Protein AF-A0A178IJ55-F1 (afdb_monomer)

Sequence (1190 aa):
MKKLRLLTLVLLPLFAIHASPLRGEAAPVTLAEDAETYTLGNGIVTARVAKASGDLVSLRYNNLEMLATFLTPGGEPDLQRDPPGANPNGLNPRMTDHQYAFWSHDAMGPRGTAPAIARVTIDPRANGGERAEVSIKGVADGRKMGTGPGASPDGQFAADVEIRYTLGRGEPGVYTYSIFEHRPEQPQSAIGEARFCAKLAAFFDWMSVDAKRDLHYPKELRVGDKYIYTALQSANPAFGWSSTEKKVGLFFINPSMEYMSGGPTKVEFLGHRDTNAVAAPCVLNYWRSSHYGGARVEVDAGERWQKVVGPFLIYVNSGASPKAIYDDAKARAVGEAGKWPYAWVRGVDYPSAAERSTVQGRLVLRDDPGAAPSQRSAGMADCRPSASKPARDIADKNVRAPESGTSLQPMTGAAAAPFTRLTIGLTAPDTEWQRDAKHYQFWATGTPDGSFAIPNVRPGRYTLRAFADGVLGEFVQTGVTVEPGKPLDLGALTWTPVRRGRQLWDIGIPNRNASEFFMADKHDDPEISLRYAALFPNDIRYTIGQSDFSRDWFFQHVPHNEDPAAKSSPFRGATAPGRATPYAIAFDLPAAPKGRATLRLAICGTGAKTIEVAVNGRPAGKIDGLAGDGTITRHGTQGIWYERELAFDAALMRAGENTLVLTVPAGPVNNGVMYDYLRLELDESATRTLFIAGDSTAANGNINAIGWGKIAGEYFDPAKIEVVNLARGGRSSRTFITEGHWDRLLEAVKPGDVVLIQFGHNDGSPVNDGSRARGSLPGLGEETQEIDNKMTKKHEVVHTFGWYLRKMVADARAKGAWPALLTLTVRNYWKDGRVERGSGRYDEWIRQVAESEKVPLVDHTRLIADRYEQLGHAEVNAFFPRDHVHTSADGARLNAFLAVSGLKGLREQWLVVALSHAGRQVPVAEPSAVFVPPQPPPPGVDRDEREVFGKWLNLPAPADPALPTIWLIGDSTVRNGRGTGYNKEFGWGDPFAAYFYTAKVNVVNRAVGGTGARTFRAQWERILPQVKPGDVVIMQFGHNDNGARGALRGTGGETEERENAATKQPETVHTFGWYLRQYIAEARARDARFVVCSLVPRNRWSDGKVGRAGDSHGGWARAIAAETGTPFVDLNTLIADYYDSIGEEQTAALFADKTTHTNWAGAVINAKIAAGALHALPDNPVADFMRPGM

Mean predicted aligned error: 18.08 Å

Radius of gyration: 39.27 Å; Cα contacts (8 Å, |Δi|>4): 2857; chains: 1; bounding box: 82×86×119 Å

Structure (mmCIF, N/CA/C/O backbone):
data_AF-A0A178IJ55-F1
#
_entry.id   AF-A0A178IJ55-F1
#
loop_
_atom_site.group_PDB
_atom_site.id
_atom_site.type_symbol
_atom_site.label_atom_id
_atom_site.label_alt_id
_atom_site.label_comp_id
_atom_site.label_asym_id
_atom_site.label_entity_id
_atom_site.label_seq_id
_atom_site.pdbx_PDB_ins_code
_atom_site.Cartn_x
_atom_site.Cartn_y
_atom_site.Cartn_z
_atom_site.occupancy
_atom_site.B_iso_or_equiv
_atom_site.auth_seq_id
_atom_site.auth_comp_id
_atom_site.auth_asym_id
_atom_site.auth_atom_id
_atom_site.pdbx_PDB_model_num
ATOM 1 N N . MET A 1 1 ? -30.137 -25.007 -47.573 1.00 30.94 1 MET A N 1
ATOM 2 C CA . MET A 1 1 ? -29.296 -24.973 -48.793 1.00 30.94 1 MET A CA 1
ATOM 3 C C . MET A 1 1 ? -28.761 -23.557 -49.001 1.00 30.94 1 MET A C 1
ATOM 5 O O . MET A 1 1 ? -29.539 -22.629 -48.904 1.00 30.94 1 MET A O 1
ATOM 9 N N . LYS A 1 2 ? -27.446 -23.441 -49.249 1.00 31.81 2 LYS A N 1
ATOM 10 C CA . LYS A 1 2 ? -26.689 -22.407 -50.001 1.00 31.81 2 LYS A CA 1
ATOM 11 C C . LYS A 1 2 ? -27.025 -20.896 -49.866 1.00 31.81 2 LYS A C 1
ATOM 13 O O . LYS A 1 2 ? -27.999 -20.417 -50.418 1.00 31.81 2 LYS A O 1
ATOM 18 N N . LYS A 1 3 ? -26.045 -20.180 -49.282 1.00 33.75 3 LYS A N 1
ATOM 19 C CA . LYS A 1 3 ? -25.339 -18.952 -49.739 1.00 33.75 3 LYS A CA 1
ATOM 20 C C . LYS A 1 3 ? -26.118 -17.874 -50.521 1.00 33.75 3 LYS A C 1
ATOM 22 O O . LYS A 1 3 ? -26.432 -18.084 -51.685 1.00 33.75 3 LYS A O 1
ATOM 27 N N . LEU A 1 4 ? -26.088 -16.642 -49.998 1.00 28.36 4 LEU A N 1
ATOM 28 C CA . LEU A 1 4 ? -25.791 -15.448 -50.800 1.00 28.36 4 LEU A CA 1
ATOM 29 C C . LEU A 1 4 ? -25.026 -14.418 -49.947 1.00 28.36 4 LEU A C 1
ATOM 31 O O . LEU A 1 4 ? -25.475 -14.033 -48.872 1.00 28.36 4 LEU A O 1
ATOM 35 N N . ARG A 1 5 ? -23.822 -14.048 -50.403 1.00 34.00 5 ARG A N 1
ATOM 36 C CA . ARG A 1 5 ? -22.969 -12.992 -49.835 1.00 34.00 5 ARG A CA 1
ATOM 37 C C . ARG A 1 5 ? -23.439 -11.649 -50.395 1.00 34.00 5 ARG A C 1
ATOM 39 O O . ARG A 1 5 ? -23.536 -11.534 -51.614 1.00 34.00 5 ARG A O 1
ATOM 46 N N . LEU A 1 6 ? -23.656 -10.652 -49.539 1.00 31.05 6 LEU A N 1
ATOM 47 C CA . LEU A 1 6 ? -23.797 -9.255 -49.948 1.00 31.05 6 LEU A CA 1
ATOM 48 C C . LEU A 1 6 ? -22.498 -8.515 -49.600 1.00 31.05 6 LEU A C 1
ATOM 50 O O . LEU A 1 6 ? -22.029 -8.562 -48.465 1.00 31.05 6 LEU A O 1
ATOM 54 N N . LEU A 1 7 ? -21.897 -7.921 -50.626 1.00 29.72 7 LEU A N 1
ATOM 55 C CA . LEU A 1 7 ? -20.691 -7.102 -50.594 1.00 29.72 7 LEU A CA 1
ATOM 56 C C . LEU A 1 7 ? -21.091 -5.681 -50.158 1.00 29.72 7 LEU A C 1
ATOM 58 O O . LEU A 1 7 ? -21.948 -5.086 -50.808 1.00 29.72 7 LEU A O 1
ATOM 62 N N . THR A 1 8 ? -20.457 -5.119 -49.128 1.00 30.39 8 THR A N 1
ATOM 63 C CA . THR A 1 8 ? -20.565 -3.683 -48.819 1.00 30.39 8 THR A CA 1
ATOM 64 C C . THR A 1 8 ? -19.254 -3.006 -49.204 1.00 30.39 8 THR A C 1
ATOM 66 O O . THR A 1 8 ? -18.197 -3.326 -48.663 1.00 30.39 8 THR A O 1
ATOM 69 N N . LEU A 1 9 ? -19.340 -2.108 -50.189 1.00 28.28 9 LEU A N 1
ATOM 70 C CA . LEU A 1 9 ? -18.276 -1.219 -50.654 1.00 28.28 9 LEU A CA 1
ATOM 71 C C . LEU A 1 9 ? -17.773 -0.332 -49.502 1.00 28.28 9 LEU A C 1
ATOM 73 O O . LEU A 1 9 ? -18.565 0.368 -48.875 1.00 28.28 9 LEU A O 1
ATOM 77 N N . VAL A 1 10 ? -16.457 -0.297 -49.289 1.00 30.80 10 VAL A N 1
ATOM 78 C CA . VAL A 1 10 ? -15.774 0.744 -48.509 1.00 30.80 10 VAL A CA 1
ATOM 79 C C . VAL A 1 10 ? -14.993 1.613 -49.492 1.00 30.80 10 VAL A C 1
ATOM 81 O O . VAL A 1 10 ? -14.120 1.120 -50.205 1.00 30.80 10 VAL A O 1
ATOM 84 N N . LEU A 1 11 ? -15.334 2.902 -49.546 1.00 30.47 11 LEU A N 1
ATOM 85 C CA . LEU A 1 11 ? -14.545 3.939 -50.209 1.00 30.47 11 LEU A CA 1
ATOM 86 C C . LEU A 1 11 ? -13.218 4.125 -49.453 1.00 30.47 11 LEU A C 1
ATOM 88 O O . LEU A 1 11 ? -13.213 4.540 -48.296 1.00 30.47 11 LEU A O 1
ATOM 92 N N . LEU A 1 12 ? -12.101 3.829 -50.117 1.00 27.97 12 LEU A N 1
ATOM 93 C CA . LEU A 1 12 ? -10.744 4.177 -49.686 1.00 27.97 12 LEU A CA 1
ATOM 94 C C . LEU A 1 12 ? -10.385 5.578 -50.211 1.00 27.97 12 LEU A C 1
ATOM 96 O O . LEU A 1 12 ? -10.550 5.816 -51.410 1.00 27.97 12 LEU A O 1
ATOM 100 N N . PRO A 1 13 ? -9.842 6.496 -49.391 1.00 35.47 13 PRO A N 1
ATOM 101 C CA . PRO A 1 13 ? -9.159 7.667 -49.917 1.00 35.47 13 PRO A CA 1
ATOM 102 C C . PRO A 1 13 ? -7.775 7.246 -50.437 1.00 35.47 13 PRO A C 1
ATOM 104 O O . PRO A 1 13 ? -6.993 6.623 -49.716 1.00 35.47 13 PRO A O 1
ATOM 107 N N . LEU A 1 14 ? -7.477 7.577 -51.698 1.00 32.41 14 LEU A N 1
ATOM 108 C CA . LEU A 1 14 ? -6.137 7.458 -52.277 1.00 32.41 14 LEU A CA 1
ATOM 109 C C . LEU A 1 14 ? -5.162 8.344 -51.484 1.00 32.41 14 LEU A C 1
ATOM 111 O O . LEU A 1 14 ? -5.154 9.562 -51.646 1.00 32.41 14 LEU A O 1
ATOM 115 N N . PHE A 1 15 ? -4.306 7.730 -50.671 1.00 32.28 15 PHE A N 1
ATOM 116 C CA . PHE A 1 15 ? -3.032 8.327 -50.284 1.00 32.28 15 PHE A CA 1
ATOM 117 C C . PHE A 1 15 ? -1.981 7.919 -51.317 1.00 32.28 15 PHE A C 1
ATOM 119 O O . PHE A 1 15 ? -1.898 6.753 -51.701 1.00 32.28 15 PHE A O 1
ATOM 126 N N . ALA A 1 16 ? -1.200 8.890 -51.788 1.00 32.22 16 ALA A N 1
ATOM 127 C CA . ALA A 1 16 ? -0.091 8.669 -52.704 1.00 32.22 16 ALA A CA 1
ATOM 128 C C . ALA A 1 16 ? 0.946 7.738 -52.054 1.00 32.22 16 ALA A C 1
ATOM 130 O O . ALA A 1 16 ? 1.747 8.155 -51.219 1.00 32.22 16 ALA A O 1
ATOM 131 N N . ILE A 1 17 ? 0.908 6.464 -52.439 1.00 33.31 17 ILE A N 1
ATOM 132 C CA . ILE A 1 17 ? 1.935 5.478 -52.122 1.00 33.31 17 ILE A CA 1
ATOM 133 C C . ILE A 1 17 ? 3.183 5.896 -52.904 1.00 33.31 17 ILE A C 1
ATOM 135 O O . ILE A 1 17 ? 3.223 5.760 -54.126 1.00 33.31 17 ILE A O 1
ATOM 139 N N . HIS A 1 18 ? 4.208 6.404 -52.217 1.00 34.28 18 HIS A N 1
ATOM 140 C CA . HIS A 1 18 ? 5.563 6.289 -52.751 1.00 34.28 18 HIS A CA 1
ATOM 141 C C . HIS A 1 18 ? 5.868 4.793 -52.789 1.00 34.28 18 HIS A C 1
ATOM 143 O O . HIS A 1 18 ? 5.986 4.151 -51.745 1.00 34.28 18 HIS A O 1
ATOM 149 N N . ALA A 1 19 ? 5.880 4.227 -53.995 1.00 32.84 19 ALA A N 1
ATOM 150 C CA . ALA A 1 19 ? 6.193 2.828 -54.218 1.00 32.84 19 ALA A CA 1
ATOM 151 C C . ALA A 1 19 ? 7.538 2.510 -53.553 1.00 32.84 19 ALA A C 1
ATOM 153 O O . ALA A 1 19 ? 8.570 3.064 -53.928 1.00 32.84 19 ALA A O 1
ATOM 154 N N . SER A 1 20 ? 7.526 1.633 -52.546 1.00 37.69 20 SER A N 1
ATOM 155 C CA . SER A 1 20 ? 8.754 0.982 -52.104 1.00 37.69 20 SER A CA 1
ATOM 156 C C . SER A 1 20 ? 9.328 0.214 -53.299 1.00 37.69 20 SER A C 1
ATOM 158 O O . SER A 1 20 ? 8.555 -0.467 -53.984 1.00 37.69 20 SER A O 1
ATOM 160 N N . PRO A 1 21 ? 10.639 0.306 -53.575 1.00 34.59 21 PRO A N 1
ATOM 161 C CA . PRO A 1 21 ? 11.229 -0.449 -54.664 1.00 34.59 21 PRO A CA 1
ATOM 162 C C . PRO A 1 21 ? 10.989 -1.945 -54.434 1.00 34.59 21 PRO A C 1
ATOM 164 O O . PRO A 1 21 ? 10.969 -2.431 -53.297 1.00 34.59 21 PRO A O 1
ATOM 167 N N . LEU A 1 22 ? 10.766 -2.676 -55.527 1.00 38.78 22 LEU A N 1
ATOM 168 C CA . LEU A 1 22 ? 10.704 -4.135 -55.527 1.00 38.78 22 LEU A CA 1
ATOM 169 C C . LEU A 1 22 ? 11.943 -4.682 -54.791 1.00 38.78 22 LEU A C 1
ATOM 171 O O . LEU A 1 22 ? 13.037 -4.142 -54.942 1.00 38.78 22 LEU A O 1
ATOM 175 N N . ARG A 1 23 ? 11.793 -5.772 -54.020 1.00 44.75 23 ARG A N 1
ATOM 176 C CA . ARG A 1 23 ? 12.850 -6.404 -53.187 1.00 44.75 23 ARG A CA 1
ATOM 177 C C . ARG A 1 23 ? 14.197 -6.678 -53.899 1.00 44.75 23 ARG A C 1
ATOM 179 O O . ARG A 1 23 ? 15.152 -7.032 -53.220 1.00 44.75 23 ARG A O 1
ATOM 186 N N . GLY A 1 24 ? 14.284 -6.527 -55.223 1.00 45.66 24 GLY A N 1
ATOM 187 C CA . GLY A 1 24 ? 15.496 -6.699 -56.029 1.00 45.66 24 GLY A CA 1
ATOM 188 C C . GLY A 1 24 ? 16.355 -5.446 -56.283 1.00 45.66 24 GLY A C 1
ATOM 189 O O . GLY A 1 24 ? 17.411 -5.605 -56.880 1.00 45.66 24 GLY A O 1
ATOM 190 N N . GLU A 1 25 ? 15.958 -4.236 -55.860 1.00 62.47 25 GLU A N 1
ATOM 191 C CA . GLU A 1 25 ? 16.727 -2.992 -56.131 1.00 62.47 25 GLU A CA 1
ATOM 192 C C . GLU A 1 25 ? 17.479 -2.402 -54.919 1.00 62.47 25 GLU A C 1
ATOM 194 O O . GLU A 1 25 ? 18.297 -1.497 -55.081 1.00 62.47 25 GLU A O 1
ATOM 199 N N . ALA A 1 26 ? 17.245 -2.890 -53.697 1.00 81.06 26 ALA A N 1
ATOM 200 C CA . ALA A 1 26 ? 17.910 -2.360 -52.503 1.00 81.06 26 ALA A CA 1
ATOM 201 C C . ALA A 1 26 ? 19.359 -2.867 -52.378 1.00 81.06 26 ALA A C 1
ATOM 203 O O . ALA A 1 26 ? 19.624 -4.060 -52.542 1.00 81.06 26 ALA A O 1
ATOM 204 N N . ALA A 1 27 ? 20.291 -1.971 -52.035 1.00 89.44 27 ALA A N 1
ATOM 205 C CA . ALA A 1 27 ? 21.703 -2.313 -51.896 1.00 89.44 27 ALA A CA 1
ATOM 206 C C . ALA A 1 27 ? 21.929 -3.428 -50.846 1.00 89.44 27 ALA A C 1
ATOM 208 O O . ALA A 1 27 ? 21.245 -3.464 -49.816 1.00 89.44 27 ALA A O 1
ATOM 209 N N . PRO A 1 28 ? 22.885 -4.350 -51.082 1.00 94.81 28 PRO A N 1
ATOM 210 C CA . PRO A 1 28 ? 23.245 -5.369 -50.105 1.00 94.81 28 PRO A CA 1
ATOM 211 C C . PRO A 1 28 ? 23.711 -4.745 -48.792 1.00 94.81 28 PRO A C 1
ATOM 213 O O . PRO A 1 28 ? 24.393 -3.721 -48.789 1.00 94.81 28 PRO A O 1
ATOM 216 N N . VAL A 1 29 ? 23.391 -5.407 -47.680 1.00 97.56 29 VAL A N 1
ATOM 217 C CA . VAL A 1 29 ? 23.995 -5.079 -46.392 1.00 97.56 29 VAL A CA 1
ATOM 218 C C . VAL A 1 29 ? 25.488 -5.390 -46.457 1.00 97.56 29 VAL A C 1
ATOM 220 O O . VAL A 1 29 ? 25.890 -6.481 -46.863 1.00 97.56 29 VAL A O 1
ATOM 223 N N . THR A 1 30 ? 26.309 -4.435 -46.046 1.00 97.69 30 THR A N 1
ATOM 224 C CA . THR A 1 30 ? 27.753 -4.554 -45.905 1.00 97.69 30 THR A CA 1
ATOM 225 C C . THR A 1 30 ? 28.134 -4.540 -44.430 1.00 97.69 30 THR A C 1
ATOM 227 O O . THR A 1 30 ? 27.454 -3.949 -43.589 1.00 97.69 30 THR A O 1
ATOM 230 N N . LEU A 1 31 ? 29.236 -5.218 -44.123 1.00 98.00 31 LEU A N 1
ATOM 231 C CA . LEU A 1 31 ? 29.862 -5.213 -42.811 1.00 98.00 31 LEU A CA 1
ATOM 232 C C . LEU A 1 31 ? 31.366 -5.017 -42.999 1.00 98.00 31 LEU A C 1
ATOM 234 O O . LEU A 1 31 ? 32.019 -5.810 -43.686 1.00 98.00 31 LEU A O 1
ATOM 238 N N . ALA A 1 32 ? 31.888 -3.957 -42.396 1.00 96.88 32 ALA A N 1
ATOM 239 C CA . ALA A 1 32 ? 33.312 -3.684 -42.276 1.00 96.88 32 ALA A CA 1
ATOM 240 C C . ALA A 1 32 ? 33.709 -3.691 -40.797 1.00 96.88 32 ALA A C 1
ATOM 242 O O . ALA A 1 32 ? 32.893 -3.395 -39.924 1.00 96.88 32 ALA A O 1
ATOM 243 N N . GLU A 1 33 ? 34.962 -4.024 -40.511 1.00 95.81 33 GLU A N 1
ATOM 244 C CA . GLU A 1 33 ? 35.504 -3.963 -39.160 1.00 95.81 33 GLU A CA 1
ATOM 245 C C . GLU A 1 33 ? 36.906 -3.363 -39.166 1.00 95.81 33 GLU A C 1
ATOM 247 O O . GLU A 1 33 ? 37.688 -3.600 -40.087 1.00 95.81 33 GLU A O 1
ATOM 252 N N . ASP A 1 34 ? 37.210 -2.602 -38.122 1.00 94.25 34 ASP A N 1
ATOM 253 C CA . ASP A 1 34 ? 38.561 -2.166 -37.783 1.00 94.25 34 ASP A CA 1
ATOM 254 C C . ASP A 1 34 ? 38.899 -2.618 -36.349 1.00 94.25 34 ASP A C 1
ATOM 256 O O . ASP A 1 34 ? 38.205 -3.465 -35.770 1.00 94.25 34 ASP A O 1
ATOM 260 N N . ALA A 1 35 ? 39.998 -2.116 -35.783 1.00 92.38 35 ALA A N 1
ATOM 261 C CA . ALA A 1 35 ? 40.425 -2.491 -34.436 1.00 92.38 35 ALA A CA 1
ATOM 262 C C . ALA A 1 35 ? 39.425 -2.058 -33.346 1.00 92.38 35 ALA A C 1
ATOM 264 O O . ALA A 1 35 ? 39.308 -2.735 -32.326 1.00 92.38 35 ALA A O 1
ATOM 265 N N . GLU A 1 36 ? 38.688 -0.968 -33.562 1.00 93.75 36 GLU A N 1
ATOM 266 C CA . GLU A 1 36 ? 37.868 -0.315 -32.538 1.00 93.75 36 GLU A CA 1
ATOM 267 C C . GLU A 1 36 ? 36.366 -0.527 -32.757 1.00 93.75 36 GLU A C 1
ATOM 269 O O . GLU A 1 36 ? 35.592 -0.452 -31.803 1.00 93.75 36 GLU A O 1
ATOM 274 N N . THR A 1 37 ? 35.926 -0.804 -33.988 1.00 97.06 37 THR A N 1
ATOM 275 C CA . THR A 1 37 ? 34.512 -0.746 -34.371 1.00 97.06 37 THR A CA 1
ATOM 276 C C . THR A 1 37 ? 34.086 -1.794 -35.402 1.00 97.06 37 THR A C 1
ATOM 278 O O . THR A 1 37 ? 34.882 -2.325 -36.181 1.00 97.06 37 THR A O 1
ATOM 281 N N . TYR A 1 38 ? 32.780 -2.057 -35.425 1.00 98.56 38 TYR A N 1
ATOM 282 C CA . TYR A 1 38 ? 32.062 -2.628 -36.563 1.00 98.56 38 TYR A CA 1
ATOM 283 C C . TYR A 1 38 ? 31.266 -1.537 -37.279 1.00 98.56 38 TYR A C 1
ATOM 285 O O . TYR A 1 38 ? 30.638 -0.713 -36.622 1.00 98.56 38 TYR A O 1
ATOM 293 N N . THR A 1 39 ? 31.233 -1.562 -38.610 1.00 98.31 39 THR A N 1
ATOM 294 C CA . THR A 1 39 ? 30.414 -0.665 -39.437 1.00 98.31 39 THR A CA 1
ATOM 295 C C . THR A 1 39 ? 29.458 -1.480 -40.302 1.00 98.31 39 THR A C 1
ATOM 297 O O . THR A 1 39 ? 29.897 -2.224 -41.179 1.00 98.31 39 THR A O 1
ATOM 300 N N . LEU A 1 40 ? 28.155 -1.338 -40.057 1.00 98.62 40 LEU A N 1
ATOM 301 C CA . LEU A 1 40 ? 27.078 -1.954 -40.832 1.00 98.62 40 LEU A CA 1
ATOM 302 C C . LEU A 1 40 ? 26.506 -0.909 -41.793 1.00 98.62 40 LEU A C 1
ATOM 304 O O . LEU A 1 40 ? 26.212 0.204 -41.362 1.00 98.62 40 LEU A O 1
ATOM 308 N N . GLY A 1 41 ? 26.305 -1.251 -43.064 1.00 98.00 41 GLY A N 1
ATOM 309 C CA . GLY A 1 41 ? 25.723 -0.337 -44.053 1.00 98.00 41 GLY A CA 1
ATOM 310 C C . GLY A 1 41 ? 24.735 -1.030 -44.982 1.00 98.00 41 GLY A C 1
ATOM 311 O O . GLY A 1 41 ? 24.898 -2.205 -45.269 1.00 98.00 41 GLY A O 1
ATOM 312 N N . ASN A 1 42 ? 23.709 -0.334 -45.473 1.00 97.25 42 ASN A N 1
ATOM 313 C CA . ASN A 1 42 ? 22.788 -0.878 -46.491 1.00 97.25 42 ASN A CA 1
ATOM 314 C C . ASN A 1 42 ? 22.451 0.120 -47.616 1.00 97.25 42 ASN A C 1
ATOM 316 O O . ASN A 1 42 ? 21.443 -0.031 -48.303 1.00 97.25 42 ASN A O 1
ATOM 320 N N . GLY A 1 43 ? 23.259 1.175 -47.764 1.00 94.81 43 GLY A N 1
ATOM 321 C CA . GLY A 1 43 ? 23.040 2.269 -48.719 1.00 94.81 43 GLY A CA 1
ATOM 322 C C . GLY A 1 43 ? 22.028 3.330 -48.267 1.00 94.81 43 GLY A C 1
ATOM 323 O O . GLY A 1 43 ? 21.989 4.401 -48.860 1.00 94.81 43 GLY A O 1
ATOM 324 N N . ILE A 1 44 ? 21.256 3.066 -47.209 1.00 96.44 44 ILE A N 1
ATOM 325 C CA . ILE A 1 44 ? 20.303 4.010 -46.602 1.00 96.44 44 ILE A CA 1
ATOM 326 C C . ILE A 1 44 ? 20.816 4.448 -45.229 1.00 96.44 44 ILE A C 1
ATOM 328 O O . ILE A 1 44 ? 20.851 5.637 -44.907 1.00 96.44 44 ILE A O 1
ATOM 332 N N . VAL A 1 45 ? 21.229 3.470 -44.424 1.00 98.00 45 VAL A N 1
ATOM 333 C CA . VAL A 1 45 ? 21.759 3.647 -43.076 1.00 98.00 45 VAL A CA 1
ATOM 334 C C . VAL A 1 45 ? 23.181 3.110 -43.006 1.00 98.00 45 VAL A C 1
ATOM 336 O O . VAL A 1 45 ? 23.465 2.041 -43.552 1.00 98.00 45 VAL A O 1
ATOM 339 N N . THR A 1 46 ? 24.040 3.834 -42.290 1.00 98.12 46 THR A N 1
ATOM 340 C CA . THR A 1 46 ? 25.359 3.367 -41.848 1.00 98.12 46 THR A CA 1
ATOM 341 C C . THR A 1 46 ? 25.443 3.492 -40.332 1.00 98.12 46 THR A C 1
ATOM 343 O O . THR A 1 46 ? 25.244 4.578 -39.792 1.00 98.12 46 THR A O 1
ATOM 346 N N . ALA A 1 47 ? 25.732 2.392 -39.644 1.00 98.38 47 ALA A N 1
ATOM 347 C CA . ALA A 1 47 ? 25.783 2.305 -38.190 1.00 98.38 47 ALA A CA 1
ATOM 348 C C . ALA A 1 47 ? 27.154 1.807 -37.737 1.00 98.38 47 ALA A C 1
ATOM 350 O O . ALA A 1 47 ? 27.599 0.746 -38.182 1.00 98.38 47 ALA A O 1
ATOM 351 N N . ARG A 1 48 ? 27.814 2.558 -36.851 1.00 98.12 48 ARG A N 1
ATOM 352 C CA . ARG A 1 48 ? 29.146 2.224 -36.333 1.00 98.12 48 ARG A CA 1
ATOM 353 C C . ARG A 1 48 ? 29.067 1.897 -34.845 1.00 98.12 48 ARG A C 1
ATOM 355 O O . ARG A 1 48 ? 28.631 2.728 -34.053 1.00 98.12 48 ARG A O 1
ATOM 362 N N . VAL A 1 49 ? 29.475 0.685 -34.480 1.00 98.25 49 VAL A N 1
ATOM 363 C CA . VAL A 1 49 ? 29.366 0.115 -33.129 1.00 98.25 49 VAL A CA 1
ATOM 364 C C . VAL A 1 49 ? 30.758 -0.083 -32.544 1.00 98.25 49 VAL A C 1
ATOM 366 O O . VAL A 1 49 ? 31.593 -0.741 -33.165 1.00 98.25 49 VAL A O 1
ATOM 369 N N . ALA A 1 50 ? 31.008 0.450 -31.351 1.00 95.94 50 ALA A N 1
ATOM 370 C CA . ALA A 1 50 ? 32.274 0.288 -30.647 1.00 95.94 50 ALA A CA 1
ATOM 371 C C . ALA A 1 50 ? 32.436 -1.137 -30.099 1.00 95.94 50 ALA A C 1
ATOM 373 O O . ALA A 1 50 ? 31.563 -1.652 -29.400 1.00 95.94 50 ALA A O 1
ATOM 374 N N . LYS A 1 51 ? 33.584 -1.766 -30.371 1.00 94.81 51 LYS A N 1
ATOM 375 C CA . LYS A 1 51 ? 33.912 -3.124 -29.909 1.00 94.81 51 LYS A CA 1
ATOM 376 C C . LYS A 1 51 ? 34.195 -3.199 -28.409 1.00 94.81 51 LYS A C 1
ATOM 378 O O . LYS A 1 51 ? 34.032 -4.266 -27.831 1.00 94.81 51 LYS A O 1
ATOM 383 N N . ALA A 1 52 ? 34.610 -2.089 -27.795 1.00 89.44 52 ALA A N 1
ATOM 384 C CA . ALA A 1 52 ? 34.917 -2.032 -26.368 1.00 89.44 52 ALA A CA 1
ATOM 385 C C . ALA A 1 52 ? 33.649 -2.076 -25.497 1.00 89.44 52 ALA A C 1
ATOM 387 O O . ALA A 1 52 ? 33.569 -2.888 -24.584 1.00 89.44 52 ALA A O 1
ATOM 388 N N . SER A 1 53 ? 32.647 -1.246 -25.801 1.00 90.50 53 SER A N 1
ATOM 389 C CA . SER A 1 53 ? 31.458 -1.059 -24.954 1.00 90.50 53 SER A CA 1
ATOM 390 C C . SER A 1 53 ? 30.147 -1.545 -25.562 1.00 90.50 53 SER A C 1
ATOM 392 O O . SER A 1 53 ? 29.197 -1.807 -24.829 1.00 90.50 53 SER A O 1
ATOM 394 N N . GLY A 1 54 ? 30.070 -1.696 -26.886 1.00 94.38 54 GLY A N 1
ATOM 395 C CA . GLY A 1 54 ? 28.795 -1.894 -27.574 1.00 94.38 54 GLY A CA 1
ATOM 396 C C . GLY A 1 54 ? 28.002 -0.600 -27.776 1.00 94.38 54 GLY A C 1
ATOM 397 O O . GLY A 1 54 ? 26.819 -0.663 -28.113 1.00 94.38 54 GLY A O 1
ATOM 398 N N . ASP A 1 55 ? 28.621 0.569 -27.608 1.00 94.12 55 ASP A N 1
ATOM 399 C CA . ASP A 1 55 ? 27.979 1.845 -27.930 1.00 94.12 55 ASP A CA 1
ATOM 400 C C . ASP A 1 55 ? 27.816 2.028 -29.441 1.00 94.12 55 ASP A C 1
ATOM 402 O O . ASP A 1 55 ? 28.695 1.680 -30.235 1.00 94.12 55 ASP A O 1
ATOM 406 N N . LEU A 1 56 ? 26.692 2.619 -29.842 1.00 97.12 56 LEU A N 1
ATOM 407 C CA . LEU A 1 56 ? 26.436 3.053 -31.209 1.00 97.12 56 LEU A CA 1
ATOM 408 C C . LEU A 1 56 ? 26.974 4.480 -31.363 1.00 97.12 56 LEU A C 1
ATOM 410 O O . LEU A 1 56 ? 26.278 5.463 -31.108 1.00 97.12 56 LEU A O 1
ATOM 414 N N . VAL A 1 57 ? 28.241 4.573 -31.763 1.00 96.19 57 VAL A N 1
ATOM 415 C CA . VAL A 1 57 ? 29.008 5.828 -31.813 1.00 96.19 57 VAL A CA 1
ATOM 416 C C . VAL A 1 57 ? 28.679 6.694 -33.029 1.00 96.19 57 VAL A C 1
ATOM 418 O O . VAL A 1 57 ? 28.994 7.878 -33.034 1.00 96.19 57 VAL A O 1
ATOM 421 N N . SER A 1 58 ? 28.044 6.137 -34.062 1.00 97.69 58 SER A N 1
ATOM 422 C CA . SER A 1 58 ? 27.542 6.888 -35.221 1.00 97.69 58 SER A CA 1
ATOM 423 C C . SER A 1 58 ? 26.346 6.182 -35.848 1.00 97.69 58 SER A C 1
ATOM 425 O O . SER A 1 58 ? 26.336 4.951 -35.977 1.00 97.69 58 SER A O 1
ATOM 427 N N . LEU A 1 59 ? 25.353 6.972 -36.259 1.00 98.44 59 LEU A N 1
ATOM 428 C CA . LEU A 1 59 ? 24.218 6.513 -37.046 1.00 98.44 59 LEU A CA 1
ATOM 429 C C . LEU A 1 59 ? 23.929 7.543 -38.135 1.00 98.44 59 LEU A C 1
ATOM 431 O O . LEU A 1 59 ? 23.338 8.592 -37.882 1.00 98.44 59 LEU A O 1
ATOM 435 N N . ARG A 1 60 ? 24.309 7.220 -39.370 1.00 98.25 60 ARG A N 1
ATOM 436 C CA . ARG A 1 60 ? 24.070 8.081 -40.528 1.00 98.25 60 ARG A CA 1
ATOM 437 C C . ARG A 1 60 ? 22.862 7.608 -41.323 1.00 98.25 60 ARG A C 1
ATOM 439 O O . ARG A 1 60 ? 22.777 6.429 -41.659 1.00 98.25 60 ARG A O 1
ATOM 446 N N . TYR A 1 61 ? 21.976 8.534 -41.680 1.00 98.00 61 TYR A N 1
ATOM 447 C CA . TYR A 1 61 ? 20.863 8.321 -42.610 1.00 98.00 61 TYR A CA 1
ATOM 448 C C . TYR A 1 61 ? 21.105 9.154 -43.869 1.00 98.00 61 TYR A C 1
ATOM 450 O O . TYR A 1 61 ? 21.212 10.375 -43.782 1.00 98.00 61 TYR A O 1
ATOM 458 N N . ASN A 1 62 ? 21.249 8.514 -45.033 1.00 94.62 62 ASN A N 1
ATOM 459 C CA . ASN A 1 62 ? 21.653 9.182 -46.280 1.00 94.62 62 ASN A CA 1
ATOM 460 C C . ASN A 1 62 ? 22.896 10.083 -46.093 1.00 94.62 62 ASN A C 1
ATOM 462 O O . ASN A 1 62 ? 22.925 11.231 -46.532 1.00 94.62 62 ASN A O 1
ATOM 466 N N . ASN A 1 63 ? 23.913 9.557 -45.398 1.00 92.69 63 ASN A N 1
ATOM 467 C CA . ASN A 1 63 ? 25.158 10.238 -45.003 1.00 92.69 63 ASN A CA 1
ATOM 468 C C . ASN A 1 63 ? 25.022 11.413 -44.015 1.00 92.69 63 ASN A C 1
ATOM 470 O O . ASN A 1 63 ? 26.040 11.986 -43.632 1.00 92.69 63 ASN A O 1
ATOM 474 N N . LEU A 1 64 ? 23.817 11.748 -43.549 1.00 96.50 64 LEU A N 1
ATOM 475 C CA . LEU A 1 64 ? 23.612 12.727 -42.484 1.00 96.50 64 LEU A CA 1
ATOM 476 C C . LEU A 1 64 ? 23.781 12.053 -41.118 1.00 96.50 64 LEU A C 1
ATOM 478 O O . LEU A 1 64 ? 23.062 11.102 -40.824 1.00 96.50 64 LEU A O 1
ATOM 482 N N . GLU A 1 65 ? 24.709 12.538 -40.289 1.00 97.50 65 GLU A N 1
ATOM 483 C CA . GLU A 1 65 ? 24.860 12.072 -38.903 1.00 97.50 65 GLU A CA 1
ATOM 484 C C . GLU A 1 65 ? 23.641 12.478 -38.069 1.00 97.50 65 GLU A C 1
ATOM 486 O O . GLU A 1 65 ? 23.278 13.655 -38.008 1.00 97.50 65 GLU A O 1
ATOM 491 N N . MET A 1 66 ? 23.004 11.485 -37.450 1.00 98.12 66 MET A N 1
ATOM 492 C CA . MET A 1 66 ? 21.758 11.654 -36.704 1.00 98.12 66 MET A CA 1
ATOM 493 C C . MET A 1 66 ? 22.008 11.803 -35.200 1.00 98.12 66 MET A C 1
ATOM 495 O O . MET A 1 66 ? 21.148 12.317 -34.481 1.00 98.12 66 MET A O 1
ATOM 499 N N . LEU A 1 67 ? 23.169 11.367 -34.710 1.00 97.31 67 LEU A N 1
ATOM 500 C CA . LEU A 1 67 ? 23.545 11.447 -33.302 1.00 97.31 67 LEU A CA 1
ATOM 501 C C . LEU A 1 67 ? 24.309 12.741 -32.993 1.00 97.31 67 LEU A C 1
ATOM 503 O O . LEU A 1 67 ? 24.810 13.426 -33.881 1.00 97.31 67 LEU A O 1
ATOM 507 N N . ALA A 1 68 ? 24.423 13.079 -31.711 1.00 93.69 68 ALA A N 1
ATOM 508 C CA . ALA A 1 68 ? 25.213 14.219 -31.236 1.00 93.69 68 ALA A CA 1
ATOM 509 C C . ALA A 1 68 ? 26.739 13.981 -31.304 1.00 93.69 68 ALA A C 1
ATOM 511 O O . ALA A 1 68 ? 27.498 14.688 -30.639 1.00 93.69 68 ALA A O 1
ATOM 512 N N . THR A 1 69 ? 27.185 12.982 -32.074 1.00 92.56 69 THR A N 1
ATOM 513 C CA . THR A 1 69 ? 28.549 12.455 -32.063 1.00 92.56 69 THR A CA 1
ATOM 514 C C . THR A 1 69 ? 29.561 13.559 -32.338 1.00 92.56 69 THR A C 1
ATOM 516 O O . THR A 1 69 ? 29.439 14.309 -33.309 1.00 92.56 69 THR A O 1
ATOM 519 N N . PHE A 1 70 ? 30.608 13.643 -31.516 1.00 90.50 70 PHE A N 1
ATOM 520 C CA . PHE A 1 70 ? 31.750 14.485 -31.852 1.00 90.50 70 PHE A CA 1
ATOM 521 C C . PHE A 1 70 ? 32.479 13.897 -33.055 1.00 90.50 70 PHE A C 1
ATOM 523 O O . PHE A 1 70 ? 32.925 12.756 -33.011 1.00 90.50 70 PHE A O 1
ATOM 530 N N . LEU A 1 71 ? 32.596 14.679 -34.124 1.00 92.25 71 LEU A N 1
ATOM 531 C CA . LEU A 1 71 ? 33.271 14.263 -35.346 1.00 92.25 71 LEU A CA 1
ATOM 532 C C . LEU A 1 71 ? 34.645 14.927 -35.448 1.00 92.25 71 LEU A C 1
ATOM 534 O O . LEU A 1 71 ? 34.811 16.110 -35.144 1.00 92.25 71 LEU A O 1
ATOM 538 N N . THR A 1 72 ? 35.618 14.162 -35.925 1.00 93.75 72 THR A N 1
ATOM 539 C CA . THR A 1 72 ? 36.907 14.663 -36.408 1.00 93.75 72 THR A CA 1
ATOM 540 C C . THR A 1 72 ? 36.708 15.544 -37.654 1.00 93.75 72 THR A C 1
ATOM 542 O O . THR A 1 72 ? 35.658 15.471 -38.299 1.00 93.75 72 THR A O 1
ATOM 545 N N . PRO A 1 73 ? 37.712 16.335 -38.083 1.00 90.50 73 PRO A N 1
ATOM 546 C CA . PRO A 1 73 ? 37.628 17.092 -39.338 1.00 90.50 73 PRO A CA 1
ATOM 547 C C . PRO A 1 73 ? 37.332 16.232 -40.580 1.00 90.50 73 PRO A C 1
ATOM 549 O O . PRO A 1 73 ? 36.781 16.736 -41.552 1.00 90.50 73 PRO A O 1
ATOM 552 N N . GLY A 1 74 ? 37.672 14.936 -40.545 1.00 86.69 74 GLY A N 1
ATOM 553 C CA . GLY A 1 74 ? 37.360 13.967 -41.601 1.00 86.69 74 GLY A CA 1
ATOM 554 C C . GLY A 1 74 ? 35.931 13.414 -41.558 1.00 86.69 74 GLY A C 1
ATOM 555 O O . GLY A 1 74 ? 35.592 12.561 -42.371 1.00 86.69 74 GLY A O 1
ATOM 556 N N . GLY A 1 75 ? 35.099 13.867 -40.617 1.00 88.62 75 GLY A N 1
ATOM 557 C CA . GLY A 1 75 ? 33.715 13.427 -40.453 1.00 88.62 75 GLY A CA 1
ATOM 558 C C . GLY A 1 75 ? 33.547 12.125 -39.668 1.00 88.62 75 GLY A C 1
ATOM 559 O O . GLY A 1 75 ? 32.415 11.713 -39.441 1.00 88.62 75 GLY A O 1
ATOM 560 N N . GLU A 1 76 ? 34.630 11.485 -39.224 1.00 91.19 76 GLU A N 1
ATOM 561 C CA . GLU A 1 76 ? 34.582 10.241 -38.445 1.00 91.19 76 GLU A CA 1
ATOM 562 C C . GLU A 1 76 ? 34.406 10.500 -36.941 1.00 91.19 76 GLU A C 1
ATOM 564 O O . GLU A 1 76 ? 34.896 11.529 -36.471 1.00 91.19 76 GLU A O 1
ATOM 569 N N . PRO A 1 77 ? 33.763 9.593 -36.175 1.00 92.94 77 PRO A N 1
ATOM 570 C CA . PRO A 1 77 ? 33.620 9.725 -34.723 1.00 92.94 77 PRO A CA 1
ATOM 571 C C . PRO A 1 77 ? 34.961 9.924 -34.007 1.00 92.94 77 PRO A C 1
ATOM 573 O O . PRO A 1 77 ? 35.904 9.158 -34.201 1.00 92.94 77 PRO A O 1
ATOM 576 N N . ASP A 1 78 ? 35.036 10.943 -33.156 1.00 92.12 78 ASP A N 1
ATOM 577 C CA . ASP A 1 78 ? 36.197 11.268 -32.330 1.00 92.12 78 ASP A CA 1
ATOM 578 C C . ASP A 1 78 ? 36.155 10.469 -31.018 1.00 92.12 78 ASP A C 1
ATOM 580 O O . ASP A 1 78 ? 35.757 10.961 -29.957 1.00 92.12 78 ASP A O 1
ATOM 584 N N . LEU A 1 79 ? 36.554 9.198 -31.113 1.00 89.44 79 LEU A N 1
ATOM 585 C CA . LEU A 1 79 ? 36.576 8.260 -29.984 1.00 89.44 79 LEU A CA 1
ATOM 586 C C . LEU A 1 79 ? 37.644 8.606 -28.935 1.00 89.44 79 LEU A C 1
ATOM 588 O O . LEU A 1 79 ? 37.613 8.070 -27.833 1.00 89.44 79 LEU A O 1
ATOM 592 N N . GLN A 1 80 ? 38.582 9.505 -29.243 1.00 87.75 80 GLN A N 1
ATOM 593 C CA . GLN A 1 80 ? 39.536 10.004 -28.251 1.00 87.75 80 GLN A CA 1
ATOM 594 C C . GLN A 1 80 ? 38.897 11.079 -27.370 1.00 87.75 80 GLN A C 1
ATOM 596 O O . GLN A 1 80 ? 39.143 11.119 -26.163 1.00 87.75 80 GLN A O 1
ATOM 601 N N . ARG A 1 81 ? 38.059 11.940 -27.962 1.00 85.56 81 ARG A N 1
ATOM 602 C CA . ARG A 1 81 ? 37.328 12.983 -27.238 1.00 85.56 81 ARG A CA 1
ATOM 603 C C . ARG A 1 81 ? 36.193 12.435 -26.374 1.00 85.56 81 ARG A C 1
ATOM 605 O O . ARG A 1 81 ? 35.975 12.972 -25.290 1.00 85.56 81 ARG A O 1
ATOM 612 N N . ASP A 1 82 ? 35.468 11.418 -26.840 1.00 84.00 82 ASP A N 1
ATOM 613 C CA . ASP A 1 82 ? 34.380 10.768 -26.086 1.00 84.00 82 ASP A CA 1
ATOM 614 C C . ASP A 1 82 ? 34.505 9.233 -26.148 1.00 84.00 82 ASP A C 1
ATOM 616 O O . ASP A 1 82 ? 33.831 8.585 -26.959 1.00 84.00 82 ASP A O 1
ATOM 620 N N . PRO A 1 83 ? 35.395 8.643 -25.322 1.00 86.38 83 PRO A N 1
ATOM 621 C CA . PRO A 1 83 ? 35.732 7.227 -25.400 1.00 86.38 83 PRO A CA 1
ATOM 622 C C . PRO A 1 83 ? 34.538 6.323 -25.046 1.00 86.38 83 PRO A C 1
ATOM 624 O O . PRO A 1 83 ? 33.920 6.513 -23.993 1.00 86.38 83 PRO A O 1
ATOM 627 N N . PRO A 1 84 ? 34.223 5.308 -25.873 1.00 86.12 84 PRO A N 1
ATOM 628 C CA . PRO A 1 84 ? 33.141 4.360 -25.597 1.00 86.12 84 PRO A CA 1
ATOM 629 C C . PRO A 1 84 ? 33.323 3.622 -24.266 1.00 86.12 84 PRO A C 1
ATOM 631 O O . PRO A 1 84 ? 34.394 3.077 -23.991 1.00 86.12 84 PRO A O 1
ATOM 634 N N . GLY A 1 85 ? 32.281 3.622 -23.430 1.00 74.38 85 GLY A N 1
ATOM 635 C CA . GLY A 1 85 ? 32.273 3.022 -22.088 1.00 74.38 85 GLY A CA 1
ATOM 636 C C . GLY A 1 85 ? 33.193 3.670 -21.041 1.00 74.38 85 GLY A C 1
ATOM 637 O O . GLY A 1 85 ? 33.327 3.152 -19.933 1.00 74.38 85 GLY A O 1
ATOM 638 N N . ALA A 1 86 ? 33.855 4.793 -21.347 1.00 73.50 86 ALA A N 1
ATOM 639 C CA . ALA A 1 86 ? 34.664 5.531 -20.379 1.00 73.50 86 ALA A CA 1
ATOM 640 C C . ALA A 1 86 ? 34.736 7.023 -20.729 1.00 73.50 86 ALA A C 1
ATOM 642 O O . ALA A 1 86 ? 35.452 7.412 -21.641 1.00 73.50 86 ALA A O 1
ATOM 643 N N . ASN A 1 87 ? 34.080 7.889 -19.948 1.00 65.06 87 ASN A N 1
ATOM 644 C CA . ASN A 1 87 ? 34.142 9.341 -20.161 1.00 65.06 87 ASN A CA 1
ATOM 645 C C . ASN A 1 87 ? 34.809 10.084 -18.982 1.00 65.06 87 ASN A C 1
ATOM 647 O O . ASN A 1 87 ? 34.122 10.736 -18.190 1.00 65.06 87 ASN A O 1
ATOM 651 N N . PRO A 1 88 ? 36.147 9.993 -18.827 1.00 58.47 88 PRO A N 1
ATOM 652 C CA . PRO A 1 88 ? 36.863 10.568 -17.683 1.00 58.47 88 PRO A CA 1
ATOM 653 C C . PRO A 1 88 ? 36.805 12.103 -17.628 1.00 58.47 88 PRO A C 1
ATOM 655 O O . PRO A 1 88 ? 36.973 12.677 -16.556 1.00 58.47 88 PRO A O 1
ATOM 658 N N . ASN A 1 89 ? 36.535 12.757 -18.764 1.00 55.44 89 ASN A N 1
ATOM 659 C CA . ASN A 1 89 ? 36.443 14.214 -18.909 1.00 55.44 89 ASN A CA 1
ATOM 660 C C . ASN A 1 89 ? 35.005 14.680 -19.229 1.00 55.44 89 ASN A C 1
ATOM 662 O O . ASN A 1 89 ? 34.809 15.770 -19.767 1.00 55.44 89 ASN A O 1
ATOM 666 N N . GLY A 1 90 ? 34.006 13.832 -18.959 1.00 59.19 90 GLY A N 1
ATOM 667 C CA . GLY A 1 90 ? 32.629 14.008 -19.416 1.00 59.19 90 GLY A CA 1
ATOM 668 C C . GLY A 1 90 ? 31.887 15.189 -18.797 1.00 59.19 90 GLY A C 1
ATOM 669 O O . GLY A 1 90 ? 32.258 15.725 -17.756 1.00 59.19 90 GLY A O 1
ATOM 670 N N . LEU A 1 91 ? 30.772 15.566 -19.429 1.00 63.03 91 LEU A N 1
ATOM 671 C CA . LEU A 1 91 ? 29.929 16.707 -19.037 1.00 63.03 91 LEU A CA 1
ATOM 672 C C . LEU A 1 91 ? 29.271 16.546 -17.653 1.00 63.03 91 LEU A C 1
ATOM 674 O O . LEU A 1 91 ? 28.806 17.531 -17.078 1.00 63.03 91 LEU A O 1
ATOM 678 N N . ASN A 1 92 ? 29.244 15.325 -17.112 1.00 61.31 92 ASN A N 1
ATOM 679 C CA . ASN A 1 92 ? 28.823 15.026 -15.748 1.00 61.31 92 ASN A CA 1
ATOM 680 C C . ASN A 1 92 ? 29.708 13.906 -15.150 1.00 61.31 92 ASN A C 1
ATOM 682 O O . ASN A 1 92 ? 29.511 12.744 -15.510 1.00 61.31 92 ASN A O 1
ATOM 686 N N . PRO A 1 93 ? 30.644 14.207 -14.222 1.00 49.62 93 PRO A N 1
ATOM 687 C CA . PRO A 1 93 ? 31.668 13.268 -13.722 1.00 49.62 93 PRO A CA 1
ATOM 688 C C . PRO A 1 93 ? 31.188 12.015 -12.953 1.00 49.62 93 PRO A C 1
ATOM 690 O O . PRO A 1 93 ? 31.978 11.396 -12.245 1.00 49.62 93 PRO A O 1
ATOM 693 N N . ARG A 1 94 ? 29.904 11.639 -13.017 1.00 50.00 94 ARG A N 1
ATOM 694 C CA . ARG A 1 94 ? 29.314 10.465 -12.334 1.00 50.00 94 ARG A CA 1
ATOM 695 C C . ARG A 1 94 ? 28.253 9.733 -13.174 1.00 50.00 94 ARG A C 1
ATOM 697 O O . ARG A 1 94 ? 27.439 8.995 -12.626 1.00 50.00 94 ARG A O 1
ATOM 704 N N . MET A 1 95 ? 28.207 9.985 -14.482 1.00 56.78 95 MET A N 1
ATOM 705 C CA . MET A 1 95 ? 27.273 9.367 -15.429 1.00 56.78 95 MET A CA 1
ATOM 706 C C . MET A 1 95 ? 28.001 9.077 -16.748 1.00 56.78 95 MET A C 1
ATOM 708 O O . MET A 1 95 ? 28.856 9.867 -17.145 1.00 56.78 95 MET A O 1
ATOM 712 N N . THR A 1 96 ? 27.630 8.014 -17.472 1.00 56.06 96 THR A N 1
ATOM 713 C CA . THR A 1 96 ? 27.986 7.883 -18.899 1.00 56.06 96 THR A CA 1
ATOM 714 C C . THR A 1 96 ? 27.199 8.913 -19.696 1.00 56.06 96 THR A C 1
ATOM 716 O O . THR A 1 96 ? 26.101 8.657 -20.192 1.00 56.06 96 THR A O 1
ATOM 719 N N . ASP A 1 97 ? 27.715 10.132 -19.749 1.00 68.69 97 ASP A N 1
ATOM 720 C CA . ASP A 1 97 ? 27.061 11.250 -20.421 1.00 68.69 97 ASP A CA 1
ATOM 721 C C . ASP A 1 97 ? 27.550 11.409 -21.871 1.00 68.69 97 ASP A C 1
ATOM 723 O O . ASP A 1 97 ? 27.847 12.518 -22.321 1.00 68.69 97 ASP A O 1
ATOM 727 N N . HIS A 1 98 ? 27.653 10.289 -22.596 1.00 78.31 98 HIS A N 1
ATOM 728 C CA . HIS A 1 98 ? 28.162 10.227 -23.970 1.00 78.31 98 HIS A CA 1
ATOM 729 C C . HIS A 1 98 ? 27.317 11.045 -24.943 1.00 78.31 98 HIS A C 1
ATOM 731 O O . HIS A 1 98 ? 26.100 11.149 -24.791 1.00 78.31 98 HIS A O 1
ATOM 737 N N . GLN A 1 99 ? 27.949 11.594 -25.975 1.00 83.44 99 GLN A N 1
ATOM 738 C CA . GLN A 1 99 ? 27.305 12.370 -27.034 1.00 83.44 99 GLN A CA 1
ATOM 739 C C . GLN A 1 99 ? 26.857 11.502 -28.222 1.00 83.44 99 GLN A C 1
ATOM 741 O O . GLN A 1 99 ? 26.860 11.948 -29.356 1.00 83.44 99 GLN A O 1
ATOM 746 N N . TYR A 1 100 ? 26.422 10.266 -27.978 1.00 91.94 100 TYR A N 1
ATOM 747 C CA . TYR A 1 100 ? 25.907 9.344 -29.002 1.00 91.94 100 TYR A CA 1
ATOM 748 C C . TYR A 1 100 ? 24.825 8.422 -28.416 1.00 91.94 100 TYR A C 1
ATOM 750 O O . TYR A 1 100 ? 24.100 8.833 -27.504 1.00 91.94 100 TYR A O 1
ATOM 758 N N . ALA A 1 101 ? 24.653 7.210 -28.954 1.00 94.62 101 ALA A N 1
ATOM 759 C CA . ALA A 1 101 ? 23.663 6.250 -28.489 1.00 94.62 101 ALA A CA 1
ATOM 760 C C . ALA A 1 101 ? 24.306 5.069 -27.748 1.00 94.62 101 ALA A C 1
ATOM 762 O O . ALA A 1 101 ? 25.290 4.497 -28.209 1.00 94.62 101 ALA A O 1
ATOM 763 N N . PHE A 1 102 ? 23.754 4.713 -26.590 1.00 91.75 102 PHE A N 1
ATOM 764 C CA . PHE A 1 102 ? 24.353 3.742 -25.678 1.00 91.75 102 PHE A CA 1
ATOM 765 C C . PHE A 1 102 ? 23.311 3.020 -24.819 1.00 91.75 102 PHE A C 1
ATOM 767 O O . PHE A 1 102 ? 22.238 3.547 -24.497 1.00 91.75 102 PHE A O 1
ATOM 774 N N . TRP A 1 103 ? 23.661 1.807 -24.400 1.00 92.19 103 TRP A N 1
ATOM 775 C CA . TRP A 1 103 ? 22.975 1.099 -23.323 1.00 92.19 103 TRP A CA 1
ATOM 776 C C . TRP A 1 103 ? 23.553 1.553 -21.983 1.00 92.19 103 TRP A C 1
ATOM 778 O O . TRP A 1 103 ? 24.764 1.634 -21.828 1.00 92.19 103 TRP A O 1
ATOM 788 N N . SER A 1 104 ? 22.710 1.835 -20.984 1.00 85.94 104 SER A N 1
ATOM 789 C CA . SER A 1 104 ? 23.210 2.262 -19.666 1.00 85.94 104 SER A CA 1
ATOM 790 C C . SER A 1 104 ? 23.969 1.161 -18.918 1.00 85.94 104 SER A C 1
ATOM 792 O O . SER A 1 104 ? 24.715 1.453 -17.991 1.00 85.94 104 SER A O 1
ATOM 794 N N . HIS A 1 105 ? 23.753 -0.096 -19.304 1.00 88.62 105 HIS A N 1
ATOM 795 C CA . HIS A 1 105 ? 24.602 -1.221 -18.934 1.00 88.62 105 HIS A CA 1
ATOM 796 C C . HIS A 1 105 ? 25.312 -1.646 -20.213 1.00 88.62 105 HIS A C 1
ATOM 798 O O . HIS A 1 105 ? 24.755 -2.395 -21.014 1.00 88.62 105 HIS A O 1
ATOM 804 N N . ASP A 1 106 ? 26.479 -1.064 -20.439 1.00 88.06 106 ASP A N 1
ATOM 805 C CA . ASP A 1 106 ? 27.356 -1.385 -21.553 1.00 88.06 106 ASP A CA 1
ATOM 806 C C . ASP A 1 106 ? 28.100 -2.710 -21.306 1.00 88.06 106 ASP A C 1
ATOM 808 O O . ASP A 1 106 ? 28.037 -3.313 -20.232 1.00 88.06 106 ASP A O 1
ATOM 812 N N . ALA A 1 107 ? 28.810 -3.187 -22.327 1.00 90.69 107 ALA A N 1
ATOM 813 C CA . ALA A 1 107 ? 29.632 -4.393 -22.240 1.00 90.69 107 ALA A CA 1
ATOM 814 C C . ALA A 1 107 ? 30.959 -4.172 -21.481 1.00 90.69 107 ALA A C 1
ATOM 816 O O . ALA A 1 107 ? 31.779 -5.089 -21.404 1.00 90.69 107 ALA A O 1
ATOM 817 N N . MET A 1 108 ? 31.177 -2.977 -20.918 1.00 84.12 108 MET A N 1
ATOM 818 C CA . MET A 1 108 ? 32.358 -2.639 -20.126 1.00 84.12 108 MET A CA 1
ATOM 819 C C . MET A 1 108 ? 32.106 -2.863 -18.632 1.00 84.12 108 MET A C 1
ATOM 821 O O . MET A 1 108 ? 31.020 -2.632 -18.102 1.00 84.12 108 MET A O 1
ATOM 825 N N . GLY A 1 109 ? 33.146 -3.320 -17.939 1.00 72.06 109 GLY A N 1
ATOM 826 C CA . GLY A 1 109 ? 33.200 -3.371 -16.480 1.00 72.06 109 GLY A CA 1
ATOM 827 C C . GLY A 1 109 ? 34.300 -2.453 -15.936 1.00 72.06 109 GLY A C 1
ATOM 828 O O . GLY A 1 109 ? 35.049 -1.852 -16.714 1.00 72.06 109 GLY A O 1
ATOM 829 N N . PRO A 1 110 ? 34.449 -2.348 -14.603 1.00 70.94 110 PRO A N 1
ATOM 830 C CA . PRO A 1 110 ? 35.520 -1.576 -13.982 1.00 70.94 110 PRO A CA 1
ATOM 831 C C . PRO A 1 110 ? 36.908 -2.088 -14.396 1.00 70.94 110 PRO A C 1
ATOM 833 O O . PRO A 1 110 ? 37.072 -3.182 -14.952 1.00 70.94 110 PRO A O 1
ATOM 836 N N . ARG A 1 111 ? 37.944 -1.299 -14.085 1.00 67.81 111 ARG A N 1
ATOM 837 C CA . ARG A 1 111 ? 39.346 -1.636 -14.377 1.00 67.81 111 ARG A CA 1
ATOM 838 C C . ARG A 1 111 ? 39.681 -3.046 -13.851 1.00 67.81 111 ARG A C 1
ATOM 840 O O . ARG A 1 111 ? 39.524 -3.316 -12.666 1.00 67.81 111 ARG A O 1
ATOM 847 N N . GLY A 1 112 ? 40.163 -3.926 -14.734 1.00 65.12 112 GLY A N 1
ATOM 848 C CA . GLY A 1 112 ? 40.461 -5.334 -14.423 1.00 65.12 112 GLY A CA 1
ATOM 849 C C . GLY A 1 112 ? 39.423 -6.344 -14.928 1.00 65.12 112 GLY A C 1
ATOM 850 O O . GLY A 1 112 ? 39.634 -7.545 -14.777 1.00 65.12 112 GLY A O 1
ATOM 851 N N . THR A 1 113 ? 38.335 -5.881 -15.547 1.00 76.94 113 THR A N 1
ATOM 852 C CA . THR A 1 113 ? 37.422 -6.730 -16.330 1.00 76.94 113 THR A CA 1
ATOM 853 C C . THR A 1 113 ? 38.094 -7.150 -17.640 1.00 76.94 113 THR A C 1
ATOM 855 O O . THR A 1 113 ? 38.867 -6.379 -18.216 1.00 76.94 113 THR A O 1
ATOM 858 N N . ALA A 1 114 ? 37.831 -8.374 -18.108 1.00 80.75 114 ALA A N 1
ATOM 859 C CA . ALA A 1 114 ? 38.340 -8.837 -19.397 1.00 80.75 114 ALA A CA 1
ATOM 860 C C . ALA A 1 114 ? 37.806 -7.957 -20.548 1.00 80.75 114 ALA A C 1
ATOM 862 O O . ALA A 1 114 ? 36.681 -7.458 -20.449 1.00 80.75 114 ALA A O 1
ATOM 863 N N . PRO A 1 115 ? 38.569 -7.776 -21.644 1.00 83.50 115 PRO A N 1
ATOM 864 C CA . PRO A 1 115 ? 38.072 -7.076 -22.824 1.00 83.50 115 PRO A CA 1
ATOM 865 C C . PRO A 1 115 ? 36.770 -7.696 -23.339 1.00 83.50 115 PRO A C 1
ATOM 867 O O . PRO A 1 115 ? 36.613 -8.921 -23.324 1.00 83.50 115 PRO A O 1
ATOM 870 N N . ALA A 1 116 ? 35.860 -6.853 -23.828 1.00 90.94 116 ALA A N 1
ATOM 871 C CA . ALA A 1 116 ? 34.625 -7.325 -24.431 1.00 90.94 116 ALA A CA 1
ATOM 872 C C . ALA A 1 116 ? 34.908 -8.218 -25.649 1.00 90.94 116 ALA A C 1
ATOM 874 O O . ALA A 1 116 ? 35.825 -7.995 -26.443 1.00 90.94 116 ALA A O 1
ATOM 875 N N . ILE A 1 117 ? 34.089 -9.252 -25.798 1.00 95.56 117 ILE A N 1
ATOM 876 C CA . ILE A 1 117 ? 34.171 -10.213 -26.887 1.00 95.56 117 ILE A CA 1
ATOM 877 C C . ILE A 1 117 ? 33.291 -9.709 -28.030 1.00 95.56 117 ILE A C 1
ATOM 879 O O . ILE A 1 117 ? 32.065 -9.816 -27.982 1.00 95.56 117 ILE A O 1
ATOM 883 N N . ALA A 1 118 ? 33.934 -9.174 -29.064 1.00 96.69 118 ALA A N 1
ATOM 884 C CA . ALA A 1 118 ? 33.299 -8.680 -30.280 1.00 96.69 118 ALA A CA 1
ATOM 885 C C . ALA A 1 118 ? 33.185 -9.797 -31.335 1.00 96.69 118 ALA A C 1
ATOM 887 O O . ALA A 1 118 ? 34.165 -10.490 -31.616 1.00 96.69 118 ALA A O 1
ATOM 888 N N . ARG A 1 119 ? 31.990 -10.008 -31.900 1.00 97.25 119 ARG A N 1
ATOM 889 C CA . ARG A 1 119 ? 31.720 -11.055 -32.900 1.00 97.25 119 ARG A CA 1
ATOM 890 C C . ARG A 1 119 ? 30.732 -10.596 -33.962 1.00 97.25 119 ARG A C 1
ATOM 892 O O . ARG A 1 119 ? 29.834 -9.804 -33.691 1.00 97.25 119 ARG A O 1
ATOM 899 N N . VAL A 1 120 ? 30.836 -11.205 -35.137 1.00 98.00 120 VAL A N 1
ATOM 900 C CA . VAL A 1 120 ? 29.787 -11.195 -36.162 1.00 98.00 120 VAL A CA 1
ATOM 901 C C . VAL A 1 120 ? 28.886 -12.406 -35.927 1.00 98.00 120 VAL A C 1
ATOM 903 O O . VAL A 1 120 ? 29.355 -13.541 -35.990 1.00 98.00 120 VAL A O 1
ATOM 906 N N . THR A 1 121 ? 27.609 -12.182 -35.618 1.00 97.12 121 THR A N 1
ATOM 907 C CA . THR A 1 121 ? 26.626 -13.256 -35.363 1.00 97.12 121 THR A CA 1
ATOM 908 C C . THR A 1 121 ? 25.768 -13.565 -36.585 1.00 97.12 121 THR A C 1
ATOM 910 O O . THR A 1 121 ? 25.282 -14.688 -36.720 1.00 97.12 121 THR A O 1
ATOM 913 N N . ILE A 1 122 ? 25.629 -12.613 -37.510 1.00 98.00 122 ILE A N 1
ATOM 914 C CA . ILE A 1 122 ? 25.080 -12.839 -38.849 1.00 98.00 122 ILE A CA 1
ATOM 915 C C . ILE A 1 122 ? 26.020 -12.169 -39.852 1.00 98.00 122 ILE A C 1
ATOM 917 O O . ILE A 1 122 ? 26.088 -10.942 -39.916 1.00 98.00 122 ILE A O 1
ATOM 921 N N . ASP A 1 123 ? 26.734 -12.973 -40.641 1.00 97.12 123 ASP A N 1
ATOM 922 C CA . ASP A 1 123 ? 27.606 -12.473 -41.706 1.00 97.12 123 ASP A CA 1
ATOM 923 C C . ASP A 1 123 ? 26.782 -12.196 -42.979 1.00 97.12 123 ASP A C 1
ATOM 925 O O . ASP A 1 123 ? 26.215 -13.139 -43.551 1.00 97.12 123 ASP A O 1
ATOM 929 N N . PRO A 1 124 ? 26.716 -10.941 -43.470 1.00 97.19 124 PRO A N 1
ATOM 930 C CA . PRO A 1 124 ? 25.992 -10.627 -44.698 1.00 97.19 124 PRO A CA 1
ATOM 931 C C . PRO A 1 124 ? 26.556 -11.352 -45.926 1.00 97.19 124 PRO A C 1
ATOM 933 O O . PRO A 1 124 ? 25.813 -11.623 -46.869 1.00 97.19 124 PRO A O 1
ATOM 936 N N . ARG A 1 125 ? 27.838 -11.738 -45.932 1.00 95.19 125 ARG A N 1
ATOM 937 C CA . ARG A 1 125 ? 28.445 -12.490 -47.045 1.00 95.19 125 ARG A CA 1
ATOM 938 C C . ARG A 1 125 ? 27.844 -13.889 -47.179 1.00 95.19 125 ARG A C 1
ATOM 940 O O . ARG A 1 125 ? 27.745 -14.403 -48.289 1.00 95.19 125 ARG A O 1
ATOM 947 N N . ALA A 1 126 ? 27.393 -14.475 -46.070 1.00 95.69 126 ALA A N 1
ATOM 948 C CA . ALA A 1 126 ? 26.816 -15.817 -46.029 1.00 95.69 126 ALA A CA 1
ATOM 949 C C . ALA A 1 126 ? 25.317 -15.860 -46.385 1.00 95.69 126 ALA A C 1
ATOM 951 O O . ALA A 1 126 ? 24.783 -16.936 -46.640 1.00 95.69 126 ALA A O 1
ATOM 952 N N . ASN A 1 127 ? 24.630 -14.712 -46.411 1.00 95.19 127 ASN A N 1
ATOM 953 C CA . ASN A 1 127 ? 23.196 -14.621 -46.721 1.00 95.19 127 ASN A CA 1
ATOM 954 C C . ASN A 1 127 ? 22.889 -13.726 -47.932 1.00 95.19 127 ASN A C 1
ATOM 956 O O . ASN A 1 127 ? 21.765 -13.259 -48.092 1.00 95.19 127 ASN A O 1
ATOM 960 N N . GLY A 1 128 ? 23.888 -13.484 -48.786 1.00 94.38 128 GLY A N 1
ATOM 961 C CA . GLY A 1 128 ? 23.725 -12.696 -50.006 1.00 94.38 128 GLY A CA 1
ATOM 962 C C . GLY A 1 128 ? 23.479 -11.209 -49.760 1.00 94.38 128 GLY A C 1
ATOM 963 O O . GLY A 1 128 ? 22.956 -10.546 -50.649 1.00 94.38 128 GLY A O 1
ATOM 964 N N . GLY A 1 129 ? 23.843 -10.679 -48.588 1.00 95.50 129 GLY A N 1
ATOM 965 C CA . GLY A 1 129 ? 23.674 -9.279 -48.199 1.00 95.50 129 GLY A CA 1
ATOM 966 C C . GLY A 1 129 ? 22.255 -8.926 -47.757 1.00 95.50 129 GLY A C 1
ATOM 967 O O . GLY A 1 129 ? 21.854 -7.774 -47.905 1.00 95.50 129 GLY A O 1
ATOM 968 N N . GLU A 1 130 ? 21.482 -9.894 -47.270 1.00 96.88 130 GLU A N 1
ATOM 969 C CA . GLU A 1 130 ? 20.126 -9.685 -46.751 1.00 96.88 130 GLU A CA 1
ATOM 970 C C . GLU A 1 130 ? 20.129 -9.091 -45.336 1.00 96.88 130 GLU A C 1
ATOM 972 O O . GLU A 1 130 ? 19.269 -8.270 -45.004 1.00 96.88 130 GLU A O 1
ATOM 977 N N . ARG A 1 131 ? 21.084 -9.492 -44.484 1.00 97.69 131 ARG A N 1
ATOM 978 C CA . ARG A 1 131 ? 21.172 -9.033 -43.088 1.00 97.69 131 ARG A CA 1
ATOM 979 C C . ARG A 1 131 ? 22.589 -9.147 -42.535 1.00 97.69 131 ARG A C 1
ATOM 981 O O . ARG A 1 131 ? 23.296 -10.097 -42.852 1.00 97.69 131 ARG A O 1
ATOM 988 N N . ALA A 1 132 ? 22.967 -8.228 -41.656 1.00 98.50 132 ALA A N 1
ATOM 989 C CA . ALA A 1 132 ? 24.162 -8.332 -40.823 1.00 98.50 132 ALA A CA 1
ATOM 990 C C . ALA A 1 132 ? 23.793 -8.157 -39.347 1.00 98.50 132 ALA A C 1
ATOM 992 O O . ALA A 1 132 ? 22.887 -7.384 -39.033 1.00 98.50 132 ALA A O 1
ATOM 993 N N . GLU A 1 133 ? 24.501 -8.851 -38.459 1.00 98.62 133 GLU A N 1
ATOM 994 C CA . GLU A 1 133 ? 24.403 -8.678 -37.008 1.00 98.62 133 GLU A CA 1
ATOM 995 C C . GLU A 1 133 ? 25.785 -8.769 -36.372 1.00 98.62 133 GLU A C 1
ATOM 997 O O . GLU A 1 133 ? 26.576 -9.663 -36.695 1.00 98.62 133 GLU A O 1
ATOM 1002 N N . VAL A 1 134 ? 26.042 -7.857 -35.441 1.00 98.69 134 VAL A N 1
ATOM 1003 C CA . VAL A 1 134 ? 27.235 -7.863 -34.596 1.00 98.69 134 VAL A CA 1
ATOM 1004 C C . VAL A 1 134 ? 26.841 -7.930 -33.130 1.00 98.69 134 VAL A C 1
ATOM 1006 O O . VAL A 1 134 ? 25.786 -7.435 -32.733 1.00 98.69 134 VAL A O 1
ATOM 1009 N N . SER A 1 135 ? 27.713 -8.535 -32.331 1.00 98.19 135 SER A N 1
ATOM 1010 C CA . SER A 1 135 ? 27.524 -8.784 -30.909 1.00 98.19 135 SER A CA 1
ATOM 1011 C C . SER A 1 135 ? 28.760 -8.377 -30.125 1.00 98.19 135 SER A C 1
ATOM 1013 O O . SER A 1 135 ? 29.862 -8.818 -30.450 1.00 98.19 135 SER A O 1
ATOM 1015 N N . ILE A 1 136 ? 28.567 -7.609 -29.057 1.00 98.06 136 ILE A N 1
ATOM 1016 C CA . ILE A 1 136 ? 29.612 -7.220 -28.108 1.00 98.06 136 ILE A CA 1
ATOM 1017 C C . ILE A 1 136 ? 29.237 -7.779 -26.733 1.00 98.06 136 ILE A C 1
ATOM 1019 O O . ILE A 1 136 ? 28.238 -7.353 -26.156 1.00 98.06 136 ILE A O 1
ATOM 1023 N N . LYS A 1 137 ? 29.998 -8.760 -26.224 1.00 96.44 137 LYS A N 1
ATOM 1024 C CA . LYS A 1 137 ? 29.738 -9.419 -24.930 1.00 96.44 137 LYS A CA 1
ATOM 1025 C C . LYS A 1 137 ? 30.795 -9.066 -23.890 1.00 96.44 137 LYS A C 1
ATOM 1027 O O . LYS A 1 137 ? 31.950 -9.460 -24.023 1.00 96.44 137 LYS A O 1
ATOM 1032 N N . GLY A 1 138 ? 30.374 -8.400 -22.826 1.00 94.12 138 GLY A N 1
ATOM 1033 C CA . GLY A 1 138 ? 31.137 -8.230 -21.600 1.00 94.12 138 GLY A CA 1
ATOM 1034 C C . GLY A 1 138 ? 30.951 -9.427 -20.668 1.00 94.12 138 GLY A C 1
ATOM 1035 O O . GLY A 1 138 ? 29.830 -9.900 -20.470 1.00 94.12 138 GLY A O 1
ATOM 1036 N N . VAL A 1 139 ? 32.049 -9.922 -20.096 1.00 92.69 139 VAL A N 1
ATOM 1037 C CA . VAL A 1 139 ? 32.042 -11.044 -19.146 1.00 92.69 139 VAL A CA 1
ATOM 1038 C C . VAL A 1 139 ? 32.277 -10.496 -17.745 1.00 92.69 139 VAL A C 1
ATOM 1040 O O . VAL A 1 139 ? 33.337 -9.939 -17.471 1.00 92.69 139 VAL A O 1
ATOM 1043 N N . ALA A 1 140 ? 31.296 -10.676 -16.862 1.00 90.19 140 ALA A N 1
ATOM 1044 C CA . ALA A 1 140 ? 31.328 -10.127 -15.510 1.00 90.19 140 ALA A CA 1
ATOM 1045 C C . ALA A 1 140 ? 32.386 -10.800 -14.628 1.00 90.19 140 ALA A C 1
ATOM 1047 O O . ALA A 1 140 ? 33.110 -10.119 -13.907 1.00 90.19 140 ALA A O 1
ATOM 1048 N N . ASP A 1 141 ? 32.472 -12.136 -14.673 1.00 86.56 141 ASP A N 1
ATOM 1049 C CA . ASP A 1 141 ? 33.420 -12.930 -13.868 1.00 86.56 141 ASP A CA 1
ATOM 1050 C C . ASP A 1 141 ? 33.439 -12.507 -12.378 1.00 86.56 141 ASP A C 1
ATOM 1052 O O . ASP A 1 141 ? 34.463 -12.123 -11.814 1.00 86.56 141 ASP A O 1
ATOM 1056 N N . GLY A 1 142 ? 32.249 -12.456 -11.766 1.00 84.06 142 GLY A N 1
ATOM 1057 C CA . GLY A 1 142 ? 32.047 -12.030 -10.374 1.00 84.06 142 GLY A CA 1
ATOM 1058 C C . GLY A 1 142 ? 32.084 -10.513 -10.130 1.00 84.06 142 GLY A C 1
ATOM 1059 O O . GLY A 1 142 ? 31.824 -10.076 -9.010 1.00 84.06 142 GLY A O 1
ATOM 1060 N N . ARG A 1 143 ? 32.369 -9.696 -11.151 1.00 88.62 143 ARG A N 1
ATOM 1061 C CA . ARG A 1 143 ? 32.354 -8.224 -11.082 1.00 88.62 143 ARG A CA 1
ATOM 1062 C C . ARG A 1 143 ? 31.039 -7.656 -11.606 1.00 88.62 143 ARG A C 1
ATOM 1064 O O . ARG A 1 143 ? 30.296 -8.323 -12.321 1.00 88.62 143 ARG A O 1
ATOM 1071 N N . LYS A 1 144 ? 30.753 -6.402 -11.257 1.00 89.31 144 LYS A N 1
ATOM 1072 C CA . LYS A 1 144 ? 29.601 -5.678 -11.797 1.00 89.31 144 LYS A CA 1
ATOM 1073 C C . LYS A 1 144 ? 29.965 -5.044 -13.137 1.00 89.31 144 LYS A C 1
ATOM 1075 O O . LYS A 1 144 ? 31.005 -4.409 -13.263 1.00 89.31 144 LYS A O 1
ATOM 1080 N N . MET A 1 145 ? 29.087 -5.204 -14.113 1.00 88.69 145 MET A N 1
ATOM 1081 C CA . MET A 1 145 ? 29.165 -4.588 -15.434 1.00 88.69 145 MET A CA 1
ATOM 1082 C C . MET A 1 145 ? 28.313 -3.320 -15.479 1.00 88.69 145 MET A C 1
ATOM 1084 O O . MET A 1 145 ? 27.478 -3.083 -14.593 1.00 88.69 145 MET A O 1
ATOM 1088 N N . GLY A 1 146 ? 28.502 -2.533 -16.534 1.00 85.06 146 GLY A N 1
ATOM 1089 C CA . GLY A 1 146 ? 27.747 -1.318 -16.781 1.00 85.06 146 GLY A CA 1
ATOM 1090 C C . GLY A 1 146 ? 28.398 -0.101 -16.139 1.00 85.06 146 GLY A C 1
ATOM 1091 O O . GLY A 1 146 ? 28.591 -0.057 -14.923 1.00 85.06 146 GLY A O 1
ATOM 1092 N N . THR A 1 147 ? 28.684 0.908 -16.955 1.00 77.31 147 THR A N 1
ATOM 1093 C CA . THR A 1 147 ? 29.265 2.183 -16.509 1.00 77.31 147 THR A CA 1
ATOM 1094 C C . THR A 1 147 ? 28.238 3.318 -16.403 1.00 77.31 147 THR A C 1
ATOM 1096 O O . THR A 1 147 ? 28.567 4.417 -15.951 1.00 77.31 147 THR A O 1
ATOM 1099 N N . GLY A 1 148 ? 26.978 3.070 -16.783 1.00 68.62 148 GLY A N 1
ATOM 1100 C CA . GLY A 1 148 ? 25.978 4.116 -16.951 1.00 68.62 148 GLY A CA 1
ATOM 1101 C C . GLY A 1 148 ? 25.278 4.624 -15.693 1.00 68.62 148 GLY A C 1
ATOM 1102 O O . GLY A 1 148 ? 25.717 4.393 -14.569 1.00 68.62 148 GLY A O 1
ATOM 1103 N N . PRO A 1 149 ? 24.212 5.429 -15.845 1.00 62.34 149 PRO A N 1
ATOM 1104 C CA . PRO A 1 149 ? 23.685 6.206 -14.728 1.00 62.34 149 PRO A CA 1
ATOM 1105 C C . PRO A 1 149 ? 23.158 5.321 -13.595 1.00 62.34 149 PRO A C 1
ATOM 1107 O O . PRO A 1 149 ? 22.311 4.454 -13.801 1.00 62.34 149 PRO A O 1
ATOM 1110 N N . GLY A 1 150 ? 23.685 5.559 -12.391 1.00 64.19 150 GLY A N 1
ATOM 1111 C CA . GLY A 1 150 ? 23.443 4.726 -11.212 1.00 64.19 150 GLY A CA 1
ATOM 1112 C C . GLY A 1 150 ? 24.508 3.650 -10.958 1.00 64.19 150 GLY A C 1
ATOM 1113 O O . GLY A 1 150 ? 24.430 2.991 -9.921 1.00 64.19 150 GLY A O 1
ATOM 1114 N N . ALA A 1 151 ? 25.499 3.485 -11.841 1.00 73.06 151 ALA A N 1
ATOM 1115 C CA . ALA A 1 151 ? 26.684 2.666 -11.595 1.00 73.06 151 ALA A CA 1
ATOM 1116 C C . ALA A 1 151 ? 27.635 3.347 -10.596 1.00 73.06 151 ALA A C 1
ATOM 1118 O O . ALA A 1 151 ? 27.828 4.566 -10.626 1.00 73.06 151 ALA A O 1
ATOM 1119 N N . SER A 1 152 ? 28.245 2.561 -9.705 1.00 75.44 152 SER A N 1
ATOM 1120 C CA . SER A 1 152 ? 29.400 3.021 -8.927 1.00 75.44 152 SER A CA 1
ATOM 1121 C C . SER A 1 152 ? 30.677 2.885 -9.773 1.00 75.44 152 SER A C 1
ATOM 1123 O O . SER A 1 152 ? 30.635 2.281 -10.848 1.00 75.44 152 SER A O 1
ATOM 1125 N N . PRO A 1 153 ? 31.839 3.381 -9.305 1.00 76.06 153 PRO A N 1
ATOM 1126 C CA . PRO A 1 153 ? 33.121 3.105 -9.961 1.00 76.06 153 PRO A CA 1
ATOM 1127 C C . PRO A 1 153 ? 33.427 1.609 -10.164 1.00 76.06 153 PRO A C 1
ATOM 1129 O O . PRO A 1 153 ? 34.245 1.276 -11.015 1.00 76.06 153 PRO A O 1
ATOM 1132 N N . ASP A 1 154 ? 32.760 0.724 -9.414 1.00 79.06 154 ASP A N 1
ATOM 1133 C CA . ASP A 1 154 ? 32.913 -0.733 -9.484 1.00 79.06 154 ASP A CA 1
ATOM 1134 C C . ASP A 1 154 ? 31.899 -1.408 -10.427 1.00 79.06 154 ASP A C 1
ATOM 1136 O O . ASP A 1 154 ? 31.851 -2.634 -10.480 1.00 79.06 154 ASP A O 1
ATOM 1140 N N . GLY A 1 155 ? 31.075 -0.633 -11.141 1.00 80.75 155 GLY A N 1
ATOM 1141 C CA . GLY A 1 155 ? 29.982 -1.114 -11.991 1.00 80.75 155 GLY A CA 1
ATOM 1142 C C . GLY A 1 155 ? 28.624 -1.176 -11.278 1.00 80.75 155 GLY A C 1
ATOM 1143 O O . GLY A 1 155 ? 28.502 -0.878 -10.085 1.00 80.75 155 GLY A O 1
ATOM 1144 N N . GLN A 1 156 ? 27.568 -1.556 -12.006 1.00 83.50 156 GLN A N 1
ATOM 1145 C CA . GLN A 1 156 ? 26.194 -1.554 -11.484 1.00 83.50 156 GLN A CA 1
ATOM 1146 C C . GLN A 1 156 ? 25.654 -2.950 -11.157 1.00 83.50 156 GLN A C 1
ATOM 1148 O O . GLN A 1 156 ? 25.149 -3.162 -10.053 1.00 83.50 156 GLN A O 1
ATOM 1153 N N . PHE A 1 157 ? 25.779 -3.904 -12.085 1.00 91.00 157 PHE A N 1
ATOM 1154 C CA . PHE A 1 157 ? 25.088 -5.192 -12.000 1.00 91.00 157 PHE A CA 1
ATOM 1155 C C . PHE A 1 157 ? 25.994 -6.374 -12.348 1.00 91.00 157 PHE A C 1
ATOM 1157 O O . PHE A 1 157 ? 26.666 -6.365 -13.374 1.00 91.00 157 PHE A O 1
ATOM 1164 N N . ALA A 1 158 ? 26.027 -7.396 -11.494 1.00 92.25 158 ALA A N 1
ATOM 1165 C CA . ALA A 1 158 ? 26.901 -8.558 -11.649 1.00 92.25 158 ALA A CA 1
ATOM 1166 C C . ALA A 1 158 ? 26.287 -9.603 -12.588 1.00 92.25 158 ALA A C 1
ATOM 1168 O O . ALA A 1 158 ? 25.831 -10.647 -12.149 1.00 92.25 158 ALA A O 1
ATOM 1169 N N . ALA A 1 159 ? 26.259 -9.305 -13.883 1.00 93.75 159 ALA A N 1
ATOM 1170 C CA . ALA A 1 159 ? 25.840 -10.234 -14.925 1.00 93.75 159 ALA A CA 1
ATOM 1171 C C . ALA A 1 159 ? 26.683 -10.015 -16.178 1.00 93.75 159 ALA A C 1
ATOM 1173 O O . ALA A 1 159 ? 27.139 -8.899 -16.430 1.00 93.75 159 ALA A O 1
ATOM 1174 N N . ASP A 1 160 ? 26.868 -11.062 -16.979 1.00 94.69 160 ASP A N 1
ATOM 1175 C CA . ASP A 1 160 ? 27.397 -10.878 -18.327 1.00 94.69 160 ASP A CA 1
ATOM 1176 C C . ASP A 1 160 ? 26.392 -10.029 -19.124 1.00 94.69 160 ASP A C 1
ATOM 1178 O O . ASP A 1 160 ? 25.177 -10.236 -19.023 1.00 94.69 160 ASP A O 1
ATOM 1182 N N . VAL A 1 161 ? 26.899 -9.079 -19.909 1.00 95.38 161 VAL A N 1
ATOM 1183 C CA . VAL A 1 161 ? 26.083 -8.167 -20.721 1.00 95.38 161 VAL A CA 1
ATOM 1184 C C . VAL A 1 161 ? 26.481 -8.329 -22.176 1.00 95.38 161 VAL A C 1
ATOM 1186 O O . VAL A 1 161 ? 27.630 -8.098 -22.543 1.00 95.38 161 VAL A O 1
ATOM 1189 N N . GLU A 1 162 ? 25.535 -8.719 -23.019 1.00 97.44 162 GLU A N 1
ATOM 1190 C CA . GLU A 1 162 ? 25.735 -8.852 -24.458 1.00 97.44 162 GLU A CA 1
ATOM 1191 C C . GLU A 1 162 ? 24.814 -7.891 -25.202 1.00 97.44 162 GLU A C 1
ATOM 1193 O O . GLU A 1 162 ? 23.601 -7.917 -25.018 1.00 97.44 162 GLU A O 1
ATOM 1198 N N . ILE A 1 163 ? 25.386 -7.030 -26.039 1.00 98.25 163 ILE A N 1
ATOM 1199 C CA . ILE A 1 163 ? 24.651 -6.044 -26.833 1.00 98.25 163 ILE A CA 1
ATOM 1200 C C . ILE A 1 163 ? 24.758 -6.428 -28.299 1.00 98.25 163 ILE A C 1
ATOM 1202 O O . ILE A 1 163 ? 25.852 -6.704 -28.798 1.00 98.25 163 ILE A O 1
ATOM 1206 N N . ARG A 1 164 ? 23.623 -6.412 -28.998 1.00 98.56 164 ARG A N 1
ATOM 1207 C CA . ARG A 1 164 ? 23.556 -6.751 -30.418 1.00 98.56 164 ARG A CA 1
ATOM 1208 C C . ARG A 1 164 ? 22.951 -5.630 -31.247 1.00 98.56 164 ARG A C 1
ATOM 1210 O O . ARG A 1 164 ? 22.041 -4.932 -30.793 1.00 98.56 164 ARG A O 1
ATOM 1217 N N . TYR A 1 165 ? 23.460 -5.489 -32.469 1.00 98.81 165 TYR A N 1
ATOM 1218 C CA . TYR A 1 165 ? 22.937 -4.579 -33.485 1.00 98.81 165 TYR A CA 1
ATOM 1219 C C . TYR A 1 165 ? 22.768 -5.307 -34.807 1.00 98.81 165 TYR A C 1
ATOM 1221 O O . TYR A 1 165 ? 23.695 -5.975 -35.270 1.00 98.81 165 TYR A O 1
ATOM 1229 N N . THR A 1 166 ? 21.612 -5.114 -35.434 1.00 98.56 166 THR A N 1
ATOM 1230 C CA . THR A 1 166 ? 21.219 -5.834 -36.644 1.00 98.56 166 THR A CA 1
ATOM 1231 C C . THR A 1 166 ? 20.706 -4.858 -37.698 1.00 98.56 166 THR A C 1
ATOM 1233 O O . THR A 1 166 ? 19.852 -4.020 -37.407 1.00 98.56 166 THR A O 1
ATOM 1236 N N . LEU A 1 167 ? 21.175 -4.996 -38.940 1.00 98.56 167 LEU A N 1
ATOM 1237 C CA . LEU A 1 167 ? 20.735 -4.200 -40.090 1.00 98.56 167 LEU A CA 1
ATOM 1238 C C . LEU A 1 167 ? 20.271 -5.125 -41.218 1.00 98.56 167 LEU A C 1
ATOM 1240 O O . LEU A 1 167 ? 20.991 -6.052 -41.592 1.00 98.56 167 LEU A O 1
ATOM 1244 N N . GLY A 1 168 ? 19.075 -4.883 -41.756 1.00 97.31 168 GLY A N 1
ATOM 1245 C CA . GLY A 1 168 ? 18.547 -5.602 -42.915 1.00 97.31 168 GLY A CA 1
ATOM 1246 C C . GLY A 1 168 ? 18.611 -4.793 -44.208 1.00 97.31 168 GLY A C 1
ATOM 1247 O O . GLY A 1 168 ? 18.673 -3.559 -44.207 1.00 97.31 168 GLY A O 1
ATOM 1248 N N . ARG A 1 169 ? 18.579 -5.502 -45.336 1.00 96.19 169 ARG A N 1
ATOM 1249 C CA . ARG A 1 169 ? 18.553 -4.920 -46.682 1.00 96.19 169 ARG A CA 1
ATOM 1250 C C . ARG A 1 169 ? 17.325 -4.028 -46.865 1.00 96.19 169 ARG A C 1
ATOM 1252 O O . ARG A 1 169 ? 16.201 -4.449 -46.604 1.00 96.19 169 ARG A O 1
ATOM 1259 N N . GLY A 1 170 ? 17.550 -2.798 -47.328 1.00 94.62 170 GLY A N 1
ATOM 1260 C CA . GLY A 1 170 ? 16.487 -1.821 -47.587 1.00 94.62 170 GLY A CA 1
ATOM 1261 C C . GLY A 1 170 ? 15.738 -1.326 -46.343 1.00 94.62 170 GLY A C 1
ATOM 1262 O O . GLY A 1 170 ? 14.737 -0.627 -46.481 1.00 94.62 170 GLY A O 1
ATOM 1263 N N . GLU A 1 171 ? 16.178 -1.680 -45.131 1.00 95.31 171 GLU A N 1
ATOM 1264 C CA . GLU A 1 171 ? 15.537 -1.227 -43.897 1.00 95.31 171 GLU A CA 1
ATOM 1265 C C . GLU A 1 171 ? 16.115 0.128 -43.454 1.00 95.31 171 GLU A C 1
ATOM 1267 O O . GLU A 1 171 ? 17.327 0.239 -43.257 1.00 95.31 171 GLU A O 1
ATOM 1272 N N . PRO A 1 172 ? 15.286 1.169 -43.264 1.00 95.38 172 PRO A N 1
ATOM 1273 C CA . PRO A 1 172 ? 15.754 2.484 -42.834 1.00 95.38 172 PRO A CA 1
ATOM 1274 C C . PRO A 1 172 ? 15.837 2.542 -41.297 1.00 95.38 172 PRO A C 1
ATOM 1276 O O . PRO A 1 172 ? 15.126 3.286 -40.625 1.00 95.38 172 PRO A O 1
ATOM 1279 N N . GLY A 1 173 ? 16.668 1.680 -40.714 1.00 96.62 173 GLY A N 1
ATOM 1280 C CA . GLY A 1 173 ? 16.873 1.630 -39.270 1.00 96.62 173 GLY A CA 1
ATOM 1281 C C . GLY A 1 173 ? 17.679 0.422 -38.810 1.00 96.62 173 GLY A C 1
ATOM 1282 O O . GLY A 1 173 ? 17.886 -0.529 -39.563 1.00 96.62 173 GLY A O 1
ATOM 1283 N N . VAL A 1 174 ? 18.122 0.468 -37.556 1.00 98.44 174 VAL A N 1
ATOM 1284 C CA . VAL A 1 174 ? 18.945 -0.569 -36.916 1.00 98.44 174 VAL A CA 1
ATOM 1285 C C . VAL A 1 174 ? 18.180 -1.154 -35.739 1.00 98.44 174 VAL A C 1
ATOM 1287 O O . VAL A 1 174 ? 17.651 -0.413 -34.912 1.00 98.44 174 VAL A O 1
ATOM 1290 N N . TYR A 1 175 ? 18.131 -2.478 -35.637 1.00 98.69 175 TYR A N 1
ATOM 1291 C CA . TYR A 1 175 ? 17.566 -3.152 -34.469 1.00 98.69 175 TYR A CA 1
ATOM 1292 C C . TYR A 1 175 ? 18.644 -3.296 -33.402 1.00 98.69 175 TYR A C 1
ATOM 1294 O O . TYR A 1 175 ? 19.789 -3.605 -33.731 1.00 98.69 175 TYR A O 1
ATOM 1302 N N . THR A 1 176 ? 18.283 -3.120 -32.133 1.00 98.69 176 THR A N 1
ATOM 1303 C CA . THR A 1 176 ? 19.190 -3.385 -31.012 1.00 98.69 176 THR A CA 1
ATOM 1304 C C . THR A 1 176 ? 18.481 -4.059 -29.846 1.00 98.69 176 THR A C 1
ATOM 1306 O O . THR A 1 176 ? 17.274 -3.895 -29.644 1.00 98.69 176 THR A O 1
ATOM 1309 N N . TYR A 1 177 ? 19.238 -4.860 -29.104 1.00 98.31 177 TYR A N 1
ATOM 1310 C CA . TYR A 1 177 ? 18.812 -5.533 -27.885 1.00 98.31 177 TYR A CA 1
ATOM 1311 C C . TYR A 1 177 ? 20.004 -5.839 -26.990 1.00 98.31 177 TYR A C 1
ATOM 1313 O O . TYR A 1 177 ? 21.143 -5.935 -27.454 1.00 98.31 177 TYR A O 1
ATOM 1321 N N . SER A 1 178 ? 19.706 -6.020 -25.708 1.00 97.31 178 SER A N 1
ATOM 1322 C CA . SER A 1 178 ? 20.672 -6.399 -24.686 1.00 97.31 178 SER A CA 1
ATOM 1323 C C . SER A 1 178 ? 20.257 -7.713 -24.030 1.00 97.31 178 SER A C 1
ATOM 1325 O O . SER A 1 178 ? 19.069 -7.963 -23.811 1.00 97.31 178 SER A O 1
ATOM 1327 N N . ILE A 1 179 ? 21.232 -8.565 -23.739 1.00 97.62 179 ILE A N 1
ATOM 1328 C CA . ILE A 1 179 ? 21.063 -9.827 -23.035 1.00 97.62 179 ILE A CA 1
ATOM 1329 C C . ILE A 1 179 ? 21.855 -9.746 -21.739 1.00 97.62 179 ILE A C 1
ATOM 1331 O O . ILE A 1 179 ? 23.063 -9.521 -21.757 1.00 97.62 179 ILE A O 1
ATOM 1335 N N . PHE A 1 180 ? 21.163 -9.971 -20.631 1.00 96.44 180 PHE A N 1
ATOM 1336 C CA . PHE A 1 180 ? 21.763 -10.111 -19.313 1.00 96.44 180 PHE A CA 1
ATOM 1337 C C . PHE A 1 180 ? 21.806 -11.587 -18.947 1.00 96.44 180 PHE A C 1
ATOM 1339 O O . PHE A 1 180 ? 20.787 -12.268 -19.069 1.00 96.44 180 PHE A O 1
ATOM 1346 N N . GLU A 1 181 ? 22.954 -12.072 -18.485 1.00 96.25 181 GLU A N 1
ATOM 1347 C CA . GLU A 1 181 ? 23.135 -13.443 -18.006 1.00 96.25 181 GLU A CA 1
ATOM 1348 C C . GLU A 1 181 ? 23.819 -13.427 -16.633 1.00 96.25 181 GLU A C 1
ATOM 1350 O O . GLU A 1 181 ? 25.026 -13.208 -16.522 1.00 96.25 181 GLU A O 1
ATOM 1355 N N . HIS A 1 182 ? 23.020 -13.653 -15.588 1.00 96.06 182 HIS A N 1
ATOM 1356 C CA . HIS A 1 182 ? 23.488 -13.899 -14.232 1.00 96.06 182 HIS A CA 1
ATOM 1357 C C . HIS A 1 182 ? 23.701 -15.402 -14.024 1.00 96.06 182 HIS A C 1
ATOM 1359 O O . HIS A 1 182 ? 22.759 -16.200 -14.111 1.00 96.06 182 HIS A O 1
ATOM 1365 N N . ARG A 1 183 ? 24.941 -15.803 -13.762 1.00 93.81 183 ARG A N 1
ATOM 1366 C CA . ARG A 1 183 ? 25.318 -17.199 -13.507 1.00 93.81 183 ARG A CA 1
ATOM 1367 C C . ARG A 1 183 ? 25.308 -17.490 -12.000 1.00 93.81 183 ARG A C 1
ATOM 1369 O O . ARG A 1 183 ? 25.595 -16.578 -11.231 1.00 93.81 183 ARG A O 1
ATOM 1376 N N . PRO A 1 184 ? 25.031 -18.730 -11.553 1.00 94.06 184 PRO A N 1
ATOM 1377 C CA . PRO A 1 184 ? 24.963 -19.063 -10.125 1.00 94.06 184 PRO A CA 1
ATOM 1378 C C . PRO A 1 184 ? 26.196 -18.670 -9.303 1.00 94.06 184 PRO A C 1
ATOM 1380 O O . PRO A 1 184 ? 26.081 -18.405 -8.110 1.00 94.06 184 PRO A O 1
ATOM 1383 N N . GLU A 1 185 ? 27.376 -18.633 -9.923 1.00 92.56 185 GLU A N 1
ATOM 1384 C CA . GLU A 1 185 ? 28.641 -18.303 -9.262 1.00 92.56 185 GLU A CA 1
ATOM 1385 C C . GLU A 1 185 ? 28.812 -16.795 -9.014 1.00 92.56 185 GLU A C 1
ATOM 1387 O O . GLU A 1 185 ? 29.734 -16.382 -8.308 1.00 92.56 185 GLU A O 1
ATOM 1392 N N . GLN A 1 186 ? 27.959 -15.960 -9.613 1.00 91.81 186 GLN A N 1
ATOM 1393 C CA . GLN A 1 186 ? 28.007 -14.511 -9.461 1.00 91.81 186 GLN A CA 1
ATOM 1394 C C . GLN A 1 186 ? 27.358 -14.069 -8.139 1.00 91.81 186 GLN A C 1
ATOM 1396 O O . GLN A 1 186 ? 26.446 -14.727 -7.628 1.00 91.81 186 GLN A O 1
ATOM 1401 N N . PRO A 1 187 ? 27.850 -12.968 -7.540 1.00 93.12 187 PRO A N 1
ATOM 1402 C CA . PRO A 1 187 ? 27.300 -12.459 -6.293 1.00 93.12 187 PRO A CA 1
ATOM 1403 C C . PRO A 1 187 ? 25.903 -11.880 -6.512 1.00 93.12 187 PRO A C 1
ATOM 1405 O O . PRO A 1 187 ? 25.611 -11.344 -7.578 1.00 93.12 187 PRO A O 1
ATOM 1408 N N . GLN A 1 188 ? 25.094 -11.882 -5.448 1.00 93.75 188 GLN A N 1
ATOM 1409 C CA . GLN A 1 188 ? 23.800 -11.200 -5.436 1.00 93.75 188 GLN A CA 1
ATOM 1410 C C . GLN A 1 188 ? 23.925 -9.778 -5.995 1.00 93.75 188 GLN A C 1
ATOM 1412 O O . GLN A 1 188 ? 24.834 -9.014 -5.640 1.00 93.75 188 GLN A O 1
ATOM 1417 N N . SER A 1 189 ? 22.987 -9.404 -6.860 1.00 92.00 189 SER A N 1
ATOM 1418 C CA . SER A 1 189 ? 23.024 -8.115 -7.533 1.00 92.00 189 SER A CA 1
ATOM 1419 C C . SER A 1 189 ? 21.636 -7.563 -7.810 1.00 92.00 189 SER A C 1
ATOM 1421 O O . SER A 1 189 ? 20.651 -8.295 -7.898 1.00 92.00 189 SER A O 1
ATOM 1423 N N . ALA A 1 190 ? 21.561 -6.243 -7.967 1.00 90.81 190 ALA A N 1
ATOM 1424 C CA . ALA A 1 190 ? 20.316 -5.568 -8.279 1.00 90.81 190 ALA A CA 1
ATOM 1425 C C . ALA A 1 190 ? 20.521 -4.433 -9.277 1.00 90.81 190 ALA A C 1
ATOM 1427 O O . ALA A 1 190 ? 21.492 -3.681 -9.199 1.00 90.81 190 ALA A O 1
ATOM 1428 N N . ILE A 1 191 ? 19.559 -4.272 -10.181 1.00 87.31 191 ILE A N 1
ATOM 1429 C CA . ILE A 1 191 ? 19.481 -3.112 -11.069 1.00 87.31 191 ILE A CA 1
ATOM 1430 C C . ILE A 1 191 ? 18.492 -2.136 -10.440 1.00 87.31 191 ILE A C 1
ATOM 1432 O O . ILE A 1 191 ? 17.412 -2.548 -10.005 1.00 87.31 191 ILE A O 1
ATOM 1436 N N . GLY A 1 192 ? 18.839 -0.840 -10.417 1.00 83.62 192 GLY A N 1
ATOM 1437 C CA . GLY A 1 192 ? 18.023 0.290 -9.923 1.00 83.62 192 GLY A CA 1
ATOM 1438 C C . GLY A 1 192 ? 17.366 1.143 -11.028 1.00 83.62 192 GLY A C 1
ATOM 1439 O O . GLY A 1 192 ? 16.259 1.653 -10.835 1.00 83.62 192 GLY A O 1
ATOM 1440 N N . GLU A 1 193 ? 17.965 1.155 -12.219 1.00 85.94 193 GLU A N 1
ATOM 1441 C CA . GLU A 1 193 ? 17.502 1.869 -13.411 1.00 85.94 193 GLU A CA 1
ATOM 1442 C C . GLU A 1 193 ? 18.234 1.320 -14.642 1.00 85.94 193 GLU A C 1
ATOM 1444 O O . GLU A 1 193 ? 19.426 1.059 -14.540 1.00 85.94 193 GLU A O 1
ATOM 1449 N N . ALA A 1 194 ? 17.565 1.115 -15.782 1.00 89.56 194 ALA A N 1
ATOM 1450 C CA . ALA A 1 194 ? 18.232 0.672 -17.005 1.00 89.56 194 ALA A CA 1
ATOM 1451 C C . ALA A 1 194 ? 17.470 1.061 -18.280 1.00 89.56 194 ALA A C 1
ATOM 1453 O O . ALA A 1 194 ? 16.241 0.956 -18.360 1.00 89.56 194 ALA A O 1
ATOM 1454 N N . ARG A 1 195 ? 18.223 1.515 -19.287 1.00 91.56 195 ARG A N 1
ATOM 1455 C CA . ARG A 1 195 ? 17.681 2.082 -20.528 1.00 91.56 195 ARG A CA 1
ATOM 1456 C C . ARG A 1 195 ? 18.664 1.996 -21.688 1.00 91.56 195 ARG A C 1
ATOM 1458 O O . ARG A 1 195 ? 19.871 1.910 -21.471 1.00 91.56 195 ARG A O 1
ATOM 1465 N N . PHE A 1 196 ? 18.139 2.135 -22.897 1.00 94.31 196 PHE A N 1
ATOM 1466 C CA . PHE A 1 196 ? 18.904 2.629 -24.038 1.00 94.31 196 PHE A CA 1
ATOM 1467 C C . PHE A 1 196 ? 18.641 4.128 -24.209 1.00 94.31 196 PHE A C 1
ATOM 1469 O O . PHE A 1 196 ? 17.495 4.568 -24.101 1.00 94.31 196 PHE A O 1
ATOM 1476 N N . CYS A 1 197 ? 19.683 4.915 -24.451 1.00 93.00 197 CYS A N 1
ATOM 1477 C CA . CYS A 1 197 ? 19.600 6.359 -24.655 1.00 93.00 197 CYS A CA 1
ATOM 1478 C C . CYS A 1 197 ? 20.259 6.712 -25.986 1.00 93.00 197 CYS A C 1
ATOM 1480 O O . CYS A 1 197 ? 21.356 6.234 -26.250 1.00 93.00 197 CYS A O 1
ATOM 1482 N N . ALA A 1 198 ? 19.630 7.565 -26.794 1.00 95.12 198 ALA A N 1
ATOM 1483 C CA . ALA A 1 198 ? 20.283 8.189 -27.940 1.00 95.12 198 ALA A CA 1
ATOM 1484 C C . ALA A 1 198 ? 20.240 9.709 -27.810 1.00 95.12 198 ALA A C 1
ATOM 1486 O O . ALA A 1 198 ? 19.157 10.299 -27.732 1.00 95.12 198 ALA A O 1
ATOM 1487 N N . LYS A 1 199 ? 21.424 10.330 -27.808 1.00 93.38 199 LYS A N 1
ATOM 1488 C CA . LYS A 1 199 ? 21.574 11.781 -27.933 1.00 93.38 199 LYS A CA 1
ATOM 1489 C C . LYS A 1 199 ? 21.680 12.157 -29.397 1.00 93.38 199 LYS A C 1
ATOM 1491 O O . LYS A 1 199 ? 22.510 11.614 -30.125 1.00 93.38 199 LYS A O 1
ATOM 1496 N N . LEU A 1 200 ? 20.822 13.069 -29.823 1.00 96.50 200 LEU A N 1
ATOM 1497 C CA . LEU A 1 200 ? 20.594 13.370 -31.227 1.00 96.50 200 LEU A CA 1
ATOM 1498 C C . LEU A 1 200 ? 21.295 14.656 -31.649 1.00 96.50 200 LEU A C 1
ATOM 1500 O O . LEU A 1 200 ? 21.557 15.545 -30.836 1.00 96.50 200 LEU A O 1
ATOM 1504 N N . ALA A 1 201 ? 21.574 14.763 -32.944 1.00 95.50 201 ALA A N 1
ATOM 1505 C CA . ALA A 1 201 ? 22.169 15.952 -33.530 1.00 95.50 201 ALA A CA 1
ATOM 1506 C C . ALA A 1 201 ? 21.340 17.216 -33.221 1.00 95.50 201 ALA A C 1
ATOM 1508 O O . ALA A 1 201 ? 20.113 17.187 -33.107 1.00 95.50 201 ALA A O 1
ATOM 1509 N N . ALA A 1 202 ? 22.010 18.366 -33.117 1.00 93.00 202 ALA A N 1
ATOM 1510 C CA . ALA A 1 202 ? 21.383 19.608 -32.656 1.00 93.00 202 ALA A CA 1
ATOM 1511 C C . ALA A 1 202 ? 20.235 20.122 -33.553 1.00 93.00 202 ALA A C 1
ATOM 1513 O O . ALA A 1 202 ? 19.424 20.915 -33.082 1.00 93.00 202 ALA A O 1
ATOM 1514 N N . PHE A 1 203 ? 20.154 19.669 -34.811 1.00 95.19 203 PHE A N 1
ATOM 1515 C CA . PHE A 1 203 ? 19.109 20.062 -35.764 1.00 95.19 203 PHE A CA 1
ATOM 1516 C C . PHE A 1 203 ? 17.740 19.410 -35.501 1.00 95.19 203 PHE A C 1
ATOM 1518 O O . PHE A 1 203 ? 16.763 19.759 -36.165 1.00 95.19 203 PHE A O 1
ATOM 1525 N N . PHE A 1 204 ? 17.649 18.437 -34.590 1.00 97.38 204 PHE A N 1
ATOM 1526 C CA . PHE A 1 204 ? 16.364 17.912 -34.136 1.00 97.38 204 PHE A CA 1
ATOM 1527 C C . PHE A 1 204 ? 15.716 18.909 -33.176 1.00 97.38 204 PHE A C 1
ATOM 1529 O O . PHE A 1 204 ? 16.275 19.253 -32.130 1.00 97.38 204 PHE A O 1
ATOM 1536 N N . ASP A 1 205 ? 14.532 19.378 -33.543 1.00 95.50 205 ASP A N 1
ATOM 1537 C CA . ASP A 1 205 ? 13.852 20.502 -32.905 1.00 95.50 205 ASP A CA 1
ATOM 1538 C C . ASP A 1 205 ? 12.353 20.260 -32.709 1.00 95.50 205 ASP A C 1
ATOM 1540 O O . ASP A 1 205 ? 11.647 21.165 -32.285 1.00 95.50 205 ASP A O 1
ATOM 1544 N N . TRP A 1 206 ? 11.850 19.056 -32.980 1.00 96.19 206 TRP A N 1
ATOM 1545 C CA . TRP A 1 206 ? 10.455 18.688 -32.754 1.00 96.19 206 TRP A CA 1
ATOM 1546 C C . TRP A 1 206 ? 10.369 17.355 -32.017 1.00 96.19 206 TRP A C 1
ATOM 1548 O O . TRP A 1 206 ? 10.882 16.352 -32.509 1.00 96.19 206 TRP A O 1
ATOM 1558 N N . MET A 1 207 ? 9.722 17.332 -30.853 1.00 95.00 207 MET A N 1
ATOM 1559 C CA . MET A 1 207 ? 9.537 16.122 -30.049 1.00 95.00 207 MET A CA 1
ATOM 1560 C C . MET A 1 207 ? 8.172 15.508 -30.348 1.00 95.00 207 MET A C 1
ATOM 1562 O O . MET A 1 207 ? 7.183 16.236 -30.362 1.00 95.00 207 MET A O 1
ATOM 1566 N N . SER A 1 208 ? 8.119 14.188 -30.536 1.00 95.94 208 SER A N 1
ATOM 1567 C CA . SER A 1 208 ? 6.885 13.443 -30.804 1.00 95.94 208 SER A CA 1
ATOM 1568 C C . SER A 1 208 ? 6.820 12.187 -29.932 1.00 95.94 208 SER A C 1
ATOM 1570 O O . SER A 1 208 ? 7.452 11.168 -30.223 1.00 95.94 208 SER A O 1
ATOM 1572 N N . VAL A 1 209 ? 6.060 12.277 -28.841 1.00 93.38 209 VAL A N 1
ATOM 1573 C CA . VAL A 1 209 ? 5.844 11.191 -27.870 1.00 93.38 209 VAL A CA 1
ATOM 1574 C C . VAL A 1 209 ? 4.382 10.760 -27.846 1.00 93.38 209 VAL A C 1
ATOM 1576 O O . VAL A 1 209 ? 4.096 9.584 -28.031 1.00 93.38 209 VAL A O 1
ATOM 1579 N N . ASP A 1 210 ? 3.471 11.709 -27.628 1.00 91.25 210 ASP A N 1
ATOM 1580 C CA . ASP A 1 210 ? 2.022 11.506 -27.635 1.00 91.25 210 ASP A CA 1
ATOM 1581 C C . ASP A 1 210 ? 1.296 12.805 -28.022 1.00 91.25 210 ASP A C 1
ATOM 1583 O O . ASP A 1 210 ? 1.929 13.811 -28.332 1.00 91.25 210 ASP A O 1
ATOM 1587 N N . ALA A 1 211 ? -0.040 12.818 -27.979 1.00 87.31 211 ALA A N 1
ATOM 1588 C CA . ALA A 1 211 ? -0.833 13.988 -28.365 1.00 87.31 211 ALA A CA 1
ATOM 1589 C C . ALA A 1 211 ? -0.581 15.250 -27.511 1.00 87.31 211 ALA A C 1
ATOM 1591 O O . ALA A 1 211 ? -0.856 16.352 -27.979 1.00 87.31 211 ALA A O 1
ATOM 1592 N N . LYS A 1 212 ? -0.086 15.113 -26.271 1.00 83.94 212 LYS A N 1
ATOM 1593 C CA . LYS A 1 212 ? 0.284 16.254 -25.413 1.00 83.94 212 LYS A CA 1
ATOM 1594 C C . LYS A 1 212 ? 1.723 16.715 -25.666 1.00 83.94 212 LYS A C 1
ATOM 1596 O O . LYS A 1 212 ? 2.068 17.846 -25.344 1.00 83.94 212 LYS A O 1
ATOM 1601 N N . ARG A 1 213 ? 2.556 15.838 -26.227 1.00 87.94 213 ARG A N 1
ATOM 1602 C CA . ARG A 1 213 ? 4.003 15.996 -26.424 1.00 87.94 213 ARG A CA 1
ATOM 1603 C C . ARG A 1 213 ? 4.388 15.744 -27.882 1.00 87.94 213 ARG A C 1
ATOM 1605 O O . ARG A 1 213 ? 5.311 14.982 -28.163 1.00 87.94 213 ARG A O 1
ATOM 1612 N N . ASP A 1 214 ? 3.653 16.382 -28.787 1.00 92.44 214 ASP A N 1
ATOM 1613 C CA . ASP A 1 214 ? 3.948 16.471 -30.219 1.00 92.44 214 ASP A CA 1
ATOM 1614 C C . ASP A 1 214 ? 4.099 17.949 -30.598 1.00 92.44 214 ASP A C 1
ATOM 1616 O O . ASP A 1 214 ? 3.137 18.611 -30.992 1.00 92.44 214 ASP A O 1
ATOM 1620 N N . LEU A 1 215 ? 5.284 18.510 -30.346 1.00 91.56 215 LEU A N 1
ATOM 1621 C CA . LEU A 1 215 ? 5.490 19.959 -30.339 1.00 91.56 215 LEU A CA 1
ATOM 1622 C C . LEU A 1 215 ? 6.909 20.384 -30.727 1.00 91.56 215 LEU A C 1
ATOM 1624 O O . LEU A 1 215 ? 7.886 19.652 -30.551 1.00 91.56 215 LEU A O 1
ATOM 1628 N N . HIS A 1 216 ? 7.008 21.621 -31.224 1.00 92.75 216 HIS A N 1
ATOM 1629 C CA . HIS A 1 216 ? 8.277 22.285 -31.519 1.00 92.75 216 HIS A CA 1
ATOM 1630 C C . HIS A 1 216 ? 9.044 22.573 -30.225 1.00 92.75 216 HIS A C 1
ATOM 1632 O O . HIS A 1 216 ? 8.542 23.251 -29.331 1.00 92.75 216 HIS A O 1
ATOM 1638 N N . TYR A 1 217 ? 10.258 22.043 -30.130 1.00 87.94 217 TYR A N 1
ATOM 1639 C CA . TYR A 1 217 ? 11.115 22.088 -28.953 1.00 87.94 217 TYR A CA 1
ATOM 1640 C C . TYR A 1 217 ? 12.578 22.395 -29.342 1.00 87.94 217 TYR A C 1
ATOM 1642 O O . TYR A 1 217 ? 13.452 21.514 -29.294 1.00 87.94 217 TYR A O 1
ATOM 1650 N N . PRO A 1 218 ? 12.877 23.637 -29.766 1.00 86.38 218 PRO A N 1
ATOM 1651 C CA . PRO A 1 218 ? 14.219 24.040 -30.184 1.00 86.38 218 PRO A CA 1
ATOM 1652 C C . PRO A 1 218 ? 15.191 24.095 -28.992 1.00 86.38 218 PRO A C 1
ATOM 1654 O O . PRO A 1 218 ? 14.782 24.030 -27.831 1.00 86.38 218 PRO A O 1
ATOM 1657 N N . LYS A 1 219 ? 16.501 24.175 -29.257 1.00 82.81 219 LYS A N 1
ATOM 1658 C CA . LYS A 1 219 ? 17.556 24.111 -28.223 1.00 82.81 219 LYS A CA 1
ATOM 1659 C C . LYS A 1 219 ? 17.449 25.242 -27.194 1.00 82.81 219 LYS A C 1
ATOM 1661 O O . LYS A 1 219 ? 17.821 25.072 -26.033 1.00 82.81 219 LYS A O 1
ATOM 1666 N N . GLU A 1 220 ? 16.950 26.390 -27.625 1.00 80.19 220 GLU A N 1
ATOM 1667 C CA . GLU A 1 220 ? 16.811 27.611 -26.839 1.00 80.19 220 GLU A CA 1
ATOM 1668 C C . GLU A 1 220 ? 15.640 27.526 -25.850 1.00 80.19 220 GLU A C 1
ATOM 1670 O O . GLU A 1 220 ? 15.616 28.259 -24.858 1.00 80.19 220 GLU A O 1
ATOM 1675 N N . LEU A 1 221 ? 14.684 26.618 -26.084 1.00 72.19 221 LEU A N 1
ATOM 1676 C CA . LEU A 1 221 ? 13.512 26.448 -25.236 1.00 72.19 221 LEU A CA 1
ATOM 1677 C C . LEU A 1 221 ? 13.893 25.703 -23.947 1.00 72.19 221 LEU A C 1
ATOM 1679 O O . LEU A 1 221 ? 13.965 24.476 -23.897 1.00 72.19 221 LEU A O 1
ATOM 1683 N N . ARG A 1 222 ? 14.147 26.472 -22.884 1.00 65.56 222 ARG A N 1
ATOM 1684 C CA . ARG A 1 222 ? 14.385 25.971 -21.522 1.00 65.56 222 ARG A CA 1
ATOM 1685 C C . ARG A 1 222 ? 13.143 26.195 -20.664 1.00 65.56 222 ARG A C 1
ATOM 1687 O O . ARG A 1 222 ? 13.054 27.202 -19.967 1.00 65.56 222 ARG A O 1
ATOM 1694 N N . VAL A 1 223 ? 12.176 25.282 -20.740 1.00 62.06 223 VAL A N 1
ATOM 1695 C CA . VAL A 1 223 ? 10.911 25.390 -19.995 1.00 62.06 223 VAL A CA 1
ATOM 1696 C C . VAL A 1 223 ? 10.703 24.154 -19.119 1.00 62.06 223 VAL A C 1
ATOM 1698 O O . VAL A 1 223 ? 10.797 23.027 -19.601 1.00 62.06 223 VAL A O 1
ATOM 1701 N N . GLY A 1 224 ? 10.401 24.389 -17.839 1.00 63.47 224 GLY A N 1
ATOM 1702 C CA . GLY A 1 224 ? 9.919 23.379 -16.890 1.00 63.47 224 GLY A CA 1
ATOM 1703 C C . GLY A 1 224 ? 10.947 22.354 -16.388 1.00 63.47 224 GLY A C 1
ATOM 1704 O O . GLY A 1 224 ? 12.146 22.445 -16.649 1.00 63.47 224 GLY A O 1
ATOM 1705 N N . ASP A 1 225 ? 10.452 21.385 -15.614 1.00 72.88 225 ASP A N 1
ATOM 1706 C CA . ASP A 1 225 ? 11.202 20.216 -15.136 1.00 72.88 225 ASP A CA 1
ATOM 1707 C C . ASP A 1 225 ? 11.226 19.121 -16.221 1.00 72.88 225 ASP A C 1
ATOM 1709 O O . ASP A 1 225 ? 10.267 18.969 -16.972 1.00 72.88 225 ASP A O 1
ATOM 1713 N N . LYS A 1 226 ? 12.283 18.300 -16.299 1.00 75.44 226 LYS A N 1
ATOM 1714 C CA . LYS A 1 226 ? 12.352 17.185 -17.259 1.00 75.44 226 LYS A CA 1
ATOM 1715 C C . LYS A 1 226 ? 11.196 16.181 -17.118 1.00 75.44 226 LYS A C 1
ATOM 1717 O O . LYS A 1 226 ? 10.853 15.530 -18.101 1.00 75.44 226 LYS A O 1
ATOM 1722 N N . TYR A 1 227 ? 10.604 16.017 -15.930 1.00 81.12 227 TYR A N 1
ATOM 1723 C CA . TYR A 1 227 ? 9.564 15.002 -15.701 1.00 81.12 227 TYR A CA 1
ATOM 1724 C C . TYR A 1 227 ? 8.211 15.317 -16.362 1.00 81.12 227 TYR A C 1
ATOM 1726 O O . TYR A 1 227 ? 7.408 14.403 -16.566 1.00 81.12 227 TYR A O 1
ATOM 1734 N N . ILE A 1 228 ? 7.988 16.557 -16.808 1.00 79.62 228 ILE A N 1
ATOM 1735 C CA . ILE A 1 228 ? 6.758 16.944 -17.528 1.00 79.62 228 ILE A CA 1
ATOM 1736 C C . ILE A 1 228 ? 6.632 16.244 -18.899 1.00 79.62 228 ILE A C 1
ATOM 1738 O O . ILE A 1 228 ? 5.559 16.178 -19.501 1.00 79.62 228 ILE A O 1
ATOM 1742 N N . TYR A 1 229 ? 7.728 15.647 -19.379 1.00 81.44 229 TYR A N 1
ATOM 1743 C CA . TYR A 1 229 ? 7.807 14.926 -20.651 1.00 81.44 229 TYR A CA 1
ATOM 1744 C C . TYR A 1 229 ? 7.573 13.412 -20.529 1.00 81.44 229 TYR A C 1
ATOM 1746 O O . TYR A 1 229 ? 7.742 12.676 -21.501 1.00 81.44 229 TYR A O 1
ATOM 1754 N N . THR A 1 230 ? 7.190 12.922 -19.349 1.00 88.06 230 THR A N 1
ATOM 1755 C CA . THR A 1 230 ? 6.954 11.488 -19.133 1.00 88.06 230 THR A CA 1
ATOM 1756 C C . THR A 1 230 ? 5.583 11.039 -19.634 1.00 88.06 230 THR A C 1
ATOM 1758 O O . THR A 1 230 ? 4.585 11.737 -19.473 1.00 88.06 230 THR A O 1
ATOM 1761 N N . ALA A 1 231 ? 5.510 9.860 -20.242 1.00 90.81 231 ALA A N 1
ATOM 1762 C CA . ALA A 1 231 ? 4.282 9.322 -20.817 1.00 90.81 231 ALA A CA 1
ATOM 1763 C C . ALA A 1 231 ? 4.132 7.829 -20.510 1.00 90.81 231 ALA A C 1
ATOM 1765 O O . ALA A 1 231 ? 5.078 7.157 -20.099 1.00 90.81 231 ALA A O 1
ATOM 1766 N N . LEU A 1 232 ? 2.921 7.305 -20.702 1.00 90.56 232 LEU A N 1
ATOM 1767 C CA . LEU A 1 232 ? 2.635 5.888 -20.514 1.00 90.56 232 LEU A CA 1
ATOM 1768 C C . LEU A 1 232 ? 3.354 5.062 -21.592 1.00 90.56 232 LEU A C 1
ATOM 1770 O O . LEU A 1 232 ? 3.083 5.242 -22.778 1.00 90.56 232 LEU A O 1
ATOM 1774 N N . GLN A 1 233 ? 4.246 4.151 -21.200 1.00 89.69 233 GLN A N 1
ATOM 1775 C CA . GLN A 1 233 ? 5.066 3.406 -22.166 1.00 89.69 233 GLN A CA 1
ATOM 1776 C C . GLN A 1 233 ? 4.216 2.490 -23.050 1.00 89.69 233 GLN A C 1
ATOM 1778 O O . GLN A 1 233 ? 4.367 2.476 -24.269 1.00 89.69 233 GLN A O 1
ATOM 1783 N N . SER A 1 234 ? 3.272 1.769 -22.440 1.00 88.50 234 SER A N 1
ATOM 1784 C CA . SER A 1 234 ? 2.412 0.787 -23.113 1.00 88.50 234 SER A CA 1
ATOM 1785 C C . SER A 1 234 ? 1.544 1.388 -24.226 1.00 88.50 234 SER A C 1
ATOM 1787 O O . SER A 1 234 ? 1.232 0.693 -25.190 1.00 88.50 234 SER A O 1
ATOM 1789 N N . ALA A 1 235 ? 1.183 2.671 -24.122 1.00 90.50 235 ALA A N 1
ATOM 1790 C CA . ALA A 1 235 ? 0.375 3.378 -25.115 1.00 90.50 235 ALA A CA 1
ATOM 1791 C C . ALA A 1 235 ? 1.197 4.010 -26.249 1.00 90.50 235 ALA A C 1
ATOM 1793 O O . ALA A 1 235 ? 0.620 4.431 -27.249 1.00 90.50 235 ALA A O 1
ATOM 1794 N N . ASN A 1 236 ? 2.524 4.076 -26.112 1.00 93.75 236 ASN A N 1
ATOM 1795 C CA . ASN A 1 236 ? 3.401 4.794 -27.035 1.00 93.75 236 ASN A CA 1
ATOM 1796 C C . ASN A 1 236 ? 4.512 3.866 -27.556 1.00 93.75 236 ASN A C 1
ATOM 1798 O O . ASN A 1 236 ? 5.668 3.991 -27.155 1.00 93.75 236 ASN A O 1
ATOM 1802 N N . PRO A 1 237 ? 4.192 2.918 -28.460 1.00 93.44 237 PRO A N 1
ATOM 1803 C CA . PRO A 1 237 ? 5.183 2.009 -29.033 1.00 93.44 237 PRO A CA 1
ATOM 1804 C C . PRO A 1 237 ? 6.152 2.696 -30.005 1.00 93.44 237 PRO A C 1
ATOM 1806 O O . PRO A 1 237 ? 7.193 2.115 -30.290 1.00 93.44 237 PRO A O 1
ATOM 1809 N N . ALA A 1 238 ? 5.835 3.902 -30.497 1.00 96.81 238 ALA A N 1
ATOM 1810 C CA . ALA A 1 238 ? 6.701 4.732 -31.336 1.00 96.81 238 ALA A CA 1
ATOM 1811 C C . ALA A 1 238 ? 6.833 6.144 -30.757 1.00 96.81 238 ALA A C 1
ATOM 1813 O O . ALA A 1 238 ? 5.823 6.823 -30.561 1.00 96.81 238 ALA A O 1
ATOM 1814 N N . PHE A 1 239 ? 8.064 6.592 -30.523 1.00 97.81 239 PHE A N 1
ATOM 1815 C CA . PHE A 1 239 ? 8.361 7.911 -29.959 1.00 97.81 239 PHE A CA 1
ATOM 1816 C C . PHE A 1 239 ? 9.763 8.376 -30.369 1.00 97.81 239 PHE A C 1
ATOM 1818 O O . PHE A 1 239 ? 10.652 7.554 -30.598 1.00 97.81 239 PHE A O 1
ATOM 1825 N N . GLY A 1 240 ? 9.971 9.686 -30.503 1.00 97.50 240 GLY A N 1
ATOM 1826 C CA . GLY A 1 240 ? 11.234 10.213 -31.014 1.00 97.50 240 GLY A CA 1
ATOM 1827 C C . GLY A 1 240 ? 11.215 11.696 -31.349 1.00 97.50 240 GLY A C 1
ATOM 1828 O O . GLY A 1 240 ? 10.444 12.469 -30.779 1.00 97.50 240 GLY A O 1
ATOM 1829 N N . TRP A 1 241 ? 12.095 12.080 -32.273 1.00 98.12 241 TRP A N 1
ATOM 1830 C CA . TRP A 1 241 ? 12.307 13.465 -32.676 1.00 98.12 241 TRP A CA 1
ATOM 1831 C C . TRP A 1 241 ? 12.312 13.628 -34.192 1.00 98.12 241 TRP A C 1
ATOM 1833 O O . TRP A 1 241 ? 12.766 12.755 -34.930 1.00 98.12 241 TRP A O 1
ATOM 1843 N N . SER A 1 242 ? 11.858 14.792 -34.645 1.00 98.44 242 SER A N 1
ATOM 1844 C CA . SER A 1 242 ? 11.927 15.238 -36.037 1.00 98.44 242 SER A CA 1
ATOM 1845 C C . SER A 1 242 ? 12.718 16.540 -36.156 1.00 98.44 242 SER A C 1
ATOM 1847 O O . SER A 1 242 ? 12.844 17.302 -35.197 1.00 98.44 242 SER A O 1
ATOM 1849 N N . SER A 1 243 ? 13.247 16.792 -37.350 1.00 97.69 243 SER A N 1
ATOM 1850 C CA . SER A 1 243 ? 13.874 18.057 -37.724 1.00 97.69 243 SER A CA 1
ATOM 1851 C C . SER A 1 243 ? 12.992 18.822 -38.699 1.00 97.69 243 SER A C 1
ATOM 1853 O O . SER A 1 243 ? 12.659 18.324 -39.781 1.00 97.69 243 SER A O 1
ATOM 1855 N N . THR A 1 244 ? 12.645 20.057 -38.352 1.00 96.31 244 THR A N 1
ATOM 1856 C CA . THR A 1 244 ? 11.929 20.955 -39.260 1.00 96.31 244 THR A CA 1
ATOM 1857 C C . THR A 1 244 ? 12.815 21.433 -40.412 1.00 96.31 244 THR A C 1
ATOM 1859 O O . THR A 1 244 ? 12.296 21.623 -41.516 1.00 96.31 244 THR A O 1
ATOM 1862 N N . GLU A 1 245 ? 14.127 21.568 -40.183 1.00 96.06 245 GLU A N 1
ATOM 1863 C CA . GLU A 1 245 ? 15.122 22.016 -41.164 1.00 96.06 245 GLU A CA 1
ATOM 1864 C C . GLU A 1 245 ? 15.528 20.882 -42.110 1.00 96.06 245 GLU A C 1
ATOM 1866 O O . GLU A 1 245 ? 15.396 21.003 -43.327 1.00 96.06 245 GLU A O 1
ATOM 1871 N N . LYS A 1 246 ? 16.003 19.760 -41.557 1.00 97.69 246 LYS A N 1
ATOM 1872 C CA . LYS A 1 246 ? 16.539 18.642 -42.346 1.00 97.69 246 LYS A CA 1
ATOM 1873 C C . LYS A 1 246 ? 15.459 17.712 -42.890 1.00 97.69 246 LYS A C 1
ATOM 1875 O O . LYS A 1 246 ? 15.764 16.891 -43.747 1.00 97.69 246 LYS A O 1
ATOM 1880 N N . LYS A 1 247 ? 14.210 17.838 -42.418 1.00 97.88 247 LYS A N 1
ATOM 1881 C CA . LYS A 1 247 ? 13.064 17.005 -42.835 1.00 97.88 247 LYS A CA 1
ATOM 1882 C C . LYS A 1 247 ? 13.280 15.505 -42.601 1.00 97.88 247 LYS A C 1
ATOM 1884 O O . LYS A 1 247 ? 12.755 14.675 -43.341 1.00 97.88 247 LYS A O 1
ATOM 1889 N N . VAL A 1 248 ? 14.034 15.171 -41.555 1.00 98.62 248 VAL A N 1
ATOM 1890 C CA . VAL A 1 248 ? 14.334 13.797 -41.124 1.00 98.62 248 VAL A CA 1
ATOM 1891 C C . VAL A 1 248 ? 13.838 13.542 -39.705 1.00 98.62 248 VAL A C 1
ATOM 1893 O O . VAL A 1 248 ? 13.657 14.484 -38.929 1.00 98.62 248 VAL A O 1
ATOM 1896 N N . GLY A 1 249 ? 13.638 12.273 -39.369 1.00 98.50 249 GLY A N 1
ATOM 1897 C CA . GLY A 1 249 ? 13.213 11.805 -38.056 1.00 98.50 249 GLY A CA 1
ATOM 1898 C C . GLY A 1 249 ? 14.080 10.666 -37.522 1.00 98.50 249 GLY A C 1
ATOM 1899 O O . GLY A 1 249 ? 14.698 9.937 -38.300 1.00 98.50 249 GLY A O 1
ATOM 1900 N N . LEU A 1 250 ? 14.117 10.522 -36.196 1.00 98.75 250 LEU A N 1
ATOM 1901 C CA . LEU A 1 250 ? 14.670 9.362 -35.499 1.00 98.75 250 LEU A CA 1
ATOM 1902 C C . LEU A 1 250 ? 13.733 8.957 -34.355 1.00 98.75 250 LEU A C 1
ATOM 1904 O O . LEU A 1 250 ? 13.444 9.759 -33.465 1.00 98.75 250 LEU A O 1
ATOM 1908 N N . PHE A 1 251 ? 13.279 7.704 -34.378 1.00 98.69 251 PHE A N 1
ATOM 1909 C CA . PHE A 1 251 ? 12.289 7.155 -33.452 1.00 98.69 251 PHE A CA 1
ATOM 1910 C C . PHE A 1 251 ? 12.728 5.808 -32.897 1.00 98.69 251 PHE A C 1
ATOM 1912 O O . PHE A 1 251 ? 13.337 5.000 -33.594 1.00 98.69 251 PHE A O 1
ATOM 1919 N N . PHE A 1 252 ? 12.353 5.531 -31.655 1.00 98.56 252 PHE A N 1
ATOM 1920 C CA . PHE A 1 252 ? 12.375 4.179 -31.118 1.00 98.56 252 PHE A CA 1
ATOM 1921 C C . PHE A 1 252 ? 11.019 3.525 -31.331 1.00 98.56 252 PHE A C 1
ATOM 1923 O O . PHE A 1 252 ? 9.982 4.131 -31.064 1.00 98.56 252 PHE A O 1
ATOM 1930 N N . ILE A 1 253 ? 11.046 2.287 -31.821 1.00 98.38 253 ILE A N 1
ATOM 1931 C CA . ILE A 1 253 ? 9.864 1.467 -32.065 1.00 98.38 253 ILE A CA 1
ATOM 1932 C C . ILE A 1 253 ? 9.990 0.171 -31.267 1.00 98.38 253 ILE A C 1
ATOM 1934 O O . ILE A 1 253 ? 10.806 -0.692 -31.598 1.00 98.38 253 ILE A O 1
ATOM 1938 N N . ASN A 1 254 ? 9.163 0.033 -30.230 1.00 97.19 254 ASN A N 1
ATOM 1939 C CA . ASN A 1 254 ? 9.016 -1.195 -29.454 1.00 97.19 254 ASN A CA 1
ATOM 1940 C C . ASN A 1 254 ? 7.906 -2.060 -30.082 1.00 97.19 254 ASN A C 1
ATOM 1942 O O . ASN A 1 254 ? 6.731 -1.704 -29.971 1.00 97.19 254 ASN A O 1
ATOM 1946 N N . PRO A 1 255 ? 8.239 -3.190 -30.735 1.00 95.38 255 PRO A N 1
ATOM 1947 C CA . PRO A 1 255 ? 7.241 -4.069 -31.358 1.00 95.38 255 PRO A CA 1
ATOM 1948 C C . PRO A 1 255 ? 6.430 -4.878 -30.333 1.00 95.38 255 PRO A C 1
ATOM 1950 O O . PRO A 1 255 ? 5.343 -5.364 -30.631 1.00 95.38 255 PRO A O 1
ATOM 1953 N N . SER A 1 256 ? 6.977 -5.035 -29.128 1.00 93.56 256 SER A N 1
ATOM 1954 C CA . SER A 1 256 ? 6.369 -5.683 -27.974 1.00 93.56 256 SER A CA 1
ATOM 1955 C C . SER A 1 256 ? 6.849 -4.975 -26.714 1.00 93.56 256 SER A C 1
ATOM 1957 O O . SER A 1 256 ? 7.941 -4.408 -26.689 1.00 93.56 256 SER A O 1
ATOM 1959 N N . MET A 1 257 ? 6.040 -5.034 -25.662 1.00 91.25 257 MET A N 1
ATOM 1960 C CA . MET A 1 257 ? 6.381 -4.497 -24.346 1.00 91.25 257 MET A CA 1
ATOM 1961 C C . MET A 1 257 ? 6.742 -5.601 -23.343 1.00 91.25 257 MET A C 1
ATOM 1963 O O . MET A 1 257 ? 6.881 -5.321 -22.158 1.00 91.25 257 MET A O 1
ATOM 1967 N N . GLU A 1 258 ? 6.919 -6.851 -23.795 1.00 93.31 258 GLU A N 1
ATOM 1968 C CA . GLU A 1 258 ? 7.034 -8.009 -22.893 1.00 93.31 258 GLU A CA 1
ATOM 1969 C C . GLU A 1 258 ? 8.224 -7.964 -21.925 1.00 93.31 258 GLU A C 1
ATOM 1971 O O . GLU A 1 258 ? 8.209 -8.595 -20.869 1.00 93.31 258 GLU A O 1
ATOM 1976 N N . TYR A 1 259 ? 9.273 -7.232 -22.299 1.00 93.00 259 TYR A N 1
ATOM 1977 C CA . TYR A 1 259 ? 10.499 -7.071 -21.522 1.00 93.00 259 TYR A CA 1
ATOM 1978 C C . TYR A 1 259 ? 10.491 -5.826 -20.623 1.00 93.00 259 TYR A C 1
ATOM 1980 O O . TYR A 1 259 ? 11.425 -5.656 -19.833 1.00 93.00 259 TYR A O 1
ATOM 1988 N N . MET A 1 260 ? 9.461 -4.978 -20.724 1.00 90.06 260 MET A N 1
ATOM 1989 C CA . MET A 1 260 ? 9.313 -3.772 -19.910 1.00 90.06 260 MET A CA 1
ATOM 1990 C C . MET A 1 260 ? 8.830 -4.118 -18.497 1.00 90.06 260 MET A C 1
ATOM 1992 O O . MET A 1 260 ? 8.071 -5.063 -18.292 1.00 90.06 260 MET A O 1
ATOM 1996 N N . SER A 1 261 ? 9.259 -3.335 -17.510 1.00 88.50 261 SER A N 1
ATOM 1997 C CA . SER A 1 261 ? 8.814 -3.464 -16.117 1.00 88.50 261 SER A CA 1
ATOM 1998 C C . SER A 1 261 ? 7.631 -2.556 -15.786 1.00 88.50 261 SER A C 1
ATOM 2000 O O . SER A 1 261 ? 7.517 -1.470 -16.351 1.00 88.50 261 SER A O 1
ATOM 2002 N N . GLY A 1 262 ? 6.864 -2.906 -14.753 1.00 84.44 262 GLY A N 1
ATOM 2003 C CA . GLY A 1 262 ? 5.840 -2.023 -14.181 1.00 84.44 262 GLY A CA 1
ATOM 2004 C C . GLY A 1 262 ? 4.455 -2.145 -14.820 1.00 84.44 262 GLY A C 1
ATOM 2005 O O . GLY A 1 262 ? 3.550 -1.396 -14.450 1.00 84.44 262 GLY A O 1
ATOM 2006 N N . GLY A 1 263 ? 4.278 -3.091 -15.743 1.00 88.69 263 GLY A N 1
ATOM 2007 C CA . GLY A 1 263 ? 2.988 -3.418 -16.328 1.00 88.69 263 GLY A CA 1
ATOM 2008 C C . GLY A 1 263 ? 2.392 -2.332 -17.231 1.00 88.69 263 GLY A C 1
ATOM 2009 O O . GLY A 1 263 ? 3.062 -1.374 -17.628 1.00 88.69 263 GLY A O 1
ATOM 2010 N N . PRO A 1 264 ? 1.094 -2.455 -17.560 1.00 89.19 264 PRO A N 1
ATOM 2011 C CA . PRO A 1 264 ? 0.431 -1.606 -18.548 1.00 89.19 264 PRO A CA 1
ATOM 2012 C C . PRO A 1 264 ? 0.217 -0.155 -18.095 1.00 89.19 264 PRO A C 1
ATOM 2014 O O . PRO A 1 264 ? -0.186 0.657 -18.923 1.00 89.19 264 PRO A O 1
ATOM 2017 N N . THR A 1 265 ? 0.476 0.182 -16.825 1.00 89.31 265 THR A N 1
ATOM 2018 C CA . THR A 1 265 ? 0.284 1.524 -16.240 1.00 89.31 265 THR A CA 1
ATOM 2019 C C . THR A 1 265 ? 1.589 2.305 -16.051 1.00 89.31 265 THR A C 1
ATOM 2021 O O . THR A 1 265 ? 1.559 3.453 -15.596 1.00 89.31 265 THR A O 1
ATOM 2024 N N . LYS A 1 266 ? 2.740 1.726 -16.425 1.00 90.31 266 LYS A N 1
ATOM 2025 C CA . LYS A 1 266 ? 4.057 2.335 -16.221 1.00 90.31 266 LYS A CA 1
ATOM 2026 C C . LYS A 1 266 ? 4.241 3.625 -17.029 1.00 90.31 266 LYS A C 1
ATOM 2028 O O . LYS A 1 266 ? 4.263 3.619 -18.262 1.00 90.31 266 LYS A O 1
ATOM 2033 N N . VAL A 1 267 ? 4.447 4.724 -16.307 1.00 90.38 267 VAL A N 1
ATOM 2034 C CA . VAL A 1 267 ? 4.857 6.025 -16.853 1.00 90.38 267 VAL A CA 1
ATOM 2035 C C . VAL A 1 267 ? 6.380 6.118 -16.870 1.00 90.38 267 VAL A C 1
ATOM 2037 O O . VAL A 1 267 ? 7.028 5.730 -15.894 1.00 90.38 267 VAL A O 1
ATOM 2040 N N . GLU A 1 268 ? 6.950 6.636 -17.962 1.00 90.25 268 GLU A N 1
ATOM 2041 C CA . GLU A 1 268 ? 8.382 6.919 -18.034 1.00 90.25 268 GLU A CA 1
ATOM 2042 C C . GLU A 1 268 ? 8.804 8.018 -19.018 1.00 90.25 268 GLU A C 1
ATOM 2044 O O . GLU A 1 268 ? 8.018 8.494 -19.837 1.00 90.25 268 GLU A O 1
ATOM 2049 N N . PHE A 1 269 ? 10.084 8.398 -18.954 1.00 87.75 269 PHE A N 1
ATOM 2050 C CA . PHE A 1 269 ? 10.763 9.170 -19.994 1.00 87.75 269 PHE A CA 1
ATOM 2051 C C . PHE A 1 269 ? 10.798 8.415 -21.322 1.00 87.75 269 PHE A C 1
ATOM 2053 O O . PHE A 1 269 ? 11.419 7.357 -21.423 1.00 87.75 269 PHE A O 1
ATOM 2060 N N . LEU A 1 270 ? 10.202 9.018 -22.347 1.00 91.75 270 LEU A N 1
ATOM 2061 C CA . LEU A 1 270 ? 10.312 8.564 -23.735 1.00 91.75 270 LEU A CA 1
ATOM 2062 C C . LEU A 1 270 ? 11.178 9.526 -24.569 1.00 91.75 270 LEU A C 1
ATOM 2064 O O . LEU A 1 270 ? 11.962 9.095 -25.413 1.00 91.75 270 LEU A O 1
ATOM 2068 N N . GLY A 1 271 ? 11.134 10.825 -24.264 1.00 89.81 271 GLY A N 1
ATOM 2069 C CA . GLY A 1 271 ? 12.030 11.836 -24.825 1.00 89.81 271 GLY A CA 1
ATOM 2070 C C . GLY A 1 271 ? 12.149 13.064 -23.921 1.00 89.81 271 GLY A C 1
ATOM 2071 O O . GLY A 1 271 ? 11.256 13.331 -23.121 1.00 89.81 271 GLY A O 1
ATOM 2072 N N . HIS A 1 272 ? 13.273 13.779 -24.010 1.00 87.94 272 HIS A N 1
ATOM 2073 C CA . HIS A 1 272 ? 13.501 15.089 -23.376 1.00 87.94 272 HIS A CA 1
ATOM 2074 C C . HIS A 1 272 ? 14.713 15.787 -24.023 1.00 87.94 272 HIS A C 1
ATOM 2076 O O . HIS A 1 272 ? 15.390 15.185 -24.849 1.00 87.94 272 HIS A O 1
ATOM 2082 N N . ARG A 1 273 ? 15.040 17.031 -23.644 1.00 86.06 273 ARG A N 1
ATOM 2083 C CA . ARG A 1 273 ? 16.387 17.593 -23.879 1.00 86.06 273 ARG A CA 1
ATOM 2084 C C . ARG A 1 273 ? 17.269 17.401 -22.660 1.00 86.06 273 ARG A C 1
ATOM 2086 O O . ARG A 1 273 ? 16.793 17.505 -21.529 1.00 86.06 273 ARG A O 1
ATOM 2093 N N . ASP A 1 274 ? 18.538 17.102 -22.889 1.00 80.06 274 ASP A N 1
ATOM 2094 C CA . ASP A 1 274 ? 19.534 16.956 -21.838 1.00 80.06 274 ASP A CA 1
ATOM 2095 C C . ASP A 1 274 ? 19.632 18.227 -20.979 1.00 80.06 274 ASP A C 1
ATOM 2097 O O . ASP A 1 274 ? 19.397 19.339 -21.455 1.00 80.06 274 ASP A O 1
ATOM 2101 N N . THR A 1 275 ? 19.975 18.069 -19.705 1.00 73.19 275 THR A N 1
ATOM 2102 C CA . THR A 1 275 ? 20.021 19.190 -18.752 1.00 73.19 275 THR A CA 1
ATOM 2103 C C . THR A 1 275 ? 21.419 19.780 -18.575 1.00 73.19 275 THR A C 1
ATOM 2105 O O . THR A 1 275 ? 21.592 20.736 -17.821 1.00 73.19 275 THR A O 1
ATOM 2108 N N . ASN A 1 276 ? 22.425 19.217 -19.252 1.00 74.31 276 ASN A N 1
ATOM 2109 C CA . ASN A 1 276 ? 23.771 19.786 -19.331 1.00 74.31 276 ASN A CA 1
ATOM 2110 C C . ASN A 1 276 ? 23.834 20.970 -20.323 1.00 74.31 276 ASN A C 1
ATOM 2112 O O . ASN A 1 276 ? 22.864 21.311 -21.002 1.00 74.31 276 ASN A O 1
ATOM 2116 N N . ALA A 1 277 ? 25.006 21.602 -20.431 1.00 74.06 277 ALA A N 1
ATOM 2117 C CA . ALA A 1 277 ? 25.212 22.758 -21.307 1.00 74.06 277 ALA A CA 1
ATOM 2118 C C . ALA A 1 277 ? 25.025 22.455 -22.808 1.00 74.06 277 ALA A C 1
ATOM 2120 O O . ALA A 1 277 ? 24.769 23.377 -23.586 1.00 74.06 277 ALA A O 1
ATOM 2121 N N . VAL A 1 278 ? 25.140 21.188 -23.224 1.00 79.44 278 VAL A N 1
ATOM 2122 C CA . VAL A 1 278 ? 24.951 20.786 -24.624 1.00 79.44 278 VAL A CA 1
ATOM 2123 C C . VAL A 1 278 ? 23.469 20.788 -24.996 1.00 79.44 278 VAL A C 1
ATOM 2125 O O . VAL A 1 278 ? 23.134 21.206 -26.107 1.00 79.44 278 VAL A O 1
ATOM 2128 N N . ALA A 1 279 ? 22.594 20.400 -24.058 1.00 83.88 279 ALA A N 1
ATOM 2129 C CA . ALA A 1 279 ? 21.140 20.355 -24.229 1.00 83.88 279 ALA A CA 1
ATOM 2130 C C . ALA A 1 279 ? 20.696 19.564 -25.477 1.00 83.88 279 ALA A C 1
ATOM 2132 O O . ALA A 1 279 ? 19.787 19.970 -26.217 1.00 83.88 279 ALA A O 1
ATOM 2133 N N . ALA A 1 280 ? 21.376 18.440 -25.732 1.00 89.38 280 ALA A N 1
ATOM 2134 C CA . ALA A 1 280 ? 21.064 17.551 -26.844 1.00 89.38 280 ALA A CA 1
ATOM 2135 C C . ALA A 1 280 ? 19.625 17.011 -26.713 1.00 89.38 280 ALA A C 1
ATOM 2137 O O . ALA A 1 280 ? 19.196 16.700 -25.600 1.00 89.38 280 ALA A O 1
ATOM 2138 N N . PRO A 1 281 ? 18.858 16.892 -27.808 1.00 92.88 281 PRO A N 1
ATOM 2139 C CA . PRO A 1 281 ? 17.635 16.099 -27.811 1.00 92.88 281 PRO A CA 1
ATOM 2140 C C . PRO A 1 281 ? 17.963 14.644 -27.475 1.00 92.88 281 PRO A C 1
ATOM 2142 O O . PRO A 1 281 ? 18.894 14.067 -28.033 1.00 92.88 281 PRO A O 1
ATOM 2145 N N . CYS A 1 282 ? 17.192 14.055 -26.573 1.00 91.69 282 CYS A N 1
ATOM 2146 C CA . CYS A 1 282 ? 17.355 12.693 -26.098 1.00 91.69 282 CYS A CA 1
ATOM 2147 C C . CYS A 1 282 ? 16.070 11.907 -26.349 1.00 91.69 282 CYS A C 1
ATOM 2149 O O . CYS A 1 282 ? 14.961 12.376 -26.068 1.00 91.69 282 CYS A O 1
ATOM 2151 N N . VAL A 1 283 ? 16.227 10.679 -26.827 1.00 94.94 283 VAL A N 1
ATOM 2152 C CA . VAL A 1 283 ? 15.170 9.666 -26.871 1.00 94.94 283 VAL A CA 1
ATOM 2153 C C . VAL A 1 283 ? 15.620 8.477 -26.023 1.00 94.94 283 VAL A C 1
ATOM 2155 O O . VAL A 1 283 ? 16.784 8.071 -26.084 1.00 94.94 283 VAL A O 1
ATOM 2158 N N . LEU A 1 284 ? 14.736 7.971 -25.157 1.00 92.94 284 LEU A N 1
ATOM 2159 C CA . LEU A 1 284 ? 15.100 6.994 -24.128 1.00 92.94 284 LEU A CA 1
ATOM 2160 C C . LEU A 1 284 ? 14.117 5.833 -24.112 1.00 92.94 284 LEU A C 1
ATOM 2162 O O . LEU A 1 284 ? 12.913 6.023 -23.984 1.00 92.94 284 LEU A O 1
ATOM 2166 N N . ASN A 1 285 ? 14.649 4.618 -24.187 1.00 94.12 285 ASN A N 1
ATOM 2167 C CA . ASN A 1 285 ? 13.879 3.396 -24.038 1.00 94.12 285 ASN A CA 1
ATOM 2168 C C . ASN A 1 285 ? 14.195 2.770 -22.680 1.00 94.12 285 ASN A C 1
ATOM 2170 O O . ASN A 1 285 ? 15.156 2.008 -22.541 1.00 94.12 285 ASN A O 1
ATOM 2174 N N . TYR A 1 286 ? 13.425 3.138 -21.658 1.00 92.44 286 TYR A N 1
ATOM 2175 C CA . TYR A 1 286 ? 13.538 2.514 -20.344 1.00 92.44 286 TYR A CA 1
ATOM 2176 C C . TYR A 1 286 ? 12.844 1.173 -20.354 1.00 92.44 286 TYR A C 1
ATOM 2178 O O . TYR A 1 286 ? 11.619 1.111 -20.398 1.00 92.44 286 TYR A O 1
ATOM 2186 N N . TRP A 1 287 ? 13.622 0.107 -20.223 1.00 91.19 287 TRP A N 1
ATOM 2187 C CA . TRP A 1 287 ? 13.030 -1.195 -19.969 1.00 91.19 287 TRP A CA 1
ATOM 2188 C C . TRP A 1 287 ? 12.729 -1.395 -18.493 1.00 91.19 287 TRP A C 1
ATOM 2190 O O . TRP A 1 287 ? 11.807 -2.142 -18.166 1.00 91.19 287 TRP A O 1
ATOM 2200 N N . ARG A 1 288 ? 13.436 -0.681 -17.599 1.00 89.69 288 ARG A N 1
ATOM 2201 C CA . ARG A 1 288 ? 13.057 -0.620 -16.188 1.00 89.69 288 ARG A CA 1
ATOM 2202 C C . ARG A 1 288 ? 13.575 0.625 -15.444 1.00 89.69 288 ARG A C 1
ATOM 2204 O O . ARG A 1 288 ? 14.679 1.100 -15.695 1.00 89.69 288 ARG A O 1
ATOM 2211 N N . SER A 1 289 ? 12.816 1.112 -14.453 1.00 87.19 289 SER A N 1
ATOM 2212 C CA . SER A 1 289 ? 13.244 2.176 -13.514 1.00 87.19 289 SER A CA 1
ATOM 2213 C C . SER A 1 289 ? 12.429 2.202 -12.219 1.00 87.19 289 SER A C 1
ATOM 2215 O O . SER A 1 289 ? 11.328 1.650 -12.168 1.00 87.19 289 SER A O 1
ATOM 2217 N N . SER A 1 290 ? 12.937 2.878 -11.183 1.00 83.31 290 SER A N 1
ATOM 2218 C CA . SER A 1 290 ? 12.196 3.149 -9.941 1.00 83.31 290 SER A CA 1
ATOM 2219 C C . SER A 1 290 ? 11.330 4.417 -9.994 1.00 83.31 290 SER A C 1
ATOM 2221 O O . SER A 1 290 ? 10.765 4.810 -8.975 1.00 83.31 290 SER A O 1
ATOM 2223 N N . HIS A 1 291 ? 11.229 5.098 -11.143 1.00 88.00 291 HIS A N 1
ATOM 2224 C CA . HIS A 1 291 ? 10.344 6.260 -11.286 1.00 88.00 291 HIS A CA 1
ATOM 2225 C C . HIS A 1 291 ? 8.885 5.855 -11.063 1.00 88.00 291 HIS A C 1
ATOM 2227 O O . HIS A 1 291 ? 8.489 4.760 -11.473 1.00 88.00 291 HIS A O 1
ATOM 2233 N N . TYR A 1 292 ? 8.108 6.714 -10.398 1.00 89.94 292 TYR A N 1
ATOM 2234 C CA . TYR A 1 292 ? 6.697 6.453 -10.078 1.00 89.94 292 TYR A CA 1
ATOM 2235 C C . TYR A 1 292 ? 6.504 5.131 -9.306 1.00 89.94 292 TYR A C 1
ATOM 2237 O O . TYR A 1 292 ? 5.558 4.385 -9.533 1.00 89.94 292 TYR A O 1
ATOM 2245 N N . GLY A 1 293 ? 7.474 4.810 -8.436 1.00 80.88 293 GLY A N 1
ATOM 2246 C CA . GLY A 1 293 ? 7.500 3.619 -7.583 1.00 80.88 293 GLY A CA 1
ATOM 2247 C C . GLY A 1 293 ? 7.799 2.288 -8.286 1.00 80.88 293 GLY A C 1
ATOM 2248 O O . GLY A 1 293 ? 7.504 1.220 -7.757 1.00 80.88 293 GLY A O 1
ATOM 2249 N N . GLY A 1 294 ? 8.414 2.337 -9.468 1.00 73.19 294 GLY A N 1
ATOM 2250 C CA . GLY A 1 294 ? 8.674 1.147 -10.275 1.00 73.19 294 GLY A CA 1
ATOM 2251 C C . GLY A 1 294 ? 9.559 0.054 -9.649 1.00 73.19 294 GLY A C 1
ATOM 2252 O O . GLY A 1 294 ? 10.319 0.259 -8.703 1.00 73.19 294 GLY A O 1
ATOM 2253 N N . ALA A 1 295 ? 9.456 -1.121 -10.263 1.00 76.56 295 ALA A N 1
ATOM 2254 C CA . ALA A 1 295 ? 10.087 -2.397 -9.935 1.00 76.56 295 ALA A CA 1
ATOM 2255 C C . ALA A 1 295 ? 11.621 -2.427 -10.026 1.00 76.56 295 ALA A C 1
ATOM 2257 O O . ALA A 1 295 ? 12.163 -1.855 -10.968 1.00 76.56 295 ALA A O 1
ATOM 2258 N N . ARG A 1 296 ? 12.318 -3.158 -9.139 1.00 85.12 296 ARG A N 1
ATOM 2259 C CA . ARG A 1 296 ? 13.766 -3.460 -9.229 1.00 85.12 296 ARG A CA 1
ATOM 2260 C C . ARG A 1 296 ? 13.999 -4.864 -9.790 1.00 85.12 296 ARG A C 1
ATOM 2262 O O . ARG A 1 296 ? 13.154 -5.739 -9.632 1.00 85.12 296 ARG A O 1
ATOM 2269 N N . VAL A 1 297 ? 15.136 -5.068 -10.456 1.00 90.69 297 VAL A N 1
ATOM 2270 C CA . VAL A 1 297 ? 15.612 -6.426 -10.765 1.00 90.69 297 VAL A CA 1
ATOM 2271 C C . VAL A 1 297 ? 16.494 -6.836 -9.604 1.00 90.69 297 VAL A C 1
ATOM 2273 O O . VAL A 1 297 ? 17.467 -6.137 -9.340 1.00 90.69 297 VAL A O 1
ATOM 2276 N N . GLU A 1 298 ? 16.149 -7.927 -8.934 1.00 91.56 298 GLU A N 1
ATOM 2277 C CA . GLU A 1 298 ? 16.917 -8.502 -7.830 1.00 91.56 298 GLU A CA 1
ATOM 2278 C C . GLU A 1 298 ? 17.191 -9.971 -8.164 1.00 91.56 298 GLU A C 1
ATOM 2280 O O . GLU A 1 298 ? 16.268 -10.737 -8.470 1.00 91.56 298 GLU A O 1
ATOM 2285 N N . VAL A 1 299 ? 18.473 -10.331 -8.194 1.00 94.56 299 VAL A N 1
ATOM 2286 C CA . VAL A 1 299 ? 18.945 -11.684 -8.497 1.00 94.56 299 VAL A CA 1
ATOM 2287 C C . VAL A 1 299 ? 19.819 -12.144 -7.343 1.00 94.56 299 VAL A C 1
ATOM 2289 O O . VAL A 1 299 ? 20.775 -11.452 -6.978 1.00 94.56 299 VAL A O 1
ATOM 2292 N N . ASP A 1 300 ? 19.456 -13.278 -6.750 1.00 94.00 300 ASP A N 1
ATOM 2293 C CA . ASP A 1 300 ? 20.104 -13.794 -5.548 1.00 94.00 300 ASP A CA 1
ATOM 2294 C C . ASP A 1 300 ? 21.413 -14.526 -5.869 1.00 94.00 300 ASP A C 1
ATOM 2296 O O . ASP A 1 300 ? 21.627 -15.037 -6.972 1.00 94.00 300 ASP A O 1
ATOM 2300 N N . ALA A 1 301 ? 22.306 -14.612 -4.880 1.00 92.44 301 ALA A N 1
ATOM 2301 C CA . ALA A 1 301 ? 23.497 -15.448 -4.999 1.00 92.44 301 ALA A CA 1
ATOM 2302 C C . ALA A 1 301 ? 23.087 -16.920 -5.198 1.00 92.44 301 ALA A C 1
ATOM 2304 O O . ALA A 1 301 ? 22.211 -17.425 -4.495 1.00 92.44 301 ALA A O 1
ATOM 2305 N N . GLY A 1 302 ? 23.720 -17.616 -6.146 1.00 93.62 302 GLY A N 1
ATOM 2306 C CA . GLY A 1 302 ? 23.336 -18.980 -6.525 1.00 93.62 302 GLY A CA 1
ATOM 2307 C C . GLY A 1 302 ? 22.180 -19.062 -7.529 1.00 93.62 302 GLY A C 1
ATOM 2308 O O . GLY A 1 302 ? 21.904 -20.145 -8.047 1.00 93.62 302 GLY A O 1
ATOM 2309 N N . GLU A 1 303 ? 21.519 -17.949 -7.854 1.00 95.06 303 GLU A N 1
ATOM 2310 C CA . GLU A 1 303 ? 20.450 -17.930 -8.846 1.00 95.06 303 GLU A CA 1
ATOM 2311 C C . GLU A 1 303 ? 21.008 -17.844 -10.273 1.00 95.06 303 GLU A C 1
ATOM 2313 O O . GLU A 1 303 ? 21.837 -16.992 -10.601 1.00 95.06 303 GLU A O 1
ATOM 2318 N N . ARG A 1 304 ? 20.501 -18.698 -11.170 1.00 94.81 304 ARG A N 1
ATOM 2319 C CA . ARG A 1 304 ? 20.682 -18.515 -12.612 1.00 94.81 304 ARG A CA 1
ATOM 2320 C C . ARG A 1 304 ? 19.543 -17.661 -13.157 1.00 94.81 304 ARG A C 1
ATOM 2322 O O . ARG A 1 304 ? 18.393 -18.090 -13.117 1.00 94.81 304 ARG A O 1
ATOM 2329 N N . TRP A 1 305 ? 19.866 -16.515 -13.743 1.00 96.00 305 TRP A N 1
ATOM 2330 C CA . TRP A 1 305 ? 18.879 -15.626 -14.354 1.00 96.00 305 TRP A CA 1
ATOM 2331 C C . TRP A 1 305 ? 19.359 -15.126 -15.715 1.00 96.00 305 TRP A C 1
ATOM 2333 O O . TRP A 1 305 ? 20.525 -14.789 -15.891 1.00 96.00 305 TRP A O 1
ATOM 2343 N N . GLN A 1 306 ? 18.458 -15.070 -16.693 1.00 95.69 306 GLN A N 1
ATOM 2344 C CA . GLN A 1 306 ? 18.743 -14.518 -18.013 1.00 95.69 306 GLN A CA 1
ATOM 2345 C C . GLN A 1 306 ? 17.557 -13.684 -18.492 1.00 95.69 306 GLN A C 1
ATOM 2347 O O . GLN A 1 306 ? 16.404 -14.073 -18.296 1.00 95.69 306 GLN A O 1
ATOM 2352 N N . LYS A 1 307 ? 17.826 -12.552 -19.148 1.00 96.12 307 LYS A N 1
ATOM 2353 C CA . LYS A 1 307 ? 16.781 -11.726 -19.764 1.00 96.12 307 LYS A CA 1
ATOM 2354 C C . LYS A 1 307 ? 17.263 -11.077 -21.054 1.00 96.12 307 LYS A C 1
ATOM 2356 O O . LYS A 1 307 ? 18.350 -10.511 -21.102 1.00 96.12 307 LYS A O 1
ATOM 2361 N N . VAL A 1 308 ? 16.419 -11.141 -22.081 1.00 97.25 308 VAL A N 1
ATOM 2362 C CA . VAL A 1 308 ? 16.589 -10.463 -23.367 1.00 97.25 308 VAL A CA 1
ATOM 2363 C C . VAL A 1 308 ? 15.682 -9.235 -23.377 1.00 97.25 308 VAL A C 1
ATOM 2365 O O . VAL A 1 308 ? 14.469 -9.343 -23.193 1.00 97.25 308 VAL A O 1
ATOM 2368 N N . VAL A 1 309 ? 16.274 -8.062 -23.575 1.00 97.25 309 VAL A N 1
ATOM 2369 C CA . VAL A 1 309 ? 15.597 -6.764 -23.618 1.00 97.25 309 VAL A CA 1
ATOM 2370 C C . VAL A 1 309 ? 15.602 -6.255 -25.056 1.00 97.25 309 VAL A C 1
ATOM 2372 O O . VAL A 1 309 ? 16.652 -5.869 -25.566 1.00 97.25 309 VAL A O 1
ATOM 2375 N N . GLY A 1 310 ? 14.437 -6.238 -25.705 1.00 95.69 310 GLY A N 1
ATOM 2376 C CA . GLY A 1 310 ? 14.307 -6.020 -27.150 1.00 95.69 310 GLY A CA 1
ATOM 2377 C C . GLY A 1 310 ? 14.194 -7.343 -27.930 1.00 95.69 310 GLY A C 1
ATOM 2378 O O . GLY A 1 310 ? 13.885 -8.375 -27.328 1.00 95.69 310 GLY A O 1
ATOM 2379 N N . PRO A 1 311 ? 14.427 -7.349 -29.259 1.00 97.62 311 PRO A N 1
ATOM 2380 C CA . PRO A 1 311 ? 14.849 -6.210 -30.083 1.00 97.62 311 PRO A CA 1
ATOM 2381 C C . PRO A 1 311 ? 13.800 -5.120 -30.264 1.00 97.62 311 PRO A C 1
ATOM 2383 O O . PRO A 1 311 ? 12.633 -5.402 -30.526 1.00 97.62 311 PRO A O 1
ATOM 2386 N N . PHE A 1 312 ? 14.249 -3.869 -30.205 1.00 98.50 312 PHE A N 1
ATOM 2387 C CA . PHE A 1 312 ? 13.488 -2.709 -30.668 1.00 98.50 312 PHE A CA 1
ATOM 2388 C C . PHE A 1 312 ? 14.226 -2.045 -31.836 1.00 98.50 312 PHE A C 1
ATOM 2390 O O . PHE A 1 312 ? 15.425 -2.261 -32.031 1.00 98.50 312 PHE A O 1
ATOM 2397 N N . LEU A 1 313 ? 13.501 -1.276 -32.645 1.00 98.62 313 LEU A N 1
ATOM 2398 C CA . LEU A 1 313 ? 14.034 -0.637 -33.847 1.00 98.62 313 LEU A CA 1
ATOM 2399 C C . LEU A 1 313 ? 14.369 0.832 -33.567 1.00 98.62 313 LEU A C 1
ATOM 2401 O O . LEU A 1 313 ? 13.515 1.587 -33.106 1.00 98.62 313 LEU A O 1
ATOM 2405 N N . ILE A 1 314 ? 15.596 1.237 -33.895 1.00 98.75 314 ILE A N 1
ATOM 2406 C CA . ILE A 1 314 ? 15.994 2.636 -34.065 1.00 98.75 314 ILE A CA 1
ATOM 2407 C C . ILE A 1 314 ? 15.667 3.003 -35.512 1.00 98.75 314 ILE A C 1
ATOM 2409 O O . ILE A 1 314 ? 16.410 2.674 -36.438 1.00 98.75 314 ILE A O 1
ATOM 2413 N N . TYR A 1 315 ? 14.501 3.605 -35.703 1.00 98.75 315 TYR A N 1
ATOM 2414 C CA . TYR A 1 315 ? 13.925 3.930 -36.999 1.00 98.75 315 TYR A CA 1
ATOM 2415 C C . TYR A 1 315 ? 14.319 5.338 -37.429 1.00 98.75 315 TYR A C 1
ATOM 2417 O O . TYR A 1 315 ? 14.203 6.275 -36.641 1.00 98.75 315 TYR A O 1
ATOM 2425 N N . VAL A 1 316 ? 14.742 5.491 -38.681 1.00 98.69 316 VAL A N 1
ATOM 2426 C CA . VAL A 1 316 ? 15.013 6.792 -39.294 1.00 98.69 316 VAL A CA 1
ATOM 2427 C C . VAL A 1 316 ? 14.170 6.952 -40.548 1.00 98.69 316 VAL A C 1
ATOM 2429 O O . VAL A 1 316 ? 13.966 6.009 -41.307 1.00 98.69 316 VAL A O 1
ATOM 2432 N N . ASN A 1 317 ? 13.659 8.150 -40.773 1.00 98.50 317 ASN A N 1
ATOM 2433 C CA . ASN A 1 317 ? 12.797 8.434 -41.913 1.00 98.50 317 ASN A CA 1
ATOM 2434 C C . ASN A 1 317 ? 12.898 9.901 -42.334 1.00 98.50 317 ASN A C 1
ATOM 2436 O O . ASN A 1 317 ? 13.632 10.696 -41.745 1.00 98.50 317 ASN A O 1
ATOM 2440 N N . SER A 1 318 ? 12.174 10.257 -43.390 1.00 98.00 318 SER A N 1
ATOM 2441 C CA . SER A 1 318 ? 12.054 11.627 -43.882 1.00 98.00 318 SER A CA 1
ATOM 2442 C C . SER A 1 318 ? 10.623 11.921 -44.317 1.00 98.00 318 SER A C 1
ATOM 2444 O O . SER A 1 318 ? 9.846 11.012 -44.603 1.00 98.00 318 SER A O 1
ATOM 2446 N N . GLY A 1 319 ? 10.251 13.199 -44.337 1.00 97.19 319 GLY A N 1
ATOM 2447 C CA . GLY A 1 319 ? 8.896 13.606 -44.696 1.00 97.19 319 GLY A CA 1
ATOM 2448 C C . GLY A 1 319 ? 8.710 15.118 -44.737 1.00 97.19 319 GLY A C 1
ATOM 2449 O O . GLY A 1 319 ? 9.527 15.884 -44.236 1.00 97.19 319 GLY A O 1
ATOM 2450 N N . ALA A 1 320 ? 7.606 15.566 -45.337 1.00 96.12 320 ALA A N 1
ATOM 2451 C CA . ALA A 1 320 ? 7.356 16.992 -45.575 1.00 96.12 320 ALA A CA 1
ATOM 2452 C C . ALA A 1 320 ? 7.179 17.821 -44.282 1.00 96.12 320 ALA A C 1
ATOM 2454 O O . ALA A 1 320 ? 7.450 19.026 -44.267 1.00 96.12 320 ALA A O 1
ATOM 2455 N N . SER A 1 321 ? 6.732 17.193 -43.192 1.00 97.50 321 SER A N 1
ATOM 2456 C CA . SER A 1 321 ? 6.481 17.835 -41.898 1.00 97.50 321 SER A CA 1
ATOM 2457 C C . SER A 1 321 ? 6.742 16.872 -40.733 1.00 97.50 321 SER A C 1
ATOM 2459 O O . SER A 1 321 ? 6.651 15.659 -40.935 1.00 97.50 321 SER A O 1
ATOM 2461 N N . PRO A 1 322 ? 6.987 17.377 -39.506 1.00 97.69 322 PRO A N 1
ATOM 2462 C CA . PRO A 1 322 ? 7.118 16.534 -38.314 1.00 97.69 322 PRO A CA 1
ATOM 2463 C C . PRO A 1 322 ? 5.933 15.583 -38.108 1.00 97.69 322 PRO A C 1
ATOM 2465 O O . PRO A 1 322 ? 6.123 14.408 -37.817 1.00 97.69 322 PRO A O 1
ATOM 2468 N N . LYS A 1 323 ? 4.706 16.051 -38.376 1.00 96.25 323 LYS A N 1
ATOM 2469 C CA . LYS A 1 323 ? 3.507 15.207 -38.327 1.00 96.25 323 LYS A CA 1
ATOM 2470 C C . LYS A 1 323 ? 3.572 14.035 -39.313 1.00 96.25 323 LYS A C 1
ATOM 2472 O O . LYS A 1 323 ? 3.273 12.914 -38.922 1.00 96.25 323 LYS A O 1
ATOM 2477 N N . ALA A 1 324 ? 3.951 14.279 -40.570 1.00 98.00 324 ALA A N 1
ATOM 2478 C CA . ALA A 1 324 ? 4.058 13.215 -41.574 1.00 98.00 324 ALA A CA 1
ATOM 2479 C C . ALA A 1 324 ? 5.150 12.198 -41.203 1.00 98.00 324 ALA A C 1
ATOM 2481 O O . ALA A 1 324 ? 4.949 10.994 -41.337 1.00 98.00 324 ALA A O 1
ATOM 2482 N N . ILE A 1 325 ? 6.273 12.695 -40.681 1.00 98.62 325 ILE A N 1
ATOM 2483 C CA . ILE A 1 325 ? 7.390 11.893 -40.179 1.00 98.62 325 ILE A CA 1
ATOM 2484 C C . ILE A 1 325 ? 6.939 11.005 -39.000 1.00 98.62 325 ILE A C 1
ATOM 2486 O O . ILE A 1 325 ? 7.240 9.812 -38.967 1.00 98.62 325 ILE A O 1
ATOM 2490 N N . TYR A 1 326 ? 6.178 11.547 -38.047 1.00 98.12 326 TYR A N 1
ATOM 2491 C CA . TYR A 1 326 ? 5.686 10.777 -36.904 1.00 98.12 326 TYR A CA 1
ATOM 2492 C C . TYR A 1 326 ? 4.552 9.804 -37.271 1.00 98.12 326 TYR A C 1
ATOM 2494 O O . TYR A 1 326 ? 4.499 8.685 -36.758 1.00 98.12 326 TYR A O 1
ATOM 2502 N N . ASP A 1 327 ? 3.649 10.189 -38.176 1.00 97.44 327 ASP A N 1
ATOM 2503 C CA . ASP A 1 327 ? 2.603 9.298 -38.693 1.00 97.44 327 ASP A CA 1
ATOM 2504 C C . ASP A 1 327 ? 3.211 8.072 -39.400 1.00 97.44 327 ASP A C 1
ATOM 2506 O O . ASP A 1 327 ? 2.750 6.951 -39.175 1.00 97.44 327 ASP A O 1
ATOM 2510 N N . ASP A 1 328 ? 4.294 8.262 -40.160 1.00 98.38 328 ASP A N 1
ATOM 2511 C CA . ASP A 1 328 ? 5.073 7.170 -40.751 1.00 98.38 328 ASP A CA 1
ATOM 2512 C C . ASP A 1 328 ? 5.720 6.267 -39.682 1.00 98.38 328 ASP A C 1
ATOM 2514 O O . ASP A 1 328 ? 5.597 5.044 -39.752 1.00 98.38 328 ASP A O 1
ATOM 2518 N N . ALA A 1 329 ? 6.310 6.836 -38.625 1.00 98.44 329 ALA A N 1
ATOM 2519 C CA . ALA A 1 329 ? 6.866 6.049 -37.519 1.00 98.44 329 ALA A CA 1
ATOM 2520 C C . ALA A 1 329 ? 5.798 5.201 -36.793 1.00 98.44 329 ALA A C 1
ATOM 2522 O O . ALA A 1 329 ? 6.038 4.033 -36.472 1.00 98.44 329 ALA A O 1
ATOM 2523 N N . LYS A 1 330 ? 4.589 5.740 -36.579 1.00 97.31 330 LYS A N 1
ATOM 2524 C CA . LYS A 1 330 ? 3.456 4.978 -36.016 1.00 97.31 330 LYS A CA 1
ATOM 2525 C C . LYS A 1 330 ? 3.002 3.857 -36.950 1.00 97.31 330 LYS A C 1
ATOM 2527 O O . LYS A 1 330 ? 2.742 2.748 -36.485 1.00 97.31 330 LYS A O 1
ATOM 2532 N N . ALA A 1 331 ? 2.936 4.113 -38.258 1.00 97.62 331 ALA A N 1
ATOM 2533 C CA . ALA A 1 331 ? 2.619 3.082 -39.244 1.00 97.62 331 ALA A CA 1
ATOM 2534 C C . ALA A 1 331 ? 3.685 1.973 -39.253 1.00 97.62 331 ALA A C 1
ATOM 2536 O O . ALA A 1 331 ? 3.350 0.785 -39.271 1.00 97.62 331 ALA A O 1
ATOM 2537 N N . ARG A 1 332 ? 4.968 2.347 -39.146 1.00 97.75 332 ARG A N 1
ATOM 2538 C CA . ARG A 1 332 ? 6.070 1.392 -39.020 1.00 97.75 332 ARG A CA 1
ATOM 2539 C C . ARG A 1 332 ? 5.929 0.528 -37.770 1.00 97.75 332 ARG A C 1
ATOM 2541 O O . ARG A 1 332 ? 6.127 -0.678 -37.870 1.00 97.75 332 ARG A O 1
ATOM 2548 N N . ALA A 1 333 ? 5.534 1.097 -36.632 1.00 97.56 333 ALA A N 1
ATOM 2549 C CA . ALA A 1 333 ? 5.335 0.340 -35.396 1.00 97.56 333 ALA A CA 1
ATOM 2550 C C . ALA A 1 333 ? 4.261 -0.747 -35.509 1.00 97.56 333 ALA A C 1
ATOM 2552 O O . ALA A 1 333 ? 4.477 -1.859 -35.033 1.00 97.56 333 ALA A O 1
ATOM 2553 N N . VAL A 1 334 ? 3.151 -0.474 -36.204 1.00 95.88 334 VAL A N 1
ATOM 2554 C CA . VAL A 1 334 ? 2.132 -1.498 -36.508 1.00 95.88 334 VAL A CA 1
ATOM 2555 C C . VAL A 1 334 ? 2.733 -2.632 -37.347 1.00 95.88 334 VAL A C 1
ATOM 2557 O O . VAL A 1 334 ? 2.498 -3.807 -37.066 1.00 95.88 334 VAL A O 1
ATOM 2560 N N . GLY A 1 335 ? 3.549 -2.290 -38.348 1.00 96.38 335 GLY A N 1
ATOM 2561 C CA . GLY A 1 335 ? 4.256 -3.271 -39.171 1.00 96.38 335 GLY A CA 1
ATOM 2562 C C . GLY A 1 335 ? 5.259 -4.118 -38.381 1.00 96.38 335 GLY A C 1
ATOM 2563 O O . GLY A 1 335 ? 5.324 -5.328 -38.586 1.00 96.38 335 GLY A O 1
ATOM 2564 N N . GLU A 1 336 ? 6.020 -3.511 -37.468 1.00 97.12 336 GLU A N 1
ATOM 2565 C CA . GLU A 1 336 ? 6.986 -4.223 -36.619 1.00 97.12 336 GLU A CA 1
ATOM 2566 C C . GLU A 1 336 ? 6.306 -5.128 -35.585 1.00 97.12 336 GLU A C 1
ATOM 2568 O O . GLU A 1 336 ? 6.750 -6.258 -35.385 1.00 97.12 336 GLU A O 1
ATOM 2573 N N . ALA A 1 337 ? 5.183 -4.704 -34.995 1.00 94.81 337 ALA A N 1
ATOM 2574 C CA . ALA A 1 337 ? 4.390 -5.558 -34.108 1.00 94.81 337 ALA A CA 1
ATOM 2575 C C . ALA A 1 337 ? 3.912 -6.839 -34.820 1.00 94.81 337 ALA A C 1
ATOM 2577 O O . ALA A 1 337 ? 3.941 -7.922 -34.240 1.00 94.81 337 ALA A O 1
ATOM 2578 N N . GLY A 1 338 ? 3.552 -6.745 -36.107 1.00 93.94 338 GLY A N 1
ATOM 2579 C CA . GLY A 1 338 ? 3.184 -7.903 -36.932 1.00 93.94 338 GLY A CA 1
ATOM 2580 C C . GLY A 1 338 ? 4.346 -8.846 -37.278 1.00 93.94 338 GLY A C 1
ATOM 2581 O O . GLY A 1 338 ? 4.107 -9.984 -37.675 1.00 93.94 338 GLY A O 1
ATOM 2582 N N . LYS A 1 339 ? 5.599 -8.398 -37.128 1.00 94.81 339 LYS A N 1
ATOM 2583 C CA . LYS A 1 339 ? 6.804 -9.224 -37.310 1.00 94.81 339 LYS A CA 1
ATOM 2584 C C . LYS A 1 339 ? 7.297 -9.850 -36.004 1.00 94.81 339 LYS A C 1
ATOM 2586 O O . LYS A 1 339 ? 8.239 -10.638 -36.053 1.00 94.81 339 LYS A O 1
ATOM 2591 N N . TRP A 1 340 ? 6.723 -9.484 -34.856 1.00 95.31 340 TRP A N 1
ATOM 2592 C CA . TRP A 1 340 ? 7.148 -9.987 -33.553 1.00 95.31 340 TRP A CA 1
ATOM 2593 C C . TRP A 1 340 ? 6.624 -11.407 -33.286 1.00 95.31 340 TRP A C 1
ATOM 2595 O O . TRP A 1 340 ? 5.430 -11.652 -33.476 1.00 95.31 340 TRP A O 1
ATOM 2605 N N . PRO A 1 341 ? 7.457 -12.326 -32.759 1.00 96.62 341 PRO A N 1
ATOM 2606 C CA . PRO A 1 341 ? 8.904 -12.205 -32.540 1.00 96.62 341 PRO A CA 1
ATOM 2607 C C . PRO A 1 341 ? 9.723 -12.335 -33.840 1.00 96.62 341 PRO A C 1
ATOM 2609 O O . PRO A 1 341 ? 9.347 -13.059 -34.762 1.00 96.62 341 PRO A O 1
ATOM 2612 N N . TYR A 1 342 ? 10.893 -11.694 -33.899 1.00 97.00 342 TYR A N 1
ATOM 2613 C CA . TYR A 1 342 ? 11.725 -11.690 -35.106 1.00 97.00 342 TYR A CA 1
ATOM 2614 C C . TYR A 1 342 ? 12.427 -13.035 -35.355 1.00 97.00 342 TYR A C 1
ATOM 2616 O O . TYR A 1 342 ? 13.236 -13.490 -34.551 1.00 97.00 342 TYR A O 1
ATOM 2624 N N . ALA A 1 343 ? 12.210 -13.631 -36.532 1.00 95.44 343 ALA A N 1
ATOM 2625 C CA . ALA A 1 343 ? 12.749 -14.952 -36.893 1.00 95.44 343 ALA A CA 1
ATOM 2626 C C . ALA A 1 343 ? 14.284 -15.021 -37.076 1.00 95.44 343 ALA A C 1
ATOM 2628 O O . ALA A 1 343 ? 14.857 -16.113 -37.153 1.00 95.44 343 ALA A O 1
ATOM 2629 N N . TRP A 1 344 ? 14.952 -13.871 -37.201 1.00 95.38 344 TRP A N 1
ATOM 2630 C CA . TRP A 1 344 ? 16.407 -13.792 -37.360 1.00 95.38 344 TRP A CA 1
ATOM 2631 C C . TRP A 1 344 ? 17.161 -13.803 -36.023 1.00 95.38 344 TRP A C 1
ATOM 2633 O O . TRP A 1 344 ? 18.353 -14.095 -36.023 1.00 95.38 344 TRP A O 1
ATOM 2643 N N . VAL A 1 345 ? 16.487 -13.552 -34.894 1.00 96.56 345 VAL A N 1
ATOM 2644 C CA . VAL A 1 345 ? 17.107 -13.593 -33.560 1.00 96.56 345 VAL A CA 1
ATOM 2645 C C . VAL A 1 345 ? 17.384 -15.045 -33.182 1.00 96.56 345 VAL A C 1
ATOM 2647 O O . VAL A 1 345 ? 16.471 -15.869 -33.148 1.00 96.56 345 VAL A O 1
ATOM 2650 N N . ARG A 1 346 ? 18.652 -15.376 -32.912 1.00 93.12 346 ARG A N 1
ATOM 2651 C CA . ARG A 1 346 ? 19.092 -16.742 -32.583 1.00 93.12 346 ARG A CA 1
ATOM 2652 C C . ARG A 1 346 ? 20.209 -16.751 -31.537 1.00 93.12 346 ARG A C 1
ATOM 2654 O O . ARG A 1 346 ? 20.954 -15.780 -31.390 1.00 93.12 346 ARG A O 1
ATOM 2661 N N . GLY A 1 347 ? 20.349 -17.886 -30.848 1.00 91.69 347 GLY A N 1
ATOM 2662 C CA . GLY A 1 347 ? 21.446 -18.149 -29.907 1.00 91.69 347 GLY A CA 1
ATOM 2663 C C . GLY A 1 347 ? 21.302 -17.481 -28.536 1.00 91.69 347 GLY A C 1
ATOM 2664 O O . GLY A 1 347 ? 22.303 -17.310 -27.851 1.00 91.69 347 GLY A O 1
ATOM 2665 N N . VAL A 1 348 ? 20.087 -17.079 -28.158 1.00 94.50 348 VAL A N 1
ATOM 2666 C CA . VAL A 1 348 ? 19.737 -16.441 -26.874 1.00 94.50 348 VAL A CA 1
ATOM 2667 C C . VAL A 1 348 ? 18.365 -16.954 -26.410 1.00 94.50 348 VAL A C 1
ATOM 2669 O O . VAL A 1 348 ? 17.653 -17.559 -27.213 1.00 94.50 348 VAL A O 1
ATOM 2672 N N . ASP A 1 349 ? 17.972 -16.712 -25.152 1.00 94.81 349 ASP A N 1
ATOM 2673 C CA . ASP A 1 349 ? 16.640 -17.068 -24.620 1.00 94.81 349 ASP A CA 1
ATOM 2674 C C . ASP A 1 349 ? 15.519 -16.204 -25.238 1.00 94.81 349 ASP A C 1
ATOM 2676 O O . ASP A 1 349 ? 15.001 -15.247 -24.649 1.00 94.81 349 ASP A O 1
ATOM 2680 N N . TYR A 1 350 ? 15.170 -16.540 -26.479 1.00 96.19 350 TYR A N 1
ATOM 2681 C CA . TYR A 1 350 ? 14.186 -15.853 -27.304 1.00 96.19 350 TYR A CA 1
ATOM 2682 C C . TYR A 1 350 ? 13.320 -16.882 -28.049 1.00 96.19 350 TYR A C 1
ATOM 2684 O O . TYR A 1 350 ? 13.674 -17.296 -29.155 1.00 96.19 350 TYR A O 1
ATOM 2692 N N . PRO A 1 351 ? 12.190 -17.315 -27.453 1.00 96.25 351 PRO A N 1
ATOM 2693 C CA . PRO A 1 351 ? 11.281 -18.264 -28.082 1.00 96.25 351 PRO A CA 1
ATOM 2694 C C . PRO A 1 351 ? 10.781 -17.746 -29.429 1.00 96.25 351 PRO A C 1
ATOM 2696 O O . PRO A 1 351 ? 10.333 -16.596 -29.540 1.00 96.25 351 PRO A O 1
ATOM 2699 N N . SER A 1 352 ? 10.839 -18.607 -30.439 1.00 95.62 352 SER A N 1
ATOM 2700 C CA . SER A 1 352 ? 10.351 -18.331 -31.786 1.00 95.62 352 SER A CA 1
ATOM 2701 C C . SER A 1 352 ? 8.831 -18.142 -31.814 1.00 95.62 352 SER A C 1
ATOM 2703 O O . SER A 1 352 ? 8.117 -18.480 -30.869 1.00 95.62 352 SER A O 1
ATOM 2705 N N . ALA A 1 353 ? 8.304 -17.637 -32.933 1.00 94.69 353 ALA A N 1
ATOM 2706 C CA . ALA A 1 353 ? 6.860 -17.475 -33.110 1.00 94.69 353 ALA A CA 1
ATOM 2707 C C . ALA A 1 353 ? 6.096 -18.806 -32.960 1.00 94.69 353 ALA A C 1
ATOM 2709 O O . ALA A 1 353 ? 5.000 -18.817 -32.413 1.00 94.69 353 ALA A O 1
ATOM 2710 N N . ALA A 1 354 ? 6.690 -19.924 -33.395 1.00 94.81 354 ALA A N 1
ATOM 2711 C CA . ALA A 1 354 ? 6.084 -21.254 -33.310 1.00 94.81 354 ALA A CA 1
ATOM 2712 C C . ALA A 1 354 ? 6.091 -21.842 -31.887 1.00 94.81 354 ALA A C 1
ATOM 2714 O O . ALA A 1 354 ? 5.303 -22.734 -31.590 1.00 94.81 354 ALA A O 1
ATOM 2715 N N . GLU A 1 355 ? 6.971 -21.357 -31.010 1.00 96.56 355 GLU A N 1
ATOM 2716 C CA . GLU A 1 355 ? 7.048 -21.785 -29.609 1.00 96.56 355 GLU A CA 1
ATOM 2717 C C . GLU A 1 355 ? 6.167 -20.931 -28.695 1.00 96.56 355 GLU A C 1
ATOM 2719 O O . GLU A 1 355 ? 5.965 -21.284 -27.540 1.00 96.56 355 GLU A O 1
ATOM 2724 N N . ARG A 1 356 ? 5.632 -19.813 -29.185 1.00 97.44 356 ARG A N 1
ATOM 2725 C CA . ARG A 1 356 ? 4.753 -18.921 -28.423 1.00 97.44 356 ARG A CA 1
ATOM 2726 C C . ARG A 1 356 ? 3.287 -19.245 -28.672 1.00 97.44 356 ARG A C 1
ATOM 2728 O O . ARG A 1 356 ? 2.925 -19.840 -29.683 1.00 97.44 356 ARG A O 1
ATOM 2735 N N . SER A 1 357 ? 2.441 -18.809 -27.747 1.00 97.69 357 SER A N 1
ATOM 2736 C CA . SER A 1 357 ? 1.018 -19.144 -27.746 1.00 97.69 357 SER A CA 1
ATOM 2737 C C . SER A 1 357 ? 0.149 -17.914 -27.518 1.00 97.69 357 SER A C 1
ATOM 2739 O O . SER A 1 357 ? 0.586 -16.912 -26.956 1.00 97.69 357 SER A O 1
ATOM 2741 N N . THR A 1 358 ? -1.105 -17.988 -27.963 1.00 97.75 358 THR A N 1
ATOM 2742 C CA . THR A 1 358 ? -2.128 -16.992 -27.616 1.00 97.75 358 THR A CA 1
ATOM 2743 C C . THR A 1 358 ? -2.897 -17.479 -26.398 1.00 97.75 358 THR A C 1
ATOM 2745 O O . THR A 1 358 ? -3.320 -18.634 -26.374 1.00 97.75 358 THR A O 1
ATOM 2748 N N . VAL A 1 359 ? -3.089 -16.611 -25.406 1.00 98.56 359 VAL A N 1
ATOM 2749 C CA . VAL A 1 359 ? -3.961 -16.871 -24.254 1.00 98.56 359 VAL A CA 1
ATOM 2750 C C . VAL A 1 359 ? -5.231 -16.051 -24.417 1.00 98.56 359 VAL A C 1
ATOM 2752 O O . VAL A 1 359 ? -5.161 -14.830 -24.539 1.00 98.56 359 VAL A O 1
ATOM 2755 N N . GLN A 1 360 ? -6.387 -16.701 -24.419 1.00 98.44 360 GLN A N 1
ATOM 2756 C CA . GLN A 1 360 ? -7.685 -16.061 -24.616 1.00 98.44 360 GLN A CA 1
ATOM 2757 C C . GLN A 1 360 ? -8.700 -16.502 -23.562 1.00 98.44 360 GLN A C 1
ATOM 2759 O O . GLN A 1 360 ? -8.503 -17.493 -22.860 1.00 98.44 360 GLN A O 1
ATOM 2764 N N . GLY A 1 361 ? -9.790 -15.754 -23.453 1.00 97.88 361 GLY A N 1
ATOM 2765 C CA . GLY A 1 361 ? -10.901 -16.076 -22.568 1.00 97.88 361 GLY A CA 1
ATOM 2766 C C . GLY A 1 361 ? -11.906 -14.935 -22.505 1.00 97.88 361 GLY A C 1
ATOM 2767 O O . GLY A 1 361 ? -11.829 -13.970 -23.272 1.00 97.88 361 GLY A O 1
ATOM 2768 N N . ARG A 1 362 ? -12.851 -15.036 -21.568 1.00 97.38 362 ARG A N 1
ATOM 2769 C CA . ARG A 1 362 ? -13.869 -14.010 -21.333 1.00 97.38 362 ARG A CA 1
ATOM 2770 C C . ARG A 1 362 ? -14.090 -13.777 -19.846 1.00 97.38 362 ARG A C 1
ATOM 2772 O O . ARG A 1 362 ? -14.526 -14.682 -19.143 1.00 97.38 362 ARG A O 1
ATOM 2779 N N . LEU A 1 363 ? -13.858 -12.557 -19.373 1.00 96.69 363 LEU A N 1
ATOM 2780 C CA . LEU A 1 363 ? -14.246 -12.151 -18.022 1.00 96.69 363 LEU A CA 1
ATOM 2781 C C . LEU A 1 363 ? -15.751 -11.856 -17.959 1.00 96.69 363 LEU A C 1
ATOM 2783 O O . LEU A 1 363 ? -16.330 -11.308 -18.891 1.00 96.69 363 LEU A O 1
ATOM 2787 N N . VAL A 1 364 ? -16.393 -12.210 -16.850 1.00 93.25 364 VAL A N 1
ATOM 2788 C CA . VAL A 1 364 ? -17.813 -11.950 -16.585 1.00 93.25 364 VAL A CA 1
ATOM 2789 C C . VAL A 1 364 ? -17.925 -11.232 -15.249 1.00 93.25 364 VAL A C 1
ATOM 2791 O O . VAL A 1 364 ? -17.685 -11.833 -14.201 1.00 93.25 364 VAL A O 1
ATOM 2794 N N . LEU A 1 365 ? -18.287 -9.950 -15.286 1.00 88.06 365 LEU A N 1
ATOM 2795 C CA . LEU A 1 365 ? -18.455 -9.138 -14.084 1.00 88.06 365 LEU A CA 1
ATOM 2796 C C . LEU A 1 365 ? -19.750 -9.512 -13.352 1.00 88.06 365 LEU A C 1
ATOM 2798 O O . LEU A 1 365 ? -20.841 -9.446 -13.923 1.00 88.06 365 LEU A O 1
ATOM 2802 N N . ARG A 1 366 ? -19.626 -9.868 -12.074 1.00 85.56 366 ARG A N 1
ATOM 2803 C CA . ARG A 1 366 ? -20.733 -10.043 -11.128 1.00 85.56 366 ARG A CA 1
ATOM 2804 C C . ARG A 1 366 ? -20.570 -9.059 -9.980 1.00 85.56 366 ARG A C 1
ATOM 2806 O O . ARG A 1 366 ? -20.072 -9.410 -8.916 1.00 85.56 366 ARG A O 1
ATOM 2813 N N . ASP A 1 367 ? -20.972 -7.823 -10.225 1.00 74.50 367 ASP A N 1
ATOM 2814 C CA . ASP A 1 367 ? -21.039 -6.787 -9.199 1.00 74.50 367 ASP A CA 1
ATOM 2815 C C . ASP A 1 367 ? -22.516 -6.560 -8.865 1.00 74.50 367 ASP A C 1
ATOM 2817 O O . ASP A 1 367 ? -23.259 -6.042 -9.696 1.00 74.50 367 ASP A O 1
ATOM 2821 N N . ASP A 1 368 ? -22.953 -7.027 -7.694 1.00 60.56 368 ASP A N 1
ATOM 2822 C CA . ASP A 1 368 ? -24.281 -6.734 -7.150 1.00 60.56 368 ASP A CA 1
ATOM 2823 C C . ASP A 1 368 ? -24.132 -5.574 -6.153 1.00 60.56 368 ASP A C 1
ATOM 2825 O O . ASP A 1 368 ? -23.680 -5.783 -5.018 1.00 60.56 368 ASP A O 1
ATOM 2829 N N . PRO A 1 369 ? -24.403 -4.324 -6.567 1.00 51.81 369 PRO A N 1
ATOM 2830 C CA . PRO A 1 369 ? -24.353 -3.189 -5.669 1.00 51.81 369 PRO A CA 1
ATOM 2831 C C . PRO A 1 369 ? -25.562 -3.282 -4.734 1.00 51.81 369 PRO A C 1
ATOM 2833 O O . PRO A 1 369 ? -26.644 -2.805 -5.067 1.00 51.81 369 PRO A O 1
ATOM 2836 N N . GLY A 1 370 ? -25.389 -3.901 -3.561 1.00 44.78 370 GLY A N 1
ATOM 2837 C CA . GLY A 1 370 ? -26.408 -3.912 -2.509 1.00 44.78 370 GLY A CA 1
ATOM 2838 C C . GLY A 1 370 ? -27.051 -2.524 -2.367 1.00 44.78 370 GLY A C 1
ATOM 2839 O O . GLY A 1 370 ? -26.351 -1.530 -2.179 1.00 44.78 370 GLY A O 1
ATOM 2840 N N . ALA A 1 371 ? -28.372 -2.465 -2.552 1.00 36.31 371 ALA A N 1
ATOM 2841 C CA . ALA A 1 371 ? -29.117 -1.276 -2.959 1.00 36.31 371 ALA A CA 1
ATOM 2842 C C . ALA A 1 371 ? -28.820 0.019 -2.162 1.00 36.31 371 ALA A C 1
ATOM 2844 O O . ALA A 1 371 ? -29.217 0.169 -1.006 1.00 36.31 371 ALA A O 1
ATOM 2845 N N . ALA A 1 372 ? -28.196 0.983 -2.845 1.00 30.91 372 ALA A N 1
ATOM 2846 C CA . ALA A 1 372 ? -28.378 2.436 -2.739 1.00 30.91 372 ALA A CA 1
ATOM 2847 C C . ALA A 1 372 ? -27.959 3.047 -4.100 1.00 30.91 372 ALA A C 1
ATOM 2849 O O . ALA A 1 372 ? -27.100 2.467 -4.770 1.00 30.91 372 ALA A O 1
ATOM 2850 N N . PRO A 1 373 ? -28.576 4.144 -4.579 1.00 31.48 373 PRO A N 1
ATOM 2851 C CA . PRO A 1 373 ? -28.444 4.558 -5.972 1.00 31.48 373 PRO A CA 1
ATOM 2852 C C . PRO A 1 373 ? -27.025 5.050 -6.267 1.00 31.48 373 PRO A C 1
ATOM 2854 O O . PRO A 1 373 ? -26.627 6.124 -5.825 1.00 31.48 373 PRO A O 1
ATOM 2857 N N . SER A 1 374 ? -26.273 4.298 -7.075 1.00 37.59 374 SER A N 1
ATOM 2858 C CA . SER A 1 374 ? -25.136 4.873 -7.790 1.00 37.59 374 SER A CA 1
ATOM 2859 C C . SER A 1 374 ? -25.690 5.938 -8.734 1.00 37.59 374 SER A C 1
ATOM 2861 O O . SER A 1 374 ? -26.498 5.603 -9.608 1.00 37.59 374 SER A O 1
ATOM 2863 N N . GLN A 1 375 ? -25.263 7.194 -8.610 1.00 40.91 375 GLN A N 1
ATOM 2864 C CA . GLN A 1 375 ? -25.474 8.186 -9.665 1.00 40.91 375 GLN A CA 1
ATOM 2865 C C . GLN A 1 375 ? -24.575 7.846 -10.864 1.00 40.91 375 GLN A C 1
ATOM 2867 O O . GLN A 1 375 ? -23.631 8.550 -11.191 1.00 40.91 375 GLN A O 1
ATOM 2872 N N . ARG A 1 376 ? -24.876 6.742 -11.554 1.00 36.84 376 ARG A N 1
ATOM 2873 C CA . ARG A 1 376 ? -24.512 6.598 -12.960 1.00 36.84 376 ARG A CA 1
ATOM 2874 C C . ARG A 1 376 ? -25.574 7.352 -13.746 1.00 36.84 376 ARG A C 1
ATOM 2876 O O . ARG A 1 376 ? -26.564 6.767 -14.178 1.00 36.84 376 ARG A O 1
ATOM 2883 N N . SER A 1 377 ? -25.399 8.662 -13.906 1.00 27.12 377 SER A N 1
ATOM 2884 C CA . SER A 1 377 ? -26.084 9.369 -14.985 1.00 27.12 377 SER A CA 1
ATOM 2885 C C . SER A 1 377 ? -25.625 8.740 -16.299 1.00 27.12 377 SER A C 1
ATOM 2887 O O . SER A 1 377 ? -24.443 8.774 -16.643 1.00 27.12 377 SER A O 1
ATOM 2889 N N . ALA A 1 378 ? -26.559 8.106 -17.002 1.00 27.34 378 ALA A N 1
ATOM 2890 C CA . ALA A 1 378 ? -26.375 7.628 -18.360 1.00 27.34 378 ALA A CA 1
ATOM 2891 C C . ALA A 1 378 ? -25.948 8.808 -19.248 1.00 27.34 378 ALA A C 1
ATOM 2893 O O . ALA A 1 378 ? -26.754 9.680 -19.558 1.00 27.34 378 ALA A O 1
ATOM 2894 N N . GLY A 1 379 ? -24.665 8.862 -19.602 1.00 27.62 379 GLY A N 1
ATOM 2895 C CA . GLY A 1 379 ? -24.117 9.962 -20.393 1.00 27.62 379 GLY A CA 1
ATOM 2896 C C . GLY A 1 379 ? -22.595 9.953 -20.486 1.00 27.62 379 GLY A C 1
ATOM 2897 O O . GLY A 1 379 ? -21.983 10.993 -20.312 1.00 27.62 379 GLY A O 1
ATOM 2898 N N . MET A 1 380 ? -21.963 8.799 -20.714 1.00 31.67 380 MET A N 1
ATOM 2899 C CA . MET A 1 380 ? -20.531 8.743 -21.050 1.00 31.67 380 MET A CA 1
ATOM 2900 C C . MET A 1 380 ? -20.290 7.746 -22.186 1.00 31.67 380 MET A C 1
ATOM 2902 O O . MET A 1 380 ? -19.628 6.724 -22.039 1.00 31.67 380 MET A O 1
ATOM 2906 N N . ALA A 1 381 ? -20.856 8.066 -23.345 1.00 27.56 381 ALA A N 1
ATOM 2907 C CA . ALA A 1 381 ? -20.157 7.872 -24.605 1.00 27.56 381 ALA A CA 1
ATOM 2908 C C . ALA A 1 381 ? -19.755 9.285 -25.060 1.00 27.56 381 ALA A C 1
ATOM 2910 O O . ALA A 1 381 ? -20.602 10.170 -25.053 1.00 27.56 381 ALA A O 1
ATOM 2911 N N . ASP A 1 382 ? -18.480 9.491 -25.389 1.00 31.36 382 ASP A N 1
ATOM 2912 C CA . ASP A 1 382 ? -17.849 10.775 -25.751 1.00 31.36 382 ASP A CA 1
ATOM 2913 C C . ASP A 1 382 ? -17.586 11.794 -24.624 1.00 31.36 382 ASP A C 1
ATOM 2915 O O . ASP A 1 382 ? -18.201 12.850 -24.538 1.00 31.36 382 ASP A O 1
ATOM 2919 N N . CYS A 1 383 ? -16.513 11.560 -23.860 1.00 22.89 383 CYS A N 1
ATOM 2920 C CA . CYS A 1 383 ? -15.697 12.657 -23.327 1.00 22.89 383 CYS A CA 1
ATOM 2921 C C . CYS A 1 383 ? -14.345 12.668 -24.055 1.00 22.89 383 CYS A C 1
ATOM 2923 O O . CYS A 1 383 ? -13.351 12.127 -23.571 1.00 22.89 383 CYS A O 1
ATOM 2925 N N . ARG A 1 384 ? -14.305 13.274 -25.248 1.00 25.06 384 ARG A N 1
ATOM 2926 C CA . ARG A 1 384 ? -13.058 13.839 -25.790 1.00 25.06 384 ARG A CA 1
ATOM 2927 C C . ARG A 1 384 ? -12.874 15.236 -25.187 1.00 25.06 384 ARG A C 1
ATOM 2929 O O . ARG A 1 384 ? -13.856 15.971 -25.106 1.00 25.06 384 ARG A O 1
ATOM 2936 N N . PRO A 1 385 ? -11.654 15.652 -24.814 1.00 25.91 385 PRO A N 1
ATOM 2937 C CA . PRO A 1 385 ? -11.420 17.011 -24.350 1.00 25.91 385 PRO A CA 1
ATOM 2938 C C . PRO A 1 385 ? -11.544 17.975 -25.538 1.00 25.91 385 PRO A C 1
ATOM 2940 O O . PRO A 1 385 ? -10.677 18.001 -26.412 1.00 25.91 385 PRO A O 1
ATOM 2943 N N . SER A 1 386 ? -12.615 18.770 -25.600 1.00 24.70 386 SER A N 1
ATOM 2944 C CA . SER A 1 386 ? -12.626 19.954 -26.462 1.00 24.70 386 SER A CA 1
ATOM 2945 C C . SER A 1 386 ? -11.900 21.084 -25.741 1.00 24.70 386 SER A C 1
ATOM 2947 O O . SER A 1 386 ? -12.317 21.525 -24.671 1.00 24.70 386 SER A O 1
ATOM 2949 N N . ALA A 1 387 ? -10.809 21.556 -26.332 1.00 35.25 387 ALA A N 1
ATOM 2950 C CA . ALA A 1 387 ? -10.105 22.737 -25.872 1.00 35.25 387 ALA A CA 1
ATOM 2951 C C . ALA A 1 387 ? -10.982 23.990 -26.043 1.00 35.25 387 ALA A C 1
ATOM 2953 O O . ALA A 1 387 ? -11.266 24.392 -27.169 1.00 35.25 387 ALA A O 1
ATOM 2954 N N . SER A 1 388 ? -11.332 24.665 -24.947 1.00 27.00 388 SER A N 1
ATOM 2955 C CA . SER A 1 388 ? -11.630 26.101 -24.977 1.00 27.00 388 SER A CA 1
ATOM 2956 C C . SER A 1 388 ? -11.366 26.765 -23.621 1.00 27.00 388 SER A C 1
ATOM 2958 O O . SER A 1 388 ? -11.826 26.303 -22.582 1.00 27.00 388 SER A O 1
ATOM 2960 N N . LYS A 1 389 ? -10.578 27.844 -23.689 1.00 29.23 389 LYS A N 1
ATOM 2961 C CA . LYS A 1 389 ? -10.064 28.746 -22.639 1.00 29.23 389 LYS A CA 1
ATOM 2962 C C . LYS A 1 389 ? -11.144 29.299 -21.687 1.00 29.23 389 LYS A C 1
ATOM 2964 O O . LYS A 1 389 ? -12.280 29.449 -22.126 1.00 29.23 389 LYS A O 1
ATOM 2969 N N . PRO A 1 390 ? -10.789 29.785 -20.477 1.00 30.45 390 PRO A N 1
ATOM 2970 C CA . PRO A 1 390 ? -11.662 30.666 -19.712 1.00 30.45 390 PRO A CA 1
ATOM 2971 C C . PRO A 1 390 ? -11.288 32.145 -19.917 1.00 30.45 390 PRO A C 1
ATOM 2973 O O . PRO A 1 390 ? -10.144 32.548 -19.716 1.00 30.45 390 PRO A O 1
ATOM 2976 N N . ALA A 1 391 ? -12.280 32.967 -20.249 1.00 27.02 391 ALA A N 1
ATOM 2977 C CA . ALA A 1 391 ? -12.334 34.372 -19.860 1.00 27.02 391 ALA A CA 1
ATOM 2978 C C . ALA A 1 391 ? -13.791 34.694 -19.503 1.00 27.02 391 ALA A C 1
ATOM 2980 O O . ALA A 1 391 ? -14.709 34.314 -20.229 1.00 27.02 391 ALA A O 1
ATOM 2981 N N . ARG A 1 392 ? -13.987 35.320 -18.341 1.00 29.19 392 ARG A N 1
ATOM 2982 C CA . ARG A 1 392 ? -15.285 35.776 -17.837 1.00 29.19 392 ARG A CA 1
ATOM 2983 C C . ARG A 1 392 ? -15.788 36.976 -18.644 1.00 29.19 392 ARG A C 1
ATOM 2985 O O . ARG A 1 392 ? -15.014 37.892 -18.894 1.00 29.19 392 ARG A O 1
ATOM 2992 N N . ASP A 1 393 ? -17.083 36.931 -18.951 1.00 29.94 393 ASP A N 1
ATOM 2993 C CA . ASP A 1 393 ? -18.119 37.962 -18.751 1.00 29.94 393 ASP A CA 1
ATOM 2994 C C . ASP A 1 393 ? -19.018 38.242 -19.964 1.00 29.94 393 ASP A C 1
ATOM 2996 O O . ASP A 1 393 ? -18.595 38.230 -21.116 1.00 29.94 393 ASP A O 1
ATOM 3000 N N . ILE A 1 394 ? -20.254 38.607 -19.599 1.00 25.28 394 ILE A N 1
ATOM 3001 C CA . ILE A 1 394 ? -21.365 39.211 -20.352 1.00 25.28 394 ILE A CA 1
ATOM 3002 C C . ILE A 1 394 ? -22.530 38.260 -20.683 1.00 25.28 394 ILE A C 1
ATOM 3004 O O . ILE A 1 394 ? -22.401 37.207 -21.299 1.00 25.28 394 ILE A O 1
ATOM 3008 N N . ALA A 1 395 ? -23.693 38.697 -20.195 1.00 33.44 395 ALA A N 1
ATOM 3009 C CA . ALA A 1 395 ? -25.018 38.118 -20.310 1.00 33.44 395 ALA A CA 1
ATOM 3010 C C . ALA A 1 395 ? -25.555 38.104 -21.748 1.00 33.44 395 ALA A C 1
ATOM 3012 O O . ALA A 1 395 ? -25.396 39.096 -22.450 1.00 33.44 395 ALA A O 1
ATOM 3013 N N . ASP A 1 396 ? -26.325 37.070 -22.109 1.00 26.34 396 ASP A N 1
ATOM 3014 C CA . ASP A 1 396 ? -27.563 37.278 -22.866 1.00 26.34 396 ASP A CA 1
ATOM 3015 C C . ASP A 1 396 ? -28.546 36.097 -22.769 1.00 26.34 396 ASP A C 1
ATOM 3017 O O . ASP A 1 396 ? -28.178 34.958 -22.477 1.00 26.34 396 ASP A O 1
ATOM 3021 N N . LYS A 1 397 ? -29.827 36.419 -22.959 1.00 30.77 397 LYS A N 1
ATOM 3022 C CA . LYS A 1 397 ? -31.011 35.562 -22.808 1.00 30.77 397 LYS A CA 1
ATOM 3023 C C . LYS A 1 397 ? -31.334 34.756 -24.078 1.00 30.77 397 LYS A C 1
ATOM 3025 O O . LYS A 1 397 ? -31.079 35.204 -25.187 1.00 30.77 397 LYS A O 1
ATOM 3030 N N . ASN A 1 398 ? -32.101 33.676 -23.860 1.00 27.53 398 ASN A N 1
ATOM 3031 C CA . ASN A 1 398 ? -32.889 32.856 -24.804 1.00 27.53 398 ASN A CA 1
ATOM 3032 C C . ASN A 1 398 ? -32.138 31.782 -25.609 1.00 27.53 398 ASN A C 1
ATOM 3034 O O . ASN A 1 398 ? -31.307 32.120 -26.433 1.00 27.53 398 ASN A O 1
ATOM 3038 N N . VAL A 1 399 ? -32.551 30.509 -25.464 1.00 26.02 399 VAL A N 1
ATOM 3039 C CA . VAL A 1 399 ? -33.161 29.655 -26.518 1.00 26.02 399 VAL A CA 1
ATOM 3040 C C . VAL A 1 399 ? -33.771 28.391 -25.864 1.00 26.02 399 VAL A C 1
ATOM 3042 O O . VAL A 1 399 ? -33.214 27.820 -24.933 1.00 26.02 399 VAL A O 1
ATOM 3045 N N . ARG A 1 400 ? -34.965 28.007 -26.341 1.00 24.33 400 ARG A N 1
ATOM 3046 C CA . ARG A 1 400 ? -35.824 26.879 -25.923 1.00 24.33 400 ARG A CA 1
ATOM 3047 C C . ARG A 1 400 ? -35.243 25.493 -26.246 1.00 24.33 400 ARG A C 1
ATOM 3049 O O . ARG A 1 400 ? -34.665 25.298 -27.309 1.00 24.33 400 ARG A O 1
ATOM 3056 N N . ALA A 1 401 ? -35.555 24.522 -25.386 1.00 25.55 401 ALA A N 1
ATOM 3057 C CA . ALA A 1 401 ? -35.446 23.082 -25.636 1.00 25.55 401 ALA A CA 1
ATOM 3058 C C . ALA A 1 401 ? -36.645 22.534 -26.448 1.00 25.55 401 ALA A C 1
ATOM 3060 O O . ALA A 1 401 ? -37.745 23.085 -26.326 1.00 25.55 401 ALA A O 1
ATOM 3061 N N . PRO A 1 402 ? -36.485 21.430 -27.205 1.00 25.25 402 PRO A N 1
ATOM 3062 C CA . PRO A 1 402 ? -37.590 20.568 -27.605 1.00 25.25 402 PRO A CA 1
ATOM 3063 C C . PRO A 1 402 ? -37.686 19.306 -26.726 1.00 25.25 402 PRO A C 1
ATOM 3065 O O . PRO A 1 402 ? -36.685 18.679 -26.382 1.00 25.25 402 PRO A O 1
ATOM 3068 N N . GLU A 1 403 ? -38.924 18.955 -26.381 1.00 26.02 403 GLU A N 1
ATOM 3069 C CA . GLU A 1 403 ? -39.344 17.747 -25.663 1.00 26.02 403 GLU A CA 1
ATOM 3070 C C . GLU A 1 403 ? -39.548 16.528 -26.587 1.00 26.02 403 GLU A C 1
ATOM 3072 O O . GLU A 1 403 ? -39.644 16.652 -27.808 1.00 26.02 403 GLU A O 1
ATOM 3077 N N . SER A 1 404 ? -39.782 15.386 -25.922 1.00 26.17 404 SER A N 1
ATOM 3078 C CA . SER A 1 404 ? -40.280 14.073 -26.376 1.00 26.17 404 SER A CA 1
ATOM 3079 C C . SER A 1 404 ? -39.194 13.086 -26.827 1.00 26.17 404 SER A C 1
ATOM 3081 O O . SER A 1 404 ? -38.309 13.423 -27.597 1.00 26.17 404 SER A O 1
ATOM 3083 N N . GLY A 1 405 ? -39.147 11.832 -26.378 1.00 24.39 405 GLY A N 1
ATOM 3084 C CA . GLY A 1 405 ? -40.059 11.047 -25.551 1.00 24.39 405 GLY A CA 1
ATOM 3085 C C . GLY A 1 405 ? -40.138 9.639 -26.138 1.00 24.39 405 GLY A C 1
ATOM 3086 O O . GLY A 1 405 ? -40.529 9.513 -27.285 1.00 24.39 405 GLY A O 1
ATOM 3087 N N . THR A 1 406 ? -39.790 8.602 -25.370 1.00 24.72 406 THR A N 1
ATOM 3088 C CA . THR A 1 406 ? -40.388 7.256 -25.484 1.00 24.72 406 THR A CA 1
ATOM 3089 C C . THR A 1 406 ? -39.959 6.393 -24.301 1.00 24.72 406 THR A C 1
ATOM 3091 O O . THR A 1 406 ? -38.774 6.185 -24.056 1.00 24.72 406 THR A O 1
ATOM 3094 N N . SER A 1 407 ? -40.956 5.899 -23.572 1.00 26.00 407 SER A N 1
ATOM 3095 C CA . SER A 1 407 ? -40.852 4.922 -22.492 1.00 26.00 407 SER A CA 1
ATOM 3096 C C . SER A 1 407 ? -40.483 3.534 -23.016 1.00 26.00 407 SER A C 1
ATOM 3098 O O . SER A 1 407 ? -41.077 3.089 -24.000 1.00 26.00 407 SER A O 1
ATOM 3100 N N . LEU A 1 408 ? -39.635 2.796 -22.297 1.00 25.61 408 LEU A N 1
ATOM 3101 C CA . LEU A 1 408 ? -39.556 1.338 -22.415 1.00 25.61 408 LEU A CA 1
ATOM 3102 C C . LEU A 1 408 ? -39.693 0.683 -21.036 1.00 25.61 408 LEU A C 1
ATOM 3104 O O . LEU A 1 408 ? -39.019 1.046 -20.076 1.00 25.61 408 LEU A O 1
ATOM 3108 N N . GLN A 1 409 ? -40.641 -0.252 -20.981 1.00 24.41 409 GLN A N 1
ATOM 3109 C CA . GLN A 1 409 ? -41.009 -1.114 -19.859 1.00 24.41 409 GLN A CA 1
ATOM 3110 C C . GLN A 1 409 ? -39.902 -2.136 -19.505 1.00 24.41 409 GLN A C 1
ATOM 3112 O O . GLN A 1 409 ? -39.010 -2.375 -20.321 1.00 24.41 409 GLN A O 1
ATOM 3117 N N . PRO A 1 410 ? -39.941 -2.753 -18.304 1.00 27.14 410 PRO A N 1
ATOM 3118 C CA . PRO A 1 410 ? -38.819 -3.516 -17.763 1.00 27.14 410 PRO A CA 1
ATOM 3119 C C . PRO A 1 410 ? -38.749 -4.935 -18.343 1.00 27.14 410 PRO A C 1
ATOM 3121 O O . PRO A 1 410 ? -39.715 -5.693 -18.285 1.00 27.14 410 PRO A O 1
ATOM 3124 N N . MET A 1 411 ? -37.576 -5.316 -18.856 1.00 25.84 411 MET A N 1
ATOM 3125 C CA . MET A 1 411 ? -37.252 -6.700 -19.213 1.00 25.84 411 MET A CA 1
ATOM 3126 C C . MET A 1 411 ? -36.563 -7.390 -18.033 1.00 25.84 411 MET A C 1
ATOM 3128 O O . MET A 1 411 ? -35.512 -6.967 -17.558 1.00 25.84 411 MET A O 1
ATOM 3132 N N . THR A 1 412 ? -37.184 -8.465 -17.559 1.00 30.78 412 THR A N 1
ATOM 3133 C CA . THR A 1 412 ? -36.665 -9.394 -16.557 1.00 30.78 412 THR A CA 1
ATOM 3134 C C . THR A 1 412 ? -35.514 -10.222 -17.132 1.00 30.78 412 THR A C 1
ATOM 3136 O O . THR A 1 412 ? -35.721 -11.027 -18.039 1.00 30.78 412 THR A O 1
ATOM 3139 N N . GLY A 1 413 ? -34.317 -10.044 -16.576 1.00 26.78 413 GLY A N 1
ATOM 3140 C CA . GLY A 1 413 ? -33.120 -10.838 -16.857 1.00 26.78 413 GLY A CA 1
ATOM 3141 C C . GLY A 1 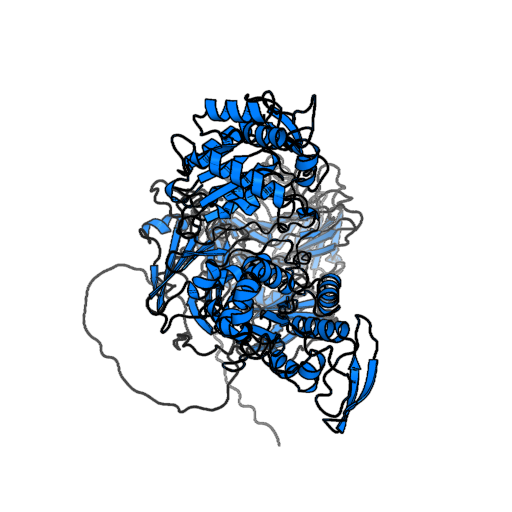413 ? -31.874 -9.992 -16.614 1.00 26.78 413 GLY A C 1
ATOM 3142 O O . GLY A 1 413 ? -31.556 -9.136 -17.431 1.00 26.78 413 GLY A O 1
ATOM 3143 N N . ALA A 1 414 ? -31.193 -10.182 -15.481 1.00 32.47 414 ALA A N 1
ATOM 3144 C CA . ALA A 1 414 ? -29.981 -9.434 -15.150 1.00 32.47 414 ALA A CA 1
ATOM 3145 C C . ALA A 1 414 ? -28.870 -9.749 -16.171 1.00 32.47 414 ALA A C 1
ATOM 3147 O O . ALA A 1 414 ? -28.195 -10.774 -16.080 1.00 32.47 414 ALA A O 1
ATOM 3148 N N . ALA A 1 415 ? -28.717 -8.893 -17.181 1.00 40.09 415 ALA A N 1
ATOM 3149 C CA . ALA A 1 415 ? -27.593 -8.938 -18.104 1.00 40.09 415 ALA A CA 1
ATOM 3150 C C . ALA A 1 415 ? -26.303 -8.583 -17.346 1.00 40.09 415 ALA A C 1
ATOM 3152 O O . ALA A 1 415 ? -26.287 -7.636 -16.559 1.00 40.09 415 ALA A O 1
ATOM 3153 N N . ALA A 1 416 ? -25.225 -9.340 -17.573 1.00 55.41 416 ALA A N 1
ATOM 3154 C CA . ALA A 1 416 ? -23.908 -9.016 -17.029 1.00 55.41 416 ALA A CA 1
ATOM 3155 C C . ALA A 1 416 ? -23.489 -7.606 -17.482 1.00 55.41 416 ALA A C 1
ATOM 3157 O O . ALA A 1 416 ? -23.625 -7.270 -18.661 1.00 55.41 416 ALA A O 1
ATOM 3158 N N . ALA A 1 417 ? -23.005 -6.781 -16.552 1.00 62.44 417 ALA A N 1
ATOM 3159 C CA . ALA A 1 417 ? -22.603 -5.414 -16.861 1.00 62.44 417 ALA A CA 1
ATOM 3160 C C . ALA A 1 417 ? -21.390 -5.403 -17.820 1.00 62.44 417 ALA A C 1
ATOM 3162 O O . ALA A 1 417 ? -20.459 -6.187 -17.614 1.00 62.44 417 ALA A O 1
ATOM 3163 N N . PRO A 1 418 ? -21.374 -4.539 -18.856 1.00 83.44 418 PRO A N 1
ATOM 3164 C CA . PRO A 1 418 ? -20.235 -4.425 -19.763 1.00 83.44 418 PRO A CA 1
ATOM 3165 C C . PRO A 1 418 ? -19.024 -3.798 -19.059 1.00 83.44 418 PRO A C 1
ATOM 3167 O O . PRO A 1 418 ? -19.173 -2.957 -18.170 1.00 83.44 418 PRO A O 1
ATOM 3170 N N . PHE A 1 419 ? -17.822 -4.179 -19.490 1.00 89.50 419 PHE A N 1
ATOM 3171 C CA . PHE A 1 419 ? -16.573 -3.570 -19.037 1.00 89.50 419 PHE A CA 1
ATOM 3172 C C . PHE A 1 419 ? -16.248 -2.285 -19.808 1.00 89.50 419 PHE A C 1
ATOM 3174 O O . PHE A 1 419 ? -16.480 -2.188 -21.014 1.00 89.50 419 PHE A O 1
ATOM 3181 N N . THR A 1 420 ? -15.593 -1.343 -19.129 1.00 91.75 420 THR A N 1
ATOM 3182 C CA . THR A 1 420 ? -14.991 -0.145 -19.729 1.00 91.75 420 THR A CA 1
ATOM 3183 C C . THR A 1 420 ? -13.471 -0.219 -19.568 1.00 91.75 420 THR A C 1
ATOM 3185 O O . THR A 1 420 ? -12.988 -0.513 -18.478 1.00 91.75 420 THR A O 1
ATOM 3188 N N . ARG A 1 421 ? -12.708 0.004 -20.652 1.00 90.06 421 ARG A N 1
ATOM 3189 C CA . ARG A 1 421 ? -11.225 -0.055 -20.684 1.00 90.06 421 ARG A CA 1
ATOM 3190 C C . ARG A 1 421 ? -10.626 -1.259 -19.926 1.00 90.06 421 ARG A C 1
ATOM 3192 O O . ARG A 1 421 ? -9.721 -1.117 -19.108 1.00 90.06 421 ARG A O 1
ATOM 3199 N N . LEU A 1 422 ? -11.125 -2.462 -20.215 1.00 95.44 422 LEU A N 1
ATOM 3200 C CA . LEU A 1 422 ? -10.625 -3.698 -19.612 1.00 95.44 422 LEU A CA 1
ATOM 3201 C C . LEU A 1 422 ? -9.164 -3.947 -20.016 1.00 95.44 422 LEU A C 1
ATOM 3203 O O . LEU A 1 422 ? -8.852 -4.038 -21.202 1.00 95.44 422 LEU A O 1
ATOM 3207 N N . THR A 1 423 ? -8.285 -4.108 -19.033 1.00 96.00 423 THR A N 1
ATOM 3208 C CA . THR A 1 423 ? -6.884 -4.492 -19.224 1.00 96.00 423 THR A CA 1
ATOM 3209 C C . THR A 1 423 ? -6.645 -5.839 -18.566 1.00 96.00 423 THR A C 1
ATOM 3211 O O . THR A 1 423 ? -6.949 -6.019 -17.389 1.00 96.00 423 THR A O 1
ATOM 3214 N N . ILE A 1 424 ? -6.096 -6.784 -19.325 1.00 95.94 424 ILE A N 1
ATOM 3215 C CA . ILE A 1 424 ? -5.805 -8.147 -18.876 1.00 95.94 424 ILE A CA 1
ATOM 3216 C C . ILE A 1 424 ? -4.326 -8.405 -19.096 1.00 95.94 424 ILE A C 1
ATOM 3218 O O . ILE A 1 424 ? -3.783 -7.996 -20.120 1.00 95.94 424 ILE A O 1
ATOM 3222 N N . GLY A 1 425 ? -3.678 -9.108 -18.177 1.00 95.12 425 GLY A N 1
ATOM 3223 C CA . GLY A 1 425 ? -2.277 -9.455 -18.317 1.00 95.12 425 GLY A CA 1
ATOM 3224 C C . GLY A 1 425 ? -1.855 -10.710 -17.575 1.00 95.12 425 GLY A C 1
ATOM 3225 O O . GLY A 1 425 ? -2.579 -11.243 -16.740 1.00 95.12 425 GLY A O 1
ATOM 3226 N N . LEU A 1 426 ? -0.667 -11.184 -17.924 1.00 96.56 426 LEU A N 1
ATOM 3227 C CA . LEU A 1 426 ? -0.009 -12.348 -17.353 1.00 96.56 426 LEU A CA 1
ATOM 3228 C C . LEU A 1 426 ? 1.293 -11.901 -16.699 1.00 96.56 426 LEU A C 1
ATOM 3230 O O . LEU A 1 426 ? 2.124 -11.249 -17.337 1.00 96.56 426 LEU A O 1
ATOM 3234 N N . THR A 1 427 ? 1.470 -12.281 -15.439 1.00 95.62 427 THR A N 1
ATOM 3235 C CA . THR A 1 427 ? 2.707 -12.085 -14.674 1.00 95.62 427 THR A CA 1
ATOM 3236 C C . THR A 1 427 ? 3.278 -13.433 -14.268 1.00 95.62 427 THR A C 1
ATOM 3238 O O . THR A 1 427 ? 2.554 -14.432 -14.249 1.00 95.62 427 THR A O 1
ATOM 3241 N N . ALA A 1 428 ? 4.561 -13.480 -13.909 1.00 93.62 428 ALA A N 1
ATOM 3242 C CA . ALA A 1 428 ? 5.123 -14.674 -13.287 1.00 93.62 428 ALA A CA 1
ATOM 3243 C C . ALA A 1 428 ? 4.338 -15.048 -12.004 1.00 93.62 428 ALA A C 1
ATOM 3245 O O . ALA A 1 428 ? 3.702 -14.173 -11.394 1.00 93.62 428 ALA A O 1
ATOM 3246 N N . PRO A 1 429 ? 4.353 -16.324 -11.577 1.00 92.06 429 PRO A N 1
ATOM 3247 C CA . PRO A 1 429 ? 3.703 -16.747 -10.339 1.00 92.06 429 PRO A CA 1
ATOM 3248 C C . PRO A 1 429 ? 4.207 -15.918 -9.154 1.00 92.06 429 PRO A C 1
ATOM 3250 O O . PRO A 1 429 ? 5.360 -15.499 -9.148 1.00 92.06 429 PRO A O 1
ATOM 3253 N N . ASP A 1 430 ? 3.328 -15.634 -8.193 1.00 83.06 430 ASP A N 1
ATOM 3254 C CA . ASP A 1 430 ? 3.647 -14.890 -6.961 1.00 83.06 430 ASP A CA 1
ATOM 3255 C C . ASP A 1 430 ? 4.210 -13.464 -7.155 1.00 83.06 430 ASP A C 1
ATOM 3257 O O . ASP A 1 430 ? 4.637 -12.820 -6.200 1.00 83.06 430 ASP A O 1
ATOM 3261 N N . THR A 1 431 ? 4.145 -12.918 -8.374 1.00 86.25 431 THR A N 1
ATOM 3262 C CA . THR A 1 431 ? 4.555 -11.539 -8.689 1.00 86.25 431 THR A CA 1
ATOM 3263 C C . THR A 1 431 ? 3.367 -10.661 -9.066 1.00 86.25 431 THR A C 1
ATOM 3265 O O . THR A 1 431 ? 2.364 -11.157 -9.586 1.00 86.25 431 THR A O 1
ATOM 3268 N N . GLU A 1 432 ? 3.472 -9.349 -8.841 1.00 85.12 432 GLU A N 1
ATOM 3269 C CA . GLU A 1 432 ? 2.554 -8.338 -9.382 1.00 85.12 432 GLU A CA 1
ATOM 3270 C C . GLU A 1 432 ? 3.200 -7.537 -10.523 1.00 85.12 432 GLU A C 1
ATOM 3272 O O . GLU A 1 432 ? 4.411 -7.315 -10.536 1.00 85.12 432 GLU A O 1
ATOM 3277 N N . TRP A 1 433 ? 2.395 -7.052 -11.471 1.00 85.25 433 TRP A N 1
ATOM 3278 C CA . TRP A 1 433 ? 2.906 -6.367 -12.665 1.00 85.25 433 TRP A CA 1
ATOM 3279 C C . TRP A 1 433 ? 3.606 -5.027 -12.377 1.00 85.25 433 TRP A C 1
ATOM 3281 O O . TRP A 1 433 ? 4.551 -4.677 -13.078 1.00 85.25 433 TRP A O 1
ATOM 3291 N N . GLN A 1 434 ? 3.222 -4.289 -11.326 1.00 87.81 434 GLN A N 1
ATOM 3292 C CA . GLN A 1 434 ? 3.766 -2.946 -11.063 1.00 87.81 434 GLN A CA 1
ATOM 3293 C C . GLN A 1 434 ? 5.171 -2.984 -10.443 1.00 87.81 434 GLN A C 1
ATOM 3295 O O . GLN A 1 434 ? 5.961 -2.056 -10.637 1.00 87.81 434 GLN A O 1
ATOM 3300 N N . ARG A 1 435 ? 5.493 -4.057 -9.705 1.00 86.88 435 ARG A N 1
ATOM 3301 C CA . ARG A 1 435 ? 6.752 -4.210 -8.953 1.00 86.88 435 ARG A CA 1
ATOM 3302 C C . ARG A 1 435 ? 7.677 -5.307 -9.465 1.00 86.88 435 ARG A C 1
ATOM 3304 O O . ARG A 1 435 ? 8.785 -5.426 -8.951 1.00 86.88 435 ARG A O 1
ATOM 3311 N N . ASP A 1 436 ? 7.287 -6.036 -10.503 1.00 88.44 436 ASP A N 1
ATOM 3312 C CA . ASP A 1 436 ? 8.174 -6.977 -11.178 1.00 88.44 436 ASP A CA 1
ATOM 3313 C C . ASP A 1 436 ? 8.924 -6.321 -12.354 1.00 88.44 436 ASP A C 1
ATOM 3315 O O . ASP A 1 436 ? 8.347 -5.670 -13.228 1.00 88.44 436 ASP A O 1
ATOM 3319 N N . ALA A 1 437 ? 10.249 -6.477 -12.344 1.00 89.69 437 ALA A N 1
ATOM 3320 C CA . ALA A 1 437 ? 11.151 -6.144 -13.451 1.00 89.69 437 ALA A CA 1
ATOM 3321 C C . ALA A 1 437 ? 12.009 -7.345 -13.871 1.00 89.69 437 ALA A C 1
ATOM 3323 O O . ALA A 1 437 ? 12.738 -7.268 -14.866 1.00 89.69 437 ALA A O 1
ATOM 3324 N N . LYS A 1 438 ? 11.944 -8.443 -13.113 1.00 91.00 438 LYS A N 1
ATOM 3325 C CA . LYS A 1 438 ? 12.798 -9.618 -13.270 1.00 91.00 438 LYS A CA 1
ATOM 3326 C C . LYS A 1 438 ? 12.277 -10.536 -14.364 1.00 91.00 438 LYS A C 1
ATOM 3328 O O . LYS A 1 438 ? 13.070 -11.074 -15.133 1.00 91.00 438 LYS A O 1
ATOM 3333 N N . HIS A 1 439 ? 10.959 -10.665 -14.469 1.00 93.44 439 HIS A N 1
ATOM 3334 C CA . HIS A 1 439 ? 10.313 -11.569 -15.412 1.00 93.44 439 HIS A CA 1
ATOM 3335 C C . HIS A 1 439 ? 9.770 -10.823 -16.634 1.00 93.44 439 HIS A C 1
ATOM 3337 O O . HIS A 1 439 ? 9.941 -9.608 -16.779 1.00 93.44 439 HIS A O 1
ATOM 3343 N N . TYR A 1 440 ? 9.184 -11.583 -17.557 1.00 94.88 440 TYR A N 1
ATOM 3344 C CA . TYR A 1 440 ? 8.427 -11.048 -18.684 1.00 94.88 440 TYR A CA 1
ATOM 3345 C C . TYR A 1 440 ? 6.961 -10.911 -18.291 1.00 94.88 440 TYR A C 1
ATOM 3347 O O . TYR A 1 440 ? 6.420 -11.761 -17.578 1.00 94.88 440 TYR A O 1
ATOM 3355 N N . GLN A 1 441 ? 6.319 -9.867 -18.796 1.00 94.19 441 GLN A N 1
ATOM 3356 C CA . GLN A 1 441 ? 4.912 -9.582 -18.545 1.00 94.19 441 GLN A CA 1
ATOM 3357 C C . GLN A 1 441 ? 4.183 -9.436 -19.871 1.00 94.19 441 GLN A C 1
ATOM 3359 O O . GLN A 1 441 ? 4.751 -8.974 -20.851 1.00 94.19 441 GLN A O 1
ATOM 3364 N N . PHE A 1 442 ? 2.915 -9.819 -19.913 1.00 95.25 442 PHE A N 1
ATOM 3365 C CA . PHE A 1 442 ? 2.107 -9.722 -21.127 1.00 95.25 442 PHE A CA 1
ATOM 3366 C C . PHE A 1 442 ? 0.797 -9.042 -20.793 1.00 95.25 442 PHE A C 1
ATOM 3368 O O . PHE A 1 442 ? 0.268 -9.254 -19.706 1.00 95.25 442 PHE A O 1
ATOM 3375 N N . TRP A 1 443 ? 0.255 -8.250 -21.709 1.00 93.75 443 TRP A N 1
ATOM 3376 C CA . TRP A 1 443 ? -1.059 -7.652 -21.526 1.00 93.75 443 TRP A CA 1
ATOM 3377 C C . TRP A 1 443 ? -1.749 -7.368 -22.850 1.00 93.75 443 TRP A C 1
ATOM 3379 O O . TRP A 1 443 ? -1.114 -7.265 -23.899 1.00 93.75 443 TRP A O 1
ATOM 3389 N N . ALA A 1 444 ? -3.066 -7.232 -22.777 1.00 93.69 444 ALA A N 1
ATOM 3390 C CA . ALA A 1 444 ? -3.917 -6.827 -23.877 1.00 93.69 444 ALA A CA 1
ATOM 3391 C C . ALA A 1 444 ? -5.101 -6.008 -23.356 1.00 93.69 444 ALA A C 1
ATOM 3393 O O . ALA A 1 444 ? -5.520 -6.130 -22.200 1.00 93.69 444 ALA A O 1
ATOM 3394 N N . THR A 1 445 ? -5.662 -5.194 -24.243 1.00 94.44 445 THR A N 1
ATOM 3395 C CA . THR A 1 445 ? -6.955 -4.554 -24.017 1.00 94.44 445 THR A CA 1
ATOM 3396 C C . THR A 1 445 ? -8.063 -5.549 -24.351 1.00 94.44 445 THR A C 1
ATOM 3398 O O . THR A 1 445 ? -8.084 -6.126 -25.438 1.00 94.44 445 THR A O 1
ATOM 3401 N N . GLY A 1 446 ? -8.973 -5.763 -23.407 1.00 95.50 446 GLY A N 1
ATOM 3402 C CA . GLY A 1 446 ? -10.179 -6.555 -23.603 1.00 95.50 446 GLY A CA 1
ATOM 3403 C C . GLY A 1 446 ? -11.299 -5.750 -24.250 1.00 95.50 446 GLY A C 1
ATOM 3404 O O . GLY A 1 446 ? -11.282 -4.520 -24.305 1.00 95.50 446 GLY A O 1
ATOM 3405 N N . THR A 1 447 ? -12.307 -6.463 -24.727 1.00 95.94 447 THR A N 1
ATOM 3406 C CA . THR A 1 447 ? -13.516 -5.870 -25.302 1.00 95.94 447 THR A CA 1
ATOM 3407 C C . THR A 1 447 ? -14.582 -5.622 -24.222 1.00 95.94 447 THR A C 1
ATOM 3409 O O . THR A 1 447 ? -14.509 -6.212 -23.139 1.00 95.94 447 THR A O 1
ATOM 3412 N N . PRO A 1 448 ? -15.599 -4.776 -24.485 1.00 94.12 448 PRO A N 1
ATOM 3413 C CA . PRO A 1 448 ? -16.643 -4.479 -23.501 1.00 94.12 448 PRO A CA 1
ATOM 3414 C C . PRO A 1 448 ? -17.452 -5.690 -23.018 1.00 94.12 448 PRO A C 1
ATOM 3416 O O . PRO A 1 448 ? -18.013 -5.649 -21.926 1.00 94.12 448 PRO A O 1
ATOM 3419 N N . ASP A 1 449 ? -17.514 -6.780 -23.789 1.00 93.50 449 ASP A N 1
ATOM 3420 C CA . ASP A 1 449 ? -18.216 -8.006 -23.384 1.00 93.50 449 ASP A CA 1
ATOM 3421 C C . ASP A 1 449 ? -17.375 -8.935 -22.483 1.00 93.50 449 ASP A C 1
ATOM 3423 O O . ASP A 1 449 ? -17.852 -10.008 -22.089 1.00 93.50 449 ASP A O 1
ATOM 3427 N N . GLY A 1 450 ? -16.145 -8.513 -22.166 1.00 95.25 450 GLY A N 1
ATOM 3428 C CA . GLY A 1 450 ? -15.172 -9.221 -21.342 1.00 95.25 450 GLY A CA 1
ATOM 3429 C C . GLY A 1 450 ? -14.208 -10.121 -22.111 1.00 95.25 450 GLY A C 1
ATOM 3430 O O . GLY A 1 450 ? -13.308 -10.688 -21.490 1.00 95.25 450 GLY A O 1
ATOM 3431 N N . SER A 1 451 ? -14.365 -10.276 -23.429 1.00 97.69 451 SER A N 1
ATOM 3432 C CA . SER A 1 451 ? -13.492 -11.129 -24.243 1.00 97.69 451 SER A CA 1
ATOM 3433 C C . SER A 1 451 ? -12.105 -10.512 -24.408 1.00 97.69 451 SER A C 1
ATOM 3435 O O . SER A 1 451 ? -11.983 -9.301 -24.619 1.00 97.69 451 SER A O 1
ATOM 3437 N N . PHE A 1 452 ? -11.064 -11.343 -24.356 1.00 97.75 452 PHE A N 1
ATOM 3438 C CA . PHE A 1 452 ? -9.672 -10.923 -24.520 1.00 97.75 452 PHE A CA 1
ATOM 3439 C C . PHE A 1 452 ? -8.822 -11.973 -25.243 1.00 97.75 452 PHE A C 1
ATOM 3441 O O . PHE A 1 452 ? -9.117 -13.167 -25.200 1.00 97.75 452 PHE A O 1
ATOM 3448 N N . ALA A 1 453 ? -7.731 -11.512 -25.858 1.00 97.75 453 ALA A N 1
ATOM 3449 C CA . ALA A 1 453 ? -6.674 -12.350 -26.412 1.00 97.75 453 ALA A CA 1
ATOM 3450 C C . ALA A 1 453 ? -5.310 -11.672 -26.205 1.00 97.75 453 ALA A C 1
ATOM 3452 O O . ALA A 1 453 ? -5.110 -10.531 -26.617 1.00 97.75 453 ALA A O 1
ATOM 3453 N N . ILE A 1 454 ? -4.378 -12.380 -25.569 1.00 97.19 454 ILE A N 1
ATOM 3454 C CA . ILE A 1 454 ? -2.992 -11.964 -25.354 1.00 97.19 454 ILE A CA 1
ATOM 3455 C C . ILE A 1 454 ? -2.121 -12.800 -26.304 1.00 97.19 454 ILE A C 1
ATOM 3457 O O . ILE A 1 454 ? -1.938 -13.996 -26.056 1.00 97.19 454 ILE A O 1
ATOM 3461 N N . PRO A 1 455 ? -1.631 -12.229 -27.418 1.00 95.19 455 PRO A N 1
ATOM 3462 C CA . PRO A 1 455 ? -0.833 -12.965 -28.392 1.00 95.19 455 PRO A CA 1
ATOM 3463 C C . PRO A 1 455 ? 0.623 -13.128 -27.935 1.00 95.19 455 PRO A C 1
ATOM 3465 O O . PRO A 1 455 ? 1.104 -12.405 -27.065 1.00 95.19 455 PRO A O 1
ATOM 3468 N N . ASN A 1 456 ? 1.353 -14.032 -28.598 1.00 95.81 456 ASN A N 1
ATOM 3469 C CA . ASN A 1 456 ? 2.812 -14.173 -28.495 1.00 95.81 456 ASN A CA 1
ATOM 3470 C C . ASN A 1 456 ? 3.360 -14.406 -27.072 1.00 95.81 456 ASN A C 1
ATOM 3472 O O . ASN A 1 456 ? 4.510 -14.066 -26.782 1.00 95.81 456 ASN A O 1
ATOM 3476 N N . VAL A 1 457 ? 2.572 -15.025 -26.195 1.00 97.69 457 VAL A N 1
ATOM 3477 C CA . VAL A 1 457 ? 2.975 -15.340 -24.821 1.00 97.69 457 VAL A CA 1
ATOM 3478 C C . VAL A 1 457 ? 4.036 -16.438 -24.833 1.00 97.69 457 VAL A C 1
ATOM 3480 O O . VAL A 1 457 ? 3.915 -17.431 -25.558 1.00 97.69 457 VAL A O 1
ATOM 3483 N N . ARG A 1 458 ? 5.100 -16.249 -24.045 1.00 97.50 458 ARG A N 1
ATOM 3484 C CA . ARG A 1 458 ? 6.170 -17.247 -23.878 1.00 97.50 458 ARG A CA 1
ATOM 3485 C C . ARG A 1 458 ? 5.628 -18.490 -23.148 1.00 97.50 458 ARG A C 1
ATOM 3487 O O . ARG A 1 458 ? 4.714 -18.363 -22.336 1.00 97.50 458 ARG A O 1
ATOM 3494 N N . PRO A 1 459 ? 6.181 -19.689 -23.390 1.00 97.81 459 PRO A N 1
ATOM 3495 C CA . PRO A 1 459 ? 5.870 -20.857 -22.572 1.00 97.81 459 PRO A CA 1
ATOM 3496 C C . PRO A 1 459 ? 6.222 -20.613 -21.104 1.00 97.81 459 PRO A C 1
ATOM 3498 O O . PRO A 1 459 ? 7.289 -20.075 -20.805 1.00 97.81 459 PRO A O 1
ATOM 3501 N N . GLY A 1 460 ? 5.353 -21.030 -20.186 1.00 96.81 460 GLY A N 1
ATOM 3502 C CA . GLY A 1 460 ? 5.590 -20.823 -18.761 1.00 96.81 460 GLY A CA 1
ATOM 3503 C C . GLY A 1 460 ? 4.350 -20.950 -17.887 1.00 96.81 460 GLY A C 1
ATOM 3504 O O . GLY A 1 460 ? 3.240 -21.198 -18.359 1.00 96.81 460 GLY A O 1
ATOM 3505 N N . ARG A 1 461 ? 4.558 -20.776 -16.581 1.00 97.25 461 ARG A N 1
ATOM 3506 C CA . ARG A 1 461 ? 3.486 -20.635 -15.591 1.00 97.25 461 ARG A CA 1
ATOM 3507 C C . ARG A 1 461 ? 3.259 -19.159 -15.310 1.00 97.25 461 ARG A C 1
ATOM 3509 O O . ARG A 1 461 ? 4.220 -18.405 -15.216 1.00 97.25 461 ARG A O 1
ATOM 3516 N N . TYR A 1 462 ? 2.002 -18.780 -15.140 1.00 97.44 462 TYR A N 1
ATOM 3517 C CA . TYR A 1 462 ? 1.578 -17.398 -14.998 1.00 97.44 462 TYR A CA 1
ATOM 3518 C C . TYR A 1 462 ? 0.435 -17.249 -13.992 1.00 97.44 462 TYR A C 1
ATOM 3520 O O . TYR A 1 462 ? -0.312 -18.188 -13.695 1.00 97.44 462 TYR A O 1
ATOM 3528 N N . THR A 1 463 ? 0.279 -16.017 -13.525 1.00 97.00 463 THR A N 1
ATOM 3529 C CA . THR A 1 463 ? -0.927 -15.509 -12.878 1.00 97.00 463 THR A CA 1
ATOM 3530 C C . THR A 1 463 ? -1.626 -14.572 -13.860 1.00 97.00 463 THR A C 1
ATOM 3532 O O . THR A 1 463 ? -1.017 -13.611 -14.331 1.00 97.00 463 THR A O 1
ATOM 3535 N N . LEU A 1 464 ? -2.891 -14.851 -14.182 1.00 96.69 464 LEU A N 1
ATOM 3536 C CA . LEU A 1 464 ? -3.749 -13.947 -14.944 1.00 96.69 464 LEU A CA 1
ATOM 3537 C C . LEU A 1 464 ? -4.282 -12.865 -14.013 1.00 96.69 464 LEU A C 1
ATOM 3539 O O . LEU A 1 464 ? -4.807 -13.162 -12.940 1.00 96.69 464 LEU A O 1
ATOM 3543 N N . ARG A 1 465 ? -4.165 -11.617 -14.445 1.00 95.38 465 ARG A N 1
ATOM 3544 C CA . ARG A 1 465 ? -4.620 -10.442 -13.715 1.00 95.38 465 ARG A CA 1
ATOM 3545 C C . ARG A 1 465 ? -5.467 -9.560 -14.621 1.00 95.38 465 ARG A C 1
ATOM 3547 O O . ARG A 1 465 ? -5.195 -9.483 -15.820 1.00 95.38 465 ARG A O 1
ATOM 3554 N N . ALA A 1 466 ? -6.469 -8.880 -14.075 1.00 95.50 466 ALA A N 1
ATOM 3555 C CA . ALA A 1 466 ? -7.225 -7.885 -14.832 1.00 95.50 466 ALA A CA 1
ATOM 3556 C C . ALA A 1 466 ? -7.718 -6.722 -13.970 1.00 95.50 466 ALA A C 1
ATOM 3558 O O . ALA A 1 466 ? -8.030 -6.891 -12.794 1.00 95.50 466 ALA A O 1
ATOM 3559 N N . PHE A 1 467 ? -7.828 -5.549 -14.586 1.00 95.19 467 PHE A N 1
ATOM 3560 C CA . PHE A 1 467 ? -8.527 -4.392 -14.033 1.00 95.19 467 PHE A CA 1
ATOM 3561 C C . PHE A 1 467 ? -9.341 -3.698 -15.125 1.00 95.19 467 PHE A C 1
ATOM 3563 O O . PHE A 1 467 ? -9.062 -3.854 -16.315 1.00 95.19 467 PHE A O 1
ATOM 3570 N N . ALA A 1 468 ? -10.358 -2.944 -14.727 1.00 94.12 468 ALA A N 1
ATOM 3571 C CA . ALA A 1 468 ? -11.221 -2.204 -15.635 1.00 94.12 468 ALA A CA 1
ATOM 3572 C C . ALA A 1 468 ? -11.704 -0.927 -14.957 1.00 94.12 468 ALA A C 1
ATOM 3574 O O . ALA A 1 468 ? -11.859 -0.892 -13.736 1.00 94.12 468 ALA A O 1
ATOM 3575 N N . ASP A 1 469 ? -11.997 0.089 -15.759 1.00 92.44 469 ASP A N 1
ATOM 3576 C CA . ASP A 1 469 ? -12.602 1.313 -15.257 1.00 92.44 469 ASP A CA 1
ATOM 3577 C C . ASP A 1 469 ? -13.939 1.033 -14.579 1.00 92.44 469 ASP A C 1
ATOM 3579 O O . ASP A 1 469 ? -14.788 0.299 -15.097 1.00 92.44 469 ASP A O 1
ATOM 3583 N N . GLY A 1 470 ? -14.166 1.688 -13.445 1.00 89.06 470 GLY A N 1
ATOM 3584 C CA . GLY A 1 470 ? -15.414 1.550 -12.705 1.00 89.06 470 GLY A CA 1
ATOM 3585 C C . GLY A 1 470 ? -15.492 0.268 -11.874 1.00 89.06 470 GLY A C 1
ATOM 3586 O O . GLY A 1 470 ? -16.498 0.074 -11.190 1.00 89.06 470 GLY A O 1
ATOM 3587 N N . VAL A 1 471 ? -14.450 -0.574 -11.883 1.00 90.88 471 VAL A N 1
ATOM 3588 C CA . VAL A 1 471 ? -14.358 -1.780 -11.057 1.00 90.88 471 VAL A CA 1
ATOM 3589 C C . VAL A 1 471 ? -13.225 -1.621 -10.047 1.00 90.88 471 VAL A C 1
ATOM 3591 O O . VAL A 1 471 ? -12.049 -1.685 -10.391 1.00 90.88 471 VAL A O 1
ATOM 3594 N N . LEU A 1 472 ? -13.583 -1.425 -8.777 1.00 90.56 472 LEU A N 1
ATOM 3595 C CA . LEU A 1 472 ? -12.606 -1.339 -7.692 1.00 90.56 472 LEU A CA 1
ATOM 3596 C C . LEU A 1 472 ? -11.968 -2.712 -7.435 1.00 90.56 472 LEU A C 1
ATOM 3598 O O . LEU A 1 472 ? -12.676 -3.695 -7.193 1.00 90.56 472 LEU A O 1
ATOM 3602 N N . GLY A 1 473 ? -10.638 -2.752 -7.425 1.00 90.44 473 GLY A N 1
ATOM 3603 C CA . GLY A 1 473 ? -9.857 -3.957 -7.168 1.00 90.44 473 GLY A CA 1
ATOM 3604 C C . GLY A 1 473 ? -9.187 -4.523 -8.415 1.00 90.44 473 GLY A C 1
ATOM 3605 O O . GLY A 1 473 ? -9.032 -3.867 -9.444 1.00 90.44 473 GLY A O 1
ATOM 3606 N N . GLU A 1 474 ? -8.764 -5.775 -8.305 1.00 91.62 474 GLU A N 1
ATOM 3607 C CA . GLU A 1 474 ? -8.120 -6.527 -9.377 1.00 91.62 474 GLU A CA 1
ATOM 3608 C C . GLU A 1 474 ? -8.700 -7.945 -9.410 1.00 91.62 474 GLU A C 1
ATOM 3610 O O . GLU A 1 474 ? -8.954 -8.551 -8.367 1.00 91.62 474 GLU A O 1
ATOM 3615 N N . PHE A 1 475 ? -8.914 -8.482 -10.608 1.00 94.44 475 PHE A N 1
ATOM 3616 C CA . PHE A 1 475 ? -9.136 -9.910 -10.806 1.00 94.44 475 PHE A CA 1
ATOM 3617 C C . PHE A 1 475 ? -7.793 -10.637 -10.792 1.00 94.44 475 PHE A C 1
ATOM 3619 O O . PHE A 1 475 ? -6.876 -10.208 -11.487 1.00 94.44 475 PHE A O 1
ATOM 3626 N N . VAL A 1 476 ? -7.685 -11.754 -10.069 1.00 93.94 476 VAL A N 1
ATOM 3627 C CA . VAL A 1 476 ? -6.459 -12.562 -10.000 1.00 93.94 476 VAL A CA 1
ATOM 3628 C C . VAL A 1 476 ? -6.804 -14.046 -10.101 1.00 93.94 476 VAL A C 1
ATOM 3630 O O . VAL A 1 476 ? -7.616 -14.550 -9.329 1.00 93.94 476 VAL A O 1
ATOM 3633 N N . GLN A 1 477 ? -6.141 -14.758 -11.012 1.00 93.44 477 GLN A N 1
ATOM 3634 C CA . GLN A 1 477 ? -6.217 -16.211 -11.146 1.00 93.44 477 GLN A CA 1
ATOM 3635 C C . GLN A 1 477 ? -4.817 -16.803 -11.321 1.00 93.44 477 GLN A C 1
ATOM 3637 O O . GLN A 1 477 ? -4.121 -16.523 -12.296 1.00 93.44 477 GLN A O 1
ATOM 3642 N N . THR A 1 478 ? -4.405 -17.648 -10.380 1.00 93.81 478 THR A N 1
ATOM 3643 C CA . THR A 1 478 ? -3.114 -18.346 -10.415 1.00 93.81 478 THR A CA 1
ATOM 3644 C C . THR A 1 478 ? -3.196 -19.647 -11.221 1.00 93.81 478 THR A C 1
ATOM 3646 O O . THR A 1 478 ? -4.277 -20.122 -11.571 1.00 93.81 478 THR A O 1
ATOM 3649 N N . GLY A 1 479 ? -2.039 -20.241 -11.523 1.00 91.25 479 GLY A N 1
ATOM 3650 C CA . GLY A 1 479 ? -1.965 -21.583 -12.113 1.00 91.25 479 GLY A CA 1
ATOM 3651 C C . GLY A 1 479 ? -2.203 -21.645 -13.623 1.00 91.25 479 GLY A C 1
ATOM 3652 O O . GLY A 1 479 ? -2.413 -22.733 -14.159 1.00 91.25 479 GLY A O 1
ATOM 3653 N N . VAL A 1 480 ? -2.135 -20.516 -14.331 1.00 96.75 480 VAL A N 1
ATOM 3654 C CA . VAL A 1 480 ? -2.237 -20.491 -15.795 1.00 96.75 480 VAL A CA 1
ATOM 3655 C C . VAL A 1 480 ? -0.952 -21.064 -16.385 1.00 96.75 480 VAL A C 1
ATOM 3657 O O . VAL A 1 480 ? 0.132 -20.555 -16.119 1.00 96.75 480 VAL A O 1
ATOM 3660 N N . THR A 1 481 ? -1.053 -22.134 -17.170 1.00 97.94 481 THR A N 1
ATOM 3661 C CA . THR A 1 481 ? 0.110 -22.783 -17.796 1.00 97.94 481 THR A CA 1
ATOM 3662 C C . THR A 1 481 ? 0.015 -22.644 -19.305 1.00 97.94 481 THR A C 1
ATOM 3664 O O . THR A 1 481 ? -0.931 -23.134 -19.913 1.00 97.94 481 THR A O 1
ATOM 3667 N N . VAL A 1 482 ? 0.995 -21.970 -19.900 1.00 98.19 482 VAL A N 1
ATOM 3668 C CA . VAL A 1 482 ? 1.102 -21.762 -21.344 1.00 98.19 482 VAL A CA 1
ATOM 3669 C C . VAL A 1 482 ? 2.095 -22.770 -21.903 1.00 98.19 482 VAL A C 1
ATOM 3671 O O . VAL A 1 482 ? 3.286 -22.727 -21.589 1.00 98.19 482 VAL A O 1
ATOM 3674 N N . GLU A 1 483 ? 1.596 -23.687 -22.726 1.00 97.69 483 GLU A N 1
ATOM 3675 C CA . GLU A 1 483 ? 2.412 -24.665 -23.443 1.00 97.69 483 GLU A CA 1
ATOM 3676 C C . GLU A 1 483 ? 2.938 -24.081 -24.763 1.00 97.69 483 GLU A C 1
ATOM 3678 O O . GLU A 1 483 ? 2.271 -23.230 -25.361 1.00 97.69 483 GLU A O 1
ATOM 3683 N N . PRO A 1 484 ? 4.109 -24.529 -25.249 1.00 96.94 484 PRO A N 1
ATOM 3684 C CA . PRO A 1 484 ? 4.687 -24.009 -26.480 1.00 96.94 484 PRO A CA 1
ATOM 3685 C C . PRO A 1 484 ? 3.825 -24.314 -27.708 1.00 96.94 484 PRO A C 1
ATOM 3687 O O . PRO A 1 484 ? 3.424 -25.458 -27.923 1.00 96.94 484 PRO A O 1
ATOM 3690 N N . GLY A 1 485 ? 3.550 -23.282 -28.511 1.00 95.94 485 GLY A N 1
ATOM 3691 C CA . GLY A 1 485 ? 2.827 -23.377 -29.787 1.00 95.94 485 GLY A CA 1
ATOM 3692 C C . GLY A 1 485 ? 1.352 -23.787 -29.692 1.00 95.94 485 GLY A C 1
ATOM 3693 O O . GLY A 1 485 ? 0.712 -24.030 -30.716 1.00 95.94 485 GLY A O 1
ATOM 3694 N N . LYS A 1 486 ? 0.796 -23.888 -28.481 1.00 96.69 486 LYS A N 1
ATOM 3695 C CA . LYS A 1 486 ? -0.583 -24.312 -28.221 1.00 96.69 486 LYS A CA 1
ATOM 3696 C C . LYS A 1 486 ? -1.404 -23.150 -27.660 1.00 96.69 486 LYS A C 1
ATOM 3698 O O . LYS A 1 486 ? -1.200 -22.777 -26.503 1.00 96.69 486 LYS A O 1
ATOM 3703 N N . PRO A 1 487 ? -2.347 -22.588 -28.440 1.00 96.31 487 PRO A N 1
ATOM 3704 C CA . PRO A 1 487 ? -3.288 -21.601 -27.927 1.00 96.31 487 PRO A CA 1
ATOM 3705 C C . PRO A 1 487 ? -4.033 -22.126 -26.696 1.00 96.31 487 PRO A C 1
ATOM 3707 O O . PRO A 1 487 ? -4.465 -23.278 -26.671 1.00 96.31 487 PRO A O 1
ATOM 3710 N N . LEU A 1 488 ? -4.185 -21.269 -25.691 1.00 98.31 488 LEU A N 1
ATOM 3711 C CA . LEU A 1 488 ? -4.865 -21.573 -24.440 1.00 98.31 488 LEU A CA 1
ATOM 3712 C C . LEU A 1 488 ? -6.153 -20.759 -24.355 1.00 98.31 488 LEU A C 1
ATOM 3714 O O . LEU A 1 488 ? -6.104 -19.531 -24.333 1.00 98.31 488 LEU A O 1
ATOM 3718 N N . ASP A 1 489 ? -7.288 -21.444 -24.261 1.00 98.00 489 ASP A N 1
ATOM 3719 C CA . ASP A 1 489 ? -8.581 -20.828 -23.969 1.00 98.00 489 ASP A CA 1
ATOM 3720 C C . ASP A 1 489 ? -8.964 -21.102 -22.513 1.00 98.00 489 ASP A C 1
ATOM 3722 O O . ASP A 1 489 ? -9.085 -22.253 -22.093 1.00 98.00 489 ASP A O 1
ATOM 3726 N N . LEU A 1 490 ? -9.123 -20.035 -21.734 1.00 97.81 490 LEU A N 1
ATOM 3727 C CA . LEU A 1 490 ? -9.497 -20.087 -20.323 1.00 97.81 490 LEU A CA 1
ATOM 3728 C C . LEU A 1 490 ? -11.019 -20.137 -20.116 1.00 97.81 490 LEU A C 1
ATOM 3730 O O . LEU A 1 490 ? -11.479 -20.269 -18.982 1.00 97.81 490 LEU A O 1
ATOM 3734 N N . GLY A 1 491 ? -11.806 -20.037 -21.189 1.00 97.19 491 GLY A N 1
ATOM 3735 C CA . GLY A 1 491 ? -13.259 -20.010 -21.133 1.00 97.19 491 GLY A CA 1
ATOM 3736 C C . GLY A 1 491 ? -13.801 -18.766 -20.425 1.00 97.19 491 GLY A C 1
ATOM 3737 O O . GLY A 1 491 ? -13.216 -17.680 -20.476 1.00 97.19 491 GLY A O 1
ATOM 3738 N N . ALA A 1 492 ? -14.961 -18.919 -19.783 1.00 95.25 492 ALA A N 1
ATOM 3739 C CA . ALA A 1 492 ? -15.606 -17.852 -19.027 1.00 95.25 492 ALA A CA 1
ATOM 3740 C C . ALA A 1 492 ? -15.089 -17.806 -17.580 1.00 95.25 492 ALA A C 1
ATOM 3742 O O . ALA A 1 492 ? -15.213 -18.776 -16.833 1.00 95.25 492 ALA A O 1
ATOM 3743 N N . LEU A 1 493 ? -14.576 -16.650 -17.170 1.00 96.31 493 LEU A N 1
ATOM 3744 C CA . LEU A 1 493 ? -13.985 -16.394 -15.861 1.00 96.31 493 LEU A CA 1
ATOM 3745 C C . LEU A 1 493 ? -14.849 -15.383 -15.106 1.00 96.31 493 LEU A C 1
ATOM 3747 O O . LEU A 1 493 ? -15.056 -14.264 -15.568 1.00 96.31 493 LEU A O 1
ATOM 3751 N N . THR A 1 494 ? -15.384 -15.760 -13.947 1.00 92.56 494 THR A N 1
ATOM 3752 C CA . THR A 1 494 ? -16.241 -14.857 -13.163 1.00 92.56 494 THR A CA 1
ATOM 3753 C C . THR A 1 494 ? -15.394 -13.930 -12.300 1.00 92.56 494 THR A C 1
ATOM 3755 O O . THR A 1 494 ? -14.601 -14.401 -11.489 1.00 92.56 494 THR A O 1
ATOM 3758 N N . TRP A 1 495 ? -15.608 -12.621 -12.425 1.00 91.06 495 TRP A N 1
ATOM 3759 C CA . TRP A 1 495 ? -15.036 -11.616 -11.538 1.00 91.06 495 TRP A CA 1
ATOM 3760 C C . TRP A 1 495 ? -16.124 -11.055 -10.624 1.00 91.06 495 TRP A C 1
ATOM 3762 O O . TRP A 1 495 ? -17.027 -10.358 -11.082 1.00 91.06 495 TRP A O 1
ATOM 3772 N N . THR A 1 496 ? -16.016 -11.349 -9.330 1.00 87.31 496 THR A N 1
ATOM 3773 C CA . THR A 1 496 ? -16.865 -10.770 -8.283 1.00 87.31 496 THR A CA 1
ATOM 3774 C C . THR A 1 496 ? -16.055 -9.730 -7.508 1.00 87.31 496 THR A C 1
ATOM 3776 O O . THR A 1 496 ? -15.152 -10.120 -6.761 1.00 87.31 496 THR A O 1
ATOM 3779 N N . PRO A 1 497 ? -16.313 -8.421 -7.681 1.00 85.69 497 PRO A N 1
ATOM 3780 C CA . PRO A 1 497 ? -15.624 -7.388 -6.920 1.00 85.69 497 PRO A CA 1
ATOM 3781 C C . PRO A 1 497 ? -15.876 -7.527 -5.420 1.00 85.69 497 PRO A C 1
ATOM 3783 O O . PRO A 1 497 ? -16.950 -7.921 -4.966 1.00 85.69 497 PRO A O 1
ATOM 3786 N N . VAL A 1 498 ? -14.864 -7.183 -4.635 1.00 85.44 498 VAL A N 1
ATOM 3787 C CA . VAL A 1 498 ? -14.925 -7.282 -3.179 1.00 85.44 498 VAL A CA 1
ATOM 3788 C C . VAL A 1 498 ? -15.777 -6.142 -2.611 1.00 85.44 498 VAL A C 1
ATOM 3790 O O . VAL A 1 498 ? -15.538 -4.978 -2.937 1.00 85.44 498 VAL A O 1
ATOM 3793 N N . ARG A 1 499 ? -16.724 -6.465 -1.720 1.00 84.19 499 ARG A N 1
ATOM 3794 C CA . ARG A 1 499 ? -17.571 -5.519 -0.968 1.00 84.19 499 ARG A CA 1
ATOM 3795 C C . ARG A 1 499 ? -17.391 -5.731 0.538 1.00 84.19 499 ARG A C 1
ATOM 3797 O O . ARG A 1 499 ? -17.210 -6.867 0.979 1.00 84.19 499 ARG A O 1
ATOM 3804 N N . ARG A 1 500 ? -17.427 -4.654 1.330 1.00 83.94 500 ARG A N 1
ATOM 3805 C CA . ARG A 1 500 ? -17.356 -4.699 2.808 1.00 83.94 500 ARG A CA 1
ATOM 3806 C C . ARG A 1 500 ? -18.686 -4.419 3.495 1.00 83.94 500 ARG A C 1
ATOM 3808 O O . ARG A 1 500 ? -18.727 -4.409 4.714 1.00 83.94 500 ARG A O 1
ATOM 3815 N N . GLY A 1 501 ? -19.742 -4.170 2.730 1.00 84.38 501 GLY A N 1
ATOM 3816 C CA . GLY A 1 501 ? -21.064 -3.805 3.222 1.00 84.38 501 GLY A CA 1
ATOM 3817 C C . GLY A 1 501 ? -21.853 -3.065 2.147 1.00 84.38 501 GLY A C 1
ATOM 3818 O O . GLY A 1 501 ? -21.437 -3.007 0.987 1.00 84.38 501 GLY A O 1
ATOM 3819 N N . ARG A 1 502 ? -22.980 -2.465 2.533 1.00 89.38 502 ARG A N 1
ATOM 3820 C CA . ARG A 1 502 ? -23.745 -1.564 1.665 1.00 89.38 502 ARG A CA 1
ATOM 3821 C C . ARG A 1 502 ? -22.944 -0.284 1.434 1.00 89.38 502 ARG A C 1
ATOM 3823 O O . ARG A 1 502 ? -22.491 0.339 2.391 1.00 89.38 502 ARG A O 1
ATOM 3830 N N . GLN A 1 503 ? -22.786 0.129 0.181 1.00 91.88 503 GLN A N 1
ATOM 3831 C CA . GLN A 1 503 ? -22.115 1.386 -0.150 1.00 91.88 503 GLN A CA 1
ATOM 3832 C C . GLN A 1 503 ? -22.928 2.575 0.386 1.00 91.88 503 GLN A C 1
ATOM 3834 O O . GLN A 1 503 ? -24.132 2.667 0.150 1.00 91.88 503 GLN A O 1
ATOM 3839 N N . LEU A 1 504 ? -22.267 3.475 1.116 1.00 94.69 504 LEU A N 1
ATOM 3840 C CA . LEU A 1 504 ? -22.843 4.747 1.553 1.00 94.69 504 LEU A CA 1
ATOM 3841 C C . LEU A 1 504 ? -22.580 5.840 0.517 1.00 94.69 504 LEU A C 1
ATOM 3843 O O . LEU A 1 504 ? -23.504 6.543 0.125 1.00 94.69 504 LEU A O 1
ATOM 3847 N N . TRP A 1 505 ? -21.332 5.955 0.063 1.00 96.31 505 TRP A N 1
ATOM 3848 C CA . TRP A 1 505 ? -20.911 6.904 -0.965 1.00 96.31 505 TRP A CA 1
ATOM 3849 C C . TRP A 1 505 ? -19.554 6.515 -1.553 1.00 96.31 505 TRP A C 1
ATOM 3851 O O . TRP A 1 505 ? -18.833 5.675 -1.003 1.00 96.31 505 TRP A O 1
ATOM 3861 N N . ASP A 1 506 ? -19.215 7.151 -2.668 1.00 95.69 506 ASP A N 1
ATOM 3862 C CA . ASP A 1 506 ? -17.933 7.073 -3.351 1.00 95.69 506 ASP A CA 1
ATOM 3863 C C . ASP A 1 506 ? -17.512 8.414 -3.979 1.00 95.69 506 ASP A C 1
ATOM 3865 O O . ASP A 1 506 ? -18.326 9.322 -4.137 1.00 95.69 506 ASP A O 1
ATOM 3869 N N . ILE A 1 507 ? -16.216 8.557 -4.281 1.00 97.69 507 ILE A N 1
ATOM 3870 C CA . ILE A 1 507 ? -15.605 9.740 -4.912 1.00 97.69 507 ILE A CA 1
ATOM 3871 C C . ILE A 1 507 ? -14.523 9.261 -5.896 1.00 97.69 507 ILE A C 1
ATOM 3873 O O . ILE A 1 507 ? -13.660 8.470 -5.512 1.00 97.69 507 ILE A O 1
ATOM 3877 N N . GLY A 1 508 ? -14.552 9.760 -7.136 1.00 95.81 508 GLY A N 1
ATOM 3878 C CA . GLY A 1 508 ? -13.614 9.405 -8.213 1.00 95.81 508 GLY A CA 1
ATOM 3879 C C . GLY A 1 508 ? -14.100 8.255 -9.096 1.00 95.81 508 GLY A C 1
ATOM 3880 O O . GLY A 1 508 ? -15.233 7.782 -8.961 1.00 95.81 508 GLY A O 1
ATOM 3881 N N . ILE A 1 509 ? -13.232 7.772 -9.986 1.00 93.50 509 ILE A N 1
ATOM 3882 C CA . ILE A 1 509 ? -13.503 6.627 -10.861 1.00 93.50 509 ILE A CA 1
ATOM 3883 C C . ILE A 1 509 ? -12.375 5.614 -10.665 1.00 93.50 509 ILE A C 1
ATOM 3885 O O . ILE A 1 509 ? -11.250 5.932 -11.009 1.00 93.50 509 ILE A O 1
ATOM 3889 N N . PRO A 1 510 ? -12.635 4.367 -10.225 1.00 93.38 510 PRO A N 1
ATOM 3890 C CA . PRO A 1 510 ? -11.566 3.386 -10.067 1.00 93.38 510 PRO A CA 1
ATOM 3891 C C . PRO A 1 510 ? -11.028 3.007 -11.452 1.00 93.38 510 PRO A C 1
ATOM 3893 O O . PRO A 1 510 ? -11.661 2.251 -12.192 1.00 93.38 510 PRO A O 1
ATOM 3896 N N . ASN A 1 511 ? -9.902 3.603 -11.827 1.00 91.75 511 ASN A N 1
ATOM 3897 C CA . ASN A 1 511 ? -9.285 3.544 -13.153 1.00 91.75 511 ASN A CA 1
ATOM 3898 C C . ASN A 1 511 ? -7.737 3.554 -13.069 1.00 91.75 511 ASN A C 1
ATOM 3900 O O . ASN A 1 511 ? -7.049 3.596 -14.094 1.00 91.75 511 ASN A O 1
ATOM 3904 N N . ARG A 1 512 ? -7.202 3.494 -11.841 1.00 93.00 512 ARG A N 1
ATOM 3905 C CA . ARG A 1 512 ? -5.784 3.534 -11.457 1.00 93.00 512 ARG A CA 1
ATOM 3906 C C . ARG A 1 512 ? -5.066 4.862 -11.709 1.00 93.00 512 ARG A C 1
ATOM 3908 O O . ARG A 1 512 ? -3.836 4.875 -11.768 1.00 93.00 512 ARG A O 1
ATOM 3915 N N . ASN A 1 513 ? -5.789 5.969 -11.836 1.00 92.69 513 ASN A N 1
ATOM 3916 C CA . ASN A 1 513 ? -5.217 7.292 -12.074 1.00 92.69 513 ASN A CA 1
ATOM 3917 C C . ASN A 1 513 ? -5.997 8.387 -11.327 1.00 92.69 513 ASN A C 1
ATOM 3919 O O . ASN A 1 513 ? -7.100 8.157 -10.865 1.00 92.69 513 ASN A O 1
ATOM 3923 N N . ALA A 1 514 ? -5.400 9.571 -11.182 1.00 96.56 514 ALA A N 1
ATOM 3924 C CA . ALA A 1 514 ? -6.044 10.731 -10.556 1.00 96.56 514 ALA A CA 1
ATOM 3925 C C . ALA A 1 514 ? -6.468 11.807 -11.577 1.00 96.56 514 ALA A C 1
ATOM 3927 O O . ALA A 1 514 ? -6.651 12.970 -11.221 1.00 96.56 514 ALA A O 1
ATOM 3928 N N . SER A 1 515 ? -6.527 11.473 -12.868 1.00 93.94 515 SER A N 1
ATOM 3929 C CA . SER A 1 515 ? -6.650 12.457 -13.952 1.00 93.94 515 SER A CA 1
ATOM 3930 C C . SER A 1 515 ? -8.037 13.088 -14.077 1.00 93.94 515 SER A C 1
ATOM 3932 O O . SER A 1 515 ? -8.162 14.143 -14.696 1.00 93.94 515 SER A O 1
ATOM 3934 N N . GLU A 1 516 ? -9.063 12.474 -13.491 1.00 93.94 516 GLU A N 1
ATOM 3935 C CA . GLU A 1 516 ? -10.425 13.006 -13.465 1.00 93.94 516 GLU A CA 1
ATOM 3936 C C . GLU A 1 516 ? -10.661 14.074 -12.389 1.00 93.94 516 GLU A C 1
ATOM 3938 O O . GLU A 1 516 ? -11.681 14.759 -12.432 1.00 93.94 516 GLU A O 1
ATOM 3943 N N . PHE A 1 517 ? -9.749 14.210 -11.423 1.00 98.12 517 PHE A N 1
ATOM 3944 C CA . PHE A 1 517 ? -9.880 15.147 -10.311 1.00 98.12 517 PHE A CA 1
ATOM 3945 C C . PHE A 1 517 ? -9.477 16.575 -10.701 1.00 98.12 517 PHE A C 1
ATOM 3947 O O . PHE A 1 517 ? -8.735 16.809 -11.661 1.00 98.12 517 PHE A O 1
ATOM 3954 N N . PHE A 1 518 ? -9.943 17.553 -9.923 1.00 97.94 518 PHE A N 1
ATOM 3955 C CA . PHE A 1 518 ? -9.701 18.967 -10.190 1.00 97.94 518 PHE A CA 1
ATOM 3956 C C . PHE A 1 518 ? -8.202 19.290 -10.291 1.00 97.94 518 PHE A C 1
ATOM 3958 O O . PHE A 1 518 ? -7.402 18.888 -9.440 1.00 97.94 518 PHE A O 1
ATOM 3965 N N . MET A 1 519 ? -7.843 20.063 -11.324 1.00 96.62 519 MET A N 1
ATOM 3966 C CA . MET A 1 519 ? -6.485 20.509 -11.678 1.00 96.62 519 MET A CA 1
ATOM 3967 C C . MET A 1 519 ? -5.498 19.414 -12.114 1.00 96.62 519 MET A C 1
ATOM 3969 O O . MET A 1 519 ? -4.336 19.726 -12.382 1.00 96.62 519 MET A O 1
ATOM 3973 N N . ALA A 1 520 ? -5.924 18.156 -12.257 1.00 94.31 520 ALA A N 1
ATOM 3974 C CA . ALA A 1 520 ? -5.036 17.096 -12.736 1.00 94.31 520 ALA A CA 1
ATOM 3975 C C . ALA A 1 520 ? -4.568 17.310 -14.190 1.00 94.31 520 ALA A C 1
ATOM 3977 O O . ALA A 1 520 ? -3.500 16.842 -14.584 1.00 94.31 520 ALA A O 1
ATOM 3978 N N . ASP A 1 521 ? -5.314 18.070 -15.000 1.00 91.12 521 ASP A N 1
ATOM 3979 C CA . ASP A 1 521 ? -4.891 18.474 -16.344 1.00 91.12 521 ASP A CA 1
ATOM 3980 C C . ASP A 1 521 ? -3.683 19.428 -16.329 1.00 91.12 521 ASP A C 1
ATOM 3982 O O . ASP A 1 521 ? -2.998 19.535 -17.345 1.00 91.12 521 ASP A O 1
ATOM 3986 N N . LYS A 1 522 ? -3.406 20.066 -15.182 1.00 91.44 522 LYS A N 1
ATOM 3987 C CA . LYS A 1 522 ? -2.246 20.933 -14.908 1.00 91.44 522 LYS A CA 1
ATOM 3988 C C . LYS A 1 522 ? -1.135 20.232 -14.125 1.00 91.44 522 LYS A C 1
ATOM 3990 O O . LYS A 1 522 ? -0.289 20.901 -13.539 1.00 91.44 522 LYS A O 1
ATOM 3995 N N . HIS A 1 523 ? -1.133 18.899 -14.074 1.00 88.56 523 HIS A N 1
ATOM 3996 C CA . HIS A 1 523 ? -0.096 18.118 -13.382 1.00 88.56 523 HIS A CA 1
ATOM 3997 C C . HIS A 1 523 ? 1.347 18.462 -13.793 1.00 88.56 523 HIS A C 1
ATOM 3999 O O . HIS A 1 523 ? 2.256 18.288 -12.986 1.00 88.56 523 HIS A O 1
ATOM 4005 N N . ASP A 1 524 ? 1.536 18.961 -15.016 1.00 83.19 524 ASP A N 1
ATOM 4006 C CA . ASP A 1 524 ? 2.794 19.377 -15.632 1.00 83.19 524 ASP A CA 1
ATOM 4007 C C . ASP A 1 524 ? 3.264 20.775 -15.202 1.00 83.19 524 ASP A C 1
ATOM 4009 O O . ASP A 1 524 ? 4.373 21.178 -15.549 1.00 83.19 524 ASP A O 1
ATOM 4013 N N . ASP A 1 525 ? 2.469 21.508 -14.421 1.00 87.19 525 ASP A N 1
ATOM 4014 C CA . ASP A 1 525 ? 2.914 22.731 -13.766 1.00 87.19 525 ASP A CA 1
ATOM 4015 C C . ASP A 1 525 ? 3.854 22.393 -12.587 1.00 87.19 525 ASP A C 1
ATOM 4017 O O . ASP A 1 525 ? 3.428 21.756 -11.614 1.00 87.19 525 ASP A O 1
ATOM 4021 N N . PRO A 1 526 ? 5.124 22.846 -12.608 1.00 83.94 526 PRO A N 1
ATOM 4022 C CA . PRO A 1 526 ? 6.076 22.567 -11.538 1.00 83.94 526 PRO A CA 1
ATOM 4023 C C . PRO A 1 526 ? 5.655 23.072 -10.152 1.00 83.94 526 PRO A C 1
ATOM 4025 O O . PRO A 1 526 ? 6.111 22.539 -9.139 1.00 83.94 526 PRO A O 1
ATOM 4028 N N . GLU A 1 527 ? 4.795 24.091 -10.094 1.00 88.12 527 GLU A N 1
ATOM 4029 C CA . GLU A 1 527 ? 4.292 24.700 -8.860 1.00 88.12 527 GLU A CA 1
ATOM 4030 C C . GLU A 1 527 ? 2.904 24.171 -8.457 1.00 88.12 527 GLU A C 1
ATOM 4032 O O . GLU A 1 527 ? 2.324 24.673 -7.496 1.00 88.12 527 GLU A O 1
ATOM 4037 N N . ILE A 1 528 ? 2.358 23.152 -9.138 1.00 91.56 528 ILE A N 1
ATOM 4038 C CA . ILE A 1 528 ? 0.968 22.708 -8.944 1.00 91.56 528 ILE A CA 1
ATOM 4039 C C . ILE A 1 528 ? 0.616 22.411 -7.479 1.00 91.56 528 ILE A C 1
ATOM 4041 O O . ILE A 1 528 ? -0.420 22.865 -6.998 1.00 91.56 528 ILE A O 1
ATOM 4045 N N . SER A 1 529 ? 1.502 21.745 -6.730 1.00 93.06 529 SER A N 1
ATOM 4046 C CA . SER A 1 529 ? 1.280 21.434 -5.311 1.00 93.06 529 SER A CA 1
ATOM 4047 C C . SER A 1 529 ? 1.235 22.685 -4.422 1.00 93.06 529 SER A C 1
ATOM 4049 O O . SER A 1 529 ? 0.549 22.685 -3.406 1.00 93.06 529 SER A O 1
ATOM 4051 N N . LEU A 1 530 ? 1.924 23.767 -4.805 1.00 93.88 530 LEU A N 1
ATOM 4052 C CA . LEU A 1 530 ? 1.912 25.049 -4.084 1.00 93.88 530 LEU A CA 1
ATOM 4053 C C . LEU A 1 530 ? 0.635 25.854 -4.360 1.00 93.88 530 LEU A C 1
ATOM 4055 O O . LEU A 1 530 ? 0.255 26.706 -3.563 1.00 93.88 530 LEU A O 1
ATOM 4059 N N . ARG A 1 531 ? -0.070 25.574 -5.465 1.00 94.31 531 ARG A N 1
ATOM 4060 C CA . ARG A 1 531 ? -1.330 26.258 -5.794 1.00 94.31 531 ARG A CA 1
ATOM 4061 C C . ARG A 1 531 ? -2.494 25.838 -4.901 1.00 94.31 531 ARG A C 1
ATOM 4063 O O . ARG A 1 531 ? -3.483 26.566 -4.851 1.00 94.31 531 ARG A O 1
ATOM 4070 N N . TYR A 1 532 ? -2.388 24.698 -4.211 1.00 96.69 532 TYR A N 1
ATOM 4071 C CA . TYR A 1 532 ? -3.465 24.158 -3.380 1.00 96.69 532 TYR A CA 1
ATOM 4072 C C . TYR A 1 532 ? -3.997 25.194 -2.376 1.00 96.69 532 TYR A C 1
ATOM 4074 O O . TYR A 1 532 ? -5.194 25.464 -2.376 1.00 96.69 532 TYR A O 1
ATOM 4082 N N . ALA A 1 533 ? -3.117 25.839 -1.602 1.00 95.69 533 ALA A N 1
ATOM 4083 C CA . ALA A 1 533 ? -3.507 26.804 -0.569 1.00 95.69 533 ALA A CA 1
ATOM 4084 C C . ALA A 1 533 ? -4.280 28.012 -1.125 1.00 95.69 533 ALA A C 1
ATOM 4086 O O . ALA A 1 533 ? -5.261 28.459 -0.538 1.00 95.69 533 ALA A O 1
ATOM 4087 N N . ALA A 1 534 ? -3.884 28.513 -2.299 1.00 95.00 534 ALA A N 1
ATOM 4088 C CA . ALA A 1 534 ? -4.562 29.633 -2.947 1.00 95.00 534 ALA A CA 1
ATOM 4089 C C . ALA A 1 534 ? -5.934 29.243 -3.526 1.00 95.00 534 ALA A C 1
ATOM 4091 O O . ALA A 1 534 ? -6.847 30.067 -3.562 1.00 95.00 534 ALA A O 1
ATOM 4092 N N . LEU A 1 535 ? -6.079 28.000 -3.995 1.00 95.88 535 LEU A N 1
ATOM 4093 C CA . LEU A 1 535 ? -7.336 27.476 -4.540 1.00 95.88 535 LEU A CA 1
ATOM 4094 C C . LEU A 1 535 ? -8.320 27.069 -3.433 1.00 95.88 535 LEU A C 1
ATOM 4096 O O . LEU A 1 535 ? -9.528 27.218 -3.606 1.00 95.88 535 LEU A O 1
ATOM 4100 N N . PHE A 1 536 ? -7.806 26.590 -2.299 1.00 97.00 536 PHE A N 1
ATOM 4101 C CA . PHE A 1 536 ? -8.576 26.076 -1.167 1.00 97.00 536 PHE A CA 1
ATOM 4102 C C . PHE A 1 536 ? -8.082 26.679 0.161 1.00 97.00 536 PHE A C 1
ATOM 4104 O O . PHE A 1 536 ? -7.553 25.956 1.007 1.00 97.00 536 PHE A O 1
ATOM 4111 N N . PRO A 1 537 ? -8.277 27.992 0.395 1.00 95.31 537 PRO A N 1
ATOM 4112 C CA . PRO A 1 537 ? -7.748 28.675 1.583 1.00 95.31 537 PRO A CA 1
ATOM 4113 C C . PRO A 1 537 ? -8.308 28.130 2.906 1.00 95.31 537 PRO A C 1
ATOM 4115 O O . PRO A 1 537 ? -7.639 28.186 3.931 1.00 95.31 537 PRO A O 1
ATOM 4118 N N . ASN A 1 538 ? -9.514 27.554 2.884 1.00 94.75 538 ASN A N 1
ATOM 4119 C CA . ASN A 1 538 ? -10.161 26.941 4.052 1.00 94.75 538 ASN A CA 1
ATOM 4120 C C . ASN A 1 538 ? -10.125 25.405 4.021 1.00 94.75 538 ASN A C 1
ATOM 4122 O O . ASN A 1 538 ? -10.902 24.762 4.724 1.00 94.75 538 ASN A O 1
ATOM 4126 N N . ASP A 1 539 ? -9.252 24.837 3.187 1.00 97.81 539 ASP A N 1
ATOM 4127 C CA . ASP A 1 539 ? -9.228 23.422 2.832 1.00 97.81 539 ASP A CA 1
ATOM 4128 C C . ASP A 1 539 ? -10.543 22.906 2.218 1.00 97.81 539 ASP A C 1
ATOM 4130 O O . ASP A 1 539 ? -11.543 23.617 2.084 1.00 97.81 539 ASP A O 1
ATOM 4134 N N . ILE A 1 540 ? -10.527 21.662 1.743 1.00 97.94 540 ILE A N 1
ATOM 4135 C CA . ILE A 1 540 ? -11.663 21.082 1.025 1.00 97.94 540 ILE A CA 1
ATOM 4136 C C . ILE A 1 540 ? -12.769 20.660 1.994 1.00 97.94 540 ILE A C 1
ATOM 4138 O O . ILE A 1 540 ? -12.544 19.890 2.930 1.00 97.94 540 ILE A O 1
ATOM 4142 N N . ARG A 1 541 ? -13.999 21.090 1.690 1.00 97.31 541 ARG A N 1
ATOM 4143 C CA . ARG A 1 541 ? -15.242 20.501 2.200 1.00 97.31 541 ARG A CA 1
ATOM 4144 C C . ARG A 1 541 ? -16.059 19.956 1.029 1.00 97.31 541 ARG A C 1
ATOM 4146 O O . ARG A 1 541 ? -16.756 20.704 0.351 1.00 97.31 541 ARG A O 1
ATOM 4153 N N . TYR A 1 542 ? -15.975 18.651 0.813 1.00 98.31 542 TYR A N 1
ATOM 4154 C CA . TYR A 1 542 ? -16.699 17.926 -0.224 1.00 98.31 542 TYR A CA 1
ATOM 4155 C C . TYR A 1 542 ? -18.033 17.414 0.326 1.00 98.31 542 TYR A C 1
ATOM 4157 O O . TYR A 1 542 ? -18.049 16.663 1.297 1.00 98.31 542 TYR A O 1
ATOM 4165 N N . THR A 1 543 ? -19.159 17.796 -0.268 1.00 98.00 543 THR A N 1
ATOM 4166 C CA . THR A 1 543 ? -20.491 17.378 0.198 1.00 98.00 543 THR A CA 1
ATOM 4167 C C . THR A 1 543 ? -21.070 16.333 -0.748 1.00 98.00 543 THR A C 1
ATOM 4169 O O . THR A 1 543 ? -21.319 16.618 -1.919 1.00 98.00 543 THR A O 1
ATOM 4172 N N . ILE A 1 544 ? -21.292 15.114 -0.254 1.00 97.38 544 ILE A N 1
ATOM 4173 C CA . ILE A 1 544 ? -21.850 14.010 -1.041 1.00 97.38 544 ILE A CA 1
ATOM 4174 C C . ILE A 1 544 ? -23.211 14.415 -1.622 1.00 97.38 544 ILE A C 1
ATOM 4176 O O . ILE A 1 544 ? -24.093 14.886 -0.908 1.00 97.38 544 ILE A O 1
ATOM 4180 N N . GLY A 1 545 ? -23.368 14.232 -2.935 1.00 90.06 545 GLY A N 1
ATOM 4181 C CA . GLY A 1 545 ? -24.573 14.604 -3.680 1.00 90.06 545 GLY A CA 1
ATOM 4182 C C . GLY A 1 545 ? -24.664 16.080 -4.085 1.00 90.06 545 GLY A C 1
ATOM 4183 O O . GLY A 1 545 ? -25.619 16.436 -4.771 1.00 90.06 545 GLY A O 1
ATOM 4184 N N . GLN A 1 546 ? -23.701 16.926 -3.696 1.00 95.12 546 GLN A N 1
ATOM 4185 C CA . GLN A 1 546 ? -23.646 18.343 -4.093 1.00 95.12 546 GLN A CA 1
ATOM 4186 C C . GLN A 1 546 ? -22.329 18.721 -4.781 1.00 95.12 546 GLN A C 1
ATOM 4188 O O . GLN A 1 546 ? -22.351 19.456 -5.764 1.00 95.12 546 GLN A O 1
ATOM 4193 N N . SER A 1 547 ? -21.198 18.237 -4.267 1.00 96.44 547 SER A N 1
ATOM 4194 C CA . SER A 1 547 ? -19.871 18.481 -4.836 1.00 96.44 547 SER A CA 1
ATOM 4195 C C . SER A 1 547 ? -19.568 17.549 -6.012 1.00 96.44 547 SER A C 1
ATOM 4197 O O . SER A 1 547 ? -20.080 16.430 -6.082 1.00 96.44 547 SER A O 1
ATOM 4199 N N . ASP A 1 548 ? -18.690 18.006 -6.900 1.00 94.00 548 ASP A N 1
ATOM 4200 C CA . ASP A 1 548 ? -18.207 17.292 -8.084 1.00 94.00 548 ASP A CA 1
ATOM 4201 C C . ASP A 1 548 ? -16.687 17.123 -7.991 1.00 94.00 548 ASP A C 1
ATOM 4203 O O . ASP A 1 548 ? -15.948 18.105 -7.958 1.00 94.00 548 ASP A O 1
ATOM 4207 N N . PHE A 1 549 ? -16.183 15.888 -7.953 1.00 96.19 549 PHE A N 1
ATOM 4208 C CA . PHE A 1 549 ? -14.752 15.621 -7.768 1.00 96.19 549 PHE A CA 1
ATOM 4209 C C . PHE A 1 549 ? -13.868 16.196 -8.885 1.00 96.19 549 PHE A C 1
ATOM 4211 O O . PHE A 1 549 ? -12.699 16.493 -8.642 1.00 96.19 549 PHE A O 1
ATOM 4218 N N . SER A 1 550 ? -14.415 16.426 -10.082 1.00 94.81 550 SER A N 1
ATOM 4219 C CA . SER A 1 550 ? -13.682 17.058 -11.185 1.00 94.81 550 SER A CA 1
ATOM 4220 C C . SER A 1 550 ? -13.468 18.563 -10.986 1.00 94.81 550 SER A C 1
ATOM 4222 O O . SER A 1 550 ? -12.685 19.187 -11.705 1.00 94.81 550 SER A O 1
ATOM 4224 N N . ARG A 1 551 ? -14.144 19.159 -9.995 1.00 95.25 551 ARG A N 1
ATOM 4225 C CA . ARG A 1 551 ? -14.152 20.604 -9.718 1.00 95.25 551 ARG A CA 1
ATOM 4226 C C . ARG A 1 551 ? -13.783 20.959 -8.280 1.00 95.25 551 ARG A C 1
ATOM 4228 O O . ARG A 1 551 ? -13.110 21.958 -8.054 1.00 95.25 551 ARG A O 1
ATOM 4235 N N . ASP A 1 552 ? -14.201 20.131 -7.334 1.00 96.25 552 ASP A N 1
ATOM 4236 C CA . ASP A 1 552 ? -14.191 20.424 -5.900 1.00 96.25 552 ASP A CA 1
ATOM 4237 C C . ASP A 1 552 ? -13.218 19.527 -5.120 1.00 96.25 552 ASP A C 1
ATOM 4239 O O . ASP A 1 552 ? -13.085 19.663 -3.904 1.00 96.25 552 ASP A O 1
ATOM 4243 N N . TRP A 1 553 ? -12.533 18.601 -5.802 1.00 98.12 553 TRP A N 1
ATOM 4244 C CA . TRP A 1 553 ? -11.538 17.720 -5.200 1.00 98.12 553 TRP A CA 1
ATOM 4245 C C . TRP A 1 553 ? -10.191 17.865 -5.899 1.00 98.12 553 TRP A C 1
ATOM 4247 O O . TRP A 1 553 ? -9.991 17.358 -7.001 1.00 98.12 553 TRP A O 1
ATOM 4257 N N . PHE A 1 554 ? -9.251 18.557 -5.259 1.00 98.31 554 PHE A N 1
ATOM 4258 C CA . PHE A 1 554 ? -7.910 18.734 -5.806 1.00 98.31 554 PHE A CA 1
ATOM 4259 C C . PHE A 1 554 ? -7.177 17.387 -5.877 1.00 98.31 554 PHE A C 1
ATOM 4261 O O . PHE A 1 554 ? -7.125 16.641 -4.899 1.00 98.31 554 PHE A O 1
ATOM 4268 N N . PHE A 1 555 ? -6.606 17.069 -7.040 1.00 97.94 555 PHE A N 1
ATOM 4269 C CA . PHE A 1 555 ? -6.042 15.739 -7.317 1.00 97.94 555 PHE A CA 1
ATOM 4270 C C . PHE A 1 555 ? -4.865 15.333 -6.408 1.00 97.94 555 PHE A C 1
ATOM 4272 O O . PHE A 1 555 ? -4.558 14.146 -6.287 1.00 97.94 555 PHE A O 1
ATOM 4279 N N . GLN A 1 556 ? -4.210 16.299 -5.753 1.00 96.94 556 GLN A N 1
ATOM 4280 C CA . GLN A 1 556 ? -3.120 16.074 -4.803 1.00 96.94 556 GLN A CA 1
ATOM 4281 C C . GLN A 1 556 ? -3.522 16.522 -3.394 1.00 96.94 556 GLN A C 1
ATOM 4283 O O . GLN A 1 556 ? -3.454 17.702 -3.068 1.00 96.94 556 GLN A O 1
ATOM 4288 N N . HIS A 1 557 ? -3.848 15.592 -2.503 1.00 97.75 557 HIS A N 1
ATOM 4289 C CA . HIS A 1 557 ? -4.022 15.917 -1.091 1.00 97.75 557 HIS A CA 1
ATOM 4290 C C . HIS A 1 557 ? -2.646 16.116 -0.446 1.00 97.75 557 HIS A C 1
ATOM 4292 O O . HIS A 1 557 ? -1.975 15.155 -0.074 1.00 97.75 557 HIS A O 1
ATOM 4298 N N . VAL A 1 558 ? -2.208 17.371 -0.360 1.00 97.25 558 VAL A N 1
ATOM 4299 C CA . VAL A 1 558 ? -0.854 17.778 0.052 1.00 97.25 558 VAL A CA 1
ATOM 4300 C C . VAL A 1 558 ? -0.880 18.665 1.296 1.00 97.25 558 VAL A C 1
ATOM 4302 O O . VAL A 1 558 ? -1.904 19.297 1.560 1.00 97.25 558 VAL A O 1
ATOM 4305 N N . PRO A 1 559 ? 0.230 18.752 2.052 1.00 97.94 559 PRO A N 1
ATOM 4306 C CA . PRO A 1 559 ? 0.393 19.755 3.103 1.00 97.94 559 PRO A CA 1
ATOM 4307 C C . PRO A 1 559 ? 0.076 21.180 2.620 1.00 97.94 559 PRO A C 1
ATOM 4309 O O . PRO A 1 559 ? 0.438 21.565 1.510 1.00 97.94 559 PRO A O 1
ATOM 4312 N N . HIS A 1 560 ? -0.592 21.970 3.457 1.00 97.94 560 HIS A N 1
ATOM 4313 C CA . HIS A 1 560 ? -1.092 23.296 3.103 1.00 97.94 560 HIS A CA 1
ATOM 4314 C C . HIS A 1 560 ? 0.016 24.331 3.335 1.00 97.94 560 HIS A C 1
ATOM 4316 O O . HIS A 1 560 ? 0.361 24.643 4.477 1.00 97.94 560 HIS A O 1
ATOM 4322 N N . ASN A 1 561 ? 0.612 24.839 2.256 1.00 97.69 561 ASN A N 1
ATOM 4323 C CA . ASN A 1 561 ? 1.682 25.837 2.299 1.00 97.69 561 ASN A CA 1
ATOM 4324 C C . ASN A 1 561 ? 1.168 27.198 1.804 1.00 97.69 561 ASN A C 1
ATOM 4326 O O . ASN A 1 561 ? 0.739 27.310 0.663 1.00 97.69 561 ASN A O 1
ATOM 4330 N N . GLU A 1 562 ? 1.242 28.217 2.660 1.00 94.81 562 GLU A N 1
ATOM 4331 C CA . GLU A 1 562 ? 0.792 29.590 2.366 1.00 94.81 562 GLU A CA 1
ATOM 4332 C C . GLU A 1 562 ? 1.963 30.543 2.065 1.00 94.81 562 GLU A C 1
ATOM 4334 O O . GLU A 1 562 ? 1.757 31.746 1.935 1.00 94.81 562 GLU A O 1
ATOM 4339 N N . ASP A 1 563 ? 3.199 30.035 1.981 1.00 94.56 563 ASP A N 1
ATOM 4340 C CA . ASP A 1 563 ? 4.383 30.869 1.773 1.00 94.56 563 ASP A CA 1
ATOM 4341 C C . ASP A 1 563 ? 4.441 31.365 0.315 1.00 94.56 563 ASP A C 1
ATOM 4343 O O . ASP A 1 563 ? 4.721 30.576 -0.592 1.00 94.56 563 ASP A O 1
ATOM 4347 N N . PRO A 1 564 ? 4.239 32.671 0.050 1.00 88.75 564 PRO A N 1
ATOM 4348 C CA . PRO A 1 564 ? 4.257 33.202 -1.311 1.00 88.75 564 PRO A CA 1
ATOM 4349 C C . PRO A 1 564 ? 5.655 33.167 -1.951 1.00 88.75 564 PRO A C 1
ATOM 4351 O O . PRO A 1 564 ? 5.774 33.338 -3.167 1.00 88.75 564 PRO A O 1
ATOM 4354 N N . ALA A 1 565 ? 6.716 32.969 -1.158 1.00 91.56 565 ALA A N 1
ATOM 4355 C CA . ALA A 1 565 ? 8.084 32.821 -1.644 1.00 91.56 565 ALA A CA 1
ATOM 4356 C C . ALA A 1 565 ? 8.438 31.368 -2.001 1.00 91.56 565 ALA A C 1
ATOM 4358 O O . ALA A 1 565 ? 9.502 31.132 -2.582 1.00 91.56 565 ALA A O 1
ATOM 4359 N N . ALA A 1 566 ? 7.571 30.397 -1.693 1.00 92.00 566 ALA A N 1
ATOM 4360 C CA . ALA A 1 566 ? 7.801 29.001 -2.030 1.00 92.00 566 ALA A CA 1
ATOM 4361 C C . ALA A 1 566 ? 7.858 28.802 -3.552 1.00 92.00 566 ALA A C 1
ATOM 4363 O O . ALA A 1 566 ? 7.035 29.313 -4.315 1.00 92.00 566 ALA A O 1
ATOM 4364 N N . LYS A 1 567 ? 8.852 28.030 -3.998 1.00 88.19 567 LYS A N 1
ATOM 4365 C CA . LYS A 1 567 ? 9.099 27.738 -5.412 1.00 88.19 567 LYS A CA 1
ATOM 4366 C C . LYS A 1 567 ? 9.458 26.278 -5.614 1.00 88.19 567 LYS A C 1
ATOM 4368 O O . LYS A 1 567 ? 10.009 25.621 -4.727 1.00 88.19 567 LYS A O 1
ATOM 4373 N N . SER A 1 568 ? 9.152 25.771 -6.803 1.00 83.69 568 SER A N 1
ATOM 4374 C CA . SER A 1 568 ? 9.640 24.463 -7.225 1.00 83.69 568 SER A CA 1
ATOM 4375 C C . SER A 1 568 ? 11.146 24.517 -7.487 1.00 83.69 568 SER A C 1
ATOM 4377 O O . SER A 1 568 ? 11.685 25.521 -7.955 1.00 83.69 568 SER A O 1
ATOM 4379 N N . SER A 1 569 ? 11.842 23.435 -7.151 1.00 77.25 569 SER A N 1
ATOM 4380 C CA . SER A 1 569 ? 13.249 23.253 -7.495 1.00 77.25 569 SER A CA 1
ATOM 4381 C C . SER A 1 569 ? 13.374 22.297 -8.679 1.00 77.25 569 SER A C 1
ATOM 4383 O O . SER A 1 569 ? 12.709 21.254 -8.672 1.00 77.25 569 SER A O 1
ATOM 4385 N N . PRO A 1 570 ? 14.270 22.565 -9.646 1.00 69.06 570 PRO A N 1
ATOM 4386 C CA . PRO A 1 570 ? 14.564 21.614 -10.711 1.00 69.06 570 PRO A CA 1
ATOM 4387 C C . PRO A 1 570 ? 14.907 20.229 -10.142 1.00 69.06 570 PRO A C 1
ATOM 4389 O O . PRO A 1 570 ? 15.666 20.116 -9.176 1.00 69.06 570 PRO A O 1
ATOM 4392 N N . PHE A 1 571 ? 14.351 19.176 -10.739 1.00 63.94 571 PHE A N 1
ATOM 4393 C CA . PHE A 1 571 ? 14.511 17.756 -10.398 1.00 63.94 571 PHE A CA 1
ATOM 4394 C C . PHE A 1 571 ? 13.879 17.287 -9.083 1.00 63.94 571 PHE A C 1
ATOM 4396 O O . PHE A 1 571 ? 13.777 16.076 -8.868 1.00 63.94 571 PHE A O 1
ATOM 4403 N N . ARG A 1 572 ? 13.513 18.208 -8.185 1.00 68.06 572 ARG A N 1
ATOM 4404 C CA . ARG A 1 572 ? 12.994 17.899 -6.841 1.00 68.06 572 ARG A CA 1
ATOM 4405 C C . ARG A 1 572 ? 11.541 18.324 -6.640 1.00 68.06 572 ARG A C 1
ATOM 4407 O O . ARG A 1 572 ? 10.974 17.978 -5.605 1.00 68.06 572 ARG A O 1
ATOM 4414 N N . GLY A 1 573 ? 10.948 19.033 -7.602 1.00 77.75 573 GLY A N 1
ATOM 4415 C CA . GLY A 1 573 ? 9.603 19.587 -7.485 1.00 77.75 573 GLY A CA 1
ATOM 4416 C C . GLY A 1 573 ? 9.496 20.610 -6.349 1.00 77.75 573 GLY A C 1
ATOM 4417 O O . GLY A 1 573 ? 10.497 21.159 -5.879 1.00 77.75 573 GLY A O 1
ATOM 4418 N N . ALA A 1 574 ? 8.272 20.888 -5.905 1.00 87.00 574 ALA A N 1
ATOM 4419 C CA . ALA A 1 574 ? 8.027 21.725 -4.736 1.00 87.00 574 ALA A CA 1
ATOM 4420 C C . ALA A 1 574 ? 8.196 20.917 -3.438 1.00 87.00 574 ALA A C 1
ATOM 4422 O O . ALA A 1 574 ? 7.535 19.901 -3.237 1.00 87.00 574 ALA A O 1
ATOM 4423 N N . THR A 1 575 ? 9.071 21.378 -2.542 1.00 91.75 575 THR A N 1
ATOM 4424 C CA . THR A 1 575 ? 9.353 20.712 -1.253 1.00 91.75 575 THR A CA 1
ATOM 4425 C C . THR A 1 575 ? 9.178 21.640 -0.053 1.00 91.75 575 THR A C 1
ATOM 4427 O O . THR A 1 575 ? 9.636 21.318 1.043 1.00 91.75 575 THR A O 1
ATOM 4430 N N . ALA A 1 576 ? 8.567 22.812 -0.253 1.00 94.06 576 ALA A N 1
ATOM 4431 C CA . ALA A 1 576 ? 8.307 23.756 0.827 1.00 94.06 576 ALA A CA 1
ATOM 4432 C C . ALA A 1 576 ? 7.403 23.105 1.893 1.00 94.06 576 ALA A C 1
ATOM 4434 O O . ALA A 1 576 ? 6.500 22.348 1.532 1.00 94.06 576 ALA A O 1
ATOM 4435 N N . PRO A 1 577 ? 7.645 23.335 3.192 1.00 96.19 577 PRO A N 1
ATOM 4436 C CA . PRO A 1 577 ? 6.841 22.741 4.251 1.00 96.19 577 PRO A CA 1
ATOM 4437 C C . PRO A 1 577 ? 5.467 23.414 4.353 1.00 96.19 577 PRO A C 1
ATOM 4439 O O . PRO A 1 577 ? 5.369 24.634 4.318 1.00 96.19 577 PRO A O 1
ATOM 4442 N N . GLY A 1 578 ? 4.407 22.632 4.522 1.00 97.12 578 GLY A N 1
ATOM 4443 C CA . GLY A 1 578 ? 3.052 23.089 4.819 1.00 97.12 578 GLY A CA 1
ATOM 4444 C C . GLY A 1 578 ? 2.523 22.502 6.128 1.00 97.12 578 GLY A C 1
ATOM 4445 O O . GLY A 1 578 ? 3.067 21.524 6.655 1.00 97.12 578 GLY A O 1
ATOM 4446 N N . ARG A 1 579 ? 1.446 23.095 6.655 1.00 98.00 579 ARG A N 1
ATOM 4447 C CA . ARG A 1 579 ? 0.699 22.541 7.795 1.00 98.00 579 ARG A CA 1
ATOM 4448 C C . ARG A 1 579 ? -0.058 21.274 7.382 1.00 98.00 579 ARG A C 1
ATOM 4450 O O . ARG A 1 579 ? -0.190 20.978 6.196 1.00 98.00 579 ARG A O 1
ATOM 4457 N N . ALA A 1 580 ? -0.560 20.533 8.368 1.00 98.19 580 ALA A N 1
ATOM 4458 C CA . ALA A 1 580 ? -1.452 19.411 8.105 1.00 98.19 580 ALA A CA 1
ATOM 4459 C C . ALA A 1 580 ? -2.719 19.900 7.387 1.00 98.19 580 ALA A C 1
ATOM 4461 O O . ALA A 1 580 ? -3.221 20.996 7.669 1.00 98.19 580 ALA A O 1
ATOM 4462 N N . THR A 1 581 ? -3.222 19.076 6.477 1.00 98.50 581 THR A N 1
ATOM 4463 C CA . THR A 1 581 ? -4.316 19.432 5.572 1.00 98.50 581 THR A CA 1
ATOM 4464 C C . THR A 1 581 ? -5.483 18.486 5.805 1.00 98.50 581 THR A C 1
ATOM 4466 O O . THR A 1 581 ? -5.322 17.290 5.574 1.00 98.50 581 THR A O 1
ATOM 4469 N N . PRO A 1 582 ? -6.634 18.971 6.294 1.00 98.25 582 PRO A N 1
ATOM 4470 C CA . PRO A 1 582 ? -7.857 18.187 6.398 1.00 98.25 582 PRO A CA 1
ATOM 4471 C C . PRO A 1 582 ? -8.712 18.302 5.126 1.00 98.25 582 PRO A C 1
ATOM 4473 O O . PRO A 1 582 ? -9.048 19.399 4.699 1.00 98.25 582 PRO A O 1
ATOM 4476 N N . TYR A 1 583 ? -9.145 17.184 4.548 1.00 98.50 583 TYR A N 1
ATOM 4477 C CA . TYR A 1 583 ? -10.240 17.135 3.572 1.00 98.50 583 TYR A CA 1
ATOM 4478 C C . TYR A 1 583 ? -11.483 16.617 4.291 1.00 98.50 583 TYR A C 1
ATOM 4480 O O . TYR A 1 583 ? -11.514 15.469 4.739 1.00 98.50 583 TYR A O 1
ATOM 4488 N N . ALA A 1 584 ? -12.503 17.463 4.424 1.00 98.56 584 ALA A N 1
ATOM 4489 C CA . ALA A 1 584 ? -13.767 17.118 5.059 1.00 98.56 584 ALA A CA 1
ATOM 4490 C C . ALA A 1 584 ? -14.775 16.613 4.019 1.00 98.56 584 ALA A C 1
ATOM 4492 O O . ALA A 1 584 ? -15.066 17.298 3.045 1.00 98.56 584 ALA A O 1
ATOM 4493 N N . ILE A 1 585 ? -15.346 15.437 4.250 1.00 98.81 585 ILE A N 1
ATOM 4494 C CA . ILE A 1 585 ? -16.394 14.820 3.437 1.00 98.81 585 ILE A CA 1
ATOM 4495 C C . ILE A 1 585 ? -17.688 14.847 4.249 1.00 98.81 585 ILE A C 1
ATOM 4497 O O . ILE A 1 585 ? -17.814 14.129 5.243 1.00 98.81 585 ILE A O 1
ATOM 4501 N N . ALA A 1 586 ? -18.638 15.687 3.850 1.00 98.44 586 ALA A N 1
ATOM 4502 C CA . ALA A 1 586 ? -19.947 15.811 4.479 1.00 98.44 586 ALA A CA 1
ATOM 4503 C C . ALA A 1 586 ? -20.972 14.901 3.790 1.00 98.44 586 ALA A C 1
ATOM 4505 O O . ALA A 1 586 ? -21.029 14.850 2.561 1.00 98.44 586 ALA A O 1
ATOM 4506 N N . PHE A 1 587 ? -21.778 14.178 4.566 1.00 98.19 587 PHE A N 1
ATOM 4507 C CA . PHE A 1 587 ? -22.818 13.288 4.045 1.00 98.19 587 PHE A CA 1
ATOM 4508 C C . PHE A 1 587 ? -23.932 13.066 5.067 1.00 98.19 587 PHE A C 1
ATOM 4510 O O . PHE A 1 587 ? -23.688 13.075 6.274 1.00 98.19 587 PHE A O 1
ATOM 4517 N N . ASP A 1 588 ? -25.138 12.798 4.574 1.00 95.25 588 ASP A N 1
ATOM 4518 C CA . ASP A 1 588 ? -26.303 12.537 5.413 1.00 95.25 588 ASP A CA 1
ATOM 4519 C C . ASP A 1 588 ? -26.620 11.045 5.494 1.00 95.25 588 ASP A C 1
ATOM 4521 O O . ASP A 1 588 ? -26.495 10.305 4.514 1.00 95.25 588 ASP A O 1
ATOM 4525 N N . LEU A 1 589 ? -27.081 10.603 6.666 1.00 93.00 589 LEU A N 1
ATOM 4526 C CA . LEU A 1 589 ? -27.633 9.264 6.859 1.00 93.00 589 LEU A CA 1
ATOM 4527 C C . LEU A 1 589 ? -29.101 9.332 7.296 1.00 93.00 589 LEU A C 1
ATOM 4529 O O . LEU A 1 589 ? -29.438 10.113 8.186 1.00 93.00 589 LEU A O 1
ATOM 4533 N N . PRO A 1 590 ? -29.984 8.477 6.748 1.00 87.75 590 PRO A N 1
ATOM 4534 C CA . PRO A 1 590 ? -31.407 8.492 7.095 1.00 87.75 590 PRO A CA 1
ATOM 4535 C C . PRO A 1 590 ? -31.681 8.035 8.537 1.00 87.75 590 PRO A C 1
ATOM 4537 O O . PRO A 1 590 ? -32.700 8.394 9.119 1.00 87.75 590 PRO A O 1
ATOM 4540 N N . ALA A 1 591 ? -30.781 7.242 9.120 1.00 85.31 591 ALA A N 1
ATOM 4541 C CA . ALA A 1 591 ? -30.857 6.753 10.490 1.00 85.31 591 ALA A CA 1
ATOM 4542 C C . ALA A 1 591 ? -29.445 6.574 11.064 1.00 85.31 591 ALA A C 1
ATOM 4544 O O . ALA A 1 591 ? -28.467 6.517 10.318 1.00 85.31 591 ALA A O 1
ATOM 4545 N N . ALA A 1 592 ? -29.341 6.482 12.392 1.00 84.44 592 ALA A N 1
ATOM 4546 C CA . ALA A 1 592 ? -28.072 6.206 13.052 1.00 84.44 592 ALA A CA 1
ATOM 4547 C C . ALA A 1 592 ? -27.627 4.773 12.703 1.00 84.44 592 ALA A C 1
ATOM 4549 O O . ALA A 1 592 ? -28.376 3.833 12.991 1.00 84.44 592 ALA A O 1
ATOM 4550 N N . PRO A 1 593 ? -26.454 4.597 12.072 1.00 85.38 593 PRO A N 1
ATOM 4551 C CA . PRO A 1 593 ? -26.020 3.290 11.605 1.00 85.38 593 PRO A CA 1
ATOM 4552 C C . PRO A 1 593 ? -25.498 2.431 12.761 1.00 85.38 593 PRO A C 1
ATOM 4554 O O . PRO A 1 593 ? -25.077 2.941 13.802 1.00 85.38 593 PRO A O 1
ATOM 4557 N N . LYS A 1 594 ? -25.497 1.112 12.561 1.00 79.56 594 LYS A N 1
ATOM 4558 C CA . LYS A 1 594 ? -24.930 0.129 13.498 1.00 79.56 594 LYS A CA 1
ATOM 4559 C C . LYS A 1 594 ? -23.867 -0.724 12.812 1.00 79.56 594 LYS A C 1
ATOM 4561 O O . LYS A 1 594 ? -23.746 -0.715 11.592 1.00 79.56 594 LYS A O 1
ATOM 4566 N N . GLY A 1 595 ? -23.108 -1.481 13.600 1.00 77.69 595 GLY A N 1
ATOM 4567 C CA . GLY A 1 595 ? -22.108 -2.410 13.080 1.00 77.69 595 GLY A CA 1
ATOM 4568 C C . GLY A 1 595 ? -20.810 -1.714 12.674 1.00 77.69 595 GLY A C 1
ATOM 4569 O O . GLY A 1 595 ? -20.265 -0.906 13.429 1.00 77.69 595 GLY A O 1
ATOM 4570 N N . ARG A 1 596 ? -20.269 -2.064 11.507 1.00 83.62 596 ARG A N 1
ATOM 4571 C CA . ARG A 1 596 ? -18.911 -1.691 11.092 1.00 83.62 596 ARG A CA 1
ATOM 4572 C C . ARG A 1 596 ? -18.940 -0.891 9.800 1.00 83.62 596 ARG A C 1
ATOM 4574 O O . ARG A 1 596 ? -19.477 -1.346 8.797 1.00 83.62 596 ARG A O 1
ATOM 4581 N N . ALA A 1 597 ? -18.305 0.273 9.806 1.00 93.19 597 ALA A N 1
ATOM 4582 C CA . ALA A 1 597 ? -18.038 1.030 8.592 1.00 93.19 597 ALA A CA 1
ATOM 4583 C C . ALA A 1 597 ? -16.618 0.734 8.098 1.00 93.19 597 ALA A C 1
ATOM 4585 O O . ALA A 1 597 ? -15.702 0.567 8.903 1.00 93.19 597 ALA A O 1
ATOM 4586 N N . THR A 1 598 ? -16.427 0.663 6.783 1.00 95.56 598 THR A N 1
ATOM 4587 C CA . THR A 1 598 ? -15.117 0.475 6.150 1.00 95.56 598 THR A CA 1
ATOM 4588 C C . THR A 1 598 ? -14.906 1.538 5.085 1.00 95.56 598 THR A C 1
ATOM 4590 O O . THR A 1 598 ? -15.610 1.570 4.077 1.00 95.56 598 THR A O 1
ATOM 4593 N N . LEU A 1 599 ? -13.925 2.406 5.317 1.00 98.12 599 LEU A N 1
ATOM 4594 C CA . LEU A 1 599 ? -13.402 3.340 4.333 1.00 98.12 599 LEU A CA 1
ATOM 4595 C C . LEU A 1 599 ? -12.339 2.624 3.500 1.00 98.12 599 LEU A C 1
ATOM 4597 O O . LEU A 1 599 ? -11.357 2.125 4.048 1.00 98.12 599 LEU A O 1
ATOM 4601 N N . ARG A 1 600 ? -12.519 2.599 2.185 1.00 96.44 600 ARG A N 1
ATOM 4602 C CA . ARG A 1 600 ? -11.578 2.035 1.218 1.00 96.44 600 ARG A CA 1
ATOM 4603 C C . ARG A 1 600 ? -11.009 3.153 0.361 1.00 96.44 600 ARG A C 1
ATOM 4605 O O . ARG A 1 600 ? -11.770 3.933 -0.209 1.00 96.44 600 ARG A O 1
ATOM 4612 N N . LEU A 1 601 ? -9.685 3.217 0.283 1.00 97.12 601 LEU A N 1
ATOM 4613 C CA . LEU A 1 601 ? -8.941 4.179 -0.520 1.00 97.12 601 LEU A CA 1
ATOM 4614 C C . LEU A 1 601 ? -8.122 3.424 -1.564 1.00 97.12 601 LEU A C 1
ATOM 4616 O O . LEU A 1 601 ? -7.205 2.681 -1.211 1.00 97.12 601 LEU A O 1
ATOM 4620 N N . ALA A 1 602 ? -8.436 3.636 -2.836 1.00 96.75 602 ALA A N 1
ATOM 4621 C CA . ALA A 1 602 ? -7.553 3.322 -3.944 1.00 96.75 602 ALA A CA 1
ATOM 4622 C C . ALA A 1 602 ? -6.617 4.514 -4.159 1.00 96.75 602 ALA A C 1
ATOM 4624 O O . ALA A 1 602 ? -7.057 5.650 -4.357 1.00 96.75 602 ALA A O 1
ATOM 4625 N N . ILE A 1 603 ? -5.318 4.257 -4.070 1.00 96.06 603 ILE A N 1
ATOM 4626 C CA . ILE A 1 603 ? -4.263 5.266 -4.117 1.00 96.06 603 ILE A CA 1
ATOM 4627 C C . ILE A 1 603 ? -3.433 5.012 -5.365 1.00 96.06 603 ILE A C 1
ATOM 4629 O O . ILE A 1 603 ? -3.068 3.868 -5.616 1.00 96.06 603 ILE A O 1
ATOM 4633 N N . CYS A 1 604 ? -3.123 6.067 -6.116 1.00 95.19 604 CYS A N 1
ATOM 4634 C CA . CYS A 1 604 ? -2.324 6.006 -7.344 1.00 95.19 604 CYS A CA 1
ATOM 4635 C C . CYS A 1 604 ? -1.110 6.950 -7.320 1.00 95.19 604 CYS A C 1
ATOM 4637 O O . CYS A 1 604 ? -0.462 7.145 -8.343 1.00 95.19 604 CYS A O 1
ATOM 4639 N N . GLY A 1 605 ? -0.786 7.535 -6.165 1.00 94.38 605 GLY A N 1
ATOM 4640 C CA . GLY A 1 605 ? 0.423 8.327 -5.966 1.00 94.38 605 GLY A CA 1
ATOM 4641 C C . GLY A 1 605 ? 0.621 8.670 -4.496 1.00 94.38 605 GLY A C 1
ATOM 4642 O O . GLY A 1 605 ? -0.319 9.106 -3.836 1.00 94.38 605 GLY A O 1
ATOM 4643 N N . THR A 1 606 ? 1.831 8.499 -3.962 1.00 93.69 606 THR A N 1
ATOM 4644 C CA . THR A 1 606 ? 2.095 8.744 -2.534 1.00 93.69 606 THR A CA 1
ATOM 4645 C C . THR A 1 606 ? 3.460 9.360 -2.270 1.00 93.69 606 THR A C 1
ATOM 4647 O O . THR A 1 606 ? 4.496 8.867 -2.716 1.00 93.69 606 THR A O 1
ATOM 4650 N N . GLY A 1 607 ? 3.463 10.411 -1.452 1.00 92.25 607 GLY A N 1
ATOM 4651 C CA . GLY A 1 607 ? 4.624 10.916 -0.716 1.00 92.25 607 GLY A CA 1
ATOM 4652 C C . GLY A 1 607 ? 4.434 10.839 0.807 1.00 92.25 607 GLY A C 1
ATOM 4653 O O . GLY A 1 607 ? 5.401 10.608 1.534 1.00 92.25 607 GLY A O 1
ATOM 4654 N N . ALA A 1 608 ? 3.193 10.961 1.294 1.00 93.25 608 ALA A N 1
ATOM 4655 C CA . ALA A 1 608 ? 2.836 10.781 2.702 1.00 93.25 608 ALA A CA 1
ATOM 4656 C C . ALA A 1 608 ? 3.070 9.342 3.194 1.00 93.25 608 ALA A C 1
ATOM 4658 O O . ALA A 1 608 ? 3.055 8.381 2.424 1.00 93.25 608 ALA A O 1
ATOM 4659 N N . LYS A 1 609 ? 3.244 9.199 4.515 1.00 92.12 609 LYS A N 1
ATOM 4660 C CA . LYS A 1 609 ? 3.349 7.899 5.208 1.00 92.12 609 LYS A CA 1
ATOM 4661 C C . LYS A 1 609 ? 2.044 7.445 5.849 1.00 92.12 609 LYS A C 1
ATOM 4663 O O . LYS A 1 609 ? 1.848 6.244 6.035 1.00 92.12 609 LYS A O 1
ATOM 4668 N N . THR A 1 610 ? 1.179 8.397 6.183 1.00 94.44 610 THR A N 1
ATOM 4669 C CA . THR A 1 610 ? -0.084 8.155 6.873 1.00 94.44 610 THR A CA 1
ATOM 4670 C C . THR A 1 610 ? -1.160 9.133 6.420 1.00 94.44 610 THR A C 1
ATOM 4672 O O . THR A 1 610 ? -0.842 10.248 6.013 1.00 94.44 610 THR A O 1
ATOM 4675 N N . ILE A 1 611 ? -2.421 8.731 6.564 1.00 97.81 611 ILE A N 1
ATOM 4676 C CA . ILE A 1 611 ? -3.599 9.606 6.518 1.00 97.81 611 ILE A CA 1
ATOM 4677 C C . ILE A 1 611 ? -4.360 9.380 7.824 1.00 97.81 611 ILE A C 1
ATOM 4679 O O . ILE A 1 611 ? -4.740 8.245 8.124 1.00 97.81 611 ILE A O 1
ATOM 4683 N N . GLU A 1 612 ? -4.564 10.421 8.622 1.00 97.75 612 GLU A N 1
ATOM 4684 C CA . GLU A 1 612 ? -5.417 10.320 9.810 1.00 97.75 612 GLU A CA 1
ATOM 4685 C C . GLU A 1 612 ? -6.885 10.432 9.407 1.00 97.75 612 GLU A C 1
ATOM 4687 O O . GLU A 1 612 ? -7.223 11.152 8.468 1.00 97.75 612 GLU A O 1
ATOM 4692 N N . VAL A 1 613 ? -7.761 9.705 10.099 1.00 97.75 613 VAL A N 1
ATOM 4693 C CA . VAL A 1 613 ? -9.193 9.693 9.797 1.00 97.75 613 VAL A CA 1
ATOM 4694 C C . VAL A 1 613 ? -9.984 9.999 11.058 1.00 97.75 613 VAL A C 1
ATOM 4696 O O . VAL A 1 613 ? -9.845 9.321 12.081 1.00 97.75 613 VAL A O 1
ATOM 4699 N N . ALA A 1 614 ? -10.856 10.997 10.970 1.00 93.94 614 ALA A N 1
ATOM 4700 C CA . ALA A 1 614 ? -11.815 11.343 12.009 1.00 93.94 614 ALA A CA 1
ATOM 4701 C C . ALA A 1 614 ? -13.240 11.326 11.451 1.00 93.94 614 ALA A C 1
ATOM 4703 O O . ALA A 1 614 ? -13.465 11.617 10.282 1.00 93.94 614 ALA A O 1
ATOM 4704 N N . VAL A 1 615 ? -14.216 11.004 12.292 1.00 95.50 615 VAL A N 1
ATOM 4705 C CA . VAL A 1 615 ? -15.641 11.036 11.957 1.00 95.50 615 VAL A CA 1
ATOM 4706 C C . VAL A 1 615 ? -16.357 11.835 13.036 1.00 95.50 615 VAL A C 1
ATOM 4708 O O . VAL A 1 615 ? -16.207 11.556 14.225 1.00 95.50 615 VAL A O 1
ATOM 4711 N N . ASN A 1 616 ? -17.097 12.866 12.631 1.00 95.06 616 ASN A N 1
ATOM 4712 C CA . ASN A 1 616 ? -17.815 13.788 13.516 1.00 95.06 616 ASN A CA 1
ATOM 4713 C C . ASN A 1 616 ? -16.927 14.372 14.632 1.00 95.06 616 ASN A C 1
ATOM 4715 O O . ASN A 1 616 ? -17.325 14.443 15.793 1.00 95.06 616 ASN A O 1
ATOM 4719 N N . GLY A 1 617 ? -15.691 14.745 14.278 1.00 85.50 617 GLY A N 1
ATOM 4720 C CA . GLY A 1 617 ? -14.699 15.298 15.207 1.00 85.50 617 GLY A CA 1
ATOM 4721 C C . GLY A 1 617 ? -14.040 14.273 16.139 1.00 85.50 617 GLY A C 1
ATOM 4722 O O . GLY A 1 617 ? -13.214 14.649 16.965 1.00 85.50 617 GLY A O 1
ATOM 4723 N N . ARG A 1 618 ? -14.371 12.980 16.020 1.00 84.19 618 ARG A N 1
ATOM 4724 C CA . ARG A 1 618 ? -13.789 11.899 16.827 1.00 84.19 618 ARG A CA 1
ATOM 4725 C C . ARG A 1 618 ? -12.807 11.067 15.996 1.00 84.19 618 ARG A C 1
ATOM 4727 O O . ARG A 1 618 ? -13.134 10.742 14.857 1.00 84.19 618 ARG A O 1
ATOM 4734 N N . PRO A 1 619 ? -11.644 10.662 16.536 1.00 82.56 619 PRO A N 1
ATOM 4735 C CA . PRO A 1 619 ? -10.718 9.793 15.813 1.00 82.56 619 PRO A CA 1
ATOM 4736 C C . PRO A 1 619 ? -11.365 8.451 15.446 1.00 82.56 619 PRO A C 1
ATOM 4738 O O . PRO A 1 619 ? -11.899 7.760 16.314 1.00 82.56 619 PRO A O 1
ATOM 4741 N N . ALA A 1 620 ? -11.295 8.081 14.168 1.00 73.50 620 ALA A N 1
ATOM 4742 C CA . ALA A 1 620 ? -11.724 6.781 13.653 1.00 73.50 620 ALA A CA 1
ATOM 4743 C C . ALA A 1 620 ? -10.533 5.833 13.432 1.00 73.50 620 ALA A C 1
ATOM 4745 O O . ALA A 1 620 ? -10.688 4.615 13.491 1.00 73.50 620 ALA A O 1
ATOM 4746 N N . GLY A 1 621 ? -9.338 6.387 13.213 1.00 86.31 621 GLY A N 1
ATOM 4747 C CA . GLY A 1 621 ? -8.093 5.641 13.077 1.00 86.31 621 GLY A CA 1
ATOM 4748 C C . GLY A 1 621 ? -7.110 6.350 12.153 1.00 86.31 621 GLY A C 1
ATOM 4749 O O . GLY A 1 621 ? -7.200 7.556 11.933 1.00 86.31 621 GLY A O 1
ATOM 4750 N N . LYS A 1 622 ? -6.167 5.590 11.602 1.00 92.06 622 LYS A N 1
ATOM 4751 C CA . LYS A 1 622 ? -5.235 6.069 10.580 1.00 92.06 622 LYS A CA 1
ATOM 4752 C C . LYS A 1 622 ? -5.020 4.994 9.528 1.00 92.06 622 LYS A C 1
ATOM 4754 O O . LYS A 1 622 ? -5.053 3.806 9.841 1.00 92.06 622 LYS A O 1
ATOM 4759 N N . ILE A 1 623 ? -4.757 5.427 8.308 1.00 91.44 623 ILE A N 1
ATOM 4760 C CA . ILE A 1 623 ? -4.245 4.588 7.231 1.00 91.44 623 ILE A CA 1
ATOM 4761 C C . ILE A 1 623 ? -2.733 4.765 7.213 1.00 91.44 623 ILE A C 1
ATOM 4763 O O . ILE A 1 623 ? -2.251 5.892 7.122 1.00 91.44 623 ILE A O 1
ATOM 4767 N N . ASP A 1 624 ? -1.989 3.670 7.336 1.00 89.31 624 ASP A N 1
ATOM 4768 C CA . ASP A 1 624 ? -0.529 3.655 7.383 1.00 89.31 624 ASP A CA 1
ATOM 4769 C C . ASP A 1 624 ? 0.078 2.697 6.340 1.00 89.31 624 ASP A C 1
ATOM 4771 O O . ASP A 1 624 ? -0.596 2.202 5.428 1.00 89.31 624 ASP A O 1
ATOM 4775 N N . GLY A 1 625 ? 1.403 2.531 6.395 1.00 84.31 625 GLY A N 1
ATOM 4776 C CA . GLY A 1 625 ? 2.136 1.712 5.429 1.00 84.31 625 GLY A CA 1
ATOM 4777 C C . GLY A 1 625 ? 2.064 2.259 4.000 1.00 84.31 625 GLY A C 1
ATOM 4778 O O . GLY A 1 625 ? 2.091 1.479 3.045 1.00 84.31 625 GLY A O 1
ATOM 4779 N N . LEU A 1 626 ? 1.925 3.580 3.836 1.00 90.00 626 LEU A N 1
ATOM 4780 C CA . LEU A 1 626 ? 1.941 4.228 2.525 1.00 90.00 626 LEU A CA 1
ATOM 4781 C C . LEU A 1 626 ? 3.385 4.302 2.009 1.00 90.00 626 LEU A C 1
ATOM 4783 O O . LEU A 1 626 ? 4.276 4.893 2.633 1.00 90.00 626 LEU A O 1
ATOM 4787 N N . ALA A 1 627 ? 3.632 3.652 0.872 1.00 83.44 627 ALA A N 1
ATOM 4788 C CA . ALA A 1 627 ? 4.951 3.587 0.258 1.00 83.44 627 ALA A CA 1
ATOM 4789 C C . ALA A 1 627 ? 5.135 4.766 -0.699 1.00 83.44 627 ALA A C 1
ATOM 4791 O O . ALA A 1 627 ? 4.346 4.956 -1.621 1.00 83.44 627 ALA A O 1
ATOM 4792 N N . GLY A 1 628 ? 6.193 5.549 -0.490 1.00 88.06 628 GLY A N 1
ATOM 4793 C CA . GLY A 1 628 ? 6.492 6.680 -1.363 1.00 88.06 628 GLY A CA 1
ATOM 4794 C C . GLY A 1 628 ? 6.877 6.199 -2.762 1.00 88.06 628 GLY A C 1
ATOM 4795 O O . GLY A 1 628 ? 7.749 5.341 -2.883 1.00 88.06 628 GLY A O 1
ATOM 4796 N N . ASP A 1 629 ? 6.258 6.755 -3.799 1.00 89.88 629 ASP A N 1
ATOM 4797 C CA . ASP A 1 629 ? 6.523 6.402 -5.202 1.00 89.88 629 ASP A CA 1
ATOM 4798 C C . ASP A 1 629 ? 7.126 7.574 -6.006 1.00 89.88 629 ASP A C 1
ATOM 4800 O O . ASP A 1 629 ? 7.726 7.400 -7.073 1.00 89.88 629 ASP A O 1
ATOM 4804 N N . GLY A 1 630 ? 7.060 8.778 -5.431 1.00 89.56 630 GLY A N 1
ATOM 4805 C CA . GLY A 1 630 ? 7.592 10.009 -5.998 1.00 89.56 630 GLY A CA 1
ATOM 4806 C C . GLY A 1 630 ? 6.844 10.468 -7.246 1.00 89.56 630 GLY A C 1
ATOM 4807 O O . GLY A 1 630 ? 7.456 11.120 -8.089 1.00 89.56 630 GLY A O 1
ATOM 4808 N N . THR A 1 631 ? 5.560 10.124 -7.366 1.00 91.31 631 THR A N 1
ATOM 4809 C CA . THR A 1 631 ? 4.672 10.592 -8.439 1.00 91.31 631 THR A CA 1
ATOM 4810 C C . THR A 1 631 ? 4.414 12.096 -8.342 1.00 91.31 631 THR A C 1
ATOM 4812 O O . THR A 1 631 ? 4.549 12.801 -9.340 1.00 91.31 631 THR A O 1
ATOM 4815 N N . ILE A 1 632 ? 4.165 12.612 -7.131 1.00 91.12 632 ILE A N 1
ATOM 4816 C CA . ILE A 1 632 ? 3.938 14.048 -6.871 1.00 91.12 632 ILE A CA 1
ATOM 4817 C C . ILE A 1 632 ? 5.169 14.877 -7.271 1.00 91.12 632 ILE A C 1
ATOM 4819 O O . ILE A 1 632 ? 5.064 15.835 -8.029 1.00 91.12 632 ILE A O 1
ATOM 4823 N N . THR A 1 633 ? 6.358 14.451 -6.833 1.00 87.94 633 THR A N 1
ATOM 4824 C CA . THR A 1 633 ? 7.645 15.092 -7.163 1.00 87.94 633 THR A CA 1
ATOM 4825 C C . THR A 1 633 ? 7.946 15.122 -8.664 1.00 87.94 633 THR A C 1
ATOM 4827 O O . THR A 1 633 ? 8.747 15.936 -9.108 1.00 87.94 633 THR A O 1
ATOM 4830 N N . ARG A 1 634 ? 7.346 14.215 -9.440 1.00 87.75 634 ARG A N 1
ATOM 4831 C CA . ARG A 1 634 ? 7.625 14.030 -10.867 1.00 87.75 634 ARG A CA 1
ATOM 4832 C C . ARG A 1 634 ? 6.451 14.432 -11.758 1.00 87.75 634 ARG A C 1
ATOM 4834 O O . ARG A 1 634 ? 6.372 13.965 -12.884 1.00 87.75 634 ARG A O 1
ATOM 4841 N N . HIS A 1 635 ? 5.550 15.290 -11.279 1.00 87.25 635 HIS A N 1
ATOM 4842 C CA . HIS A 1 635 ? 4.490 15.871 -12.116 1.00 87.25 635 HIS A CA 1
ATOM 4843 C C . HIS A 1 635 ? 3.566 14.819 -12.755 1.00 87.25 635 HIS A C 1
ATOM 4845 O O . HIS A 1 635 ? 3.058 15.014 -13.853 1.00 87.25 635 HIS A O 1
ATOM 4851 N N . GLY A 1 636 ? 3.374 13.673 -12.091 1.00 89.25 636 GLY A N 1
ATOM 4852 C CA . GLY A 1 636 ? 2.518 12.590 -12.576 1.00 89.25 636 GLY A CA 1
ATOM 4853 C C . GLY A 1 636 ? 1.075 12.702 -12.084 1.00 89.25 636 GLY A C 1
ATOM 4854 O O . GLY A 1 636 ? 0.781 13.405 -11.121 1.00 89.25 636 GLY A O 1
ATOM 4855 N N . THR A 1 637 ? 0.177 11.954 -12.720 1.00 92.44 637 THR A N 1
ATOM 4856 C CA . THR A 1 637 ? -1.201 11.697 -12.245 1.00 92.44 637 THR A CA 1
ATOM 4857 C C . THR A 1 637 ? -1.425 10.235 -11.861 1.00 92.44 637 THR A C 1
ATOM 4859 O O . THR A 1 637 ? -2.520 9.868 -11.446 1.00 92.44 637 THR A O 1
ATOM 4862 N N . GLN A 1 638 ? -0.403 9.393 -12.024 1.00 91.75 638 GLN A N 1
ATOM 4863 C CA . GLN A 1 638 ? -0.435 7.973 -11.694 1.00 91.75 638 GLN A CA 1
ATOM 4864 C C . GLN A 1 638 ? 0.983 7.440 -11.445 1.00 91.75 638 GLN A C 1
ATOM 4866 O O . GLN A 1 638 ? 1.939 7.832 -12.121 1.00 91.75 638 GLN A O 1
ATOM 4871 N N . GLY A 1 639 ? 1.092 6.522 -10.494 1.00 91.31 639 GLY A N 1
ATOM 4872 C CA . GLY A 1 639 ? 2.282 5.762 -10.135 1.00 91.31 639 GLY A CA 1
ATOM 4873 C C . GLY A 1 639 ? 1.898 4.361 -9.684 1.00 91.31 639 GLY A C 1
ATOM 4874 O O . GLY A 1 639 ? 1.220 3.652 -10.429 1.00 91.31 639 GLY A O 1
ATOM 4875 N N . ILE A 1 640 ? 2.320 3.945 -8.486 1.00 90.31 640 ILE A N 1
ATOM 4876 C CA . ILE A 1 640 ? 1.896 2.635 -7.977 1.00 90.31 640 ILE A CA 1
ATOM 4877 C C . ILE A 1 640 ? 0.461 2.735 -7.487 1.00 90.31 640 ILE A C 1
ATOM 4879 O O . ILE A 1 640 ? 0.152 3.505 -6.579 1.00 90.31 640 ILE A O 1
ATOM 4883 N N . TRP A 1 641 ? -0.378 1.863 -8.025 1.00 93.12 641 TRP A N 1
ATOM 4884 C CA . TRP A 1 641 ? -1.726 1.654 -7.552 1.00 93.12 641 TRP A CA 1
ATOM 4885 C C . TRP A 1 641 ? -1.800 0.588 -6.457 1.00 93.12 641 TRP A C 1
ATOM 4887 O O . TRP A 1 641 ? -1.256 -0.509 -6.617 1.00 93.12 641 TRP A O 1
ATOM 4897 N N . TYR A 1 642 ? -2.498 0.882 -5.362 1.00 92.62 642 TYR A N 1
ATOM 4898 C CA . TYR A 1 642 ? -2.860 -0.096 -4.335 1.00 92.62 642 TYR A CA 1
ATOM 4899 C C . TYR A 1 642 ? -4.047 0.379 -3.493 1.00 92.62 642 TYR A C 1
ATOM 4901 O O . TYR A 1 642 ? -4.352 1.569 -3.425 1.00 92.62 642 TYR A O 1
ATOM 4909 N N . GLU A 1 643 ? -4.683 -0.560 -2.792 1.00 93.19 643 GLU A N 1
ATOM 4910 C CA . GLU A 1 643 ? -5.778 -0.264 -1.871 1.00 93.19 643 GLU A CA 1
ATOM 4911 C C . GLU A 1 643 ? -5.312 -0.210 -0.410 1.00 93.19 643 GLU A C 1
ATOM 4913 O O . GLU A 1 643 ? -4.404 -0.932 0.028 1.00 93.19 643 GLU A O 1
ATOM 4918 N N . ARG A 1 644 ? -5.970 0.645 0.370 1.00 93.81 644 ARG A N 1
ATOM 4919 C CA . ARG A 1 644 ? -5.923 0.660 1.831 1.00 93.81 644 ARG A CA 1
ATOM 4920 C C . ARG A 1 644 ? -7.334 0.708 2.381 1.00 93.81 644 ARG A C 1
ATOM 4922 O O . ARG A 1 644 ? -8.201 1.380 1.833 1.00 93.81 644 ARG A O 1
ATOM 4929 N N . GLU A 1 645 ? -7.545 0.015 3.488 1.00 93.69 645 GLU A N 1
ATOM 4930 C CA . GLU A 1 645 ? -8.830 -0.004 4.170 1.00 93.69 645 GLU A CA 1
ATOM 4931 C C . GLU A 1 645 ? -8.645 0.458 5.612 1.00 93.69 645 GLU A C 1
ATOM 4933 O O . GLU A 1 645 ? -7.710 0.039 6.295 1.00 93.69 645 GLU A O 1
ATOM 4938 N N . LEU A 1 646 ? -9.560 1.297 6.083 1.00 92.81 646 LEU A N 1
ATOM 4939 C CA . LEU A 1 646 ? -9.730 1.598 7.493 1.00 92.81 646 LEU A CA 1
ATOM 4940 C C . LEU A 1 646 ? -11.155 1.253 7.879 1.00 92.81 646 LEU A C 1
ATOM 4942 O O . LEU A 1 646 ? -12.110 1.847 7.385 1.00 92.81 646 LEU A O 1
ATOM 4946 N N . ALA A 1 647 ? -11.289 0.326 8.812 1.00 88.50 647 ALA A N 1
ATOM 4947 C CA . ALA A 1 647 ? -12.577 0.008 9.384 1.00 88.50 647 ALA A CA 1
ATOM 4948 C C . ALA A 1 647 ? -12.715 0.579 10.793 1.00 88.50 647 ALA A C 1
ATOM 4950 O O . ALA A 1 647 ? -11.778 0.518 11.589 1.00 88.50 647 ALA A O 1
ATOM 4951 N N . PHE A 1 648 ? -13.901 1.090 11.096 1.00 81.44 648 PHE A N 1
ATOM 4952 C CA . PHE A 1 648 ? -14.229 1.737 12.358 1.00 81.44 648 PHE A CA 1
ATOM 4953 C C . PHE A 1 648 ? -15.669 1.423 12.779 1.00 81.44 648 PHE A C 1
ATOM 4955 O O . PHE A 1 648 ? -16.477 0.908 12.002 1.00 81.44 648 PHE A O 1
ATOM 4962 N N . ASP A 1 649 ? -15.974 1.694 14.045 1.00 81.31 649 ASP A N 1
ATOM 4963 C CA . ASP A 1 649 ? -17.312 1.506 14.603 1.00 81.31 649 ASP A CA 1
ATOM 4964 C C . ASP A 1 649 ? -18.297 2.486 13.947 1.00 81.31 649 ASP A C 1
ATOM 4966 O O . ASP A 1 649 ? -18.072 3.702 13.952 1.00 81.31 649 ASP A O 1
ATOM 4970 N N . ALA A 1 650 ? -19.392 1.966 13.386 1.00 87.12 650 ALA A N 1
ATOM 4971 C CA . ALA A 1 650 ? -20.410 2.786 12.740 1.00 87.12 650 ALA A CA 1
ATOM 4972 C C . ALA A 1 650 ? -21.053 3.798 13.705 1.00 87.12 650 ALA A C 1
ATOM 4974 O O . ALA A 1 650 ? -21.517 4.839 13.248 1.00 87.12 650 ALA A O 1
ATOM 4975 N N . ALA A 1 651 ? -20.996 3.569 15.023 1.00 82.50 651 ALA A N 1
ATOM 4976 C CA . ALA A 1 651 ? -21.488 4.491 16.047 1.00 82.50 651 ALA A CA 1
ATOM 4977 C C . ALA A 1 651 ? -20.731 5.834 16.115 1.00 82.50 651 ALA A C 1
ATOM 4979 O O . ALA A 1 651 ? -21.140 6.739 16.844 1.00 82.50 651 ALA A O 1
ATOM 4980 N N . LEU A 1 652 ? -19.620 5.997 15.382 1.00 79.88 652 LEU A N 1
ATOM 4981 C CA . LEU A 1 652 ? -19.020 7.319 15.164 1.00 79.88 652 LEU A CA 1
ATOM 4982 C C . LEU A 1 652 ? -19.886 8.210 14.257 1.00 79.88 652 LEU A C 1
ATOM 4984 O O . LEU A 1 652 ? -19.783 9.436 14.322 1.00 79.88 652 LEU A O 1
ATOM 4988 N N . MET A 1 653 ? -20.746 7.606 13.437 1.00 94.06 653 MET A N 1
ATOM 4989 C CA . MET A 1 653 ? -21.733 8.284 12.605 1.00 94.06 653 MET A CA 1
ATOM 4990 C C . MET A 1 653 ? -23.085 8.392 13.328 1.00 94.06 653 MET A C 1
ATOM 4992 O O . MET A 1 653 ? -23.361 7.691 14.299 1.00 94.06 653 MET A O 1
ATOM 4996 N N . ARG A 1 654 ? -23.948 9.285 12.847 1.00 89.25 654 ARG A N 1
ATOM 4997 C CA . ARG A 1 654 ? -25.268 9.595 13.411 1.00 89.25 654 ARG A CA 1
ATOM 4998 C C . ARG A 1 654 ? -26.316 9.746 12.311 1.00 89.25 654 ARG A C 1
ATOM 5000 O O . ARG A 1 654 ? -25.972 9.874 11.142 1.00 89.25 654 ARG A O 1
ATOM 5007 N N . ALA A 1 655 ? -27.592 9.741 12.690 1.00 92.56 655 ALA A N 1
ATOM 5008 C CA . ALA A 1 655 ? -28.662 10.157 11.785 1.00 92.56 655 ALA A CA 1
ATOM 5009 C C . ALA A 1 655 ? -28.486 11.638 11.401 1.00 92.56 655 ALA A C 1
ATOM 5011 O O . ALA A 1 655 ? -28.055 12.440 12.233 1.00 92.56 655 ALA A O 1
ATOM 5012 N N . GLY A 1 656 ? -28.855 11.999 10.173 1.00 94.69 656 GLY A N 1
ATOM 5013 C CA . GLY A 1 656 ? -28.636 13.332 9.616 1.00 94.69 656 GLY A CA 1
ATOM 5014 C C . GLY A 1 656 ? -27.173 13.566 9.243 1.00 94.69 656 GLY A C 1
ATOM 5015 O O . GLY A 1 656 ? -26.504 12.650 8.762 1.00 94.69 656 GLY A O 1
ATOM 5016 N N . GLU A 1 657 ? -26.690 14.786 9.476 1.00 96.25 657 GLU A N 1
ATOM 5017 C CA . GLU A 1 657 ? -25.384 15.246 8.997 1.00 96.25 657 GLU A CA 1
ATOM 5018 C C . GLU A 1 657 ? -24.208 14.568 9.707 1.00 96.25 657 GLU A C 1
ATOM 5020 O O . GLU A 1 657 ? -24.074 14.588 10.942 1.00 96.25 657 GLU A O 1
ATOM 5025 N N . ASN A 1 658 ? -23.301 14.040 8.890 1.00 98.19 658 ASN A N 1
ATOM 5026 C CA . ASN A 1 658 ? -22.012 13.500 9.281 1.00 98.19 658 ASN A CA 1
ATOM 5027 C C . ASN A 1 658 ? -20.875 14.208 8.548 1.00 98.19 658 ASN A C 1
ATOM 5029 O O . ASN A 1 658 ? -21.036 14.721 7.442 1.00 98.19 658 ASN A O 1
ATOM 5033 N N . THR A 1 659 ? -19.686 14.193 9.143 1.00 98.44 659 THR A N 1
ATOM 5034 C CA . THR A 1 659 ? -18.450 14.614 8.478 1.00 98.44 659 THR A CA 1
ATOM 5035 C C . THR A 1 659 ? -17.350 13.589 8.724 1.00 98.44 659 THR A C 1
ATOM 5037 O O . THR A 1 659 ? -17.019 13.311 9.876 1.00 98.44 659 THR A O 1
ATOM 5040 N N . LEU A 1 660 ? -16.764 13.048 7.657 1.00 98.69 660 LEU A N 1
ATOM 5041 C CA . LEU A 1 660 ? -15.535 12.256 7.695 1.00 98.69 660 LEU A CA 1
ATOM 5042 C C . LEU A 1 660 ? -14.372 13.142 7.247 1.00 98.69 660 LEU A C 1
ATOM 5044 O O . LEU A 1 660 ? -14.432 13.731 6.178 1.00 98.69 660 LEU A O 1
ATOM 5048 N N . VAL A 1 661 ? -13.322 13.250 8.051 1.00 98.81 661 VAL A N 1
ATOM 5049 C CA . VAL A 1 661 ? -12.144 14.071 7.757 1.00 98.81 661 VAL A CA 1
ATOM 5050 C C . VAL A 1 661 ? -10.953 13.164 7.499 1.00 98.81 661 VAL A C 1
ATOM 5052 O O . VAL A 1 661 ? -10.628 12.325 8.338 1.00 98.81 661 VAL A O 1
ATOM 5055 N N . LEU A 1 662 ? -10.314 13.349 6.347 1.00 98.75 662 LEU A N 1
ATOM 5056 C CA . LEU A 1 662 ? -9.016 12.774 6.007 1.00 98.75 662 LEU A CA 1
ATOM 5057 C C . LEU A 1 662 ? -7.948 13.830 6.250 1.00 98.75 662 LEU A C 1
ATOM 5059 O O . LEU A 1 662 ? -8.077 14.919 5.706 1.00 98.75 662 LEU A O 1
ATOM 5063 N N . THR A 1 663 ? -6.891 13.523 6.993 1.00 98.62 663 THR A N 1
ATOM 5064 C CA . THR A 1 663 ? -5.818 14.489 7.254 1.00 98.62 663 THR A CA 1
ATOM 5065 C C . THR A 1 663 ? -4.480 13.958 6.768 1.00 98.62 663 THR A C 1
ATOM 5067 O O . THR A 1 663 ? -3.979 12.950 7.276 1.00 98.62 663 THR A O 1
ATOM 5070 N N . VAL A 1 664 ? -3.875 14.661 5.810 1.00 98.19 664 VAL A N 1
ATOM 5071 C CA . VAL A 1 664 ? -2.459 14.480 5.473 1.00 98.19 664 VAL A CA 1
ATOM 5072 C C . VAL A 1 664 ? -1.604 15.279 6.471 1.00 98.19 664 VAL A C 1
ATOM 5074 O O . VAL A 1 664 ? -1.902 16.452 6.717 1.00 98.19 664 VAL A O 1
ATOM 5077 N N . PRO A 1 665 ? -0.559 14.677 7.076 1.00 97.06 665 PRO A N 1
ATOM 5078 C CA . PRO A 1 665 ? 0.280 15.347 8.070 1.00 97.06 665 PRO A CA 1
ATOM 5079 C C . PRO A 1 665 ? 1.015 16.578 7.533 1.00 97.06 665 PRO A C 1
ATOM 5081 O O . PRO A 1 665 ? 1.255 16.700 6.336 1.00 97.06 665 PRO A O 1
ATOM 5084 N N . ALA A 1 666 ? 1.451 17.452 8.442 1.00 97.62 666 ALA A N 1
ATOM 5085 C CA . ALA A 1 666 ? 2.348 18.555 8.109 1.00 97.62 666 ALA A CA 1
ATOM 5086 C C . ALA A 1 666 ? 3.686 18.044 7.546 1.00 97.62 666 ALA A C 1
ATOM 5088 O O . ALA A 1 666 ? 4.171 16.971 7.917 1.00 97.62 666 ALA A O 1
ATOM 5089 N N . GLY A 1 667 ? 4.312 18.836 6.680 1.00 96.44 667 GLY A N 1
ATOM 5090 C CA . GLY A 1 667 ? 5.584 18.496 6.048 1.00 96.44 667 GLY A CA 1
ATOM 5091 C C . GLY A 1 667 ? 5.727 19.099 4.651 1.00 96.44 667 GLY A C 1
ATOM 5092 O O . GLY A 1 667 ? 4.908 19.921 4.256 1.00 96.44 667 GLY A O 1
ATOM 5093 N N . PRO A 1 668 ? 6.770 18.722 3.893 1.00 95.19 668 PRO A N 1
ATOM 5094 C CA . PRO A 1 668 ? 6.958 19.146 2.504 1.00 95.19 668 PRO A CA 1
ATOM 5095 C C . PRO A 1 668 ? 5.722 18.901 1.626 1.00 95.19 668 PRO A C 1
ATOM 5097 O O . PRO A 1 668 ? 5.148 17.818 1.691 1.00 95.19 668 PRO A O 1
ATOM 5100 N N . VAL A 1 669 ? 5.340 19.849 0.761 1.00 94.56 669 VAL A N 1
ATOM 5101 C CA . VAL A 1 669 ? 4.138 19.723 -0.096 1.00 94.56 669 VAL A CA 1
ATOM 5102 C C . VAL A 1 669 ? 4.159 18.516 -1.043 1.00 94.56 669 VAL A C 1
ATOM 5104 O O . VAL A 1 669 ? 3.111 18.057 -1.477 1.00 94.56 669 VAL A O 1
ATOM 5107 N N . ASN A 1 670 ? 5.322 17.933 -1.335 1.00 91.50 670 ASN A N 1
ATOM 5108 C CA . ASN A 1 670 ? 5.411 16.686 -2.096 1.00 91.50 670 ASN A CA 1
ATOM 5109 C C . ASN A 1 670 ? 5.142 15.414 -1.264 1.00 91.50 670 ASN A C 1
ATOM 5111 O O . ASN A 1 670 ? 5.069 14.325 -1.834 1.00 91.50 670 ASN A O 1
ATOM 5115 N N . ASN A 1 671 ? 4.933 15.526 0.053 1.00 94.44 671 ASN A N 1
ATOM 5116 C CA . ASN A 1 671 ? 4.522 14.434 0.941 1.00 94.44 671 ASN A CA 1
ATOM 5117 C C . ASN A 1 671 ? 2.991 14.287 1.008 1.00 94.44 671 ASN A C 1
ATOM 5119 O O . ASN A 1 671 ? 2.428 14.121 2.085 1.00 94.44 671 ASN A O 1
ATOM 5123 N N . GLY A 1 672 ? 2.312 14.356 -0.136 1.00 95.31 672 GLY A N 1
ATOM 5124 C CA . GLY A 1 672 ? 0.860 14.190 -0.231 1.00 95.31 672 GLY A CA 1
ATOM 5125 C C . GLY A 1 672 ? 0.400 12.790 -0.635 1.00 95.31 672 GLY A C 1
ATOM 5126 O O . GLY A 1 672 ? 1.182 11.834 -0.661 1.00 95.31 672 GLY A O 1
ATOM 5127 N N . VAL A 1 673 ? -0.876 12.689 -0.999 1.00 97.00 673 VAL A N 1
ATOM 5128 C CA . VAL A 1 673 ? -1.523 11.497 -1.566 1.00 97.00 673 VAL A CA 1
ATOM 5129 C C . VAL A 1 673 ? -2.346 11.893 -2.792 1.00 97.00 673 VAL A C 1
ATOM 5131 O O . VAL A 1 673 ? -3.048 12.900 -2.769 1.00 97.00 673 VAL A O 1
ATOM 5134 N N . MET A 1 674 ? -2.274 11.092 -3.851 1.00 97.62 674 MET A N 1
ATOM 5135 C CA . MET A 1 674 ? -3.184 11.123 -4.994 1.00 97.62 674 MET A CA 1
ATOM 5136 C C . MET A 1 674 ? -4.122 9.925 -4.892 1.00 97.62 674 MET A C 1
ATOM 5138 O O . MET A 1 674 ? -3.679 8.771 -4.822 1.00 97.62 674 MET A O 1
ATOM 5142 N N . TYR A 1 67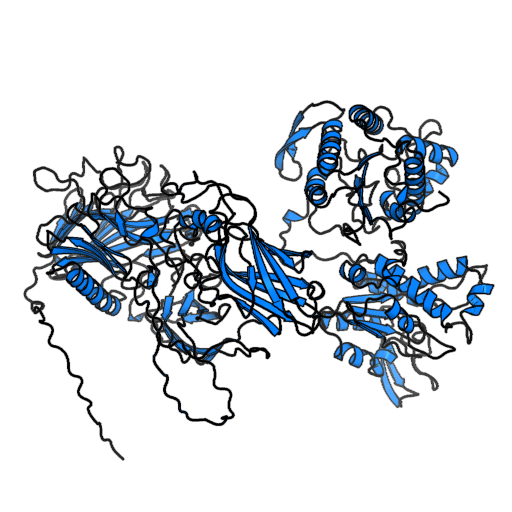5 ? -5.417 10.209 -4.862 1.00 97.56 675 TYR A N 1
ATOM 5143 C CA . TYR A 1 675 ? -6.448 9.183 -4.851 1.00 97.56 675 TYR A CA 1
ATOM 5144 C C . TYR A 1 675 ? -6.842 8.833 -6.285 1.00 97.56 675 TYR A C 1
ATOM 5146 O O . TYR A 1 675 ? -6.899 9.704 -7.143 1.00 97.56 675 TYR A O 1
ATOM 5154 N N . ASP A 1 676 ? -7.115 7.555 -6.511 1.00 97.31 676 ASP A N 1
ATOM 5155 C CA . ASP A 1 676 ? -7.845 7.053 -7.679 1.00 97.31 676 ASP A CA 1
ATOM 5156 C C . ASP A 1 676 ? -9.340 6.999 -7.343 1.00 97.31 676 ASP A C 1
ATOM 5158 O O . ASP A 1 676 ? -10.193 7.537 -8.036 1.00 97.31 676 ASP A O 1
ATOM 5162 N N . TYR A 1 677 ? -9.670 6.411 -6.191 1.00 97.81 677 TYR A N 1
ATOM 5163 C CA . TYR A 1 677 ? -11.057 6.220 -5.794 1.00 97.81 677 TYR A CA 1
ATOM 5164 C C . TYR A 1 677 ? -11.201 6.097 -4.281 1.00 97.81 677 TYR A C 1
ATOM 5166 O O . TYR A 1 677 ? -10.370 5.485 -3.608 1.00 97.81 677 TYR A O 1
ATOM 5174 N N . LEU A 1 678 ? -12.278 6.652 -3.736 1.00 98.06 678 LEU A N 1
ATOM 5175 C CA . LEU A 1 678 ? -12.641 6.525 -2.330 1.00 98.06 678 LEU A CA 1
ATOM 5176 C C . LEU A 1 678 ? -14.039 5.931 -2.227 1.00 98.06 678 LEU A C 1
ATOM 5178 O O . LEU A 1 678 ? -14.928 6.299 -2.990 1.00 98.06 678 LEU A O 1
ATOM 5182 N N . ARG A 1 679 ? -14.257 5.051 -1.251 1.00 96.44 679 ARG A N 1
ATOM 5183 C CA . ARG A 1 679 ? -15.576 4.481 -0.966 1.00 96.44 679 ARG A CA 1
ATOM 5184 C C . ARG A 1 679 ? -15.767 4.255 0.524 1.00 96.44 679 ARG A C 1
ATOM 5186 O O . ARG A 1 679 ? -14.878 3.719 1.181 1.00 96.44 679 ARG A O 1
ATOM 5193 N N . LEU A 1 680 ? -16.949 4.584 1.036 1.00 97.75 680 LEU A N 1
ATOM 5194 C CA . LEU A 1 680 ? -17.383 4.187 2.374 1.00 97.75 680 LEU A CA 1
ATOM 5195 C C . LEU A 1 680 ? -18.478 3.123 2.278 1.00 97.75 680 LEU A C 1
ATOM 5197 O O . LEU A 1 680 ? -19.488 3.316 1.601 1.00 97.75 680 LEU A O 1
ATOM 5201 N N . GLU A 1 681 ? -18.285 2.004 2.970 1.00 94.44 681 GLU A N 1
ATOM 5202 C CA . GLU A 1 681 ? -19.227 0.882 3.028 1.00 94.44 681 GLU A CA 1
ATOM 5203 C C . GLU A 1 681 ? -19.648 0.622 4.481 1.00 94.44 681 GLU A C 1
ATOM 5205 O O . GLU A 1 681 ? -18.853 0.804 5.403 1.00 94.44 68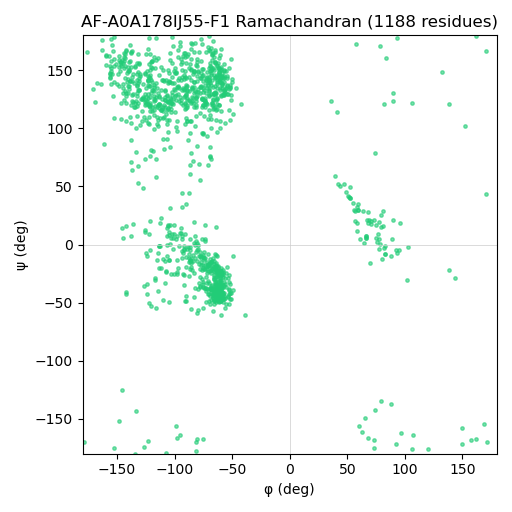1 GLU A O 1
ATOM 5210 N N . LEU A 1 682 ? -20.895 0.203 4.691 1.00 91.31 682 LEU A N 1
ATOM 5211 C CA . LEU A 1 682 ? -21.481 -0.067 6.000 1.00 91.31 682 LEU A CA 1
ATOM 5212 C C . LEU A 1 682 ? -21.999 -1.506 6.076 1.00 91.31 682 LEU A C 1
ATOM 5214 O O . LEU A 1 682 ? -22.884 -1.900 5.314 1.00 91.31 682 LEU A O 1
ATOM 5218 N N . ASP A 1 683 ? -21.470 -2.268 7.025 1.00 83.81 683 ASP A N 1
ATOM 5219 C CA . ASP A 1 683 ? -21.951 -3.593 7.399 1.00 83.81 683 ASP A CA 1
ATOM 5220 C C . ASP A 1 683 ? -22.696 -3.529 8.734 1.00 83.81 683 ASP A C 1
ATOM 5222 O O . ASP A 1 683 ? -22.109 -3.567 9.819 1.00 83.81 683 ASP A O 1
ATOM 5226 N N . GLU A 1 684 ? -24.020 -3.442 8.640 1.00 72.38 684 GLU A N 1
ATOM 5227 C CA . GLU A 1 684 ? -24.914 -3.402 9.801 1.00 72.38 684 GLU A CA 1
ATOM 5228 C C . GLU A 1 684 ? -25.138 -4.796 10.412 1.00 72.38 684 GLU A C 1
ATOM 5230 O O . GLU A 1 684 ? -25.662 -4.907 11.520 1.00 72.38 684 GLU A O 1
ATOM 5235 N N . SER A 1 685 ? -24.693 -5.863 9.734 1.00 59.44 685 SER A N 1
ATOM 5236 C CA . SER A 1 685 ? -24.753 -7.232 10.254 1.00 59.44 685 SER A CA 1
ATOM 5237 C C . SER A 1 685 ? -23.657 -7.535 11.286 1.00 59.44 685 SER A C 1
ATOM 5239 O O . SER A 1 685 ? -23.743 -8.544 11.983 1.00 59.44 685 SER A O 1
ATOM 5241 N N . ALA A 1 686 ? -22.676 -6.634 11.436 1.00 56.25 686 ALA A N 1
ATOM 5242 C CA . ALA A 1 686 ? -21.490 -6.782 12.281 1.00 56.25 686 ALA A CA 1
ATOM 5243 C C . ALA A 1 686 ? -21.681 -6.429 13.777 1.00 56.25 686 ALA A C 1
ATOM 5245 O O . ALA A 1 686 ? -20.696 -6.158 14.471 1.00 56.25 686 ALA A O 1
ATOM 5246 N N . THR A 1 687 ? -22.910 -6.398 14.305 1.00 64.12 687 THR A N 1
ATOM 5247 C CA . THR A 1 687 ? -23.102 -6.345 15.767 1.00 64.12 687 THR A CA 1
ATOM 5248 C C . THR A 1 687 ? -22.812 -7.728 16.342 1.00 64.12 687 THR A C 1
ATOM 5250 O O . THR A 1 687 ? -23.437 -8.704 15.943 1.00 64.12 687 THR A O 1
ATOM 5253 N N . ARG A 1 688 ? -21.826 -7.824 17.244 1.00 76.44 688 ARG A N 1
ATOM 5254 C CA . ARG A 1 688 ? -21.537 -9.083 17.944 1.00 76.44 688 ARG A CA 1
ATOM 5255 C C . ARG A 1 688 ? -22.744 -9.470 18.793 1.00 76.44 688 ARG A C 1
ATOM 5257 O O . ARG A 1 688 ? -23.328 -8.610 19.458 1.00 76.44 688 ARG A O 1
ATOM 5264 N N . THR A 1 689 ? -23.042 -10.757 18.845 1.00 89.12 689 THR A N 1
ATOM 5265 C CA . THR A 1 689 ? -24.033 -11.322 19.756 1.00 89.12 689 THR A CA 1
ATOM 5266 C C . THR A 1 689 ? -23.331 -12.130 20.850 1.00 89.12 689 THR A C 1
ATOM 5268 O O . THR A 1 689 ? -22.436 -12.933 20.588 1.00 89.12 689 THR A O 1
ATOM 5271 N N . LEU A 1 690 ? -23.719 -11.904 22.105 1.00 93.62 690 LEU A N 1
ATOM 5272 C CA . LEU A 1 690 ? -23.318 -12.684 23.271 1.00 93.62 690 LEU A CA 1
ATOM 5273 C C . LEU A 1 690 ? -24.416 -13.698 23.581 1.00 93.62 690 LEU A C 1
ATOM 5275 O O . LEU A 1 690 ? -25.473 -13.353 24.108 1.00 93.62 690 LEU A O 1
ATOM 5279 N N . PHE A 1 691 ? -24.143 -14.960 23.280 1.00 97.25 691 PHE A N 1
ATOM 5280 C CA . PHE A 1 691 ? -25.006 -16.088 23.595 1.00 97.25 691 PHE A CA 1
ATOM 5281 C C . PHE A 1 691 ? -24.683 -16.650 24.979 1.00 97.25 691 PHE A C 1
ATOM 5283 O O . PHE A 1 691 ? -23.517 -16.840 25.323 1.00 97.25 691 PHE A O 1
ATOM 5290 N N . ILE A 1 692 ? -25.714 -16.961 25.766 1.00 97.94 692 ILE A N 1
ATOM 5291 C CA . ILE A 1 692 ? -25.571 -17.655 27.054 1.00 97.94 692 ILE A CA 1
ATOM 5292 C C . ILE A 1 692 ? -26.172 -19.055 26.928 1.00 97.94 692 ILE A C 1
ATOM 5294 O O . ILE A 1 692 ? -27.379 -19.204 26.728 1.00 97.94 692 ILE A O 1
ATOM 5298 N N . ALA A 1 693 ? -25.327 -20.073 27.070 1.00 98.00 693 ALA A N 1
ATOM 5299 C CA . ALA A 1 693 ? -25.695 -2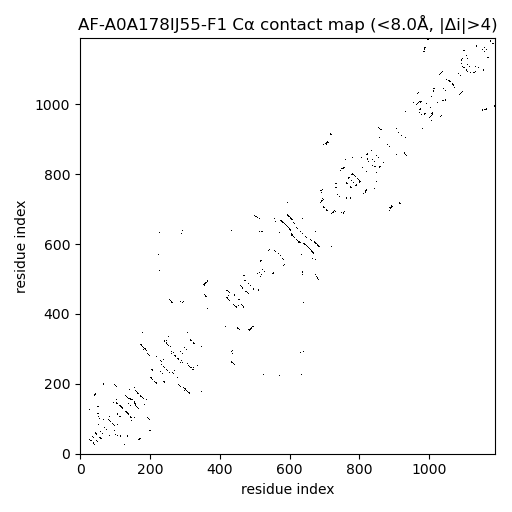1.475 27.195 1.00 98.00 693 ALA A CA 1
ATOM 5300 C C . ALA A 1 693 ? -25.564 -21.904 28.661 1.00 98.00 693 ALA A C 1
ATOM 5302 O O . ALA A 1 693 ? -24.506 -21.758 29.275 1.00 98.00 693 ALA A O 1
ATOM 5303 N N . GLY A 1 694 ? -26.637 -22.447 29.230 1.00 96.25 694 GLY A N 1
ATOM 5304 C CA . GLY A 1 694 ? -26.603 -22.928 30.604 1.00 96.25 694 GLY A CA 1
ATOM 5305 C C . GLY A 1 694 ? -27.900 -23.556 31.086 1.00 96.25 694 GLY A C 1
ATOM 5306 O O . GLY A 1 694 ? -28.826 -23.807 30.306 1.00 96.25 694 GLY A O 1
ATOM 5307 N N . ASP A 1 695 ? -27.960 -23.811 32.389 1.00 93.75 695 ASP A N 1
ATOM 5308 C CA . ASP A 1 695 ? -29.072 -24.498 33.042 1.00 93.75 695 ASP A CA 1
ATOM 5309 C C . ASP A 1 695 ? -30.080 -23.542 33.721 1.00 93.75 695 ASP A C 1
ATOM 5311 O O . ASP A 1 695 ? -30.251 -22.390 33.310 1.00 93.75 695 ASP A O 1
ATOM 5315 N N . SER A 1 696 ? -30.825 -24.018 34.728 1.00 93.19 696 SER A N 1
ATOM 5316 C CA . SER A 1 696 ? -31.833 -23.212 35.428 1.00 93.19 696 SER A CA 1
ATOM 5317 C C . SER A 1 696 ? -31.266 -22.008 36.170 1.00 93.19 696 SER A C 1
ATOM 5319 O O . SER A 1 696 ? -32.012 -21.050 36.357 1.00 93.19 696 SER A O 1
ATOM 5321 N N . THR A 1 697 ? -29.990 -22.012 36.558 1.00 93.88 697 THR A N 1
ATOM 5322 C CA . THR A 1 697 ? -29.387 -20.888 37.290 1.00 93.88 697 THR A CA 1
ATOM 5323 C C . THR A 1 697 ? -28.893 -19.772 36.367 1.00 93.88 697 THR A C 1
ATOM 5325 O O . THR A 1 697 ? -28.613 -18.670 36.836 1.00 93.88 697 THR A O 1
ATOM 5328 N N . ALA A 1 698 ? -28.880 -20.005 35.048 1.00 96.31 698 ALA A N 1
ATOM 5329 C CA . ALA A 1 698 ? -28.655 -18.994 34.012 1.00 96.31 698 ALA A CA 1
ATOM 5330 C C . ALA A 1 698 ? -29.938 -18.631 33.229 1.00 96.31 698 ALA A C 1
ATOM 5332 O O . ALA A 1 698 ? -30.031 -17.540 32.667 1.00 96.31 698 ALA A O 1
ATOM 5333 N N . ALA A 1 699 ? -30.943 -19.513 33.200 1.00 94.88 699 ALA A N 1
ATOM 5334 C CA . ALA A 1 699 ? -32.163 -19.358 32.404 1.00 94.88 699 ALA A CA 1
ATOM 5335 C C . ALA A 1 699 ? -33.063 -18.177 32.818 1.00 94.88 699 ALA A C 1
ATOM 5337 O O . ALA A 1 699 ? -33.109 -17.760 33.974 1.00 94.88 699 ALA A O 1
ATOM 5338 N N . ASN A 1 700 ? -33.895 -17.712 31.877 1.00 90.00 700 ASN A N 1
ATOM 5339 C CA . ASN A 1 700 ? -34.894 -16.654 32.112 1.00 90.00 700 ASN A CA 1
ATOM 5340 C C . ASN A 1 700 ? -35.915 -16.987 33.221 1.00 90.00 700 ASN A C 1
ATOM 5342 O O . ASN A 1 700 ? -36.447 -16.080 33.868 1.00 90.00 700 ASN A O 1
ATOM 5346 N N . GLY A 1 701 ? -36.161 -18.280 33.452 1.00 83.56 701 GLY A N 1
ATOM 5347 C CA . GLY A 1 701 ? -36.831 -18.765 34.656 1.00 83.56 701 GLY A CA 1
ATOM 5348 C C . GLY A 1 701 ? -38.259 -18.246 34.886 1.00 83.56 701 GLY A C 1
ATOM 5349 O O . GLY A 1 701 ? -38.955 -17.856 33.950 1.00 83.56 701 GLY A O 1
ATOM 5350 N N . ASN A 1 702 ? -38.703 -18.258 36.145 1.00 80.69 702 ASN A N 1
ATOM 5351 C CA . ASN A 1 702 ? -39.957 -17.648 36.617 1.00 80.69 702 ASN A CA 1
ATOM 5352 C C . ASN A 1 702 ? -39.708 -16.863 37.919 1.00 80.69 702 ASN A C 1
ATOM 5354 O O . ASN A 1 702 ? -38.579 -16.827 38.390 1.00 80.69 702 ASN A O 1
ATOM 5358 N N . ILE A 1 703 ? -40.732 -16.236 38.509 1.00 75.38 703 ILE A N 1
ATOM 5359 C CA . ILE A 1 703 ? -40.556 -15.359 39.686 1.00 75.38 703 ILE A CA 1
ATOM 5360 C C . ILE A 1 703 ? -39.903 -16.046 40.904 1.00 75.38 703 ILE A C 1
ATOM 5362 O O . ILE A 1 703 ? -39.224 -15.380 41.676 1.00 75.38 703 ILE A O 1
ATOM 5366 N N . ASN A 1 704 ? -40.029 -17.370 41.029 1.00 77.19 704 ASN A N 1
ATOM 5367 C CA . ASN A 1 704 ? -39.465 -18.160 42.131 1.00 77.19 704 ASN A CA 1
ATOM 5368 C C . ASN A 1 704 ? -38.169 -18.900 41.747 1.00 77.19 704 ASN A C 1
ATOM 5370 O O . ASN A 1 704 ? -37.687 -19.733 42.512 1.00 77.19 704 ASN A O 1
ATOM 5374 N N . ALA A 1 705 ? -37.648 -18.669 40.540 1.00 87.00 705 ALA A N 1
ATOM 5375 C CA . ALA A 1 705 ? -36.415 -19.261 40.036 1.00 87.00 705 ALA A CA 1
ATOM 5376 C C . ALA A 1 705 ? -35.904 -18.438 38.847 1.00 87.00 705 ALA A C 1
ATOM 5378 O O . ALA A 1 705 ? -36.240 -18.748 37.704 1.00 87.00 705 ALA A O 1
ATOM 5379 N N . ILE A 1 706 ? -35.132 -17.385 39.114 1.00 92.75 706 ILE A N 1
ATOM 5380 C CA . ILE A 1 706 ? -34.549 -16.489 38.108 1.00 92.75 706 ILE A CA 1
ATOM 5381 C C . ILE A 1 706 ? -33.055 -16.776 38.000 1.00 92.75 706 ILE A C 1
ATOM 5383 O O . ILE A 1 706 ? -32.356 -16.773 39.009 1.00 92.75 706 ILE A O 1
ATOM 5387 N N . GLY A 1 707 ? -32.566 -17.004 36.781 1.00 95.50 707 GLY A N 1
ATOM 5388 C CA . GLY A 1 707 ? -31.144 -17.170 36.517 1.00 95.50 707 GLY A CA 1
ATOM 5389 C C . GLY A 1 707 ? -30.428 -15.860 36.190 1.00 95.50 707 GLY A C 1
ATOM 5390 O O . GLY A 1 707 ? -31.035 -14.903 35.701 1.00 95.50 707 GLY A O 1
ATOM 5391 N N . TRP A 1 708 ? -29.113 -15.825 36.416 1.00 97.00 708 TRP A N 1
ATOM 5392 C CA . TRP A 1 708 ? -28.283 -14.628 36.212 1.00 97.00 708 TRP A CA 1
ATOM 5393 C C . TRP A 1 708 ? -28.299 -14.139 34.755 1.00 97.00 708 TRP A C 1
ATOM 5395 O O . TRP A 1 708 ? -28.296 -12.934 34.506 1.00 97.00 708 TRP A O 1
ATOM 5405 N N . GLY A 1 709 ? -28.392 -15.057 33.787 1.00 95.38 709 GLY A N 1
ATOM 5406 C CA . GLY A 1 709 ? -28.416 -14.731 32.359 1.00 95.38 709 GLY A CA 1
ATOM 5407 C C . GLY A 1 709 ? -29.618 -13.876 31.949 1.00 95.38 709 GLY A C 1
ATOM 5408 O O . GLY A 1 709 ? -29.523 -13.123 30.985 1.00 95.38 709 GLY A O 1
ATOM 5409 N N . LYS A 1 710 ? -30.726 -13.921 32.708 1.00 93.94 710 LYS A N 1
ATOM 5410 C CA . LYS A 1 710 ? -31.884 -13.034 32.501 1.00 93.94 710 LYS A CA 1
ATOM 5411 C C . LYS A 1 710 ? -31.532 -11.563 32.723 1.00 93.94 710 LYS A C 1
ATOM 5413 O O . LYS A 1 710 ? -32.041 -10.699 32.023 1.00 93.94 710 LYS A O 1
ATOM 5418 N N . ILE A 1 711 ? -30.701 -11.300 33.732 1.00 94.75 711 ILE A N 1
ATOM 5419 C CA . ILE A 1 711 ? -30.337 -9.952 34.183 1.00 94.75 711 ILE A CA 1
ATOM 5420 C C . ILE A 1 711 ? -29.055 -9.473 33.495 1.00 94.75 711 ILE A C 1
ATOM 5422 O O . ILE A 1 711 ? -28.855 -8.273 33.335 1.00 94.75 711 ILE A O 1
ATOM 5426 N N . ALA A 1 712 ? -28.199 -10.397 33.045 1.00 93.00 712 ALA A N 1
ATOM 5427 C CA . ALA A 1 712 ? -26.902 -10.097 32.441 1.00 93.00 712 ALA A CA 1
ATOM 5428 C C . ALA A 1 712 ? -26.973 -9.023 31.342 1.00 93.00 712 ALA A C 1
ATOM 5430 O O . ALA A 1 712 ? -26.110 -8.150 31.303 1.00 93.00 712 ALA A O 1
ATOM 5431 N N . GLY A 1 713 ? -28.024 -9.041 30.512 1.00 90.50 713 GLY A N 1
ATOM 5432 C CA . GLY A 1 713 ? -28.243 -8.058 29.447 1.00 90.50 713 GLY A CA 1
ATOM 5433 C C . GLY A 1 713 ? -28.281 -6.598 29.915 1.00 90.50 713 GLY A C 1
ATOM 5434 O O . GLY A 1 713 ? -27.849 -5.723 29.175 1.00 90.50 713 GLY A O 1
ATOM 5435 N N . GLU A 1 714 ? -28.696 -6.317 31.156 1.00 93.00 714 GLU A N 1
ATOM 5436 C CA . GLU A 1 714 ? -28.746 -4.952 31.714 1.00 93.00 714 GLU A CA 1
ATOM 5437 C C . GLU A 1 714 ? -27.346 -4.313 31.867 1.00 93.00 714 GLU A C 1
ATOM 5439 O O . GLU A 1 714 ? -27.189 -3.087 31.893 1.00 93.00 714 GLU A O 1
ATOM 5444 N N . TYR A 1 715 ? -26.298 -5.137 31.942 1.00 93.00 715 TYR A N 1
ATOM 5445 C CA . TYR A 1 715 ? -24.911 -4.686 32.065 1.00 93.00 715 TYR A CA 1
ATOM 5446 C C . TYR A 1 715 ? -24.227 -4.437 30.714 1.00 93.00 715 TYR A C 1
ATOM 5448 O O . TYR A 1 715 ? -23.085 -3.972 30.685 1.00 93.00 715 TYR A O 1
ATOM 5456 N N . PHE A 1 716 ? -24.915 -4.692 29.602 1.00 90.19 716 PHE A N 1
ATOM 5457 C CA . PHE A 1 716 ? -24.402 -4.508 28.250 1.00 90.19 716 PHE A CA 1
ATOM 5458 C C . PHE A 1 716 ? -25.155 -3.403 27.512 1.00 90.19 716 PHE A C 1
ATOM 5460 O O . PHE A 1 716 ? -26.334 -3.161 27.750 1.00 90.19 716 PHE A O 1
ATOM 5467 N N . ASP A 1 717 ? -24.440 -2.673 26.661 1.00 80.44 717 ASP A N 1
ATOM 5468 C CA . ASP A 1 717 ? -25.006 -1.605 25.845 1.00 80.44 717 ASP A CA 1
ATOM 5469 C C . ASP A 1 717 ? -25.679 -2.224 24.606 1.00 80.44 717 ASP A C 1
ATOM 5471 O O . ASP A 1 717 ? -24.967 -2.724 23.727 1.00 80.44 717 ASP A O 1
ATOM 5475 N N . PRO A 1 718 ? -27.023 -2.187 24.494 1.00 77.69 718 PRO A N 1
ATOM 5476 C CA . PRO A 1 718 ? -27.739 -2.812 23.383 1.00 77.69 718 PRO A CA 1
ATOM 5477 C C . PRO A 1 718 ? -27.462 -2.137 22.031 1.00 77.69 718 PRO A C 1
ATOM 5479 O O . PRO A 1 718 ? -27.821 -2.680 20.987 1.00 77.69 718 PRO A O 1
ATOM 5482 N N . ALA A 1 719 ? -26.824 -0.958 22.014 1.00 66.62 719 ALA A N 1
ATOM 5483 C CA . ALA A 1 719 ? -26.333 -0.351 20.780 1.00 66.62 719 ALA A CA 1
ATOM 5484 C C . ALA A 1 719 ? -25.034 -1.002 20.269 1.00 66.62 719 ALA A C 1
ATOM 5486 O O . ALA A 1 719 ? -24.689 -0.824 19.102 1.00 66.62 719 ALA A O 1
ATOM 5487 N N . LYS A 1 720 ? -24.314 -1.741 21.124 1.00 67.56 720 LYS A N 1
ATOM 5488 C CA . LYS A 1 720 ? -22.965 -2.262 20.851 1.00 67.56 720 LYS A CA 1
ATOM 5489 C C . LYS A 1 720 ? -22.882 -3.783 20.826 1.00 67.56 720 LYS A C 1
ATOM 5491 O O . LYS A 1 720 ? -22.007 -4.326 20.155 1.00 67.56 720 LYS A O 1
ATOM 5496 N N . ILE A 1 721 ? -23.743 -4.462 21.579 1.00 83.06 721 ILE A N 1
ATOM 5497 C CA . ILE A 1 721 ? -23.786 -5.921 21.648 1.00 83.06 721 ILE A CA 1
ATOM 5498 C C . ILE A 1 721 ? -25.211 -6.386 21.940 1.00 83.06 721 ILE A C 1
ATOM 5500 O O . ILE A 1 721 ? -25.905 -5.815 22.782 1.00 83.06 721 ILE A O 1
ATOM 5504 N N . GLU A 1 722 ? -25.646 -7.436 21.254 1.00 87.94 722 GLU A N 1
ATOM 5505 C CA . GLU A 1 722 ? -26.897 -8.113 21.583 1.00 87.94 722 GLU A CA 1
ATOM 5506 C C . GLU A 1 722 ? -26.621 -9.230 22.593 1.00 87.94 722 GLU A C 1
ATOM 5508 O O . GLU A 1 722 ? -25.664 -9.982 22.433 1.00 87.94 722 GLU A O 1
ATOM 5513 N N . VAL A 1 723 ? -27.447 -9.366 23.632 1.00 92.81 723 VAL A N 1
ATOM 5514 C CA . VAL A 1 723 ? -27.332 -10.459 24.611 1.00 92.81 723 VAL A CA 1
ATOM 5515 C C . VAL A 1 723 ? -28.500 -11.419 24.432 1.00 92.81 723 VAL A C 1
ATOM 5517 O O . VAL A 1 723 ? -29.648 -11.066 24.695 1.00 92.81 723 VAL A O 1
ATOM 5520 N N . VAL A 1 724 ? -28.201 -12.651 24.023 1.00 94.81 724 VAL A N 1
ATOM 5521 C CA . VAL A 1 724 ? -29.189 -13.696 23.743 1.00 94.81 724 VAL A CA 1
ATOM 5522 C C . VAL A 1 724 ? -29.030 -14.830 24.755 1.00 94.81 724 VAL A C 1
ATOM 5524 O O . VAL A 1 724 ? -28.144 -15.680 24.659 1.00 94.81 724 VAL A O 1
ATOM 5527 N N . ASN A 1 725 ? -29.914 -14.859 25.754 1.00 95.88 725 ASN A N 1
ATOM 5528 C CA . ASN A 1 725 ? -29.921 -15.915 26.763 1.00 95.88 725 ASN A CA 1
ATOM 5529 C C . ASN A 1 725 ? -30.734 -17.134 26.301 1.00 95.88 725 ASN A C 1
ATOM 5531 O O . ASN A 1 725 ? -31.968 -17.105 26.315 1.00 95.88 725 ASN A O 1
ATOM 5535 N N . LEU A 1 726 ? -30.042 -18.218 25.945 1.00 95.31 726 LEU A N 1
ATOM 5536 C CA . LEU A 1 726 ? -30.637 -19.497 25.543 1.00 95.31 726 LEU A CA 1
ATOM 5537 C C . LEU A 1 726 ? -30.524 -20.572 26.630 1.00 95.31 726 LEU A C 1
ATOM 5539 O O . LEU A 1 726 ? -30.876 -21.728 26.385 1.00 95.31 726 LEU A O 1
ATOM 5543 N N . ALA A 1 727 ? -30.079 -20.212 27.838 1.00 95.50 727 ALA A N 1
ATOM 5544 C CA . ALA A 1 727 ? -30.045 -21.133 28.962 1.00 95.50 727 ALA A CA 1
ATOM 5545 C C . ALA A 1 727 ? -31.446 -21.679 29.274 1.00 95.50 727 ALA A C 1
ATOM 5547 O O . ALA A 1 727 ? -32.455 -20.958 29.255 1.00 95.50 727 ALA A O 1
ATOM 5548 N N . ARG A 1 728 ? -31.522 -22.980 29.571 1.00 94.25 728 ARG A N 1
ATOM 5549 C CA . ARG A 1 728 ? -32.791 -23.696 29.723 1.00 94.25 728 ARG A CA 1
ATOM 5550 C C . ARG A 1 728 ? -32.847 -24.462 31.033 1.00 94.25 728 ARG A C 1
ATOM 5552 O O . ARG A 1 728 ? -32.036 -25.340 31.317 1.00 94.25 728 ARG A O 1
ATOM 5559 N N . GLY A 1 729 ? -33.899 -24.184 31.801 1.00 91.38 729 GLY A N 1
ATOM 5560 C CA . GLY A 1 729 ? -34.133 -24.827 33.085 1.00 91.38 729 GLY A CA 1
ATOM 5561 C C . GLY A 1 729 ? -34.178 -26.354 33.012 1.00 91.38 729 GLY A C 1
ATOM 5562 O O . GLY A 1 729 ? -34.828 -26.943 32.142 1.00 91.38 729 GLY A O 1
ATOM 5563 N N . GLY A 1 730 ? -33.490 -26.984 33.963 1.00 88.81 730 GLY A N 1
ATOM 5564 C CA . GLY A 1 730 ? -33.474 -28.430 34.153 1.00 88.81 730 GLY A CA 1
ATOM 5565 C C . GLY A 1 730 ? -32.592 -29.221 33.186 1.00 88.81 730 GLY A C 1
ATOM 5566 O O . GLY A 1 730 ? -32.635 -30.449 33.266 1.00 88.81 730 GLY A O 1
ATOM 5567 N N . ARG A 1 731 ? -31.821 -28.562 32.310 1.00 93.81 731 ARG A N 1
ATOM 5568 C CA . ARG A 1 731 ? -30.897 -29.218 31.371 1.00 93.81 731 ARG A CA 1
ATOM 5569 C C . ARG A 1 731 ? -29.501 -29.342 31.973 1.00 93.81 731 ARG A C 1
ATOM 5571 O O . ARG A 1 731 ? -29.070 -28.492 32.746 1.00 93.81 731 ARG A O 1
ATOM 5578 N N . SER A 1 732 ? -28.837 -30.428 31.626 1.00 96.25 732 SER A N 1
ATOM 5579 C CA . SER A 1 732 ? -27.402 -30.681 31.786 1.00 96.25 732 SER A CA 1
ATOM 5580 C C . SER A 1 732 ? -26.666 -30.330 30.493 1.00 96.25 732 SER A C 1
ATOM 5582 O O . SER A 1 732 ? -27.319 -30.143 29.463 1.00 96.25 732 SER A O 1
ATOM 5584 N N . SER A 1 733 ? -25.330 -30.321 30.508 1.00 96.88 733 SER A N 1
ATOM 5585 C CA . SER A 1 733 ? -24.529 -30.157 29.280 1.00 96.88 733 SER A CA 1
ATOM 5586 C C . SER A 1 733 ? -24.947 -31.154 28.181 1.00 96.88 733 SER A C 1
ATOM 5588 O O . SER A 1 733 ? -25.161 -30.770 27.030 1.00 96.88 733 SER A O 1
ATOM 5590 N N . ARG A 1 734 ? -25.203 -32.412 28.568 1.00 95.75 734 ARG A N 1
ATOM 5591 C CA . ARG A 1 734 ? -25.750 -33.473 27.712 1.00 95.75 734 ARG A CA 1
ATOM 5592 C C . ARG A 1 734 ? -27.118 -33.130 27.135 1.00 95.75 734 ARG A C 1
ATOM 5594 O O . ARG A 1 734 ? -27.284 -33.126 25.922 1.00 95.75 734 ARG A O 1
ATOM 5601 N N . THR A 1 735 ? -28.116 -32.899 27.990 1.00 94.69 735 THR A N 1
ATOM 5602 C CA . THR A 1 735 ? -29.511 -32.742 27.527 1.00 94.69 735 THR A CA 1
ATOM 5603 C C . THR A 1 735 ? -29.729 -31.431 26.783 1.00 94.69 735 THR A C 1
ATOM 5605 O O . THR A 1 735 ? -30.609 -31.344 25.935 1.00 94.69 735 THR A O 1
ATOM 5608 N N . PHE A 1 736 ? -28.883 -30.425 27.017 1.00 96.94 736 PHE A N 1
ATOM 5609 C CA . PHE A 1 736 ? -28.843 -29.228 26.183 1.00 96.94 736 PHE A CA 1
ATOM 5610 C C . PHE A 1 736 ? -28.450 -29.554 24.731 1.00 96.94 736 PHE A C 1
ATOM 5612 O O . PHE A 1 736 ? -29.027 -28.998 23.795 1.00 96.94 736 PHE A O 1
ATOM 5619 N N . ILE A 1 737 ? -27.522 -30.494 24.528 1.00 95.69 737 ILE A N 1
ATOM 5620 C CA . ILE A 1 737 ? -27.151 -30.987 23.195 1.00 95.69 737 ILE A CA 1
ATOM 5621 C C . ILE A 1 737 ? -28.227 -31.929 22.647 1.00 95.69 737 ILE A C 1
ATOM 5623 O O . ILE A 1 737 ? -28.758 -31.675 21.572 1.00 95.69 737 ILE A O 1
ATOM 5627 N N . THR A 1 738 ? -28.605 -32.983 23.376 1.00 92.25 738 THR A N 1
ATOM 5628 C CA . THR A 1 738 ? -29.486 -34.037 22.833 1.00 92.25 738 THR A CA 1
ATOM 5629 C C . THR A 1 738 ? -30.920 -33.574 22.558 1.00 92.25 738 THR A C 1
ATOM 5631 O O . THR A 1 738 ? -31.608 -34.174 21.734 1.00 92.25 738 THR A O 1
ATOM 5634 N N . GLU A 1 739 ? -31.383 -32.494 23.194 1.00 92.81 739 GLU A N 1
ATOM 5635 C CA . GLU A 1 739 ? -32.679 -31.858 22.905 1.00 92.81 739 GLU A CA 1
ATOM 5636 C C . GLU A 1 739 ? -32.584 -30.735 21.843 1.00 92.81 739 GLU A C 1
ATOM 5638 O O . GLU A 1 739 ? -33.539 -29.976 21.628 1.00 92.81 739 GLU A O 1
ATOM 5643 N N . GLY A 1 740 ? -31.427 -30.586 21.188 1.00 93.50 740 GLY A N 1
ATOM 5644 C CA . GLY A 1 740 ? -31.199 -29.639 20.095 1.00 93.50 740 GLY A CA 1
ATOM 5645 C C . GLY A 1 740 ? -31.174 -28.169 20.523 1.00 93.50 740 GLY A C 1
ATOM 5646 O O . GLY A 1 740 ? -31.439 -27.290 19.703 1.00 93.50 740 GLY A O 1
ATOM 5647 N N . HIS A 1 741 ? -30.940 -27.860 21.805 1.00 95.31 741 HIS A N 1
ATOM 5648 C CA . HIS A 1 741 ? -30.755 -26.470 22.246 1.00 95.31 741 HIS A CA 1
ATOM 5649 C C . HIS A 1 741 ? -29.381 -25.931 21.835 1.00 95.31 741 HIS A C 1
ATOM 5651 O O . HIS A 1 741 ? -29.284 -24.771 21.439 1.00 95.31 741 HIS A O 1
ATOM 5657 N N . TRP A 1 742 ? -28.348 -26.777 21.883 1.00 97.25 742 TRP A N 1
ATOM 5658 C CA . TRP A 1 742 ? -27.012 -26.433 21.397 1.00 97.25 742 TRP A CA 1
ATOM 5659 C C . TRP A 1 742 ? -26.997 -26.171 19.889 1.00 97.25 742 TRP A C 1
ATOM 5661 O O . TRP A 1 742 ? -26.483 -25.143 19.462 1.00 97.25 742 TRP A O 1
ATOM 5671 N N . ASP A 1 743 ? -27.646 -27.030 19.099 1.00 94.06 743 ASP A N 1
ATOM 5672 C CA . ASP A 1 743 ? -27.716 -26.868 17.642 1.00 94.06 743 ASP A CA 1
ATOM 5673 C C . ASP A 1 743 ? -28.416 -25.560 17.255 1.00 94.06 743 ASP A C 1
ATOM 5675 O O . ASP A 1 743 ? -27.877 -24.777 16.480 1.00 94.06 743 ASP A O 1
ATOM 5679 N N . ARG A 1 744 ? -29.558 -25.250 17.886 1.00 92.00 744 ARG A N 1
ATOM 5680 C CA . ARG A 1 744 ? -30.274 -23.977 17.682 1.00 92.00 744 ARG A CA 1
ATOM 5681 C C . ARG A 1 744 ? -29.435 -22.751 18.043 1.00 92.00 744 ARG A C 1
ATOM 5683 O O . ARG A 1 744 ? -29.550 -21.720 17.387 1.00 92.00 744 ARG A O 1
ATOM 5690 N N . LEU A 1 745 ? -28.612 -22.841 19.089 1.00 95.88 745 LEU A N 1
ATOM 5691 C CA . LEU A 1 745 ? -27.667 -21.779 19.431 1.00 95.88 745 LEU A CA 1
ATOM 5692 C C . LEU A 1 745 ? -26.613 -21.643 18.324 1.00 95.88 745 LEU A C 1
ATOM 5694 O O . LEU A 1 745 ? -26.419 -20.549 17.806 1.00 95.88 745 LEU A O 1
ATOM 5698 N N . LEU A 1 746 ? -25.974 -22.741 17.918 1.00 93.88 746 LEU A N 1
ATOM 5699 C CA . LEU A 1 746 ? -24.927 -22.743 16.889 1.00 93.88 746 LEU A CA 1
ATOM 5700 C C . LEU A 1 746 ? -25.412 -22.327 15.494 1.00 93.88 746 LEU A C 1
ATOM 5702 O O . LEU A 1 746 ? -24.615 -21.829 14.697 1.00 93.88 746 LEU A O 1
ATOM 5706 N N . GLU A 1 747 ? -26.685 -22.548 15.173 1.00 91.69 747 GLU A N 1
ATOM 5707 C CA . GLU A 1 747 ? -27.318 -22.052 13.947 1.00 91.69 747 GLU A CA 1
ATOM 5708 C C . GLU A 1 747 ? -27.384 -20.520 13.914 1.00 91.69 747 GLU A C 1
ATOM 5710 O O . GLU A 1 747 ? -27.237 -19.931 12.844 1.00 91.69 747 GLU A O 1
ATOM 5715 N N . ALA A 1 748 ? -27.558 -19.877 15.072 1.00 86.88 748 ALA A N 1
ATOM 5716 C CA . ALA A 1 748 ? -27.619 -18.422 15.194 1.00 86.88 748 ALA A CA 1
ATOM 5717 C C . ALA A 1 748 ? -26.235 -17.754 15.303 1.00 86.88 748 ALA A C 1
ATOM 5719 O O . ALA A 1 748 ? -26.112 -16.567 15.003 1.00 86.88 748 ALA A O 1
ATOM 5720 N N . VAL A 1 749 ? -25.208 -18.502 15.721 1.00 87.75 749 VAL A N 1
ATOM 5721 C CA . VAL A 1 749 ? -23.840 -17.997 15.919 1.00 87.75 749 VAL A CA 1
ATOM 5722 C C . VAL A 1 749 ? -23.158 -17.662 14.589 1.00 87.75 749 VAL A C 1
ATOM 5724 O O . VAL A 1 749 ? -23.104 -18.482 13.667 1.00 87.75 749 VAL A O 1
ATOM 5727 N N . LYS A 1 750 ? -22.551 -16.474 14.531 1.00 83.56 750 LYS A N 1
ATOM 5728 C CA . LYS A 1 750 ? -21.741 -15.957 13.423 1.00 83.56 750 LYS A CA 1
ATOM 5729 C C . LYS A 1 750 ? -20.273 -15.773 13.844 1.00 83.56 750 LYS A C 1
ATOM 5731 O O . LYS A 1 750 ? -19.973 -15.656 15.036 1.00 83.56 750 LYS A O 1
ATOM 5736 N N . PRO A 1 751 ? -19.332 -15.697 12.883 1.00 77.62 751 PRO A N 1
ATOM 5737 C CA . PRO A 1 751 ? -17.948 -15.354 13.190 1.00 77.62 751 PRO A CA 1
ATOM 5738 C C . PRO A 1 751 ? -17.841 -14.026 13.954 1.00 77.62 751 PRO A C 1
ATOM 5740 O O . PRO A 1 751 ? -18.380 -13.009 13.523 1.00 77.62 751 PRO A O 1
ATOM 5743 N N . GLY A 1 752 ? -17.113 -14.026 15.071 1.00 72.94 752 GLY A N 1
ATOM 5744 C CA . GLY A 1 752 ? -16.939 -12.861 15.944 1.00 72.94 752 GLY A CA 1
ATOM 5745 C C . GLY A 1 752 ? -17.924 -12.754 17.115 1.00 72.94 752 GLY A C 1
ATOM 5746 O O . GLY A 1 752 ? -17.695 -11.902 17.977 1.00 72.94 752 GLY A O 1
ATOM 5747 N N . ASP A 1 753 ? -18.948 -13.611 17.177 1.00 88.62 753 ASP A N 1
ATOM 5748 C CA . ASP A 1 753 ? -19.867 -13.721 18.317 1.00 88.62 753 ASP A CA 1
ATOM 5749 C C . ASP A 1 753 ? -19.202 -14.355 19.544 1.00 88.62 753 ASP A C 1
ATOM 5751 O O . ASP A 1 753 ? -18.090 -14.882 19.486 1.00 88.62 753 ASP A O 1
ATOM 5755 N N . VAL A 1 754 ? -19.893 -14.302 20.681 1.00 91.94 754 VAL A N 1
ATOM 5756 C CA . VAL A 1 754 ? -19.410 -14.778 21.982 1.00 91.94 754 VAL A CA 1
ATOM 5757 C C . VAL A 1 754 ? -20.358 -15.837 22.514 1.00 91.94 754 VAL A C 1
ATOM 5759 O O . VAL A 1 754 ? -21.569 -15.642 22.485 1.00 91.94 754 VAL A O 1
ATOM 5762 N N . VAL A 1 755 ? -19.824 -16.935 23.050 1.00 97.38 755 VAL A N 1
ATOM 5763 C CA . VAL A 1 755 ? -20.639 -18.002 23.651 1.00 97.38 755 VAL A CA 1
ATOM 5764 C C . VAL A 1 755 ? -20.178 -18.263 25.083 1.00 97.38 755 VAL A C 1
ATOM 5766 O O . VAL A 1 755 ? -19.115 -18.840 25.308 1.00 97.38 755 VAL A O 1
ATOM 5769 N N . LEU A 1 756 ? -20.985 -17.836 26.055 1.00 97.81 756 LEU A N 1
ATOM 5770 C CA . LEU A 1 756 ? -20.788 -18.124 27.475 1.00 97.81 756 LEU A CA 1
ATOM 5771 C C . LEU A 1 756 ? -21.412 -19.479 27.818 1.00 97.81 756 LEU A C 1
ATOM 5773 O O . LEU A 1 756 ? -22.591 -19.692 27.542 1.00 97.81 756 LEU A O 1
ATOM 5777 N N . ILE A 1 757 ? -20.645 -20.377 28.435 1.00 98.50 757 ILE A N 1
ATOM 5778 C CA . ILE A 1 757 ? -21.070 -21.755 28.728 1.00 98.50 757 ILE A CA 1
ATOM 5779 C C . ILE A 1 757 ? -20.982 -22.009 30.240 1.00 98.50 757 ILE A C 1
ATOM 5781 O O . ILE A 1 757 ? -19.898 -21.926 30.818 1.00 98.50 757 ILE A O 1
ATOM 5785 N N . GLN A 1 758 ? -22.111 -22.340 30.880 1.00 97.19 758 GLN A N 1
ATOM 5786 C CA . GLN A 1 758 ? -22.194 -22.658 32.315 1.00 97.19 758 GLN A CA 1
ATOM 5787 C C . GLN A 1 758 ? -23.131 -23.849 32.579 1.00 97.19 758 GLN A C 1
ATOM 5789 O O . GLN A 1 758 ? -24.349 -23.719 32.474 1.00 97.19 758 GLN A O 1
ATOM 5794 N N . PHE A 1 759 ? -22.575 -24.998 32.969 1.00 96.56 759 PHE A N 1
ATOM 5795 C CA . PHE A 1 759 ? -23.326 -26.224 33.284 1.00 96.56 759 PHE A CA 1
ATOM 5796 C C . PHE A 1 759 ? -22.712 -26.971 34.475 1.00 96.56 759 PHE A C 1
ATOM 5798 O O . PHE A 1 759 ? -21.574 -26.705 34.854 1.00 96.56 759 PHE A O 1
ATOM 5805 N N . GLY A 1 760 ? -23.453 -27.933 35.037 1.00 93.38 760 GLY A N 1
ATOM 5806 C CA . GLY A 1 760 ? -22.962 -28.868 36.059 1.00 93.38 760 GLY A CA 1
ATOM 5807 C C . GLY A 1 760 ? -23.994 -29.241 37.135 1.00 93.38 760 GLY A C 1
ATOM 5808 O O . GLY A 1 760 ? -23.980 -30.373 37.615 1.00 93.38 760 GLY A O 1
ATOM 5809 N N . HIS A 1 761 ? -24.959 -28.367 37.469 1.00 92.19 761 HIS A N 1
ATOM 5810 C CA . HIS A 1 761 ? -25.957 -28.655 38.524 1.00 92.19 761 HIS A CA 1
ATOM 5811 C C . HIS A 1 761 ? -26.815 -29.877 38.194 1.00 92.19 761 HIS A C 1
ATOM 5813 O O . HIS A 1 761 ? -27.105 -30.713 39.050 1.00 92.19 761 HIS A O 1
ATOM 5819 N N . ASN A 1 762 ? -27.235 -29.985 36.934 1.00 93.44 762 ASN A N 1
ATOM 5820 C CA . ASN A 1 762 ? -28.084 -31.081 36.472 1.00 93.44 762 ASN A CA 1
ATOM 5821 C C . ASN A 1 762 ? -27.281 -32.283 35.960 1.00 93.44 762 ASN A C 1
ATOM 5823 O O . ASN A 1 762 ? -27.831 -33.385 35.912 1.00 93.44 762 ASN A O 1
ATOM 5827 N N . ASP A 1 763 ? -26.008 -32.087 35.621 1.00 94.62 763 ASP A N 1
ATOM 5828 C CA . ASP A 1 763 ? -25.082 -33.123 35.156 1.00 94.62 763 ASP A CA 1
ATOM 5829 C C . ASP A 1 763 ? -24.845 -34.204 36.217 1.00 94.62 763 ASP A C 1
ATOM 5831 O O . ASP A 1 763 ? -24.787 -35.380 35.876 1.00 94.62 763 ASP A O 1
ATOM 5835 N N . GLY A 1 764 ? -24.874 -33.836 37.504 1.00 90.06 764 GLY A N 1
ATOM 5836 C CA . GLY A 1 764 ? -24.823 -34.778 38.631 1.00 90.06 764 GLY A CA 1
ATOM 5837 C C . GLY A 1 764 ? -26.100 -35.584 38.899 1.00 90.06 764 GLY A C 1
ATOM 5838 O O . GLY A 1 764 ? -26.161 -36.299 39.897 1.00 90.06 764 GLY A O 1
ATOM 5839 N N . SER A 1 765 ? -27.137 -35.473 38.061 1.00 91.38 765 SER A N 1
ATOM 5840 C CA . SER A 1 765 ? -28.341 -36.315 38.178 1.00 91.38 765 SER A CA 1
ATOM 5841 C C . SER A 1 765 ? -28.056 -37.759 37.727 1.00 91.38 765 SER A C 1
ATOM 5843 O O . SER A 1 765 ? -27.066 -37.997 37.041 1.00 91.38 765 SER A O 1
ATOM 5845 N N . PRO A 1 766 ? -28.933 -38.739 38.020 1.00 91.62 766 PRO A N 1
ATOM 5846 C CA . PRO A 1 766 ? -28.817 -40.069 37.429 1.00 91.62 766 PRO A CA 1
ATOM 5847 C C . PRO A 1 766 ? -28.766 -40.025 35.892 1.00 91.62 766 PRO A C 1
ATOM 5849 O O . PRO A 1 766 ? -29.543 -39.311 35.245 1.00 91.62 766 PRO A O 1
ATOM 5852 N N . VAL A 1 767 ? -27.858 -40.816 35.311 1.00 92.06 767 VAL A N 1
ATOM 5853 C CA . VAL A 1 767 ? -27.652 -40.920 33.854 1.00 92.06 767 VAL A CA 1
ATOM 5854 C C . VAL A 1 767 ? -28.898 -41.452 33.141 1.00 92.06 767 VAL A C 1
ATOM 5856 O O . VAL A 1 767 ? -29.232 -40.973 32.056 1.00 92.06 767 VAL A O 1
ATOM 5859 N N . ASN A 1 768 ? -29.601 -42.412 33.752 1.00 92.31 768 ASN A N 1
ATOM 5860 C CA . ASN A 1 768 ? -30.827 -42.997 33.212 1.00 92.31 768 ASN A CA 1
ATOM 5861 C C . ASN A 1 768 ? -31.810 -43.379 34.333 1.00 92.31 768 ASN A C 1
ATOM 5863 O O . ASN A 1 768 ? -31.605 -44.358 35.053 1.00 92.31 768 ASN A O 1
ATOM 5867 N N . ASP A 1 769 ? -32.900 -42.625 34.467 1.00 88.06 769 ASP A N 1
ATOM 5868 C CA . ASP A 1 769 ? -33.991 -42.898 35.406 1.00 88.06 769 ASP A CA 1
ATOM 5869 C C . ASP A 1 769 ? -35.362 -42.642 34.750 1.00 88.06 769 ASP A C 1
ATOM 5871 O O . ASP A 1 769 ? -35.448 -42.149 33.631 1.00 88.06 769 ASP A O 1
ATOM 5875 N N . GLY A 1 770 ? -36.455 -43.002 35.424 1.00 81.12 770 GLY A N 1
ATOM 5876 C CA . GLY A 1 770 ? -37.810 -42.807 34.890 1.00 81.12 770 GLY A CA 1
ATOM 5877 C C . GLY A 1 770 ? -38.392 -41.400 35.075 1.00 81.12 770 GLY A C 1
ATOM 5878 O O . GLY A 1 770 ? -39.583 -41.235 34.842 1.00 81.12 770 GLY A O 1
ATOM 5879 N N . SER A 1 771 ? -37.616 -40.420 35.555 1.00 80.69 771 SER A N 1
ATOM 5880 C CA . SER A 1 771 ? -38.150 -39.114 35.982 1.00 80.69 771 SER A CA 1
ATOM 5881 C C . SER A 1 771 ? -37.516 -37.908 35.286 1.00 80.69 771 SER A C 1
ATOM 5883 O O . SER A 1 771 ? -38.185 -36.900 35.064 1.00 80.69 771 SER A O 1
ATOM 5885 N N . ARG A 1 772 ? -36.221 -37.983 34.965 1.00 79.88 772 ARG A N 1
ATOM 5886 C CA . ARG A 1 772 ? -35.425 -36.895 34.383 1.00 79.88 772 ARG A CA 1
ATOM 5887 C C . ARG A 1 772 ? -34.427 -37.405 33.342 1.00 79.88 772 ARG A C 1
ATOM 5889 O O . ARG A 1 772 ? -34.287 -36.743 32.324 1.00 79.88 772 ARG A O 1
ATOM 5896 N N . ALA A 1 773 ? -33.739 -38.527 33.603 1.00 87.88 773 ALA A N 1
ATOM 5897 C CA . ALA A 1 773 ? -32.723 -39.149 32.733 1.00 87.88 773 ALA A CA 1
ATOM 5898 C C . ALA A 1 773 ? -31.749 -38.151 32.069 1.00 87.88 773 ALA A C 1
ATOM 5900 O O . ALA A 1 773 ? -31.589 -38.135 30.850 1.00 87.88 773 ALA A O 1
ATOM 5901 N N . ARG A 1 774 ? -31.128 -37.276 32.872 1.00 91.19 774 ARG A N 1
ATOM 5902 C CA . ARG A 1 774 ? -30.383 -36.106 32.367 1.00 91.19 774 ARG A CA 1
ATOM 5903 C C . ARG A 1 774 ? -28.910 -36.049 32.762 1.00 91.19 774 ARG A C 1
ATOM 5905 O O . ARG A 1 774 ? -28.226 -35.132 32.325 1.00 91.19 774 ARG A O 1
ATOM 5912 N N . GLY A 1 775 ? -28.421 -36.966 33.594 1.00 93.50 775 GLY A N 1
ATOM 5913 C CA . GLY A 1 775 ? -27.020 -36.961 34.023 1.00 93.50 775 GLY A CA 1
ATOM 5914 C C . GLY A 1 775 ? -26.027 -37.167 32.878 1.00 93.50 775 GLY A C 1
ATOM 5915 O O . GLY A 1 775 ? -26.358 -37.803 31.870 1.00 93.50 775 GLY A O 1
ATOM 5916 N N . SER A 1 776 ? -24.811 -36.656 33.054 1.00 95.94 776 SER A N 1
ATOM 5917 C CA . SER A 1 776 ? -23.630 -37.028 32.262 1.00 95.94 776 SER A CA 1
ATOM 5918 C C . SER A 1 776 ? -22.721 -37.950 33.083 1.00 95.94 776 SER A C 1
ATOM 5920 O O . SER A 1 776 ? -22.910 -38.100 34.294 1.00 95.94 776 SER A O 1
ATOM 5922 N N . LEU A 1 777 ? -21.766 -38.629 32.436 1.00 96.62 777 LEU A N 1
ATOM 5923 C CA . LEU A 1 777 ? -20.783 -39.420 33.179 1.00 96.62 777 LEU A CA 1
ATOM 5924 C C . LEU A 1 777 ? -19.808 -38.477 33.911 1.00 96.62 777 LEU A C 1
ATOM 5926 O O . LEU A 1 777 ? -19.394 -37.459 33.349 1.00 96.62 777 LEU A O 1
ATOM 5930 N N . PRO A 1 778 ? -19.418 -38.775 35.161 1.00 95.06 778 PRO A N 1
ATOM 5931 C CA . PRO A 1 778 ? -18.433 -37.969 35.870 1.00 95.06 778 PRO A CA 1
ATOM 5932 C C . PRO A 1 778 ? -17.050 -38.104 35.219 1.00 95.06 778 PRO A C 1
ATOM 5934 O O . PRO A 1 778 ? -16.648 -39.203 34.849 1.00 95.06 778 PRO A O 1
ATOM 5937 N N . GLY A 1 779 ? -16.291 -37.007 35.149 1.00 95.19 779 GLY A N 1
ATOM 5938 C CA . GLY A 1 779 ? -14.892 -37.023 34.717 1.00 95.19 779 GLY A CA 1
ATOM 5939 C C . GLY A 1 779 ? -14.583 -36.172 33.486 1.00 95.19 779 GLY A C 1
ATOM 5940 O O . GLY A 1 779 ? -15.424 -35.434 32.970 1.00 95.19 779 GLY A O 1
ATOM 5941 N N . LEU A 1 780 ? -13.323 -36.272 33.054 1.00 95.81 780 LEU A N 1
ATOM 5942 C CA . LEU A 1 780 ? -12.750 -35.516 31.940 1.00 95.81 780 LEU A CA 1
ATOM 5943 C C . LEU A 1 780 ? -12.485 -36.356 30.688 1.00 95.81 780 LEU A C 1
ATOM 5945 O O . LEU A 1 780 ? -12.170 -35.766 29.659 1.00 95.81 780 LEU A O 1
ATOM 5949 N N . GLY A 1 781 ? -12.499 -37.686 30.772 1.00 91.75 781 GLY A N 1
ATOM 5950 C CA . GLY A 1 781 ? -12.015 -38.559 29.703 1.00 91.75 781 GLY A CA 1
ATOM 5951 C C . GLY A 1 781 ? -13.021 -38.768 28.571 1.00 91.75 781 GLY A C 1
ATOM 5952 O O . GLY A 1 781 ? -14.010 -38.048 28.444 1.00 91.75 781 GLY A O 1
ATOM 5953 N N . GLU A 1 782 ? -12.736 -39.744 27.717 1.00 95.88 782 GLU A N 1
ATOM 5954 C CA . GLU A 1 782 ? -13.554 -40.110 26.552 1.00 95.88 782 GLU A CA 1
ATOM 5955 C C . GLU A 1 782 ? -14.532 -41.259 26.867 1.00 95.88 782 GLU A C 1
ATOM 5957 O O . GLU A 1 782 ? -15.071 -41.891 25.959 1.00 95.88 782 GLU A O 1
ATOM 5962 N N . GLU A 1 783 ? -14.746 -41.576 28.148 1.00 97.38 783 GLU A N 1
ATOM 5963 C CA . GLU A 1 783 ? -15.615 -42.672 28.566 1.00 97.38 783 GLU A CA 1
ATOM 5964 C C . GLU A 1 783 ? -17.057 -42.458 28.095 1.00 97.38 783 GLU A C 1
ATOM 5966 O O . GLU A 1 783 ? -17.595 -41.344 28.122 1.00 97.38 783 GLU A O 1
ATOM 5971 N N . THR A 1 784 ? -17.693 -43.559 27.692 1.00 97.19 784 THR A N 1
ATOM 5972 C CA . THR A 1 784 ? -19.076 -43.572 27.219 1.00 97.19 784 THR A CA 1
ATOM 5973 C C . THR A 1 784 ? -19.907 -44.655 27.894 1.00 97.19 784 THR A C 1
ATOM 5975 O O . THR A 1 784 ? -19.387 -45.656 28.387 1.00 97.19 784 THR A O 1
ATOM 5978 N N . GLN A 1 785 ? -21.222 -44.447 27.917 1.00 96.75 785 GLN A N 1
ATOM 5979 C CA . GLN A 1 785 ? -22.211 -45.430 28.337 1.00 96.75 785 GLN A CA 1
ATOM 5980 C C . GLN A 1 785 ? -23.396 -45.395 27.373 1.00 96.75 785 GLN A C 1
ATOM 5982 O O . GLN A 1 785 ? -24.037 -44.358 27.219 1.00 96.75 785 GLN A O 1
ATOM 5987 N N . GLU A 1 786 ? -23.730 -46.531 26.772 1.00 96.12 786 GLU A N 1
ATOM 5988 C CA . GLU A 1 786 ? -24.973 -46.683 26.017 1.00 96.12 786 GLU A CA 1
ATOM 5989 C C . GLU A 1 786 ? -26.161 -46.856 26.963 1.00 96.12 786 GLU A C 1
ATOM 5991 O O . GLU A 1 786 ? -26.100 -47.604 27.947 1.00 96.12 786 GLU A O 1
ATOM 5996 N N . ILE A 1 787 ? -27.257 -46.159 26.673 1.00 93.62 787 ILE A N 1
ATOM 5997 C CA . ILE A 1 787 ? -28.511 -46.305 27.400 1.00 93.62 787 ILE A CA 1
ATOM 5998 C C . ILE A 1 787 ? -29.701 -46.349 26.446 1.00 93.62 787 ILE A C 1
ATOM 6000 O O . ILE A 1 787 ? -29.759 -45.606 25.472 1.00 93.62 787 ILE A O 1
ATOM 6004 N N . ASP A 1 788 ? -30.725 -47.111 26.820 1.00 92.50 788 ASP A N 1
ATOM 6005 C CA . ASP A 1 788 ? -32.085 -46.859 26.348 1.00 92.50 788 ASP A CA 1
ATOM 6006 C C . ASP A 1 788 ? -32.743 -45.897 27.333 1.00 92.50 788 ASP A C 1
ATOM 6008 O O . ASP A 1 788 ? -33.044 -46.245 28.484 1.00 92.50 788 ASP A O 1
ATOM 6012 N N . ASN A 1 789 ? -32.894 -44.644 26.918 1.00 89.75 789 ASN A N 1
ATOM 6013 C CA . ASN A 1 789 ? -33.375 -43.583 27.783 1.00 89.75 789 ASN A CA 1
ATOM 6014 C C . ASN A 1 789 ? -34.811 -43.889 28.233 1.00 89.75 789 ASN A C 1
ATOM 6016 O O . ASN A 1 789 ? -35.753 -43.938 27.438 1.00 89.75 789 ASN A O 1
ATOM 6020 N N . LYS A 1 790 ? -34.996 -44.078 29.543 1.00 89.62 790 LYS A N 1
ATOM 6021 C CA . LYS A 1 790 ? -36.288 -44.472 30.119 1.00 89.62 790 LYS A CA 1
ATOM 6022 C C . LYS A 1 790 ? -37.377 -43.411 29.929 1.00 89.62 790 LYS A C 1
ATOM 6024 O O . LYS A 1 790 ? -38.553 -43.786 29.943 1.00 89.62 790 LYS A O 1
ATOM 6029 N N . MET A 1 791 ? -37.002 -42.148 29.715 1.00 87.12 791 MET A N 1
ATOM 6030 C CA . MET A 1 791 ? -37.901 -41.021 29.450 1.00 87.12 791 MET A CA 1
ATOM 6031 C C . MET A 1 791 ? -38.257 -40.904 27.966 1.00 87.12 791 MET A C 1
ATOM 6033 O O . MET A 1 791 ? -39.433 -40.902 27.614 1.00 87.12 791 MET A O 1
ATOM 6037 N N . THR A 1 792 ? -37.252 -40.811 27.091 1.00 86.62 792 THR A N 1
ATOM 6038 C CA . THR A 1 792 ? -37.464 -40.534 25.656 1.00 86.62 792 THR A CA 1
ATOM 6039 C C . THR A 1 792 ? -37.741 -41.793 24.838 1.00 86.62 792 THR A C 1
ATOM 6041 O O . THR A 1 792 ? -38.194 -41.689 23.700 1.00 86.62 792 THR A O 1
ATOM 6044 N N . LYS A 1 793 ? -37.472 -42.976 25.410 1.00 89.69 793 LYS A N 1
ATOM 6045 C CA . LYS A 1 793 ? -37.493 -44.289 24.743 1.00 89.69 793 LYS A CA 1
ATOM 6046 C C . LYS A 1 793 ? -36.533 -44.388 23.552 1.00 89.69 793 LYS A C 1
ATOM 6048 O O . LYS A 1 793 ? -36.695 -45.269 22.713 1.00 89.69 793 LYS A O 1
ATOM 6053 N N . LYS A 1 794 ? -35.545 -43.493 23.472 1.00 89.19 794 LYS A N 1
ATOM 6054 C CA . LYS A 1 794 ? -34.504 -43.494 22.440 1.00 89.19 794 LYS A CA 1
ATOM 6055 C C . LYS A 1 794 ? -33.221 -44.114 22.978 1.00 89.19 794 LYS A C 1
ATOM 6057 O O . LYS A 1 794 ? -32.906 -43.958 24.157 1.00 89.19 794 LYS A O 1
ATOM 6062 N N . HIS A 1 795 ? -32.487 -44.776 22.095 1.00 93.00 795 HIS A N 1
ATOM 6063 C CA . HIS A 1 795 ? -31.125 -45.203 22.369 1.00 93.00 795 HIS A CA 1
ATOM 6064 C C . HIS A 1 795 ? -30.178 -43.993 22.307 1.00 93.00 795 HIS A C 1
ATOM 6066 O O . HIS A 1 795 ? -30.278 -43.181 21.384 1.00 93.00 795 HIS A O 1
ATOM 6072 N N . GLU A 1 796 ? -29.296 -43.840 23.294 1.00 92.69 796 GLU A N 1
ATOM 6073 C CA . GLU A 1 796 ? -28.393 -42.695 23.444 1.00 92.69 796 GLU A CA 1
ATOM 6074 C C . GLU A 1 796 ? -27.011 -43.141 23.944 1.00 92.69 796 GLU A C 1
ATOM 6076 O O . GLU A 1 796 ? -26.910 -43.950 24.867 1.00 92.69 796 GLU A O 1
ATOM 6081 N N . VAL A 1 797 ? -25.946 -42.546 23.396 1.00 95.50 797 VAL A N 1
ATOM 6082 C CA . VAL A 1 797 ? -24.575 -42.679 23.915 1.00 95.50 797 VAL A CA 1
ATOM 6083 C C . VAL A 1 797 ? -24.286 -41.504 24.846 1.00 95.50 797 VAL A C 1
ATOM 6085 O O . VAL A 1 797 ? -24.387 -40.340 24.460 1.00 95.50 797 VAL A O 1
ATOM 6088 N N . VAL A 1 798 ? -23.946 -41.801 26.095 1.00 97.06 798 VAL A N 1
ATOM 6089 C CA . VAL A 1 798 ? -23.684 -40.813 27.144 1.00 97.06 798 VAL A CA 1
ATOM 6090 C C . VAL A 1 798 ? -22.186 -40.654 27.333 1.00 97.06 798 VAL A C 1
ATOM 6092 O O . VAL A 1 798 ? -21.531 -41.617 27.702 1.00 97.06 798 VAL A O 1
ATOM 6095 N N . HIS A 1 799 ? -21.660 -39.444 27.151 1.00 98.12 799 HIS A N 1
ATOM 6096 C CA . HIS A 1 799 ? -20.252 -39.113 27.395 1.00 98.12 799 HIS A CA 1
ATOM 6097 C C . HIS A 1 799 ? -20.002 -38.524 28.795 1.00 98.12 799 HIS A C 1
ATOM 6099 O O . HIS A 1 799 ? -20.941 -38.225 29.549 1.00 98.12 799 HIS A O 1
ATOM 6105 N N . THR A 1 800 ? -18.725 -38.316 29.128 1.00 98.12 800 THR A N 1
ATOM 6106 C CA . THR A 1 800 ? -18.320 -37.567 30.324 1.00 98.12 800 THR A CA 1
ATOM 6107 C C . THR A 1 800 ? -18.658 -36.080 30.250 1.00 98.12 800 THR A C 1
ATOM 6109 O O . THR A 1 800 ? -18.820 -35.495 29.179 1.00 98.12 800 THR A O 1
ATOM 6112 N N . PHE A 1 801 ? -18.741 -35.438 31.413 1.00 97.88 801 PHE A N 1
ATOM 6113 C CA . PHE A 1 801 ? -18.957 -33.998 31.518 1.00 97.88 801 PHE A CA 1
ATOM 6114 C C . PHE A 1 801 ? -17.876 -33.181 30.791 1.00 97.88 801 PHE A C 1
ATOM 6116 O O . PHE A 1 801 ? -18.201 -32.273 30.023 1.00 97.88 801 PHE A O 1
ATOM 6123 N N . GLY A 1 802 ? -16.595 -33.525 30.978 1.00 97.38 802 GLY A N 1
ATOM 6124 C CA . GLY A 1 802 ? -15.494 -32.845 30.294 1.00 97.38 802 GLY A CA 1
ATOM 6125 C C . GLY A 1 802 ? -15.568 -32.970 28.771 1.00 97.38 802 GLY A C 1
ATOM 6126 O O . GLY A 1 802 ? -15.281 -31.999 28.070 1.00 97.38 802 GLY A O 1
ATOM 6127 N N . TRP A 1 803 ? -16.027 -34.116 28.259 1.00 98.25 803 TRP A N 1
ATOM 6128 C CA . TRP A 1 803 ? -16.246 -34.323 26.827 1.00 98.25 803 TRP A CA 1
ATOM 6129 C C . TRP A 1 803 ? -17.273 -33.343 26.248 1.00 98.25 803 TRP A C 1
ATOM 6131 O O . TRP A 1 803 ? -16.997 -32.682 25.245 1.00 98.25 803 TRP A O 1
ATOM 6141 N N . TYR A 1 804 ? -18.433 -33.184 26.898 1.00 98.44 804 TYR A N 1
ATOM 6142 C CA . TYR A 1 804 ? -19.474 -32.267 26.417 1.00 98.44 804 TYR A CA 1
ATOM 6143 C C . TYR A 1 804 ? -18.997 -30.812 26.399 1.00 98.44 804 TYR A C 1
ATOM 6145 O O . TYR A 1 804 ? -19.265 -30.099 25.432 1.00 98.44 804 TYR A O 1
ATOM 6153 N N . LEU A 1 805 ? -18.252 -30.373 27.420 1.00 98.38 805 LEU A N 1
ATOM 6154 C CA . LEU A 1 805 ? -17.684 -29.022 27.439 1.00 98.38 805 LEU A CA 1
ATOM 6155 C C . LEU A 1 805 ? -16.652 -28.815 26.323 1.00 98.38 805 LEU A C 1
ATOM 6157 O O . LEU A 1 805 ? -16.720 -27.800 25.629 1.00 98.38 805 LEU A O 1
ATOM 6161 N N . ARG A 1 806 ? -15.742 -29.775 26.096 1.00 98.38 806 ARG A N 1
ATOM 6162 C CA . ARG A 1 806 ? -14.787 -29.716 24.974 1.00 98.38 806 ARG A CA 1
ATOM 6163 C C . ARG A 1 806 ? -15.504 -29.644 23.631 1.00 98.38 806 ARG A C 1
ATOM 6165 O O . ARG A 1 806 ? -15.143 -28.814 22.800 1.00 98.38 806 ARG A O 1
ATOM 6172 N N . LYS A 1 807 ? -16.557 -30.446 23.438 1.00 97.88 807 LYS A N 1
ATOM 6173 C CA . LYS A 1 807 ? -17.389 -30.390 22.232 1.00 97.88 807 LYS A CA 1
ATOM 6174 C C . LYS A 1 807 ? -18.000 -29.001 22.030 1.00 97.88 807 LYS A C 1
ATOM 6176 O O . LYS A 1 807 ? -17.860 -28.441 20.949 1.00 97.88 807 LYS A O 1
ATOM 6181 N N . MET A 1 808 ? -18.626 -28.421 23.055 1.00 98.44 808 MET A N 1
ATOM 6182 C CA . MET A 1 808 ? -19.220 -27.083 22.945 1.00 98.44 808 MET A CA 1
ATOM 6183 C C . MET A 1 808 ? -18.167 -26.009 22.614 1.00 98.44 808 MET A C 1
ATOM 6185 O O . MET A 1 808 ? -18.394 -25.149 21.764 1.00 98.44 808 MET A O 1
ATOM 6189 N N . VAL A 1 809 ? -16.985 -26.078 23.234 1.00 97.94 809 VAL A N 1
ATOM 6190 C CA . VAL A 1 809 ? -15.862 -25.175 22.927 1.00 97.94 809 VAL A CA 1
ATOM 6191 C C . VAL A 1 809 ? -15.394 -25.343 21.477 1.00 97.94 809 VAL A C 1
ATOM 6193 O O . VAL A 1 809 ? -15.192 -24.346 20.778 1.00 97.94 809 VAL A O 1
ATOM 6196 N N . ALA A 1 810 ? -15.240 -26.583 21.011 1.00 97.00 810 ALA A N 1
ATOM 6197 C CA . ALA A 1 810 ? -14.814 -26.891 19.650 1.00 97.00 810 ALA A CA 1
ATOM 6198 C C . ALA A 1 810 ? -15.836 -26.420 18.603 1.00 97.00 810 ALA A C 1
ATOM 6200 O O . ALA A 1 810 ? -15.455 -25.765 17.633 1.00 97.00 810 ALA A O 1
ATOM 6201 N N . ASP A 1 811 ? -17.126 -26.679 18.821 1.00 97.69 811 ASP A N 1
ATOM 6202 C CA . ASP A 1 811 ? -18.185 -26.280 17.893 1.00 97.69 811 ASP A CA 1
ATOM 6203 C C . ASP A 1 811 ? -18.292 -24.745 17.781 1.00 97.69 811 ASP A C 1
ATOM 6205 O O . ASP A 1 811 ? -18.395 -24.203 16.678 1.00 97.69 811 ASP A O 1
ATOM 6209 N N . ALA A 1 812 ? -18.207 -24.021 18.906 1.00 95.00 812 ALA A N 1
ATOM 6210 C CA . ALA A 1 812 ? -18.211 -22.556 18.906 1.00 95.00 812 ALA A CA 1
ATOM 6211 C C . ALA A 1 812 ? -17.002 -21.984 18.142 1.00 95.00 812 ALA A C 1
ATOM 6213 O O . ALA A 1 812 ? -17.153 -21.077 17.319 1.00 95.00 812 ALA A O 1
ATOM 6214 N N . ARG A 1 813 ? -15.805 -22.556 18.344 1.00 89.19 813 ARG A N 1
ATOM 6215 C CA . ARG A 1 813 ? -14.597 -22.188 17.584 1.00 89.19 813 ARG A CA 1
ATOM 6216 C C . ARG A 1 813 ? -14.754 -22.454 16.090 1.00 89.19 813 ARG A C 1
ATOM 6218 O O . ARG A 1 813 ? -14.351 -21.616 15.289 1.00 89.19 813 ARG A O 1
ATOM 6225 N N . ALA A 1 814 ? -15.362 -23.577 15.708 1.00 88.56 814 ALA A N 1
ATOM 6226 C CA . ALA A 1 814 ? -15.596 -23.926 14.307 1.00 88.56 814 ALA A CA 1
ATOM 6227 C C . ALA A 1 814 ? -16.520 -22.923 13.590 1.00 88.56 814 ALA A C 1
ATOM 6229 O O . ALA A 1 814 ? -16.387 -22.715 12.386 1.00 88.56 814 ALA A O 1
ATOM 6230 N N . LYS A 1 815 ? -17.411 -22.248 14.327 1.00 83.88 815 LYS A N 1
ATOM 6231 C CA . LYS A 1 815 ? -18.237 -21.136 13.825 1.00 83.88 815 LYS A CA 1
ATOM 6232 C C . LYS A 1 815 ? -17.518 -19.779 13.809 1.00 83.88 815 LYS A C 1
ATOM 6234 O O . LYS A 1 815 ? -18.106 -18.785 13.391 1.00 83.88 815 LYS A O 1
ATOM 6239 N N . GLY A 1 816 ? -16.260 -19.716 14.248 1.00 74.69 816 GLY A N 1
ATOM 6240 C CA . GLY A 1 816 ? -15.496 -18.474 14.370 1.00 74.69 816 GLY A CA 1
ATOM 6241 C C . GLY A 1 816 ? -15.899 -17.607 15.568 1.00 74.69 816 GLY A C 1
ATOM 6242 O O . GLY A 1 816 ? -15.576 -16.419 15.580 1.00 74.69 816 GLY A O 1
ATOM 6243 N N . ALA A 1 817 ? -16.610 -18.166 16.552 1.00 87.94 817 ALA A N 1
ATOM 6244 C CA . ALA A 1 817 ? -16.998 -17.469 17.776 1.00 87.94 817 ALA A CA 1
ATOM 6245 C C . ALA A 1 817 ? -15.933 -17.590 18.880 1.00 87.94 817 ALA A C 1
ATOM 6247 O O . ALA A 1 817 ? -15.044 -18.444 18.835 1.00 87.94 817 ALA A O 1
ATOM 6248 N N . TRP A 1 818 ? -16.043 -16.735 19.897 1.00 89.88 818 TRP A N 1
ATOM 6249 C CA . TRP A 1 818 ? -15.208 -16.725 21.096 1.00 89.88 818 TRP A CA 1
ATOM 6250 C C . TRP A 1 818 ? -15.928 -17.437 22.256 1.00 89.88 818 TRP A C 1
ATOM 6252 O O . TRP A 1 818 ? -16.834 -16.855 22.863 1.00 89.88 818 TRP A O 1
ATOM 6262 N N . PRO A 1 819 ? -15.584 -18.703 22.568 1.00 96.00 819 PRO A N 1
ATOM 6263 C CA . PRO A 1 819 ? -16.158 -19.391 23.719 1.00 96.00 819 PRO A CA 1
ATOM 6264 C C . PRO A 1 819 ? -15.522 -18.901 25.025 1.00 96.00 819 PRO A C 1
ATOM 6266 O O . PRO A 1 819 ? -14.318 -18.655 25.075 1.00 96.00 819 PRO A O 1
ATOM 6269 N N . ALA A 1 820 ? -16.311 -18.831 26.096 1.00 95.94 820 ALA A N 1
ATOM 6270 C CA . ALA A 1 820 ? -15.822 -18.635 27.458 1.00 95.94 820 ALA A CA 1
ATOM 6271 C C . ALA A 1 820 ? -16.608 -19.512 28.440 1.00 95.94 820 ALA A C 1
ATOM 6273 O O . ALA A 1 820 ? -17.835 -19.612 28.370 1.00 95.94 820 ALA A O 1
ATOM 6274 N N . LEU A 1 821 ? -15.893 -20.150 29.364 1.00 98.12 821 LEU A N 1
ATOM 6275 C CA . LEU A 1 821 ? -16.486 -20.998 30.392 1.00 98.12 821 LEU A CA 1
ATOM 6276 C C . LEU A 1 821 ? -16.785 -20.183 31.654 1.00 98.12 821 LEU A C 1
ATOM 6278 O O . LEU A 1 821 ? -16.086 -19.222 31.983 1.00 98.12 821 LEU A O 1
ATOM 6282 N N . LEU A 1 822 ? -17.821 -20.582 32.385 1.00 97.94 822 LEU A N 1
ATOM 6283 C CA . LEU A 1 822 ? -18.092 -20.100 33.734 1.00 97.94 822 LEU A CA 1
ATOM 6284 C C . LEU A 1 822 ? -18.263 -21.301 34.668 1.00 97.94 822 LEU A C 1
ATOM 6286 O O . LEU A 1 822 ? -18.940 -22.265 34.308 1.00 97.94 822 LEU A O 1
ATOM 6290 N N . THR A 1 823 ? -17.689 -21.230 35.873 1.00 96.44 823 THR A N 1
ATOM 6291 C CA . THR A 1 823 ? -18.010 -22.189 36.945 1.00 96.44 823 THR A CA 1
ATOM 6292 C C . THR A 1 823 ? -19.448 -21.997 37.448 1.00 96.44 823 THR A C 1
ATOM 6294 O O . THR A 1 823 ? -20.148 -21.054 37.057 1.00 96.44 823 THR A O 1
ATOM 6297 N N . LEU A 1 824 ? -19.932 -22.942 38.252 1.00 94.19 824 LEU A N 1
ATOM 6298 C CA . LEU A 1 824 ? -21.322 -23.011 38.695 1.00 94.19 824 LEU A CA 1
ATOM 6299 C C . LEU A 1 824 ? -21.749 -21.795 39.535 1.00 94.19 824 LEU A C 1
ATOM 6301 O O . LEU A 1 824 ? -20.961 -21.138 40.208 1.00 94.19 824 LEU A O 1
ATOM 6305 N N . THR A 1 825 ? -23.050 -21.513 39.572 1.00 93.88 825 THR A N 1
ATOM 6306 C CA . THR A 1 825 ? -23.593 -20.721 40.686 1.00 93.88 825 THR A CA 1
ATOM 6307 C C . THR A 1 825 ? -23.574 -21.546 41.975 1.00 93.88 825 THR A C 1
ATOM 6309 O O . THR A 1 825 ? -23.694 -22.771 41.943 1.00 93.88 825 THR A O 1
ATOM 6312 N N . VAL A 1 826 ? -23.471 -20.881 43.123 1.00 93.12 826 VAL A N 1
ATOM 6313 C CA . VAL A 1 826 ? -23.366 -21.531 44.438 1.00 93.12 826 VAL A CA 1
ATOM 6314 C C . VAL A 1 826 ? -24.743 -21.908 44.984 1.00 93.12 826 VAL A C 1
ATOM 6316 O O . VAL A 1 826 ? -25.663 -21.090 44.930 1.00 93.12 826 VAL A O 1
ATOM 6319 N N . ARG A 1 827 ? -24.888 -23.124 45.535 1.00 92.75 827 ARG A N 1
ATOM 6320 C CA . ARG A 1 827 ? -26.102 -23.508 46.270 1.00 92.75 827 ARG A CA 1
ATOM 6321 C C . ARG A 1 827 ? -26.014 -23.012 47.705 1.00 92.75 827 ARG A C 1
ATOM 6323 O O . ARG A 1 827 ? -24.942 -22.950 48.299 1.00 92.75 827 ARG A O 1
ATOM 6330 N N . ASN A 1 828 ? -27.160 -22.707 48.287 1.00 94.06 828 ASN A N 1
ATOM 6331 C CA . ASN A 1 828 ? -27.284 -22.181 49.636 1.00 94.06 828 ASN A CA 1
ATOM 6332 C C . ASN A 1 828 ? -27.138 -23.272 50.715 1.00 94.06 828 ASN A C 1
ATOM 6334 O O . ASN A 1 828 ? -28.034 -23.476 51.534 1.00 94.06 828 ASN A O 1
ATOM 6338 N N . TYR A 1 829 ? -26.029 -24.011 50.683 1.00 92.19 829 TYR A N 1
ATOM 6339 C CA . TYR A 1 829 ? -25.648 -24.974 51.711 1.00 92.19 829 TYR A CA 1
ATOM 6340 C C . TYR A 1 829 ? -24.475 -24.429 52.510 1.00 92.19 829 TYR A C 1
ATOM 6342 O O . TYR A 1 829 ? -23.431 -24.107 51.945 1.00 92.19 829 TYR A O 1
ATOM 6350 N N . TRP A 1 830 ? -24.652 -24.359 53.827 1.00 92.62 830 TRP A N 1
ATOM 6351 C CA . TRP A 1 830 ? -23.678 -23.783 54.745 1.00 92.62 830 TRP A CA 1
ATOM 6352 C C . TRP A 1 830 ? -23.132 -24.831 55.703 1.00 92.62 830 TRP A C 1
ATOM 6354 O O . TRP A 1 830 ? -23.878 -25.647 56.245 1.00 92.62 830 TRP A O 1
ATOM 6364 N N . LYS A 1 831 ? -21.826 -24.761 55.952 1.00 89.75 831 LYS A N 1
ATOM 6365 C CA . LYS A 1 831 ? -21.137 -25.519 56.993 1.00 89.75 831 LYS A CA 1
ATOM 6366 C C . LYS A 1 831 ? -20.062 -24.634 57.615 1.00 89.75 831 LYS A C 1
ATOM 6368 O O . LYS A 1 831 ? -19.266 -24.044 56.895 1.00 89.75 831 LYS A O 1
ATOM 6373 N N . ASP A 1 832 ? -20.060 -24.522 58.942 1.00 87.94 832 ASP A N 1
ATOM 6374 C CA . ASP A 1 832 ? -19.051 -23.772 59.707 1.00 87.94 832 ASP A CA 1
ATOM 6375 C C . ASP A 1 832 ? -18.841 -22.324 59.205 1.00 87.94 832 ASP A C 1
ATOM 6377 O O . ASP A 1 832 ? -17.720 -21.833 59.091 1.00 87.94 832 ASP A O 1
ATOM 6381 N N . GLY A 1 833 ? -19.938 -21.640 58.849 1.00 81.94 833 GLY A N 1
ATOM 6382 C CA . GLY A 1 833 ? -19.915 -20.260 58.343 1.00 81.94 833 GLY A CA 1
ATOM 6383 C C . GLY A 1 833 ? -19.421 -20.100 56.899 1.00 81.94 833 GLY A C 1
ATOM 6384 O O . GLY A 1 833 ? -19.290 -18.973 56.431 1.00 81.94 833 GLY A O 1
ATOM 6385 N N . ARG A 1 834 ? -19.171 -21.199 56.180 1.00 86.69 834 ARG A N 1
ATOM 6386 C CA . ARG A 1 834 ? -18.784 -21.212 54.763 1.00 86.69 834 ARG A CA 1
ATOM 6387 C C . ARG A 1 834 ? -19.905 -21.786 53.911 1.00 86.69 834 ARG A C 1
ATOM 6389 O O . ARG A 1 834 ? -20.549 -22.759 54.309 1.00 86.69 834 ARG A O 1
ATOM 6396 N N . VAL A 1 835 ? -20.107 -21.212 52.730 1.00 90.25 835 VAL A N 1
ATOM 6397 C CA . VAL A 1 835 ? -21.024 -21.760 51.727 1.00 90.25 835 VAL A CA 1
ATOM 6398 C C . VAL A 1 835 ? -20.289 -22.779 50.852 1.00 90.25 835 VAL A C 1
ATOM 6400 O O . VAL A 1 835 ? -19.069 -22.709 50.683 1.00 90.25 835 VAL A O 1
ATOM 6403 N N . GLU A 1 836 ? -21.004 -23.761 50.312 1.00 85.88 836 GLU A N 1
ATOM 6404 C CA . GLU A 1 836 ? -20.396 -24.753 49.426 1.00 85.88 836 GLU A CA 1
ATOM 6405 C C . GLU A 1 836 ? -19.764 -24.139 48.160 1.00 85.88 836 GLU A C 1
ATOM 6407 O O . GLU A 1 836 ? -20.186 -23.106 47.643 1.00 85.88 836 GLU A O 1
ATOM 6412 N N . ARG A 1 837 ? -18.748 -24.815 47.616 1.00 84.69 837 ARG A N 1
ATOM 6413 C CA . ARG A 1 837 ? -18.095 -24.477 46.342 1.00 84.69 837 ARG A CA 1
ATOM 6414 C C . ARG A 1 837 ? -17.988 -25.754 45.519 1.00 84.69 837 ARG A C 1
ATOM 6416 O O . ARG A 1 837 ? -17.683 -26.799 46.088 1.00 84.69 837 ARG A O 1
ATOM 6423 N N . GLY A 1 838 ? -18.230 -25.716 44.210 1.00 67.88 838 GLY A N 1
ATOM 6424 C CA . GLY A 1 838 ? -17.979 -26.883 43.355 1.00 67.88 838 GLY A CA 1
ATOM 6425 C C . GLY A 1 838 ? -19.181 -27.718 42.952 1.00 67.88 838 GLY A C 1
ATOM 6426 O O . GLY A 1 838 ? -19.129 -28.345 41.896 1.00 67.88 838 GLY A O 1
ATOM 6427 N N . SER A 1 839 ? -20.221 -27.782 43.797 1.00 76.81 839 SER A N 1
ATOM 6428 C CA . SER A 1 839 ? -21.260 -28.824 43.727 1.00 76.81 839 SER A CA 1
ATOM 6429 C C . SER A 1 839 ? -20.672 -30.205 43.388 1.00 76.81 839 SER A C 1
ATOM 6431 O O . SER A 1 839 ? -21.009 -30.811 42.377 1.00 76.81 839 SER A O 1
ATOM 6433 N N . GLY A 1 840 ? -19.746 -30.705 44.211 1.00 82.19 840 GLY A N 1
ATOM 6434 C CA . GLY A 1 840 ? -18.917 -31.868 43.870 1.00 82.19 840 GLY A CA 1
ATOM 6435 C C . GLY A 1 840 ? -17.644 -31.448 43.128 1.00 82.19 840 GLY A C 1
ATOM 6436 O O . GLY A 1 840 ? -17.004 -30.478 43.525 1.00 82.19 840 GLY A O 1
ATOM 6437 N N . ARG A 1 841 ? -17.257 -32.181 42.072 1.00 90.25 841 ARG A N 1
ATOM 6438 C CA . ARG A 1 841 ? -16.028 -31.921 41.286 1.00 90.25 841 ARG A CA 1
ATOM 6439 C C . ARG A 1 841 ? -16.260 -31.144 39.982 1.00 90.25 841 ARG A C 1
ATOM 6441 O O . ARG A 1 841 ? -15.318 -30.936 39.227 1.00 90.25 841 ARG A O 1
ATOM 6448 N N . TYR A 1 842 ? -17.485 -30.696 39.706 1.00 93.00 842 TYR A N 1
ATOM 6449 C CA . TYR A 1 842 ? -17.818 -30.069 38.423 1.00 93.00 842 TYR A CA 1
ATOM 6450 C C . TYR A 1 842 ? -17.042 -28.770 38.179 1.00 93.00 842 TYR A C 1
ATOM 6452 O O . TYR A 1 842 ? -16.493 -28.605 37.094 1.00 93.00 842 TYR A O 1
ATOM 6460 N N . ASP A 1 843 ? -16.878 -27.902 39.183 1.00 89.69 843 ASP A N 1
ATOM 6461 C CA . ASP A 1 843 ? -16.045 -26.698 39.009 1.00 89.69 843 ASP A CA 1
ATOM 6462 C C . ASP A 1 843 ? -14.568 -27.017 38.759 1.00 89.69 843 ASP A C 1
ATOM 6464 O O . ASP A 1 843 ? -13.880 -26.278 38.056 1.00 89.69 843 ASP A O 1
ATOM 6468 N N . GLU A 1 844 ? -14.050 -28.089 39.363 1.00 91.62 844 GLU A N 1
ATOM 6469 C CA . GLU A 1 844 ? -12.681 -28.549 39.115 1.00 91.62 844 GLU A CA 1
ATOM 6470 C C . GLU A 1 844 ? -12.531 -28.978 37.651 1.00 91.62 844 GLU A C 1
ATOM 6472 O O . GLU A 1 844 ? -11.610 -28.530 36.971 1.00 91.62 844 GLU A O 1
ATOM 6477 N N . TRP A 1 845 ? -13.483 -29.763 37.139 1.00 96.12 845 TRP A N 1
ATOM 6478 C CA . TRP A 1 845 ? -13.482 -30.196 35.744 1.00 96.12 845 TRP A CA 1
ATOM 6479 C C . TRP A 1 845 ? -13.650 -29.033 34.765 1.00 96.12 845 TRP A C 1
ATOM 6481 O O . TRP A 1 845 ? -12.956 -29.007 33.754 1.00 96.12 845 TRP A O 1
ATOM 6491 N N . ILE A 1 846 ? -14.492 -28.036 35.065 1.00 97.25 846 ILE A N 1
ATOM 6492 C CA . ILE A 1 846 ? -14.614 -26.821 34.240 1.00 97.25 846 ILE A CA 1
ATOM 6493 C C . ILE A 1 846 ? -13.263 -26.095 34.157 1.00 97.25 846 ILE A C 1
ATOM 6495 O O . ILE A 1 846 ? -12.840 -25.733 33.060 1.00 97.25 846 ILE A O 1
ATOM 6499 N N . ARG A 1 847 ? -12.562 -25.916 35.290 1.00 93.44 847 ARG A N 1
ATOM 6500 C CA . ARG A 1 847 ? -11.220 -25.301 35.317 1.00 93.44 847 ARG A CA 1
ATOM 6501 C C . ARG A 1 847 ? -10.218 -26.094 34.480 1.00 93.44 847 ARG A C 1
ATOM 6503 O O . ARG A 1 847 ? -9.528 -25.517 33.647 1.00 93.44 847 ARG A O 1
ATOM 6510 N N . GLN A 1 848 ? -10.192 -27.414 34.637 1.00 95.38 848 GLN A N 1
ATOM 6511 C CA . GLN A 1 848 ? -9.283 -28.290 33.892 1.00 95.38 848 GLN A CA 1
ATOM 6512 C C . GLN A 1 848 ? -9.579 -28.294 32.382 1.00 95.38 848 GLN A C 1
ATOM 6514 O O . GLN A 1 848 ? -8.648 -28.300 31.573 1.00 95.38 848 GLN A O 1
ATOM 6519 N N . VAL A 1 849 ? -10.853 -28.237 31.971 1.00 96.88 849 VAL A N 1
ATOM 6520 C CA . VAL A 1 849 ? -11.225 -28.047 30.557 1.00 96.88 849 VAL A CA 1
ATOM 6521 C C . VAL A 1 849 ? -10.774 -26.671 30.069 1.00 96.88 849 VAL A C 1
ATOM 6523 O O . VAL A 1 849 ? -10.188 -26.582 28.995 1.00 96.88 849 VAL A O 1
ATOM 6526 N N . ALA A 1 850 ? -10.974 -25.610 30.857 1.00 94.94 850 ALA A N 1
ATOM 6527 C CA . ALA A 1 850 ? -10.540 -24.266 30.483 1.00 94.94 850 ALA A CA 1
ATOM 6528 C C . ALA A 1 850 ? -9.032 -24.193 30.204 1.00 94.94 850 ALA A C 1
ATOM 6530 O O . ALA A 1 850 ? -8.602 -23.672 29.172 1.00 94.94 850 ALA A O 1
ATOM 6531 N N . GLU A 1 851 ? -8.238 -24.769 31.104 1.00 88.62 851 GLU A N 1
ATOM 6532 C CA . GLU A 1 851 ? -6.782 -24.816 31.011 1.00 88.62 851 GLU A CA 1
ATOM 6533 C C . GLU A 1 851 ? -6.301 -25.668 29.829 1.00 88.62 851 GLU A C 1
ATOM 6535 O O . GLU A 1 851 ? -5.472 -25.208 29.039 1.00 88.62 851 GLU A O 1
ATOM 6540 N N . SER A 1 852 ? -6.839 -26.884 29.675 1.00 92.50 852 SER A N 1
ATOM 6541 C CA . SER A 1 852 ? -6.434 -27.812 28.606 1.00 92.50 852 SER A CA 1
ATOM 6542 C C . SER A 1 852 ? -6.817 -27.309 27.214 1.00 92.50 852 SER A C 1
ATOM 6544 O O . SER A 1 852 ? -5.989 -27.332 26.303 1.00 92.50 852 SER A O 1
ATOM 6546 N N . GLU A 1 853 ? -8.023 -26.761 27.065 1.00 93.38 853 GLU A N 1
ATOM 6547 C CA . GLU A 1 853 ? -8.509 -26.199 25.802 1.00 93.38 853 GLU A CA 1
ATOM 6548 C C . GLU A 1 853 ? -8.015 -24.776 25.546 1.00 93.38 853 GLU A C 1
ATOM 6550 O O . GLU A 1 853 ? -8.258 -24.225 24.466 1.00 93.38 853 GLU A O 1
ATOM 6555 N N . LYS A 1 854 ? -7.326 -24.161 26.517 1.00 89.44 854 LYS A N 1
ATOM 6556 C CA . LYS A 1 854 ? -6.881 -22.761 26.474 1.00 89.44 854 LYS A CA 1
ATOM 6557 C C . LYS A 1 854 ? -8.048 -21.825 26.147 1.00 89.44 854 LYS A C 1
ATOM 6559 O O . LYS A 1 854 ? -7.969 -21.008 25.228 1.00 89.44 854 LYS A O 1
ATOM 6564 N N . VAL A 1 855 ? -9.155 -21.979 26.864 1.00 92.06 855 VAL A N 1
ATOM 6565 C CA . VAL A 1 855 ? -10.357 -21.149 26.727 1.00 92.06 855 VAL A CA 1
ATOM 6566 C C . VAL A 1 855 ? -10.516 -20.264 27.973 1.00 92.06 855 VAL A C 1
ATOM 6568 O O . VAL A 1 855 ? -10.207 -20.720 29.073 1.00 92.06 855 VAL A O 1
ATOM 6571 N N . PRO A 1 856 ? -10.945 -18.996 27.838 1.00 92.44 856 PRO A N 1
ATOM 6572 C CA . PRO A 1 856 ? -11.169 -18.112 28.980 1.00 92.44 856 PRO A CA 1
ATOM 6573 C C . PRO A 1 856 ? -12.172 -18.685 29.984 1.00 92.44 856 PRO A C 1
ATOM 6575 O O . PRO A 1 856 ? -13.155 -19.317 29.592 1.00 92.44 856 PRO A O 1
ATOM 6578 N N . LEU A 1 857 ? -11.944 -18.422 31.272 1.00 95.81 857 LEU A N 1
ATOM 6579 C CA . LEU A 1 857 ? -12.815 -18.858 32.364 1.00 95.81 857 LEU A CA 1
ATOM 6580 C C . LEU A 1 857 ? -13.103 -17.721 33.338 1.00 95.81 857 LEU A C 1
ATOM 6582 O O . LEU A 1 857 ? -12.181 -17.047 33.796 1.00 95.81 857 LEU A O 1
ATOM 6586 N N . VAL A 1 858 ? -14.362 -17.606 33.750 1.00 96.31 858 VAL A N 1
ATOM 6587 C CA . VAL A 1 858 ? -14.753 -16.881 34.964 1.00 96.31 858 VAL A CA 1
ATOM 6588 C C . VAL A 1 858 ? -15.060 -17.881 36.077 1.00 96.31 858 VAL A C 1
ATOM 6590 O O . VAL A 1 858 ? -15.958 -18.714 35.939 1.00 96.31 858 VAL A O 1
ATOM 6593 N N . ASP A 1 859 ? -14.351 -17.781 37.203 1.00 94.31 859 ASP A N 1
ATOM 6594 C CA . ASP A 1 859 ? -14.643 -18.560 38.407 1.00 94.31 859 ASP A CA 1
ATOM 6595 C C . ASP A 1 859 ? -15.821 -17.940 39.176 1.00 94.31 859 ASP A C 1
ATOM 6597 O O . ASP A 1 859 ? -15.687 -17.337 40.245 1.00 94.31 859 ASP A O 1
ATOM 6601 N N . HIS A 1 860 ? -16.998 -18.056 38.572 1.00 95.69 860 HIS A N 1
ATOM 6602 C CA . HIS A 1 860 ? -18.249 -17.528 39.082 1.00 95.69 860 HIS A CA 1
ATOM 6603 C C . HIS A 1 860 ? -18.605 -18.103 40.460 1.00 95.69 860 HIS A C 1
ATOM 6605 O O . HIS A 1 860 ? -19.046 -17.348 41.327 1.00 95.69 860 HIS A O 1
ATOM 6611 N N . THR A 1 861 ? -18.321 -19.387 40.710 1.00 94.50 861 THR A N 1
ATOM 6612 C CA . THR A 1 861 ? -18.468 -20.013 42.031 1.00 94.50 861 THR A CA 1
ATOM 6613 C C . THR A 1 861 ? -17.688 -19.252 43.086 1.00 94.50 861 THR A C 1
ATOM 6615 O O . THR A 1 861 ? -18.243 -18.916 44.131 1.00 94.50 861 THR A O 1
ATOM 6618 N N . ARG A 1 862 ? -16.398 -18.980 42.840 1.00 91.50 862 ARG A N 1
ATOM 6619 C CA . ARG A 1 862 ? -15.552 -18.267 43.803 1.00 91.50 862 ARG A CA 1
ATOM 6620 C C . ARG A 1 862 ? -16.124 -16.887 44.101 1.00 91.50 862 ARG A C 1
ATOM 6622 O O . ARG A 1 862 ? -16.288 -16.554 45.270 1.00 91.50 862 ARG A O 1
ATOM 6629 N N . LEU A 1 863 ? -16.468 -16.138 43.055 1.00 92.62 863 LEU A N 1
ATOM 6630 C CA . LEU A 1 863 ? -17.015 -14.787 43.182 1.00 92.62 863 LEU A CA 1
ATOM 6631 C C . LEU A 1 863 ? -18.316 -14.767 43.996 1.00 92.62 863 LEU A C 1
ATOM 6633 O O . LEU A 1 863 ? -18.468 -13.927 44.883 1.00 92.62 863 LEU A O 1
ATOM 6637 N N . ILE A 1 864 ? -19.235 -15.699 43.728 1.00 95.06 864 ILE A N 1
ATOM 6638 C CA . ILE A 1 864 ? -20.506 -15.805 44.455 1.00 95.06 864 ILE A CA 1
ATOM 6639 C C . ILE A 1 864 ? -20.272 -16.244 45.897 1.00 95.06 864 ILE A C 1
ATOM 6641 O O . ILE A 1 864 ? -20.801 -15.612 46.808 1.00 95.06 864 ILE A O 1
ATOM 6645 N N . ALA A 1 865 ? -19.472 -17.286 46.126 1.00 91.19 865 ALA A N 1
ATOM 6646 C CA . ALA A 1 865 ? -19.246 -17.821 47.464 1.00 91.19 865 ALA A CA 1
ATOM 6647 C C . ALA A 1 865 ? -18.561 -16.797 48.377 1.00 91.19 865 ALA A C 1
ATOM 6649 O O . ALA A 1 865 ? -19.016 -16.584 49.498 1.00 91.19 865 ALA A O 1
ATOM 6650 N N . ASP A 1 866 ? -17.531 -16.105 47.879 1.00 89.44 866 ASP A N 1
ATOM 6651 C CA . ASP A 1 866 ? -16.849 -15.040 48.624 1.00 89.44 866 ASP A CA 1
ATOM 6652 C C . ASP A 1 866 ? -17.832 -13.922 48.998 1.00 89.44 866 ASP A C 1
ATOM 6654 O O . ASP A 1 866 ? -17.811 -13.414 50.119 1.00 89.44 866 ASP A O 1
ATOM 6658 N N . ARG A 1 867 ? -18.739 -13.559 48.082 1.00 92.75 867 ARG A N 1
ATOM 6659 C CA . ARG A 1 867 ? -19.738 -12.524 48.345 1.00 92.75 867 ARG A CA 1
ATOM 6660 C C . ARG A 1 867 ? -20.834 -12.987 49.306 1.00 92.75 867 ARG A C 1
ATOM 6662 O O . ARG A 1 867 ? -21.239 -12.209 50.162 1.00 92.75 867 ARG A O 1
ATOM 6669 N N . TYR A 1 868 ? -21.307 -14.223 49.195 1.00 94.00 868 TYR A N 1
ATOM 6670 C CA . TYR A 1 868 ? -22.302 -14.792 50.106 1.00 94.00 868 TYR A CA 1
ATOM 6671 C C . TYR A 1 868 ? -21.756 -14.903 51.529 1.00 94.00 868 TYR A C 1
ATOM 6673 O O . TYR A 1 868 ? -22.441 -14.515 52.470 1.00 94.00 868 TYR A O 1
ATOM 6681 N N . GLU A 1 869 ? -20.506 -15.341 51.693 1.00 91.44 869 GLU A N 1
ATOM 6682 C CA . GLU A 1 869 ? -19.829 -15.388 52.995 1.00 91.44 869 GLU A CA 1
ATOM 6683 C C . GLU A 1 869 ? -19.712 -13.994 53.640 1.00 91.44 869 GLU A C 1
ATOM 6685 O O . GLU A 1 869 ? -19.866 -13.878 54.852 1.00 91.44 869 GLU A O 1
ATOM 6690 N N . GLN A 1 870 ? -19.519 -12.928 52.849 1.00 88.56 870 GLN A N 1
ATOM 6691 C CA . GLN A 1 870 ? -19.510 -11.544 53.352 1.00 88.56 870 GLN A CA 1
ATOM 6692 C C . GLN A 1 870 ? -20.885 -11.047 53.818 1.00 88.56 870 GLN A C 1
ATOM 6694 O O . GLN A 1 870 ? -20.952 -10.278 54.773 1.00 88.56 870 GLN A O 1
ATOM 6699 N N . LEU A 1 871 ? -21.962 -11.432 53.127 1.00 91.31 871 LEU A N 1
ATOM 6700 C CA . LEU A 1 871 ? -23.335 -11.055 53.496 1.00 91.31 871 LEU A CA 1
ATOM 6701 C C . LEU A 1 871 ? -23.847 -11.875 54.691 1.00 91.31 871 LEU A C 1
ATOM 6703 O O . LEU A 1 871 ? -24.641 -11.403 55.500 1.00 91.31 871 LEU A O 1
ATOM 6707 N N . GLY A 1 872 ? -23.362 -13.109 54.822 1.00 89.62 872 GLY A N 1
ATOM 6708 C CA . GLY A 1 872 ? -23.775 -14.042 55.859 1.00 89.62 872 GLY A CA 1
ATOM 6709 C C . GLY A 1 872 ? -25.059 -14.802 55.515 1.00 89.62 872 GLY A C 1
ATOM 6710 O O . GLY A 1 872 ? -25.867 -14.416 54.670 1.00 89.62 872 GLY A O 1
ATOM 6711 N N . HIS A 1 873 ? -25.253 -15.928 56.204 1.00 92.81 873 HIS A N 1
ATOM 6712 C CA . HIS A 1 873 ? -26.285 -16.918 55.881 1.00 92.81 873 HIS A CA 1
ATOM 6713 C C . HIS A 1 873 ? -27.719 -16.357 55.908 1.00 92.81 873 HIS A C 1
ATOM 6715 O O . HIS A 1 873 ? -28.534 -16.721 55.063 1.00 92.81 873 HIS A O 1
ATOM 6721 N N . ALA A 1 874 ? -28.037 -15.455 56.843 1.00 90.12 874 ALA A N 1
ATOM 6722 C CA . ALA A 1 874 ? -29.389 -14.908 56.980 1.00 90.12 874 ALA A CA 1
ATOM 6723 C C . ALA A 1 874 ? -29.819 -14.077 55.760 1.00 90.12 874 ALA A C 1
ATOM 6725 O O . ALA A 1 874 ? -30.930 -14.256 55.265 1.00 90.12 874 ALA A O 1
ATOM 6726 N N . GLU A 1 875 ? -28.938 -13.212 55.253 1.00 93.06 875 GLU A N 1
ATOM 6727 C CA . GLU A 1 875 ? -29.218 -12.395 54.069 1.00 93.06 875 GLU A CA 1
ATOM 6728 C C . GLU A 1 875 ? -29.258 -13.263 52.806 1.00 93.06 875 GLU A C 1
ATOM 6730 O O . GLU A 1 875 ? -30.181 -13.158 52.001 1.00 93.06 875 GLU A O 1
ATOM 6735 N N . VAL A 1 876 ? -28.319 -14.205 52.680 1.00 95.19 876 VAL A N 1
ATOM 6736 C CA . VAL A 1 876 ? -28.267 -15.122 51.535 1.00 95.19 876 VAL A CA 1
ATOM 6737 C C . VAL A 1 876 ? -29.510 -16.010 51.463 1.00 95.19 876 VAL A C 1
ATOM 6739 O O . VAL A 1 876 ? -30.002 -16.246 50.365 1.00 95.19 876 VAL A O 1
ATOM 6742 N N . ASN A 1 877 ? -30.092 -16.436 52.591 1.00 94.62 877 ASN A N 1
ATOM 6743 C CA . ASN A 1 877 ? -31.348 -17.200 52.597 1.00 94.62 877 ASN A CA 1
ATOM 6744 C C . ASN A 1 877 ? -32.496 -16.480 51.870 1.00 94.62 877 ASN A C 1
ATOM 6746 O O . ASN A 1 877 ? -33.298 -17.140 51.209 1.00 94.62 877 ASN A O 1
ATOM 6750 N N . ALA A 1 878 ? -32.559 -15.144 51.921 1.00 92.94 878 ALA A N 1
ATOM 6751 C CA . ALA A 1 878 ? -33.585 -14.373 51.217 1.00 92.94 878 ALA A CA 1
ATOM 6752 C C . ALA A 1 878 ? -33.440 -14.440 49.684 1.00 92.94 878 ALA A C 1
ATOM 6754 O O . ALA A 1 878 ? -34.412 -14.236 48.952 1.00 92.94 878 ALA A O 1
ATOM 6755 N N . PHE A 1 879 ? -32.250 -14.775 49.176 1.00 95.06 879 PHE A N 1
ATOM 6756 C CA . PHE A 1 879 ? -32.030 -14.970 47.746 1.00 95.06 879 PHE A CA 1
ATOM 6757 C C . PHE A 1 879 ? -32.590 -16.286 47.218 1.00 95.06 879 PHE A C 1
ATOM 6759 O O . PHE A 1 879 ? -32.652 -16.428 46.005 1.00 95.06 879 PHE A O 1
ATOM 6766 N N . PHE A 1 880 ? -33.023 -17.225 48.062 1.00 94.81 880 PHE A N 1
ATOM 6767 C CA . PHE A 1 880 ? -33.414 -18.580 47.659 1.00 94.81 880 PHE A CA 1
ATOM 6768 C C . PHE A 1 880 ? -34.872 -18.888 48.056 1.00 94.81 880 PHE A C 1
ATOM 6770 O O . PHE A 1 880 ? -35.121 -19.612 49.018 1.00 94.81 880 PHE A O 1
ATOM 6777 N N . PRO A 1 881 ? -35.872 -18.354 47.324 1.00 90.88 881 PRO A N 1
ATOM 6778 C CA . PRO A 1 881 ? -37.280 -18.370 47.740 1.00 90.88 881 PRO A CA 1
ATOM 6779 C C . PRO A 1 881 ? -37.971 -19.735 47.601 1.00 90.88 881 PRO A C 1
ATOM 6781 O O . PRO A 1 881 ? -39.097 -19.907 48.064 1.00 90.88 881 PRO A O 1
ATOM 6784 N N . ARG A 1 882 ? -37.341 -20.694 46.914 1.00 88.00 882 ARG A N 1
ATOM 6785 C CA . ARG A 1 882 ? -37.935 -21.995 46.575 1.00 88.00 882 ARG A CA 1
ATOM 6786 C C . ARG A 1 882 ? -37.145 -23.166 47.143 1.00 88.00 882 ARG A C 1
ATOM 6788 O O . ARG A 1 882 ? -37.724 -24.074 47.729 1.00 88.00 882 ARG A O 1
ATOM 6795 N N . ASP A 1 883 ? -35.851 -23.192 46.864 1.00 90.81 883 ASP A N 1
ATOM 6796 C CA . ASP A 1 883 ? -34.922 -24.258 47.224 1.00 90.81 883 ASP A CA 1
ATOM 6797 C C . ASP A 1 883 ? -33.501 -23.687 47.299 1.00 90.81 883 ASP A C 1
ATOM 6799 O O . ASP A 1 883 ? -33.286 -22.521 46.988 1.00 90.81 883 ASP A O 1
ATOM 6803 N N . HIS A 1 884 ? -32.517 -24.504 47.673 1.00 93.12 884 HIS A N 1
ATOM 6804 C CA . HIS A 1 884 ? -31.130 -24.057 47.827 1.00 93.12 884 HIS A CA 1
ATOM 6805 C C . HIS A 1 884 ? -30.388 -23.798 46.501 1.00 93.12 884 HIS A C 1
ATOM 6807 O O . HIS A 1 884 ? -29.198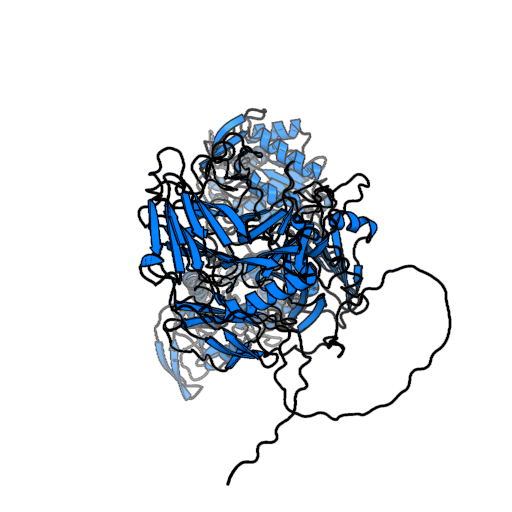 -23.518 46.541 1.00 93.12 884 HIS A O 1
ATOM 6813 N N . VAL A 1 885 ? -31.025 -23.917 45.331 1.00 92.31 885 VAL A N 1
ATOM 6814 C CA . VAL A 1 885 ? -30.363 -23.804 44.015 1.00 92.31 885 VAL A CA 1
ATOM 6815 C C . VAL A 1 885 ? -30.850 -22.584 43.238 1.00 92.31 885 VAL A C 1
ATOM 6817 O O . VAL A 1 885 ? -30.060 -21.917 42.571 1.00 92.31 885 VAL A O 1
ATOM 6820 N N . HIS A 1 886 ? -32.147 -22.293 43.297 1.00 94.62 886 HIS A N 1
ATOM 6821 C CA . HIS A 1 886 ? -32.782 -21.295 42.448 1.00 94.62 886 HIS A CA 1
ATOM 6822 C C . HIS A 1 886 ? -32.951 -19.957 43.162 1.00 94.62 886 HIS A C 1
ATOM 6824 O O . HIS A 1 886 ? -33.594 -19.870 44.208 1.00 94.62 886 HIS A O 1
ATOM 6830 N N . THR A 1 887 ? -32.419 -18.904 42.542 1.00 94.56 887 THR A N 1
ATOM 6831 C CA . THR A 1 887 ? -32.414 -17.562 43.118 1.00 94.56 887 THR A CA 1
ATOM 6832 C C . THR A 1 887 ? -33.684 -16.752 42.830 1.00 94.56 887 THR A C 1
ATOM 6834 O O . THR A 1 887 ? -34.366 -16.963 41.824 1.00 94.56 887 THR A O 1
ATOM 6837 N N . SER A 1 888 ? -33.978 -15.782 43.698 1.00 94.00 888 SER A N 1
ATOM 6838 C CA . SER A 1 888 ? -34.894 -14.661 43.461 1.00 94.00 888 SER A CA 1
ATOM 6839 C C . SER A 1 888 ? -34.302 -13.668 42.449 1.00 94.00 888 SER A C 1
ATOM 6841 O O . SER A 1 888 ? -33.182 -13.844 41.964 1.00 94.00 888 SER A O 1
ATOM 6843 N N . ALA A 1 889 ? -35.035 -12.594 42.132 1.00 91.06 889 ALA A N 1
ATOM 6844 C CA . ALA A 1 889 ? -34.531 -11.521 41.269 1.00 91.06 889 ALA A CA 1
ATOM 6845 C C . ALA A 1 889 ? -33.258 -10.865 41.830 1.00 91.06 889 ALA A C 1
ATOM 6847 O O . ALA A 1 889 ? -32.321 -10.616 41.072 1.00 91.06 889 ALA A O 1
ATOM 6848 N N . ASP A 1 890 ? -33.200 -10.640 43.144 1.00 92.75 890 ASP A N 1
ATOM 6849 C CA . ASP A 1 890 ? -32.057 -9.996 43.797 1.00 92.75 890 ASP A CA 1
ATOM 6850 C C . ASP A 1 890 ? -30.831 -10.910 43.809 1.00 92.75 890 ASP A C 1
ATOM 6852 O O . ASP A 1 890 ? -29.732 -10.480 43.453 1.00 92.75 890 ASP A O 1
ATOM 6856 N N . GLY A 1 891 ? -31.029 -12.202 44.099 1.00 94.69 891 GLY A N 1
ATOM 6857 C CA . GLY A 1 891 ? -29.964 -13.200 43.993 1.00 94.69 891 GLY A CA 1
ATOM 6858 C C . GLY A 1 891 ? -29.432 -13.329 42.563 1.00 94.69 891 GLY A C 1
ATOM 6859 O O . GLY A 1 891 ? -28.221 -13.338 42.342 1.00 94.69 891 GLY A O 1
ATOM 6860 N N . ALA A 1 892 ? -30.325 -13.348 41.568 1.00 95.62 892 ALA A N 1
ATOM 6861 C CA . ALA A 1 892 ? -29.948 -13.393 40.157 1.00 95.62 892 ALA A CA 1
ATOM 6862 C C . ALA A 1 892 ? -29.201 -12.130 39.706 1.00 95.62 892 ALA A C 1
ATOM 6864 O O . ALA A 1 892 ? -28.249 -12.229 38.932 1.00 95.62 892 ALA A O 1
ATOM 6865 N N . ARG A 1 893 ? -29.603 -10.952 40.199 1.00 95.19 893 ARG A N 1
ATOM 6866 C CA . ARG A 1 893 ? -28.940 -9.668 39.935 1.00 95.19 893 ARG A CA 1
ATOM 6867 C C . ARG A 1 893 ? -27.540 -9.630 40.538 1.00 95.19 893 ARG A C 1
ATOM 6869 O O . ARG A 1 893 ? -26.608 -9.213 39.855 1.00 95.19 893 ARG A O 1
ATOM 6876 N N . LEU A 1 894 ? -27.371 -10.116 41.769 1.00 95.88 894 LEU A N 1
ATOM 6877 C CA . LEU A 1 894 ? -26.055 -10.237 42.396 1.00 95.88 894 LEU A CA 1
ATOM 6878 C C . LEU A 1 894 ? -25.147 -11.198 41.618 1.00 95.88 894 LEU A C 1
ATOM 6880 O O . LEU A 1 894 ? -24.001 -10.864 41.327 1.00 95.88 894 LEU A O 1
ATOM 6884 N N . ASN A 1 895 ? -25.667 -12.356 41.214 1.00 96.88 895 ASN A N 1
ATOM 6885 C CA . ASN A 1 895 ? -24.901 -13.312 40.417 1.00 96.88 895 ASN A CA 1
ATOM 6886 C C . ASN A 1 895 ? -24.548 -12.722 39.037 1.00 96.88 895 ASN A C 1
ATOM 6888 O O . ASN A 1 895 ? -23.408 -12.815 38.605 1.00 96.88 895 ASN A O 1
ATOM 6892 N N . ALA A 1 896 ? -25.461 -12.012 38.368 1.00 97.12 896 ALA A N 1
ATOM 6893 C CA . ALA A 1 896 ? -25.161 -11.337 37.101 1.00 97.12 896 ALA A CA 1
ATOM 6894 C C . ALA A 1 896 ? -24.078 -10.252 37.253 1.00 97.12 896 ALA A C 1
ATOM 6896 O O . ALA A 1 896 ? -23.166 -10.173 36.430 1.00 97.12 896 ALA A O 1
ATOM 6897 N N . PHE A 1 897 ? -24.135 -9.461 38.329 1.00 96.31 897 PHE A N 1
ATOM 6898 C CA . PHE A 1 897 ? -23.101 -8.484 38.675 1.00 96.31 897 PHE A CA 1
ATOM 6899 C C . PHE A 1 897 ? -21.723 -9.146 38.825 1.00 96.31 897 PHE A C 1
ATOM 6901 O O . PHE A 1 897 ? -20.732 -8.648 38.292 1.00 96.31 897 PHE A O 1
ATOM 6908 N N . LEU A 1 898 ? -21.655 -10.293 39.504 1.00 95.88 898 LEU A N 1
ATOM 6909 C CA . LEU A 1 898 ? -20.411 -11.035 39.714 1.00 95.88 898 LEU A CA 1
ATOM 6910 C C . LEU A 1 898 ? -19.917 -11.722 38.433 1.00 95.88 898 LEU A C 1
ATOM 6912 O O . LEU A 1 898 ? -18.720 -11.686 38.156 1.00 95.88 898 LEU A O 1
ATOM 6916 N N . ALA A 1 899 ? -20.812 -12.253 37.596 1.00 96.12 899 ALA A N 1
ATOM 6917 C CA . ALA A 1 899 ? -20.459 -12.750 36.267 1.00 96.12 899 ALA A CA 1
ATOM 6918 C C . ALA A 1 899 ? -19.814 -11.644 35.417 1.00 96.12 899 ALA A C 1
ATOM 6920 O O . ALA A 1 899 ? -18.744 -11.849 34.848 1.00 96.12 899 ALA A O 1
ATOM 6921 N N . VAL A 1 900 ? -20.406 -10.445 35.383 1.00 94.69 900 VAL A N 1
ATOM 6922 C CA . VAL A 1 900 ? -19.858 -9.284 34.659 1.00 94.69 900 VAL A CA 1
ATOM 6923 C C . VAL A 1 900 ? -18.528 -8.824 35.260 1.00 94.69 900 VAL A C 1
ATOM 6925 O O . VAL A 1 900 ? -17.601 -8.513 34.515 1.00 94.69 900 VAL A O 1
ATOM 6928 N N . SER A 1 901 ? -18.392 -8.834 36.589 1.00 89.38 901 SER A N 1
ATOM 6929 C CA . SER A 1 901 ? -17.125 -8.561 37.279 1.00 89.38 901 SER A CA 1
ATOM 6930 C C . SER A 1 901 ? -16.016 -9.511 36.810 1.00 89.38 901 SER A C 1
ATOM 6932 O O . SER A 1 901 ? -14.921 -9.070 36.445 1.00 89.38 901 SER A O 1
ATOM 6934 N N . GLY A 1 902 ? -16.331 -10.805 36.727 1.00 89.12 902 GLY A N 1
ATOM 6935 C CA . GLY A 1 902 ? -15.461 -11.844 36.190 1.00 89.12 902 GLY A CA 1
ATOM 6936 C C . GLY A 1 902 ? -15.125 -11.653 34.715 1.00 89.12 902 GLY A C 1
ATOM 6937 O O . GLY A 1 902 ? -13.955 -11.668 34.348 1.00 89.12 902 GLY A O 1
ATOM 6938 N N . LEU A 1 903 ? -16.120 -11.386 33.867 1.00 90.56 903 LEU A N 1
ATOM 6939 C CA . LEU A 1 903 ? -15.900 -11.120 32.443 1.00 90.56 903 LEU A CA 1
ATOM 6940 C C . LEU A 1 903 ? -14.968 -9.911 32.248 1.00 90.56 903 LEU A C 1
ATOM 6942 O O . LEU A 1 903 ? -14.034 -9.978 31.452 1.00 90.56 903 LEU A O 1
ATOM 6946 N N . LYS A 1 904 ? -15.128 -8.837 33.036 1.00 83.38 904 LYS A N 1
ATOM 6947 C CA . LYS A 1 904 ? -14.174 -7.711 33.057 1.00 83.38 904 LYS A CA 1
ATOM 6948 C C . LYS A 1 904 ? -12.767 -8.147 33.471 1.00 83.38 904 LYS A C 1
ATOM 6950 O O . LYS A 1 904 ? -11.786 -7.623 32.942 1.00 83.38 904 LYS A O 1
ATOM 6955 N N . GLY A 1 905 ? -12.665 -9.106 34.389 1.00 76.81 905 GLY A N 1
ATOM 6956 C CA . GLY A 1 905 ? -11.411 -9.729 34.814 1.00 76.81 905 GLY A CA 1
ATOM 6957 C C . GLY A 1 905 ? -10.651 -10.430 33.683 1.00 76.81 905 GLY A C 1
ATOM 6958 O O . GLY A 1 905 ? -9.424 -10.488 33.744 1.00 76.81 905 GLY A O 1
ATOM 6959 N N . LEU A 1 906 ? -11.333 -10.865 32.613 1.00 78.75 906 LEU A N 1
ATOM 6960 C CA . LEU A 1 906 ? -10.692 -11.440 31.419 1.00 78.75 906 LEU A CA 1
ATOM 6961 C C . LEU A 1 906 ? -9.896 -10.407 30.604 1.00 78.75 906 LEU A C 1
ATOM 6963 O O . LEU A 1 906 ? -9.047 -10.782 29.800 1.00 78.75 906 LEU A O 1
ATOM 6967 N N . ARG A 1 907 ? -10.130 -9.106 30.841 1.00 69.31 907 ARG A N 1
ATOM 6968 C CA . ARG A 1 907 ? -9.414 -7.975 30.216 1.00 69.31 907 ARG A CA 1
ATOM 6969 C C . ARG A 1 907 ? -9.512 -7.941 28.683 1.00 69.31 907 ARG A C 1
ATOM 6971 O O . ARG A 1 907 ? -8.624 -7.410 28.018 1.00 69.31 907 ARG A O 1
ATOM 6978 N N . GLU A 1 908 ? -10.606 -8.455 28.127 1.00 68.81 908 GLU A N 1
ATOM 6979 C CA . GLU A 1 908 ? -10.931 -8.331 26.704 1.00 68.81 908 GLU A CA 1
ATOM 6980 C C . GLU A 1 908 ? -11.394 -6.904 26.374 1.00 68.81 908 GLU A C 1
ATOM 6982 O O . GLU A 1 908 ? -12.378 -6.409 26.926 1.00 68.81 908 GLU A O 1
ATOM 6987 N N . GLN A 1 909 ? -10.695 -6.224 25.460 1.00 57.19 909 GLN A N 1
ATOM 6988 C CA . GLN A 1 909 ? -10.952 -4.805 25.163 1.00 57.19 909 GLN A CA 1
ATOM 6989 C C . GLN A 1 909 ? -12.354 -4.568 24.594 1.00 57.19 909 GLN A C 1
ATOM 6991 O O . GLN A 1 909 ? -13.040 -3.625 24.987 1.00 57.19 909 GLN A O 1
ATOM 6996 N N . TRP A 1 910 ? -12.807 -5.447 23.695 1.00 66.12 910 TRP A N 1
ATOM 6997 C CA . TRP A 1 910 ? -14.133 -5.328 23.088 1.00 66.12 910 TRP A CA 1
ATOM 6998 C C . TRP A 1 910 ? -15.247 -5.459 24.135 1.00 66.12 910 TRP A C 1
ATOM 7000 O O . TRP A 1 910 ? -16.262 -4.773 24.032 1.00 66.12 910 TRP A O 1
ATOM 7010 N N . LEU A 1 911 ? -15.038 -6.281 25.169 1.00 72.44 911 LEU A N 1
ATOM 7011 C CA . LEU A 1 911 ? -16.009 -6.490 26.234 1.00 72.44 911 LEU A CA 1
ATOM 7012 C C . LEU A 1 911 ? -16.180 -5.211 27.056 1.00 72.44 911 LEU A C 1
ATOM 7014 O O . LEU A 1 911 ? -17.306 -4.799 27.302 1.00 72.44 911 LEU A O 1
ATOM 7018 N N . VAL A 1 912 ? -15.080 -4.543 27.425 1.00 64.62 912 VAL A N 1
ATOM 7019 C CA . VAL A 1 912 ? -15.120 -3.279 28.185 1.00 64.62 912 VAL A CA 1
ATOM 7020 C C . VAL A 1 912 ? -15.892 -2.197 27.426 1.00 64.62 912 VAL A C 1
ATOM 7022 O O . VAL A 1 912 ? -16.688 -1.472 28.025 1.00 64.62 912 VAL A O 1
ATOM 7025 N N . VAL A 1 913 ? -15.699 -2.113 26.106 1.00 62.81 913 VAL A N 1
ATOM 7026 C CA . VAL A 1 913 ? -16.399 -1.152 25.237 1.00 62.81 913 VAL A CA 1
ATOM 7027 C C . VAL A 1 913 ? -17.896 -1.461 25.136 1.00 62.81 913 VAL A C 1
ATOM 7029 O O . VAL A 1 913 ? -18.703 -0.528 25.068 1.00 62.81 913 VAL A O 1
ATOM 7032 N N . ALA A 1 914 ? -18.260 -2.745 25.154 1.00 74.94 914 ALA A N 1
ATOM 7033 C CA . ALA A 1 914 ? -19.631 -3.227 25.027 1.00 74.94 914 ALA A CA 1
ATOM 7034 C C . ALA A 1 914 ? -20.476 -3.084 26.310 1.00 74.94 914 ALA A C 1
ATOM 7036 O O . ALA A 1 914 ? -21.688 -3.276 26.262 1.00 74.94 914 ALA A O 1
ATOM 7037 N N . LEU A 1 915 ? -19.878 -2.741 27.458 1.00 81.94 915 LEU A N 1
ATOM 7038 C CA . LEU A 1 915 ? -20.610 -2.573 28.719 1.00 81.94 915 LEU A CA 1
ATOM 7039 C C . LEU A 1 915 ? -21.506 -1.327 28.709 1.00 81.94 915 LEU A C 1
ATOM 7041 O O . LEU A 1 915 ? -21.090 -0.249 28.269 1.00 81.94 915 LEU A O 1
ATOM 7045 N N . SER A 1 916 ? -22.699 -1.452 29.298 1.00 80.12 916 SER A N 1
ATOM 7046 C CA . SER A 1 916 ? -23.588 -0.324 29.603 1.00 80.12 916 SER A CA 1
ATOM 7047 C C . SER A 1 916 ? -22.973 0.585 30.674 1.00 80.12 916 SER A C 1
ATOM 7049 O O . SER A 1 916 ? -21.931 0.273 31.258 1.00 80.12 916 SER A O 1
ATOM 7051 N N . HIS A 1 917 ? -23.617 1.717 30.985 1.00 74.19 917 HIS A N 1
ATOM 7052 C CA . HIS A 1 917 ? -23.194 2.537 32.126 1.00 74.19 917 HIS A CA 1
ATOM 7053 C C . HIS A 1 917 ? -23.131 1.701 33.418 1.00 74.19 917 HIS A C 1
ATOM 7055 O O . HIS A 1 917 ? -22.122 1.750 34.117 1.00 74.19 917 HIS A O 1
ATOM 7061 N N . ALA A 1 918 ? -24.146 0.870 33.683 1.00 78.31 918 ALA A N 1
ATOM 7062 C CA . ALA A 1 918 ? -24.171 -0.023 34.841 1.00 78.31 918 ALA A CA 1
ATOM 7063 C C . ALA A 1 918 ? -23.032 -1.055 34.799 1.00 78.31 918 ALA A C 1
ATOM 7065 O O . ALA A 1 918 ? -22.333 -1.235 35.794 1.00 78.31 918 ALA A O 1
ATOM 7066 N N . GLY A 1 919 ? -22.776 -1.674 33.639 1.00 81.31 919 GLY A N 1
ATOM 7067 C CA . GLY A 1 919 ? -21.663 -2.614 33.453 1.00 81.31 919 GLY A CA 1
ATOM 7068 C C . GLY A 1 919 ? -20.288 -1.988 33.703 1.00 81.31 919 GLY A C 1
ATOM 7069 O O . GLY A 1 919 ? -19.412 -2.597 34.323 1.00 81.31 919 GLY A O 1
ATOM 7070 N N . ARG A 1 920 ? -20.088 -0.731 33.287 1.00 74.38 920 ARG A N 1
ATOM 7071 C CA . ARG A 1 920 ? -18.827 -0.010 33.522 1.00 74.38 920 ARG A CA 1
ATOM 7072 C C . ARG A 1 920 ? -18.555 0.229 35.011 1.00 74.38 920 ARG A C 1
ATOM 7074 O O . ARG A 1 920 ? -17.390 0.148 35.400 1.00 74.38 920 ARG A O 1
ATOM 7081 N N . GLN A 1 921 ? -19.593 0.418 35.830 1.00 75.94 921 GLN A N 1
ATOM 7082 C CA . GLN A 1 921 ? -19.470 0.603 37.285 1.00 75.94 921 GLN A CA 1
ATOM 7083 C C . GLN A 1 921 ? -19.175 -0.691 38.062 1.00 75.94 921 GLN A C 1
ATOM 7085 O O . GLN A 1 921 ? -18.716 -0.623 39.201 1.00 75.94 921 GLN A O 1
ATOM 7090 N N . VAL A 1 922 ? -19.399 -1.871 37.470 1.00 81.12 922 VAL A N 1
ATOM 7091 C CA . VAL A 1 922 ? -19.073 -3.155 38.114 1.00 81.12 922 VAL A CA 1
ATOM 7092 C C . VAL A 1 922 ? -17.556 -3.246 38.351 1.00 81.12 922 VAL A C 1
ATOM 7094 O O . VAL A 1 922 ? -16.798 -3.082 37.396 1.00 81.12 922 VAL A O 1
ATOM 7097 N N . PRO A 1 923 ? -17.055 -3.513 39.569 1.00 73.94 923 PRO A N 1
ATOM 7098 C CA . PRO A 1 923 ? -15.625 -3.691 39.810 1.00 73.94 923 PRO A CA 1
ATOM 7099 C C . PRO A 1 923 ? -15.044 -4.833 38.971 1.00 73.94 923 PRO A C 1
ATOM 7101 O O . PRO A 1 923 ? -15.723 -5.818 38.686 1.00 73.94 923 PRO A O 1
ATOM 7104 N N . VAL A 1 924 ? -13.783 -4.712 38.565 1.00 69.50 924 VAL A N 1
ATOM 7105 C CA . VAL A 1 924 ? -13.074 -5.813 37.897 1.00 69.50 924 VAL A CA 1
ATOM 7106 C C . VAL A 1 924 ? -12.819 -6.912 38.927 1.00 69.50 924 VAL A C 1
ATOM 7108 O O . VAL A 1 924 ? -12.364 -6.605 40.028 1.00 69.50 924 VAL A O 1
ATOM 7111 N N . ALA A 1 925 ? -13.114 -8.167 38.584 1.00 74.25 925 ALA A N 1
ATOM 7112 C CA . ALA A 1 925 ? -12.836 -9.295 39.464 1.00 74.25 925 ALA A CA 1
ATOM 7113 C C . ALA A 1 925 ? -11.336 -9.431 39.744 1.00 74.25 925 ALA A C 1
ATOM 7115 O O . ALA A 1 925 ? -10.491 -9.090 38.908 1.00 74.25 925 ALA A O 1
ATOM 7116 N N . GLU A 1 926 ? -11.006 -9.982 40.912 1.00 67.62 926 GLU A N 1
ATOM 7117 C CA . GLU A 1 926 ? -9.623 -10.327 41.219 1.00 67.62 926 GLU A CA 1
ATOM 7118 C C . GLU A 1 926 ? -9.067 -11.293 40.161 1.00 67.62 926 GLU A C 1
ATOM 7120 O O . GLU A 1 926 ? -9.768 -12.226 39.764 1.00 67.62 926 GLU A O 1
ATOM 7125 N N . PRO A 1 927 ? -7.803 -11.146 39.727 1.00 61.97 927 PRO A N 1
ATOM 7126 C CA . PRO A 1 927 ? -7.220 -12.025 38.711 1.00 61.97 927 PRO A CA 1
ATOM 7127 C C . PRO A 1 927 ? -7.218 -13.514 39.082 1.00 61.97 927 PRO A C 1
ATOM 7129 O O . PRO A 1 927 ? -7.171 -14.358 38.200 1.00 61.97 927 PRO A O 1
ATOM 7132 N N . SER A 1 928 ? -7.298 -13.850 40.373 1.00 70.25 928 SER A N 1
ATOM 7133 C CA . SER A 1 928 ? -7.429 -15.232 40.857 1.00 70.25 928 SER A CA 1
ATOM 7134 C C . SER A 1 928 ? -8.795 -15.865 40.556 1.00 70.25 928 SER A C 1
ATOM 7136 O O . SER A 1 928 ? -8.929 -17.084 40.621 1.00 70.25 928 SER A O 1
ATOM 7138 N N . ALA A 1 929 ? -9.805 -15.052 40.242 1.00 79.06 929 ALA A N 1
ATOM 7139 C CA . ALA A 1 929 ? -11.161 -15.481 39.919 1.00 79.06 929 ALA A CA 1
ATOM 7140 C C . ALA A 1 929 ? -11.401 -15.623 38.407 1.00 79.06 929 ALA A C 1
ATOM 7142 O O . ALA A 1 929 ? -12.541 -15.777 37.970 1.00 79.06 929 ALA A O 1
ATOM 7143 N N . VAL A 1 930 ? -10.344 -15.553 37.597 1.00 84.88 930 VAL A N 1
ATOM 7144 C CA . VAL A 1 930 ? -10.410 -15.728 36.148 1.00 84.88 930 VAL A CA 1
ATOM 7145 C C . VAL A 1 930 ? -9.214 -16.523 35.639 1.00 84.88 930 VAL A C 1
ATOM 7147 O O . VAL A 1 930 ? -8.126 -16.463 36.205 1.00 84.88 930 VAL A O 1
ATOM 7150 N N . PHE A 1 931 ? -9.389 -17.226 34.525 1.00 82.50 931 PHE A N 1
ATOM 7151 C CA . PHE A 1 931 ? -8.278 -17.757 33.741 1.00 82.50 931 PHE A CA 1
ATOM 7152 C C . PHE A 1 931 ? -8.307 -17.138 32.344 1.00 82.50 931 PHE A C 1
ATOM 7154 O O . PHE A 1 931 ? -9.319 -17.185 31.645 1.00 82.50 931 PHE A O 1
ATOM 7161 N N . VAL A 1 932 ? -7.183 -16.536 31.954 1.00 78.31 932 VAL A N 1
ATOM 7162 C CA . VAL A 1 932 ? -6.978 -15.925 30.637 1.00 78.31 932 VAL A CA 1
ATOM 7163 C C . VAL A 1 932 ? -5.945 -16.768 29.891 1.00 78.31 932 VAL A C 1
ATOM 7165 O O . VAL A 1 932 ? -4.797 -16.843 30.344 1.00 78.31 932 VAL A O 1
ATOM 7168 N N . PRO A 1 933 ? -6.310 -17.416 28.770 1.00 70.94 933 PRO A N 1
ATOM 7169 C CA . PRO A 1 933 ? -5.393 -18.290 28.062 1.00 70.94 933 PRO A CA 1
ATOM 7170 C C . PRO A 1 933 ? -4.245 -17.494 27.421 1.00 70.94 933 PRO A C 1
ATOM 7172 O O . PRO A 1 933 ? -4.429 -16.341 27.017 1.00 70.94 933 PRO A O 1
ATOM 7175 N N . PRO A 1 934 ? -3.055 -18.100 27.268 1.00 54.31 934 PRO A N 1
ATOM 7176 C CA . PRO A 1 934 ? -1.980 -17.508 26.480 1.00 54.31 934 PRO A CA 1
ATOM 7177 C C . PRO A 1 934 ? -2.428 -17.334 25.020 1.00 54.31 934 PRO A C 1
ATOM 7179 O O . PRO A 1 934 ? -2.749 -18.318 24.354 1.00 54.31 934 PRO A O 1
ATOM 7182 N N . GLN A 1 935 ? -2.441 -16.099 24.515 1.00 43.09 935 GLN A N 1
ATOM 7183 C CA . GLN A 1 935 ? -2.828 -15.810 23.130 1.00 43.09 935 GLN A CA 1
ATOM 7184 C C . GLN A 1 935 ? -1.697 -16.200 22.157 1.00 43.09 935 GLN A C 1
ATOM 7186 O O . GLN A 1 935 ? -0.534 -15.884 22.431 1.00 43.09 935 GLN A O 1
ATOM 7191 N N . PRO A 1 936 ? -1.980 -16.878 21.027 1.00 35.19 936 PRO A N 1
ATOM 7192 C CA . PRO A 1 936 ? -0.995 -17.046 19.966 1.00 35.19 936 PRO A CA 1
ATOM 7193 C C . PRO A 1 936 ? -0.680 -15.687 19.312 1.00 35.19 936 PRO A C 1
ATOM 7195 O O . PRO A 1 936 ? -1.530 -14.794 19.297 1.00 35.19 936 PRO A O 1
ATOM 7198 N N . PRO A 1 937 ? 0.529 -15.502 18.754 1.00 32.25 937 PRO A N 1
ATOM 7199 C CA . PRO A 1 937 ? 0.828 -14.307 17.974 1.00 32.25 937 PRO A CA 1
ATOM 7200 C C . PRO A 1 937 ? -0.100 -14.239 16.745 1.00 32.25 937 PRO A C 1
ATOM 7202 O O . PRO A 1 937 ? -0.442 -15.288 16.190 1.00 32.25 937 PRO A O 1
ATOM 7205 N N . PRO A 1 938 ? -0.493 -13.038 16.285 1.00 32.25 938 PRO A N 1
ATOM 7206 C CA . PRO A 1 938 ? -1.255 -12.894 15.050 1.00 32.25 938 PRO A CA 1
ATOM 7207 C C . PRO A 1 938 ? -0.510 -13.506 13.850 1.00 32.25 938 PRO A C 1
ATOM 7209 O O . PRO A 1 938 ? 0.726 -13.469 13.827 1.00 32.25 938 PRO A O 1
ATOM 7212 N N . PRO A 1 939 ? -1.223 -14.006 12.824 1.00 26.67 939 PRO A N 1
ATOM 7213 C CA . PRO A 1 939 ? -0.606 -14.384 11.556 1.00 26.67 939 PRO A CA 1
ATOM 7214 C C . PRO A 1 939 ? 0.147 -13.187 10.954 1.00 26.67 939 PRO A C 1
ATOM 7216 O O . PRO A 1 939 ? -0.420 -12.100 10.846 1.00 26.67 939 PRO A O 1
ATOM 7219 N N . GLY A 1 940 ? 1.414 -13.379 10.571 1.00 35.84 940 GLY A N 1
ATOM 7220 C CA . GLY A 1 940 ? 2.217 -12.356 9.885 1.00 35.84 940 GLY A CA 1
ATOM 7221 C C . GLY A 1 940 ? 3.129 -11.487 10.762 1.00 35.84 940 GLY A C 1
ATOM 7222 O O . GLY A 1 940 ? 3.543 -10.427 10.307 1.00 35.84 940 GLY A O 1
ATOM 7223 N N . VAL A 1 941 ? 3.457 -11.900 11.993 1.00 31.77 941 VAL A N 1
ATOM 7224 C CA . VAL A 1 941 ? 4.492 -11.234 12.810 1.00 31.77 941 VAL A CA 1
ATOM 7225 C C . VAL A 1 941 ? 5.709 -12.148 12.939 1.00 31.77 941 VAL A C 1
ATOM 7227 O O . VAL A 1 941 ? 5.598 -13.257 13.471 1.00 31.77 941 VAL A O 1
ATOM 7230 N N . ASP A 1 942 ? 6.850 -11.675 12.438 1.00 32.50 942 ASP A N 1
ATOM 7231 C CA . ASP A 1 942 ? 8.128 -12.382 12.483 1.00 32.50 942 ASP A CA 1
ATOM 7232 C C . ASP A 1 942 ? 8.591 -12.619 13.933 1.00 32.50 942 ASP A C 1
ATOM 7234 O O . ASP A 1 942 ? 8.222 -11.892 14.863 1.00 32.50 942 ASP A O 1
ATOM 7238 N N . ARG A 1 943 ? 9.368 -13.682 14.159 1.00 33.00 943 ARG A N 1
ATOM 7239 C CA . ARG A 1 943 ? 9.768 -14.123 15.508 1.00 33.00 943 ARG A CA 1
ATOM 7240 C C . ARG A 1 943 ? 10.649 -13.106 16.248 1.00 33.00 943 ARG A C 1
ATOM 7242 O O . ARG A 1 943 ? 10.668 -13.162 17.479 1.00 33.00 943 ARG A O 1
ATOM 7249 N N . ASP A 1 944 ? 11.264 -12.163 15.539 1.00 38.06 944 ASP A N 1
ATOM 7250 C CA . ASP A 1 944 ? 12.280 -11.251 16.080 1.00 38.06 944 ASP A CA 1
ATOM 7251 C C . ASP A 1 944 ? 11.724 -9.972 16.741 1.00 38.06 944 ASP A C 1
ATOM 7253 O O . ASP A 1 944 ? 12.404 -9.352 17.553 1.00 38.06 944 ASP A O 1
ATOM 7257 N N . GLU A 1 945 ? 10.446 -9.617 16.550 1.00 35.56 945 GLU A N 1
ATOM 7258 C CA . GLU A 1 945 ? 9.825 -8.468 17.251 1.00 35.56 945 GLU A CA 1
ATOM 7259 C C . GLU A 1 945 ? 9.345 -8.793 18.685 1.00 35.56 945 GLU A C 1
ATOM 7261 O O . GLU A 1 945 ? 8.748 -7.958 19.377 1.00 35.56 945 GLU A O 1
ATOM 7266 N N . ARG A 1 946 ? 9.576 -10.022 19.166 1.00 37.84 946 ARG A N 1
ATOM 7267 C CA . ARG A 1 946 ? 9.086 -10.483 20.477 1.00 37.84 946 ARG A CA 1
ATOM 7268 C C . ARG A 1 946 ? 9.809 -9.860 21.668 1.00 37.84 946 ARG A C 1
ATOM 7270 O O . ARG A 1 946 ? 9.225 -9.847 22.752 1.00 37.84 946 ARG A O 1
ATOM 7277 N N . GLU A 1 947 ? 11.023 -9.341 21.500 1.00 41.38 947 GLU A N 1
ATOM 7278 C CA . GLU A 1 947 ? 11.838 -8.918 22.646 1.00 41.38 947 GLU A CA 1
ATOM 7279 C C . GLU A 1 947 ? 11.592 -7.484 23.138 1.00 41.38 947 GLU A C 1
ATOM 7281 O O . GLU A 1 947 ? 11.980 -7.174 24.262 1.00 41.38 947 GLU A O 1
ATOM 7286 N N . VAL A 1 948 ? 10.895 -6.613 22.392 1.00 42.59 948 VAL A N 1
ATOM 7287 C CA . VAL A 1 948 ? 10.828 -5.175 22.747 1.00 42.59 948 VAL A CA 1
ATOM 7288 C C . VAL A 1 948 ? 9.395 -4.608 22.734 1.00 42.59 948 VAL A C 1
ATOM 7290 O O . VAL A 1 948 ? 9.107 -3.550 22.191 1.00 42.59 948 VAL A O 1
ATOM 7293 N N . PHE A 1 949 ? 8.466 -5.255 23.447 1.00 46.03 949 PHE A N 1
ATOM 7294 C CA . PHE A 1 949 ? 7.221 -4.612 23.935 1.00 46.03 949 PHE A CA 1
ATOM 7295 C C . PHE A 1 949 ? 6.032 -4.459 22.957 1.00 46.03 949 PHE A C 1
ATOM 7297 O O . PHE A 1 949 ? 5.233 -3.536 23.114 1.00 46.03 949 PHE A O 1
ATOM 7304 N N . GLY A 1 950 ? 5.863 -5.334 21.962 1.00 38.28 950 GLY A N 1
ATOM 7305 C CA . GLY A 1 950 ? 4.851 -5.136 20.908 1.00 38.28 950 GLY A CA 1
ATOM 7306 C C . GLY A 1 950 ? 3.394 -5.512 21.223 1.00 38.28 950 GLY A C 1
ATOM 7307 O O . GLY A 1 950 ? 2.507 -4.682 21.062 1.00 38.28 950 GLY A O 1
ATOM 7308 N N . LYS A 1 951 ? 3.094 -6.773 21.572 1.00 41.22 951 LYS A N 1
ATOM 7309 C CA . LYS A 1 951 ? 1.697 -7.283 21.507 1.00 41.22 951 LYS A CA 1
ATOM 7310 C C . LYS A 1 951 ? 1.301 -8.300 22.592 1.00 41.22 951 LYS A C 1
ATOM 7312 O O . LYS A 1 951 ? 0.265 -8.940 22.473 1.00 41.22 951 LYS A O 1
ATOM 7317 N N . TRP A 1 952 ? 2.099 -8.439 23.657 1.00 40.53 952 TRP A N 1
ATOM 7318 C CA . TRP A 1 952 ? 1.862 -9.428 24.729 1.00 40.53 952 TRP A CA 1
ATOM 7319 C C . TRP A 1 952 ? 1.322 -8.834 26.043 1.00 40.53 952 TRP A C 1
ATOM 7321 O O . TRP A 1 952 ? 0.863 -9.589 26.896 1.00 40.53 952 TRP A O 1
ATOM 7331 N N . LEU A 1 953 ? 1.355 -7.505 26.223 1.00 49.62 953 LEU A N 1
ATOM 7332 C CA . LEU A 1 953 ? 0.750 -6.831 27.378 1.00 49.62 953 LEU A CA 1
ATOM 7333 C C . LEU A 1 953 ? -0.571 -6.165 26.966 1.00 49.62 953 LEU A C 1
ATOM 7335 O O . LEU A 1 953 ? -0.564 -5.203 26.200 1.00 49.62 953 LEU A O 1
ATOM 7339 N N . ASN A 1 954 ? -1.693 -6.605 27.546 1.00 51.38 954 ASN A N 1
ATOM 7340 C CA . ASN A 1 954 ? -2.958 -5.857 27.533 1.00 51.38 954 ASN A CA 1
ATOM 7341 C C . ASN A 1 954 ? -2.814 -4.599 28.413 1.00 51.38 954 ASN A C 1
ATOM 7343 O O . ASN A 1 954 ? -3.264 -4.557 29.563 1.00 51.38 954 ASN A O 1
ATOM 7347 N N . LEU A 1 955 ? -2.116 -3.576 27.917 1.00 62.16 955 LEU A N 1
ATOM 7348 C CA . LEU A 1 955 ? -2.020 -2.283 28.590 1.00 62.16 955 LEU A CA 1
ATOM 7349 C C . LEU A 1 955 ? -3.358 -1.535 28.435 1.00 62.16 955 LEU A C 1
ATOM 7351 O O . LEU A 1 955 ? -3.804 -1.347 27.304 1.00 62.16 955 LEU A O 1
ATOM 7355 N N . PRO A 1 956 ? -4.021 -1.115 29.530 1.00 62.75 956 PRO A N 1
ATOM 7356 C CA . PRO A 1 956 ? -5.307 -0.442 29.444 1.00 62.75 956 PRO A CA 1
ATOM 7357 C C . PRO A 1 956 ? -5.157 0.912 28.742 1.00 62.75 956 PRO A C 1
ATOM 7359 O O . PRO A 1 956 ? -4.158 1.619 28.911 1.00 62.75 956 PRO A O 1
ATOM 7362 N N . ALA A 1 957 ? -6.153 1.275 27.942 1.00 65.88 957 ALA A N 1
ATOM 7363 C CA . ALA A 1 957 ? -6.365 2.644 27.487 1.00 65.88 957 ALA A CA 1
ATOM 7364 C C . ALA A 1 957 ? -7.307 3.372 28.467 1.00 65.88 957 ALA A C 1
ATOM 7366 O O . ALA A 1 957 ? -7.999 2.701 29.241 1.00 65.88 957 ALA A O 1
ATOM 7367 N N . PRO A 1 958 ? -7.346 4.717 28.460 1.00 71.56 958 PRO A N 1
ATOM 7368 C CA . PRO A 1 958 ? -8.401 5.462 29.142 1.00 71.56 958 PRO A CA 1
ATOM 7369 C C . PRO A 1 958 ? -9.781 4.937 28.720 1.00 71.56 958 PRO A C 1
ATOM 7371 O O . PRO A 1 958 ? -10.051 4.795 27.527 1.00 71.56 958 PRO A O 1
ATOM 7374 N N . ALA A 1 959 ? -10.632 4.610 29.693 1.00 57.22 959 ALA A N 1
ATOM 7375 C CA . ALA A 1 959 ? -11.956 4.044 29.438 1.00 57.22 959 ALA A CA 1
ATOM 7376 C C . ALA A 1 959 ? -12.943 5.109 28.937 1.00 57.22 959 ALA A C 1
ATOM 7378 O O . ALA A 1 959 ? -13.817 4.807 28.126 1.00 57.22 959 ALA A O 1
ATOM 7379 N N . ASP A 1 960 ? -12.778 6.349 29.400 1.00 70.00 960 ASP A N 1
ATOM 7380 C CA . ASP A 1 960 ? -13.507 7.517 28.923 1.00 70.00 960 ASP A CA 1
ATOM 7381 C C . ASP A 1 960 ? -12.514 8.631 28.550 1.00 70.00 960 ASP A C 1
ATOM 7383 O O . ASP A 1 960 ? -11.929 9.253 29.439 1.00 70.00 960 ASP A O 1
ATOM 7387 N N . PRO A 1 961 ? -12.288 8.911 27.255 1.00 73.56 961 PRO A N 1
ATOM 7388 C CA . PRO A 1 961 ? -11.308 9.909 26.835 1.00 73.56 961 PRO A CA 1
ATOM 7389 C C . PRO A 1 961 ? -11.656 11.341 27.276 1.00 73.56 961 PRO A C 1
ATOM 7391 O O . PRO A 1 961 ? -10.761 12.188 27.281 1.00 73.56 961 PRO A O 1
ATOM 7394 N N . ALA A 1 962 ? -12.911 11.620 27.658 1.00 76.44 962 ALA A N 1
ATOM 7395 C CA . ALA A 1 962 ? -13.325 12.934 28.151 1.00 76.44 962 ALA A CA 1
ATOM 7396 C C . ALA A 1 962 ? -12.873 13.198 29.596 1.00 76.44 962 ALA A C 1
ATOM 7398 O O . ALA A 1 962 ? -12.766 14.354 30.003 1.00 76.44 962 ALA A O 1
ATOM 7399 N N . LEU A 1 963 ? -12.583 12.149 30.372 1.00 83.62 963 LEU A N 1
ATOM 7400 C CA . LEU A 1 963 ? -12.114 12.297 31.746 1.00 83.62 963 LEU A CA 1
ATOM 7401 C C . LEU A 1 963 ? -10.591 12.534 31.794 1.00 83.62 963 LEU A C 1
ATOM 7403 O O . LEU A 1 963 ? -9.835 11.961 30.990 1.00 83.62 963 LEU A O 1
ATOM 7407 N N . PRO A 1 964 ? -10.093 13.319 32.767 1.00 93.19 964 PRO A N 1
ATOM 7408 C CA . PRO A 1 964 ? -8.673 13.344 33.105 1.00 93.19 964 PRO A CA 1
ATOM 7409 C C . PRO A 1 964 ? -8.149 11.930 33.384 1.00 93.19 964 PRO A C 1
ATOM 7411 O O . PRO A 1 964 ? -8.900 11.037 33.781 1.00 93.19 964 PRO A O 1
ATOM 7414 N N . THR A 1 965 ? -6.864 11.695 33.140 1.00 94.56 965 THR A N 1
ATOM 7415 C CA . THR A 1 965 ? -6.232 10.384 33.328 1.00 94.56 965 THR A CA 1
ATOM 7416 C C . THR A 1 965 ? -5.093 10.458 34.331 1.00 94.56 965 THR A C 1
ATOM 7418 O O . THR A 1 965 ? -4.197 11.287 34.210 1.00 94.56 965 THR A O 1
ATOM 7421 N N . ILE A 1 966 ? -5.111 9.542 35.296 1.00 96.44 966 ILE A N 1
ATOM 7422 C CA . ILE A 1 966 ? -3.975 9.209 36.148 1.00 96.44 966 ILE A CA 1
ATOM 7423 C C . ILE A 1 966 ? -3.187 8.103 35.443 1.00 96.44 966 ILE A C 1
ATOM 7425 O O . ILE A 1 966 ? -3.623 6.950 35.390 1.00 96.44 966 ILE A O 1
ATOM 7429 N N . TRP A 1 967 ? -2.037 8.459 34.885 1.00 96.06 967 TRP A N 1
ATOM 7430 C CA . TRP A 1 967 ? -1.105 7.543 34.241 1.00 96.06 967 TRP A CA 1
ATOM 7431 C C . TRP A 1 967 ? -0.116 7.009 35.271 1.00 96.06 967 TRP A C 1
ATOM 7433 O O . TRP A 1 967 ? 0.654 7.781 35.834 1.00 96.06 967 TRP A O 1
ATOM 7443 N N . LEU A 1 968 ? -0.092 5.695 35.495 1.00 96.00 968 LEU A N 1
ATOM 7444 C CA . LEU A 1 968 ? 0.981 5.070 36.273 1.00 96.00 968 LEU A CA 1
ATOM 7445 C C . LEU A 1 968 ? 2.058 4.575 35.311 1.00 96.00 968 LEU A C 1
ATOM 7447 O O . LEU A 1 968 ? 1.760 3.788 34.410 1.00 96.00 968 LEU A O 1
ATOM 7451 N N . ILE A 1 969 ? 3.297 5.013 35.502 1.00 96.06 969 ILE A N 1
ATOM 7452 C CA . ILE A 1 969 ? 4.461 4.522 34.761 1.00 96.06 969 ILE A CA 1
ATOM 7453 C C . ILE A 1 969 ? 5.487 3.956 35.739 1.00 96.06 969 ILE A C 1
ATOM 7455 O O . ILE A 1 969 ? 5.648 4.458 36.852 1.00 96.06 969 ILE A O 1
ATOM 7459 N N . GLY A 1 970 ? 6.168 2.885 35.346 1.00 93.81 970 GLY A N 1
ATOM 7460 C CA . GLY A 1 970 ? 7.082 2.220 36.261 1.00 93.81 970 GLY A CA 1
ATOM 7461 C C . GLY A 1 970 ? 7.459 0.799 35.884 1.00 93.81 970 GLY A C 1
ATOM 7462 O O . GLY A 1 970 ? 7.194 0.331 34.773 1.00 93.81 970 GLY A O 1
ATOM 7463 N N . ASP A 1 971 ? 8.071 0.130 36.854 1.00 91.38 971 ASP A N 1
ATOM 7464 C CA . ASP A 1 971 ? 8.592 -1.230 36.750 1.00 91.38 971 ASP A CA 1
ATOM 7465 C C . ASP A 1 971 ? 7.611 -2.311 37.258 1.00 91.38 971 ASP A C 1
ATOM 7467 O O . ASP A 1 971 ? 6.408 -2.081 37.423 1.00 91.38 971 ASP A O 1
ATOM 7471 N N . SER A 1 972 ? 8.127 -3.523 37.496 1.00 87.94 972 SER A N 1
ATOM 7472 C CA . SER A 1 972 ? 7.333 -4.691 37.890 1.00 87.94 972 SER A CA 1
ATOM 7473 C C . SER A 1 972 ? 6.635 -4.561 39.246 1.00 87.94 972 SER A C 1
ATOM 7475 O O . SER A 1 972 ? 5.670 -5.276 39.513 1.00 87.94 972 SER A O 1
ATOM 7477 N N . THR A 1 973 ? 7.090 -3.642 40.097 1.00 92.19 973 THR A N 1
ATOM 7478 C CA . THR A 1 973 ? 6.472 -3.369 41.402 1.00 92.19 973 THR A CA 1
ATOM 7479 C C . THR A 1 973 ? 5.322 -2.362 41.318 1.00 92.19 973 THR A C 1
ATOM 7481 O O . THR A 1 973 ? 4.529 -2.261 42.252 1.00 92.19 973 THR A O 1
ATOM 7484 N N . VAL A 1 974 ? 5.165 -1.677 40.177 1.00 93.12 974 VAL A N 1
ATOM 7485 C CA . VAL A 1 974 ? 3.972 -0.880 39.841 1.00 93.12 974 VAL A CA 1
ATOM 7486 C C . VAL A 1 974 ? 2.960 -1.722 39.063 1.00 93.12 974 VAL A C 1
ATOM 7488 O O . VAL A 1 974 ? 1.755 -1.582 39.269 1.00 93.12 974 VAL A O 1
ATOM 7491 N N . ARG A 1 975 ? 3.422 -2.643 38.209 1.00 83.44 975 ARG A N 1
ATOM 7492 C CA . ARG A 1 975 ? 2.564 -3.607 37.505 1.00 83.44 975 ARG A CA 1
ATOM 7493 C C . ARG A 1 975 ? 3.277 -4.924 37.258 1.00 83.44 975 ARG A C 1
ATOM 7495 O O . ARG A 1 975 ? 4.390 -4.928 36.751 1.00 83.44 975 ARG A O 1
ATOM 7502 N N . ASN A 1 976 ? 2.605 -6.046 37.488 1.00 70.25 976 ASN A N 1
ATOM 7503 C CA . ASN A 1 976 ? 3.213 -7.350 37.223 1.00 70.25 976 ASN A CA 1
ATOM 7504 C C . ASN A 1 976 ? 3.596 -7.583 35.747 1.00 70.25 976 ASN A C 1
ATOM 7506 O O . ASN A 1 976 ? 2.956 -7.069 34.830 1.00 70.25 976 ASN A O 1
ATOM 7510 N N . GLY A 1 977 ? 4.630 -8.407 35.519 1.00 61.38 977 GLY A N 1
ATOM 7511 C CA . GLY A 1 977 ? 5.300 -8.609 34.222 1.00 61.38 977 GLY A CA 1
ATOM 7512 C C . GLY A 1 977 ? 4.391 -8.627 32.991 1.00 61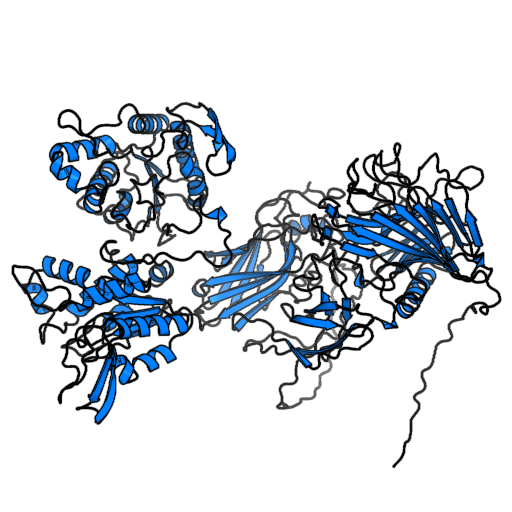.38 977 GLY A C 1
ATOM 7513 O O . GLY A 1 977 ? 4.526 -7.786 32.107 1.00 61.38 977 GLY A O 1
ATOM 7514 N N . ARG A 1 978 ? 3.448 -9.577 32.934 1.00 54.75 978 ARG A N 1
ATOM 7515 C CA . ARG A 1 978 ? 2.537 -9.765 31.786 1.00 54.75 978 ARG A CA 1
ATOM 7516 C C . ARG A 1 978 ? 1.217 -8.997 31.901 1.00 54.75 978 ARG A C 1
ATOM 7518 O O . ARG A 1 978 ? 0.403 -9.054 30.985 1.00 54.75 978 ARG A O 1
ATOM 7525 N N . GLY A 1 979 ? 0.955 -8.308 33.013 1.00 56.34 979 GLY A N 1
ATOM 7526 C CA . GLY A 1 979 ? -0.337 -7.665 33.247 1.00 56.34 979 GLY A CA 1
ATOM 7527 C C . GLY A 1 979 ? -1.500 -8.645 33.449 1.00 56.34 979 GLY A C 1
ATOM 7528 O O . GLY A 1 979 ? -2.642 -8.231 33.261 1.00 56.34 979 GLY A O 1
ATOM 7529 N N . THR A 1 980 ? -1.234 -9.919 33.767 1.00 53.56 980 THR A N 1
ATOM 7530 C CA . THR A 1 980 ? -2.240 -10.998 33.871 1.00 53.56 980 THR A CA 1
ATOM 7531 C C . THR A 1 980 ? -2.264 -11.714 35.224 1.00 53.56 980 THR A C 1
ATOM 7533 O O . THR A 1 980 ? -3.169 -12.501 35.462 1.00 53.56 980 THR A O 1
ATOM 7536 N N . GLY A 1 981 ? -1.294 -11.481 36.117 1.00 58.38 981 GLY A N 1
ATOM 7537 C CA . GLY A 1 981 ? -1.227 -12.188 37.408 1.00 58.38 981 GLY A CA 1
ATOM 7538 C C . GLY A 1 981 ? -0.716 -13.631 37.346 1.00 58.38 981 GLY A C 1
ATOM 7539 O O . GLY A 1 981 ? -0.762 -14.315 38.362 1.00 58.38 981 GLY A O 1
ATOM 7540 N N . TYR A 1 982 ? -0.198 -14.090 36.198 1.00 56.44 982 TYR A N 1
ATOM 7541 C CA . TYR A 1 982 ? 0.192 -15.492 35.948 1.00 56.44 982 TYR A CA 1
ATOM 7542 C C . TYR A 1 982 ? 1.155 -16.099 36.997 1.00 56.44 982 TYR A C 1
ATOM 7544 O O . TYR A 1 982 ? 1.044 -17.280 37.305 1.00 56.44 982 TYR A O 1
ATOM 7552 N N . ASN A 1 983 ? 2.041 -15.300 37.605 1.00 63.84 983 ASN A N 1
ATOM 7553 C CA . ASN A 1 983 ? 2.973 -15.756 38.652 1.00 63.84 983 ASN A CA 1
ATOM 7554 C C . ASN A 1 983 ? 2.524 -15.416 40.084 1.00 63.84 983 ASN A C 1
ATOM 7556 O O . ASN A 1 983 ? 3.308 -15.538 41.018 1.00 63.84 983 ASN A O 1
ATOM 7560 N N . LYS A 1 984 ? 1.293 -14.929 40.275 1.00 72.69 984 LYS A N 1
ATOM 7561 C CA . LYS A 1 984 ? 0.813 -14.314 41.529 1.00 72.69 984 LYS A CA 1
ATOM 7562 C C . LYS A 1 984 ? 1.584 -13.062 41.971 1.00 72.69 984 LYS A C 1
ATOM 7564 O O . LYS A 1 984 ? 1.284 -12.535 43.031 1.00 72.69 984 LYS A O 1
ATOM 7569 N N . GLU A 1 985 ? 2.527 -12.577 41.172 1.00 82.25 985 GLU A N 1
ATOM 7570 C CA . GLU A 1 985 ? 3.210 -11.295 41.348 1.00 82.25 985 GLU A CA 1
ATOM 7571 C C . GLU A 1 985 ? 2.236 -10.156 41.021 1.00 82.25 985 GLU A C 1
ATOM 7573 O O . GLU A 1 985 ? 1.540 -10.224 40.004 1.00 82.25 985 GLU A O 1
ATOM 7578 N N . PHE A 1 986 ? 2.182 -9.110 41.843 1.00 82.75 986 PHE A N 1
ATOM 7579 C CA . PHE A 1 986 ? 1.345 -7.927 41.633 1.00 82.75 986 PHE A CA 1
ATOM 7580 C C . PHE A 1 986 ? 2.102 -6.659 41.998 1.00 82.75 986 PHE A C 1
ATOM 7582 O O . PHE A 1 986 ? 2.839 -6.627 42.977 1.00 82.75 986 PHE A O 1
ATOM 7589 N N . GLY A 1 987 ? 1.910 -5.611 41.198 1.00 89.69 987 GLY A N 1
ATOM 7590 C CA . GLY A 1 987 ? 2.399 -4.284 41.538 1.00 89.69 987 GLY A CA 1
ATOM 7591 C C . GLY A 1 987 ? 1.313 -3.469 42.231 1.00 89.69 987 GLY A C 1
ATOM 7592 O O . GLY A 1 987 ? 0.123 -3.706 42.017 1.00 89.69 987 GLY A O 1
ATOM 7593 N N . TRP A 1 988 ? 1.697 -2.481 43.038 1.00 93.81 988 TRP A N 1
ATOM 7594 C CA . TRP A 1 988 ? 0.732 -1.646 43.768 1.00 93.81 988 TRP A CA 1
ATOM 7595 C C . TRP A 1 988 ? -0.177 -0.832 42.834 1.00 93.81 988 TRP A C 1
ATOM 7597 O O . TRP A 1 988 ? -1.290 -0.467 43.204 1.00 93.81 988 TRP A O 1
ATOM 7607 N N . GLY A 1 989 ? 0.252 -0.580 41.596 1.00 90.19 989 GLY A N 1
ATOM 7608 C CA . GLY A 1 989 ? -0.545 0.135 40.606 1.00 90.19 989 GLY A CA 1
ATOM 7609 C C . GLY A 1 989 ? -1.746 -0.660 40.078 1.00 90.19 989 GLY A C 1
ATOM 7610 O O . GLY A 1 989 ? -2.645 -0.066 39.488 1.00 90.19 989 GLY A O 1
ATOM 7611 N N . ASP A 1 990 ? -1.784 -1.989 40.239 1.00 81.25 990 ASP A N 1
ATOM 7612 C CA . ASP A 1 990 ? -2.910 -2.827 39.793 1.00 81.25 990 ASP A CA 1
ATOM 7613 C C . ASP A 1 990 ? -4.195 -2.599 40.634 1.00 81.25 990 ASP A C 1
ATOM 7615 O O . ASP A 1 990 ? -5.241 -2.323 40.043 1.00 81.25 990 ASP A O 1
ATOM 7619 N N . PRO A 1 991 ? -4.169 -2.650 41.983 1.00 82.56 991 PRO A N 1
ATOM 7620 C CA . PRO A 1 991 ? -5.339 -2.333 42.818 1.00 82.56 991 PRO A CA 1
ATOM 7621 C C . PRO A 1 991 ? -5.611 -0.825 42.974 1.00 82.56 991 PRO A C 1
ATOM 7623 O O . PRO A 1 991 ? -6.641 -0.435 43.524 1.00 82.56 991 PRO A O 1
ATOM 7626 N N . PHE A 1 992 ? -4.722 0.037 42.479 1.00 88.06 992 PHE A N 1
ATOM 7627 C CA . PHE A 1 992 ? -4.734 1.478 42.743 1.00 88.06 992 PHE A CA 1
ATOM 7628 C C . PHE A 1 992 ? -6.014 2.208 42.298 1.00 88.06 992 PHE A C 1
ATOM 7630 O O . PHE A 1 992 ? -6.440 3.171 42.931 1.00 88.06 992 PHE A O 1
ATOM 7637 N N . ALA A 1 993 ? -6.684 1.729 41.246 1.00 83.00 993 ALA A N 1
ATOM 7638 C CA . ALA A 1 993 ? -7.921 2.336 40.750 1.00 83.00 993 ALA A CA 1
ATOM 7639 C C . ALA A 1 993 ? -9.075 2.325 41.776 1.00 83.00 993 ALA A C 1
ATOM 7641 O O . ALA A 1 993 ? -9.982 3.152 41.681 1.00 83.00 993 ALA A O 1
ATOM 7642 N N . ALA A 1 994 ? -9.043 1.422 42.766 1.00 78.50 994 ALA A N 1
ATOM 7643 C CA . ALA A 1 994 ? -10.094 1.286 43.777 1.00 78.50 994 ALA A CA 1
ATOM 7644 C C . ALA A 1 994 ? -10.260 2.535 44.666 1.00 78.50 994 ALA A C 1
ATOM 7646 O O . ALA A 1 994 ? -11.342 2.759 45.210 1.00 78.50 994 ALA A O 1
ATOM 7647 N N . TYR A 1 995 ? -9.222 3.368 44.773 1.00 84.94 995 TYR A N 1
ATOM 7648 C CA . TYR A 1 995 ? -9.194 4.562 45.626 1.00 84.94 995 TYR A CA 1
ATOM 7649 C C . TYR A 1 995 ? -9.773 5.820 44.956 1.00 84.94 995 TYR A C 1
ATOM 7651 O O . TYR A 1 995 ? -9.885 6.872 45.586 1.00 84.94 995 TYR A O 1
ATOM 7659 N N . PHE A 1 996 ? -10.196 5.712 43.692 1.00 84.94 996 PHE A N 1
ATOM 7660 C CA . PHE A 1 996 ? -10.687 6.836 42.898 1.00 84.94 996 PHE A CA 1
ATOM 7661 C C . PHE A 1 996 ? -12.135 6.634 42.441 1.00 84.94 996 PHE A C 1
ATOM 7663 O O . PHE A 1 996 ? -12.633 5.516 42.256 1.00 84.94 996 PHE A O 1
ATOM 7670 N N . TYR A 1 997 ? -12.845 7.742 42.251 1.00 80.56 997 TYR A N 1
ATOM 7671 C CA . TYR A 1 997 ? -14.104 7.780 41.526 1.00 80.56 997 TYR A CA 1
ATOM 7672 C C . TYR A 1 997 ? -13.810 7.670 40.033 1.00 80.56 997 TYR A C 1
ATOM 7674 O O . TYR A 1 997 ? -13.569 8.668 39.359 1.00 80.56 997 TYR A O 1
ATOM 7682 N N . THR A 1 998 ? -13.874 6.455 39.493 1.00 74.94 998 THR A N 1
ATOM 7683 C CA . THR A 1 998 ? -13.621 6.188 38.066 1.00 74.94 998 THR A CA 1
ATOM 7684 C C . THR A 1 998 ? -14.631 6.850 37.120 1.00 74.94 998 THR A C 1
ATOM 7686 O O . THR A 1 998 ? -14.422 6.878 35.915 1.00 74.94 998 THR A O 1
ATOM 7689 N N . ALA A 1 999 ? -15.715 7.421 37.658 1.00 72.25 999 ALA A N 1
ATOM 7690 C CA . ALA A 1 999 ? -16.634 8.300 36.935 1.00 72.25 999 ALA A CA 1
ATOM 7691 C C . ALA A 1 999 ? -16.092 9.730 36.724 1.00 72.25 999 ALA A C 1
ATOM 7693 O O . ALA A 1 999 ? -16.654 10.477 35.933 1.00 72.25 999 ALA A O 1
ATOM 7694 N N . LYS A 1 1000 ? -15.039 10.126 37.449 1.00 82.25 1000 LYS A N 1
ATOM 7695 C CA . LYS A 1 1000 ? -14.407 11.453 37.370 1.00 82.25 1000 LYS A CA 1
ATOM 7696 C C . LYS A 1 1000 ? -13.002 11.412 36.771 1.00 82.25 1000 LYS A C 1
ATOM 7698 O O . LYS A 1 1000 ? -12.509 12.442 36.326 1.00 82.25 1000 LYS A O 1
ATOM 7703 N N . VAL A 1 1001 ? -12.354 10.246 36.778 1.00 88.19 1001 VAL A N 1
ATOM 7704 C CA . VAL A 1 1001 ? -10.976 10.075 36.312 1.00 88.19 1001 VAL A CA 1
ATOM 7705 C C . VAL A 1 1001 ? -10.760 8.678 35.738 1.00 88.19 1001 VAL A C 1
ATOM 7707 O O . VAL A 1 1001 ? -11.300 7.696 36.246 1.00 88.19 1001 VAL A O 1
ATOM 7710 N N . ASN A 1 1002 ? -9.910 8.563 34.724 1.00 84.31 1002 ASN A N 1
ATOM 7711 C CA . ASN A 1 1002 ? -9.336 7.278 34.340 1.00 84.31 1002 ASN A CA 1
ATOM 7712 C C . ASN A 1 1002 ? -8.127 6.969 35.228 1.00 84.31 1002 ASN A C 1
ATOM 7714 O O . ASN A 1 1002 ? -7.297 7.842 35.451 1.00 84.31 1002 ASN A O 1
ATOM 7718 N N . VAL A 1 1003 ? -7.957 5.721 35.660 1.00 86.81 1003 VAL A N 1
ATOM 7719 C CA . VAL A 1 1003 ? -6.709 5.259 36.292 1.00 86.81 1003 VAL A CA 1
ATOM 7720 C C . VAL A 1 1003 ? -6.091 4.208 35.384 1.00 86.81 1003 VAL A C 1
ATOM 7722 O O . VAL A 1 1003 ? -6.643 3.121 35.214 1.00 86.81 1003 VAL A O 1
ATOM 7725 N N . VAL A 1 1004 ? -4.974 4.553 34.745 1.00 87.19 1004 VAL A N 1
ATOM 7726 C CA . VAL A 1 1004 ? -4.387 3.775 33.652 1.00 87.19 1004 VAL A CA 1
ATOM 7727 C C . VAL A 1 1004 ? -2.963 3.377 34.012 1.00 87.19 1004 VAL A C 1
ATOM 7729 O O . VAL A 1 1004 ? -2.024 4.167 33.921 1.00 87.19 1004 VAL A O 1
ATOM 7732 N N . ASN A 1 1005 ? -2.791 2.112 34.389 1.00 89.50 1005 ASN A N 1
ATOM 7733 C CA . ASN A 1 1005 ? -1.481 1.566 34.713 1.00 89.50 1005 ASN A CA 1
ATOM 7734 C C . ASN A 1 1005 ? -0.723 1.140 33.445 1.00 89.50 1005 ASN A C 1
ATOM 7736 O O . ASN A 1 1005 ? -1.003 0.089 32.864 1.00 89.50 1005 ASN A O 1
ATOM 7740 N N . ARG A 1 1006 ? 0.235 1.959 33.005 1.00 88.12 1006 ARG A N 1
ATOM 7741 C CA . ARG A 1 1006 ? 1.118 1.712 31.856 1.00 88.12 1006 ARG A CA 1
ATOM 7742 C C . ARG A 1 1006 ? 2.522 1.251 32.255 1.00 88.12 1006 ARG A C 1
ATOM 7744 O O . ARG A 1 1006 ? 3.374 1.160 31.374 1.00 88.12 1006 ARG A O 1
ATOM 7751 N N . ALA A 1 1007 ? 2.762 0.938 33.527 1.00 89.50 1007 ALA A N 1
ATOM 7752 C CA . ALA A 1 1007 ? 4.003 0.305 33.952 1.00 89.50 1007 ALA A CA 1
ATOM 7753 C C . ALA A 1 1007 ? 4.212 -1.043 33.247 1.00 89.50 1007 ALA A C 1
ATOM 7755 O O . ALA A 1 1007 ? 3.255 -1.717 32.854 1.00 89.50 1007 ALA A O 1
ATOM 7756 N N . VAL A 1 1008 ? 5.475 -1.420 33.065 1.00 83.38 1008 VAL A N 1
ATOM 7757 C CA . VAL A 1 1008 ? 5.861 -2.640 32.351 1.00 83.38 1008 VAL A CA 1
ATOM 7758 C C . VAL A 1 1008 ? 6.902 -3.376 33.177 1.00 83.38 1008 VAL A C 1
ATOM 7760 O O . VAL A 1 1008 ? 7.993 -2.863 33.441 1.00 83.38 1008 VAL A O 1
ATOM 7763 N N . GLY A 1 1009 ? 6.579 -4.602 33.585 1.00 80.44 1009 GLY A N 1
ATOM 7764 C CA . GLY A 1 1009 ? 7.513 -5.394 34.370 1.00 80.44 1009 GLY A CA 1
ATOM 7765 C C . GLY A 1 1009 ? 8.778 -5.741 33.585 1.00 80.44 1009 GLY A C 1
ATOM 7766 O O . GLY A 1 1009 ? 8.750 -5.941 32.373 1.00 80.44 1009 GLY A O 1
ATOM 7767 N N . GLY A 1 1010 ? 9.906 -5.763 34.292 1.00 79.00 1010 GLY A N 1
ATOM 7768 C CA . GLY A 1 1010 ? 11.237 -5.930 33.703 1.00 79.00 1010 GLY A CA 1
ATOM 7769 C C . GLY A 1 1010 ? 11.863 -4.649 33.139 1.00 79.00 1010 GLY A C 1
ATOM 7770 O O . GLY A 1 1010 ? 13.047 -4.667 32.813 1.00 79.00 1010 GLY A O 1
ATOM 7771 N N . THR A 1 1011 ? 11.129 -3.532 33.060 1.00 85.75 1011 THR A N 1
ATOM 7772 C CA . THR A 1 1011 ? 11.707 -2.240 32.645 1.00 85.75 1011 THR A CA 1
ATOM 7773 C C . THR A 1 1011 ? 12.288 -1.462 33.825 1.00 85.75 1011 THR A C 1
ATOM 7775 O O . THR A 1 1011 ? 11.758 -1.524 34.933 1.00 85.75 1011 THR A O 1
ATOM 7778 N N . GLY A 1 1012 ? 13.391 -0.750 33.594 1.00 90.19 1012 GLY A N 1
ATOM 7779 C CA . GLY A 1 1012 ? 13.860 0.390 34.388 1.00 90.19 1012 GLY A CA 1
ATOM 7780 C C . GLY A 1 1012 ? 13.668 1.715 33.638 1.00 90.19 1012 GLY A C 1
ATOM 7781 O O . GLY A 1 1012 ? 13.202 1.723 32.492 1.00 90.19 1012 GLY A O 1
ATOM 7782 N N . ALA A 1 1013 ? 14.074 2.828 34.251 1.00 93.88 1013 ALA A N 1
ATOM 7783 C CA . ALA A 1 1013 ? 13.913 4.187 33.727 1.00 93.88 1013 ALA A CA 1
ATOM 7784 C C . ALA A 1 1013 ? 14.467 4.365 32.301 1.00 93.88 1013 ALA A C 1
ATOM 7786 O O . ALA A 1 1013 ? 13.823 5.024 31.487 1.00 93.88 1013 ALA A O 1
ATOM 7787 N N . ARG A 1 1014 ? 15.605 3.735 31.962 1.00 91.25 1014 ARG A N 1
ATOM 7788 C CA . ARG A 1 1014 ? 16.159 3.718 30.588 1.00 91.25 1014 ARG A CA 1
ATOM 7789 C C . ARG A 1 1014 ? 15.272 2.940 29.619 1.00 91.25 1014 ARG A C 1
ATOM 7791 O O . ARG A 1 1014 ? 14.821 3.464 28.609 1.00 91.25 1014 ARG A O 1
ATOM 7798 N N . THR A 1 1015 ? 15.019 1.672 29.923 1.00 86.38 1015 THR A N 1
ATOM 7799 C CA . THR A 1 1015 ? 14.336 0.747 29.002 1.00 86.38 1015 THR A CA 1
ATOM 7800 C C . THR A 1 1015 ? 12.855 1.075 28.801 1.00 86.38 1015 THR A C 1
ATOM 7802 O O . THR A 1 1015 ? 12.263 0.639 27.819 1.00 86.38 1015 THR A O 1
ATOM 7805 N N . PHE A 1 1016 ? 12.246 1.858 29.700 1.00 90.69 1016 PHE A N 1
ATOM 7806 C CA . PHE A 1 1016 ? 10.856 2.295 29.570 1.00 90.69 1016 PHE A CA 1
ATOM 7807 C C . PHE A 1 1016 ? 10.654 3.397 28.510 1.00 90.69 1016 PHE A C 1
ATOM 7809 O O . PHE A 1 1016 ? 9.520 3.631 28.094 1.00 90.69 1016 PHE A O 1
ATOM 7816 N N . ARG A 1 1017 ? 11.720 4.045 28.010 1.00 89.75 1017 ARG A N 1
ATOM 7817 C CA . ARG A 1 1017 ? 11.620 5.166 27.053 1.00 89.75 1017 ARG A CA 1
ATOM 7818 C C . ARG A 1 1017 ? 10.784 4.843 25.813 1.00 89.75 1017 ARG A C 1
ATOM 7820 O O . ARG A 1 1017 ? 9.889 5.612 25.479 1.00 89.75 1017 ARG A O 1
ATOM 7827 N N . ALA A 1 1018 ? 10.979 3.670 25.214 1.00 79.69 1018 ALA A N 1
ATOM 7828 C CA . ALA A 1 1018 ? 10.197 3.232 24.054 1.00 79.69 1018 ALA A CA 1
ATOM 7829 C C . ALA A 1 1018 ? 8.687 3.134 24.350 1.00 79.69 1018 ALA A C 1
ATOM 7831 O O . ALA A 1 1018 ? 7.846 3.383 23.488 1.00 79.69 1018 ALA A O 1
ATOM 7832 N N . GLN A 1 1019 ? 8.319 2.777 25.584 1.00 80.50 1019 GLN A N 1
ATOM 7833 C CA . GLN A 1 1019 ? 6.922 2.741 26.004 1.00 80.50 1019 GLN A CA 1
ATOM 7834 C C . GLN A 1 1019 ? 6.391 4.146 26.307 1.00 80.50 1019 GLN A C 1
ATOM 7836 O O . GLN A 1 1019 ? 5.238 4.448 25.997 1.00 80.50 1019 GLN A O 1
ATOM 7841 N N . TRP A 1 1020 ? 7.224 5.019 26.868 1.00 92.00 1020 TRP A N 1
ATOM 7842 C CA . TRP A 1 1020 ? 6.870 6.412 27.101 1.00 92.00 1020 TRP A CA 1
ATOM 7843 C C . TRP A 1 1020 ? 6.570 7.176 25.810 1.00 92.00 1020 TRP A C 1
ATOM 7845 O O . TRP A 1 1020 ? 5.568 7.879 25.762 1.00 92.00 1020 TRP A O 1
ATOM 7855 N N . GLU A 1 1021 ? 7.322 6.953 24.731 1.00 84.62 1021 GLU A N 1
ATOM 7856 C CA . GLU A 1 1021 ? 7.050 7.548 23.409 1.00 84.62 1021 GLU A CA 1
ATOM 7857 C C . GLU A 1 1021 ? 5.651 7.205 22.866 1.00 84.62 1021 GLU A C 1
ATOM 7859 O O . GLU A 1 1021 ? 5.076 7.957 22.081 1.00 84.62 1021 GLU A O 1
ATOM 7864 N N . ARG A 1 1022 ? 5.056 6.097 23.325 1.00 78.62 1022 ARG A N 1
ATOM 7865 C CA . ARG A 1 1022 ? 3.681 5.695 22.985 1.00 78.62 1022 ARG A CA 1
ATOM 7866 C C . ARG A 1 1022 ? 2.634 6.294 23.922 1.00 78.62 1022 ARG A C 1
ATOM 7868 O O . ARG A 1 1022 ? 1.474 6.430 23.529 1.00 78.62 1022 ARG A O 1
ATOM 7875 N N . ILE A 1 1023 ? 3.009 6.592 25.167 1.00 87.31 1023 ILE A N 1
ATOM 7876 C CA . ILE A 1 1023 ? 2.126 7.178 26.188 1.00 87.31 1023 ILE A CA 1
ATOM 7877 C C . ILE A 1 1023 ? 2.051 8.689 26.012 1.00 87.31 1023 ILE A C 1
ATOM 7879 O O . ILE A 1 1023 ? 0.955 9.234 26.027 1.00 87.31 1023 ILE A O 1
ATOM 7883 N N . LEU A 1 1024 ? 3.188 9.350 25.795 1.00 91.69 1024 LEU A N 1
ATOM 7884 C CA . LEU A 1 1024 ? 3.307 10.801 25.727 1.00 91.69 1024 LEU A CA 1
ATOM 7885 C C . LEU A 1 1024 ? 2.303 11.451 24.755 1.00 91.69 1024 LEU A C 1
ATOM 7887 O O . LEU A 1 1024 ? 1.676 12.428 25.153 1.00 91.69 1024 LEU A O 1
ATOM 7891 N N . PRO A 1 1025 ? 2.035 10.910 23.544 1.00 88.06 1025 PRO A N 1
ATOM 7892 C CA . PRO A 1 1025 ? 1.001 11.446 22.659 1.00 88.06 1025 PRO A CA 1
ATOM 7893 C C . PRO A 1 1025 ? -0.415 11.435 23.248 1.00 88.06 1025 PRO A C 1
ATOM 7895 O O . PRO A 1 1025 ? -1.216 12.277 22.860 1.00 88.06 1025 PRO A O 1
ATOM 7898 N N . GLN A 1 1026 ? -0.707 10.513 24.170 1.00 86.12 1026 GLN A N 1
ATOM 7899 C CA . GLN A 1 1026 ? -2.011 10.336 24.822 1.00 86.12 1026 GLN A CA 1
ATOM 7900 C C . GLN A 1 1026 ? -2.174 11.210 26.075 1.00 86.12 1026 GLN A C 1
ATOM 7902 O O . GLN A 1 1026 ? -3.296 11.361 26.555 1.00 86.12 1026 GLN A O 1
ATOM 7907 N N . VAL A 1 1027 ? -1.078 11.762 26.608 1.00 93.06 1027 VAL A N 1
ATOM 7908 C CA . VAL A 1 1027 ? -1.105 12.670 27.759 1.00 93.06 1027 VAL A CA 1
ATOM 7909 C C . VAL A 1 1027 ? -1.657 14.024 27.311 1.00 93.06 1027 VAL A C 1
ATOM 7911 O O . VAL A 1 1027 ? -1.153 14.615 26.347 1.00 93.06 1027 VAL A O 1
ATOM 7914 N N . LYS A 1 1028 ? -2.692 14.496 28.014 1.00 92.81 1028 LYS A N 1
ATOM 7915 C CA . LYS A 1 1028 ? -3.406 15.750 27.725 1.00 92.81 1028 LYS A CA 1
ATOM 7916 C C . LYS A 1 1028 ? -3.446 16.696 28.939 1.00 92.81 1028 LYS A C 1
ATOM 7918 O O . LYS A 1 1028 ? -3.248 16.228 30.065 1.00 92.81 1028 LYS A O 1
ATOM 7923 N N . PRO A 1 1029 ? -3.770 17.990 28.735 1.00 94.38 1029 PRO A N 1
ATOM 7924 C CA . PRO A 1 1029 ? -3.910 18.944 29.830 1.00 94.38 1029 PRO A CA 1
ATOM 7925 C C . PRO A 1 1029 ? -4.867 18.447 30.920 1.00 94.38 1029 PRO A C 1
ATOM 7927 O O . PRO A 1 1029 ? -5.958 17.950 30.628 1.00 94.38 1029 PRO A O 1
ATOM 7930 N N . GLY A 1 1030 ? -4.447 18.569 32.181 1.00 89.12 1030 GLY A N 1
ATOM 7931 C CA . GLY A 1 1030 ? -5.215 18.122 33.351 1.00 89.12 1030 GLY A CA 1
ATOM 7932 C C . GLY A 1 1030 ? -4.992 16.662 33.771 1.00 89.12 1030 GLY A C 1
ATOM 7933 O O . GLY A 1 1030 ? -5.413 16.284 34.869 1.00 89.12 1030 GLY A O 1
ATOM 7934 N N . ASP A 1 1031 ? -4.295 15.857 32.962 1.00 96.62 1031 ASP A N 1
ATOM 7935 C CA . ASP A 1 1031 ? -3.842 14.523 33.364 1.00 96.62 1031 ASP A CA 1
ATOM 7936 C C . ASP A 1 1031 ? -2.791 14.598 34.495 1.00 96.62 1031 ASP A C 1
ATOM 7938 O O . ASP A 1 1031 ? -2.148 15.626 34.732 1.00 96.62 1031 ASP A O 1
ATOM 7942 N N . VAL A 1 1032 ? -2.604 13.478 35.198 1.00 96.88 1032 VAL A N 1
ATOM 7943 C CA . VAL A 1 1032 ? -1.586 13.307 36.243 1.00 96.88 1032 VAL A CA 1
ATOM 7944 C C . VAL A 1 1032 ? -0.726 12.098 35.901 1.00 96.88 1032 VAL A C 1
ATOM 7946 O O . VAL A 1 1032 ? -1.252 11.008 35.699 1.00 96.88 1032 VAL A O 1
ATOM 7949 N N . VAL A 1 1033 ? 0.594 12.254 35.863 1.00 97.69 1033 VAL A N 1
ATOM 7950 C CA . VAL A 1 1033 ? 1.536 11.143 35.679 1.00 97.69 1033 VAL A CA 1
ATOM 7951 C C . VAL A 1 1033 ? 2.201 10.823 37.013 1.00 97.69 1033 VAL A C 1
ATOM 7953 O O . VAL A 1 1033 ? 2.808 11.692 37.632 1.00 97.69 1033 VAL A O 1
ATOM 7956 N N . ILE A 1 1034 ? 2.090 9.574 37.458 1.00 97.75 1034 ILE A N 1
ATOM 7957 C CA . ILE A 1 1034 ? 2.712 9.063 38.681 1.00 97.75 1034 ILE A CA 1
ATOM 7958 C C . ILE A 1 1034 ? 3.770 8.040 38.277 1.00 97.75 1034 ILE A C 1
ATOM 7960 O O . ILE A 1 1034 ? 3.466 7.047 37.611 1.00 97.75 1034 ILE A O 1
ATOM 7964 N N . MET A 1 1035 ? 5.017 8.295 38.665 1.00 97.56 1035 MET A N 1
ATOM 7965 C CA . MET A 1 1035 ? 6.174 7.520 38.222 1.00 97.56 1035 MET A CA 1
ATOM 7966 C C . MET A 1 1035 ? 6.893 6.830 39.375 1.00 97.56 1035 MET A C 1
ATOM 7968 O O . MET A 1 1035 ? 7.214 7.478 40.369 1.00 97.56 1035 MET A O 1
ATOM 7972 N N . GLN A 1 1036 ? 7.252 5.556 39.191 1.00 97.31 1036 GLN A N 1
ATOM 7973 C CA . GLN A 1 1036 ? 8.149 4.835 40.096 1.00 97.31 1036 GLN A CA 1
ATOM 7974 C C . GLN A 1 1036 ? 9.092 3.885 39.337 1.00 97.31 1036 GLN A C 1
ATOM 7976 O O . GLN A 1 1036 ? 8.646 2.948 38.678 1.00 97.31 1036 GLN A O 1
ATOM 7981 N N . PHE A 1 1037 ? 10.402 4.072 39.501 1.00 96.19 1037 PHE A N 1
ATOM 7982 C CA . PHE A 1 1037 ? 11.450 3.206 38.944 1.00 96.19 1037 PHE A CA 1
ATOM 7983 C C . PHE A 1 1037 ? 12.550 2.939 39.981 1.00 96.19 1037 PHE A C 1
ATOM 7985 O O . PHE A 1 1037 ? 12.635 3.628 40.999 1.00 96.19 1037 PHE A O 1
ATOM 7992 N N . GLY A 1 1038 ? 13.418 1.961 39.709 1.00 92.88 1038 GLY A N 1
ATOM 7993 C CA . GLY A 1 1038 ? 14.607 1.679 40.516 1.00 92.88 1038 GLY A CA 1
ATOM 7994 C C . GLY A 1 1038 ? 14.878 0.194 40.763 1.00 92.88 1038 GLY A C 1
ATOM 7995 O O . GLY A 1 1038 ? 16.028 -0.176 41.011 1.00 92.88 1038 GLY A O 1
ATOM 7996 N N . HIS A 1 1039 ? 13.881 -0.696 40.657 1.00 91.62 1039 HIS A N 1
ATOM 7997 C CA . HIS A 1 1039 ? 14.136 -2.124 40.890 1.00 91.62 1039 HIS A CA 1
ATOM 7998 C C . HIS A 1 1039 ? 14.976 -2.762 39.776 1.00 91.62 1039 HIS A C 1
ATOM 8000 O O . HIS A 1 1039 ? 15.806 -3.624 40.080 1.00 91.62 1039 HIS A O 1
ATOM 8006 N N . ASN A 1 1040 ? 14.818 -2.292 38.533 1.00 89.50 1040 ASN A N 1
ATOM 8007 C CA . ASN A 1 1040 ? 15.483 -2.820 37.333 1.00 89.50 1040 ASN A CA 1
ATOM 8008 C C . ASN A 1 1040 ? 16.604 -1.910 36.792 1.00 89.50 1040 ASN A C 1
ATOM 8010 O O . ASN A 1 1040 ? 17.164 -2.174 35.732 1.00 89.50 1040 ASN A O 1
ATOM 8014 N N . ASP A 1 1041 ? 16.965 -0.851 37.517 1.00 90.62 1041 ASP A N 1
ATOM 8015 C CA . ASP A 1 1041 ? 17.937 0.165 37.086 1.00 90.62 1041 ASP A CA 1
ATOM 8016 C C . ASP A 1 1041 ? 19.368 -0.120 37.572 1.00 90.62 1041 ASP A C 1
ATOM 8018 O O . ASP A 1 1041 ? 20.138 0.793 37.862 1.00 90.62 1041 ASP A O 1
ATOM 8022 N N . ASN A 1 1042 ? 19.724 -1.402 37.683 1.00 83.94 1042 ASN A N 1
ATOM 8023 C CA . ASN A 1 1042 ? 21.061 -1.861 38.057 1.00 83.94 1042 ASN A CA 1
ATOM 8024 C C . ASN A 1 1042 ? 21.672 -2.741 36.953 1.00 83.94 1042 ASN A C 1
ATOM 8026 O O . ASN A 1 1042 ? 20.963 -3.431 36.221 1.00 83.94 1042 ASN A O 1
ATOM 8030 N N . GLY A 1 1043 ? 23.006 -2.764 36.874 1.00 80.31 1043 GLY A N 1
ATOM 8031 C CA . GLY A 1 1043 ? 23.755 -3.600 35.928 1.00 80.31 1043 GLY A CA 1
ATOM 8032 C C . GLY A 1 1043 ? 23.695 -3.113 34.473 1.00 80.31 1043 GLY A C 1
ATOM 8033 O O . GLY A 1 1043 ? 23.243 -2.008 34.188 1.00 80.31 1043 GLY A O 1
ATOM 8034 N N . ALA A 1 1044 ? 24.151 -3.952 33.536 1.00 72.56 1044 ALA A N 1
ATOM 8035 C CA . ALA A 1 1044 ? 24.316 -3.592 32.118 1.00 72.56 1044 ALA A CA 1
ATOM 8036 C C . ALA A 1 1044 ? 23.012 -3.155 31.412 1.00 72.56 1044 ALA A C 1
ATOM 8038 O O . ALA A 1 1044 ? 23.039 -2.381 30.453 1.00 72.56 1044 ALA A O 1
ATOM 8039 N N . ARG A 1 1045 ? 21.859 -3.631 31.900 1.00 72.69 1045 ARG A N 1
ATOM 8040 C CA . ARG A 1 1045 ? 20.530 -3.313 31.350 1.00 72.69 1045 ARG A CA 1
ATOM 8041 C C . ARG A 1 1045 ? 19.927 -2.016 31.920 1.00 72.69 1045 ARG A C 1
ATOM 8043 O O . ARG A 1 1045 ? 19.043 -1.444 31.289 1.00 72.69 1045 ARG A O 1
ATOM 8050 N N . GLY A 1 1046 ? 20.412 -1.534 33.066 1.00 83.50 1046 GLY A N 1
ATOM 8051 C CA . GLY A 1 1046 ? 19.908 -0.334 33.741 1.00 83.50 1046 GLY A CA 1
ATOM 8052 C C . GLY A 1 1046 ? 20.521 0.978 33.239 1.00 83.50 1046 GLY A C 1
ATOM 8053 O O . GLY A 1 1046 ? 21.456 0.976 32.436 1.00 83.50 1046 GLY A O 1
ATOM 8054 N N . ALA A 1 1047 ? 19.989 2.101 33.728 1.00 90.56 1047 ALA A N 1
ATOM 8055 C CA . ALA A 1 1047 ? 20.607 3.421 33.574 1.00 90.56 1047 ALA A CA 1
ATOM 8056 C C . ALA A 1 1047 ? 21.943 3.526 34.345 1.00 90.56 1047 ALA A C 1
ATOM 8058 O O . ALA A 1 1047 ? 22.224 2.710 35.230 1.00 90.56 1047 ALA A O 1
ATOM 8059 N N . LEU A 1 1048 ? 22.762 4.543 34.044 1.00 93.62 1048 LEU A N 1
ATOM 8060 C CA . LEU A 1 1048 ? 23.940 4.851 34.864 1.00 93.62 1048 LEU A CA 1
ATOM 8061 C C . LEU A 1 1048 ? 23.506 5.310 36.263 1.00 93.62 1048 LEU A C 1
ATOM 8063 O O . LEU A 1 1048 ? 22.430 5.879 36.461 1.00 93.62 1048 LEU A O 1
ATOM 8067 N N . ARG A 1 1049 ? 24.349 5.050 37.261 1.00 93.50 1049 ARG A N 1
ATOM 8068 C CA . ARG A 1 1049 ? 24.073 5.411 38.657 1.00 93.50 1049 ARG A CA 1
ATOM 8069 C C . ARG A 1 1049 ? 24.209 6.923 38.853 1.00 93.50 1049 ARG A C 1
ATOM 8071 O O . ARG A 1 1049 ? 25.121 7.522 38.300 1.00 93.50 1049 ARG A O 1
ATOM 8078 N N . GLY A 1 1050 ? 23.348 7.505 39.687 1.00 93.94 1050 GLY A N 1
ATOM 8079 C CA . GLY A 1 1050 ? 23.411 8.919 40.065 1.00 93.94 1050 GLY A CA 1
ATOM 8080 C C . GLY A 1 1050 ? 22.344 9.807 39.419 1.00 93.94 1050 GLY A C 1
ATOM 8081 O O . GLY A 1 1050 ? 21.426 9.338 38.740 1.00 93.94 1050 GLY A O 1
ATOM 8082 N N . THR A 1 1051 ? 22.456 11.109 39.688 1.00 95.06 1051 THR A N 1
ATOM 8083 C CA . THR A 1 1051 ? 21.484 12.146 39.295 1.00 95.06 1051 THR A CA 1
ATOM 8084 C C . THR A 1 1051 ? 21.993 13.103 38.211 1.00 95.06 1051 THR A C 1
ATOM 8086 O O . THR A 1 1051 ? 21.196 13.849 37.639 1.00 95.06 1051 THR A O 1
ATOM 8089 N N . GLY A 1 1052 ? 23.299 13.080 37.921 1.00 89.62 1052 GLY A N 1
ATOM 8090 C CA . GLY A 1 1052 ? 23.985 14.044 37.062 1.00 89.62 1052 GLY A CA 1
ATOM 8091 C C . GLY A 1 1052 ? 23.734 13.870 35.559 1.00 89.62 1052 GLY A C 1
ATOM 8092 O O . GLY A 1 1052 ? 22.788 13.212 35.125 1.00 89.62 1052 GLY A O 1
ATOM 8093 N N . GLY A 1 1053 ? 24.540 14.544 34.739 1.00 88.56 1053 GLY A N 1
ATOM 8094 C CA . GLY A 1 1053 ? 24.437 14.542 33.273 1.00 88.56 1053 GLY A CA 1
ATOM 8095 C C . GLY A 1 1053 ? 25.327 13.515 32.571 1.00 88.56 1053 GLY A C 1
ATOM 8096 O O . GLY A 1 1053 ? 25.485 13.598 31.356 1.00 88.56 1053 GLY A O 1
ATOM 8097 N N . GLU A 1 1054 ? 25.942 12.600 33.316 1.00 93.94 1054 GLU A N 1
ATOM 8098 C CA . GLU A 1 1054 ? 26.908 11.636 32.803 1.00 93.94 1054 GLU A CA 1
ATOM 8099 C C . GLU A 1 1054 ? 26.285 10.710 31.751 1.00 93.94 1054 GLU A C 1
ATOM 8101 O O . GLU A 1 1054 ? 25.111 10.327 31.832 1.00 93.94 1054 GLU A O 1
ATOM 8106 N N . THR A 1 1055 ? 27.102 10.348 30.762 1.00 94.38 1055 THR A N 1
ATOM 8107 C CA . THR A 1 1055 ? 26.726 9.473 29.651 1.00 94.38 1055 THR A CA 1
ATOM 8108 C C . THR A 1 1055 ? 27.797 8.426 29.400 1.00 94.38 1055 THR A C 1
ATOM 8110 O O . THR A 1 1055 ? 28.966 8.633 29.723 1.00 94.38 1055 THR A O 1
ATOM 8113 N N . GLU A 1 1056 ? 27.394 7.294 28.837 1.00 92.44 1056 GLU A N 1
ATOM 8114 C CA . GLU A 1 1056 ? 28.288 6.213 28.443 1.00 92.44 1056 GLU A CA 1
ATOM 8115 C C . GLU A 1 1056 ? 27.754 5.559 27.170 1.00 92.44 1056 GLU A C 1
ATOM 8117 O O . GLU A 1 1056 ? 26.581 5.192 27.107 1.00 92.44 1056 GLU A O 1
ATOM 8122 N N . GLU A 1 1057 ? 28.612 5.388 26.170 1.00 92.06 1057 GLU A N 1
ATOM 8123 C CA . GLU A 1 1057 ? 28.282 4.621 24.970 1.00 92.06 1057 GLU A CA 1
ATOM 8124 C C . GLU A 1 1057 ? 28.343 3.125 25.278 1.00 92.06 1057 GLU A C 1
ATOM 8126 O O . GLU A 1 1057 ? 29.357 2.615 25.760 1.00 92.06 1057 GLU A O 1
ATOM 8131 N N . ARG A 1 1058 ? 27.258 2.404 24.995 1.00 84.00 1058 ARG A N 1
ATOM 8132 C CA . ARG A 1 1058 ? 27.173 0.952 25.183 1.00 84.00 1058 ARG A CA 1
ATOM 8133 C C . ARG A 1 1058 ? 26.550 0.292 23.969 1.00 84.00 1058 ARG A C 1
ATOM 8135 O O . ARG A 1 1058 ? 25.718 0.876 23.292 1.00 84.00 1058 ARG A O 1
ATOM 8142 N N . GLU A 1 1059 ? 26.897 -0.964 23.724 1.00 80.56 1059 GLU A N 1
ATOM 8143 C CA . GLU A 1 1059 ? 26.100 -1.792 22.823 1.00 80.56 1059 GLU A CA 1
ATOM 8144 C C . GLU A 1 1059 ? 24.804 -2.194 23.539 1.00 80.56 1059 GLU A C 1
ATOM 8146 O O . GLU A 1 1059 ? 24.824 -2.777 24.631 1.00 80.56 1059 GLU A O 1
ATOM 8151 N N . ASN A 1 1060 ? 23.663 -1.883 22.931 1.00 73.88 1060 ASN A N 1
ATOM 8152 C CA . ASN A 1 1060 ? 22.367 -2.310 23.420 1.00 73.88 1060 ASN A CA 1
ATOM 8153 C C . ASN A 1 1060 ? 22.286 -3.839 23.346 1.00 73.88 1060 ASN A C 1
ATOM 8155 O O . ASN A 1 1060 ? 22.300 -4.440 22.271 1.00 73.88 1060 ASN A O 1
ATOM 8159 N N . ALA A 1 1061 ? 22.164 -4.484 24.504 1.00 64.19 1061 ALA A N 1
ATOM 8160 C CA . ALA A 1 1061 ? 22.197 -5.940 24.592 1.00 64.19 1061 ALA A CA 1
ATOM 8161 C C . ALA A 1 1061 ? 21.077 -6.640 23.794 1.00 64.19 1061 ALA A C 1
ATOM 8163 O O . ALA A 1 1061 ? 21.277 -7.799 23.417 1.00 64.19 1061 ALA A O 1
ATOM 8164 N N . ALA A 1 1062 ? 19.948 -5.957 23.551 1.00 57.19 1062 ALA A N 1
ATOM 8165 C CA . ALA A 1 1062 ? 18.794 -6.465 22.808 1.00 57.19 1062 ALA A CA 1
ATOM 8166 C C . ALA A 1 1062 ? 18.879 -6.168 21.300 1.00 57.19 1062 ALA A C 1
ATOM 8168 O O . ALA A 1 1062 ? 18.627 -7.057 20.498 1.00 57.19 1062 ALA A O 1
ATOM 8169 N N . THR A 1 1063 ? 19.265 -4.953 20.891 1.00 66.12 1063 THR A N 1
ATOM 8170 C CA . THR A 1 1063 ? 19.301 -4.580 19.459 1.00 66.12 1063 THR A CA 1
ATOM 8171 C C . THR A 1 1063 ? 20.663 -4.784 18.796 1.00 66.12 1063 THR A C 1
ATOM 8173 O O . THR A 1 1063 ? 20.760 -4.691 17.574 1.00 66.12 1063 THR A O 1
ATOM 8176 N N . LYS A 1 1064 ? 21.715 -5.042 19.585 1.00 73.81 1064 LYS A N 1
ATOM 8177 C CA . LYS A 1 1064 ? 23.122 -5.095 19.145 1.00 73.81 1064 LYS A CA 1
ATOM 8178 C C . LYS A 1 1064 ? 23.604 -3.810 18.461 1.00 73.81 1064 LYS A C 1
ATOM 8180 O O . LYS A 1 1064 ? 24.586 -3.829 17.730 1.00 73.81 1064 LYS A O 1
ATOM 8185 N N . GLN A 1 1065 ? 22.908 -2.695 18.688 1.00 75.06 1065 GLN A N 1
ATOM 8186 C CA . GLN A 1 1065 ? 23.262 -1.378 18.159 1.00 75.06 1065 GLN A CA 1
ATOM 8187 C C . GLN A 1 1065 ? 23.961 -0.540 19.235 1.00 75.06 1065 GLN A C 1
ATOM 8189 O O . GLN A 1 1065 ? 23.637 -0.699 20.414 1.00 75.06 1065 GLN A O 1
ATOM 8194 N N . PRO A 1 1066 ? 24.876 0.371 18.868 1.00 82.81 1066 PRO A N 1
ATOM 8195 C CA . PRO A 1 1066 ? 25.416 1.345 19.811 1.00 82.81 1066 PRO A CA 1
ATOM 8196 C C . PRO A 1 1066 ? 24.309 2.279 20.324 1.00 82.81 1066 PRO A C 1
ATOM 8198 O O . PRO A 1 1066 ? 23.440 2.707 19.562 1.00 82.81 1066 PRO A O 1
ATOM 8201 N N . GLU A 1 1067 ? 24.338 2.595 21.616 1.00 85.62 1067 GLU A N 1
ATOM 8202 C CA . GLU A 1 1067 ? 23.432 3.539 22.265 1.00 85.62 1067 GLU A CA 1
ATOM 8203 C C . GLU A 1 1067 ? 24.135 4.369 23.349 1.00 85.62 1067 GLU A C 1
ATOM 8205 O O . GLU A 1 1067 ? 24.937 3.858 24.136 1.00 85.62 1067 GLU A O 1
ATOM 8210 N N . THR A 1 1068 ? 23.739 5.637 23.455 1.00 92.12 1068 THR A N 1
ATOM 8211 C CA . THR A 1 1068 ? 24.129 6.521 24.553 1.00 92.12 1068 THR A CA 1
ATOM 8212 C C . THR A 1 1068 ? 23.253 6.258 25.777 1.00 92.12 1068 THR A C 1
ATOM 8214 O O . THR A 1 1068 ? 22.027 6.409 25.753 1.00 92.12 1068 THR A O 1
ATOM 8217 N N . VAL A 1 1069 ? 23.879 5.877 26.884 1.00 92.44 1069 VAL A N 1
ATOM 8218 C CA . VAL A 1 1069 ? 23.219 5.569 28.156 1.00 92.44 1069 VAL A CA 1
ATOM 8219 C C . VAL A 1 1069 ? 23.428 6.714 29.127 1.00 92.44 1069 VAL A C 1
ATOM 8221 O O . VAL A 1 1069 ? 24.562 7.082 29.406 1.00 92.44 1069 VAL A O 1
ATOM 8224 N N . HIS A 1 1070 ? 22.343 7.246 29.684 1.00 95.56 1070 HIS A N 1
ATOM 8225 C CA . HIS A 1 1070 ? 22.392 8.347 30.649 1.00 95.56 1070 HIS A CA 1
ATOM 8226 C C . HIS A 1 1070 ? 22.216 7.862 32.096 1.00 95.56 1070 HIS A C 1
ATOM 8228 O O . HIS A 1 1070 ? 21.859 6.705 32.350 1.00 95.56 1070 HIS A O 1
ATOM 8234 N N . THR A 1 1071 ? 22.430 8.756 33.064 1.00 96.75 1071 THR A N 1
ATOM 8235 C CA . THR A 1 1071 ? 22.108 8.489 34.474 1.00 96.75 1071 THR A CA 1
ATOM 8236 C C . THR A 1 1071 ? 20.614 8.307 34.727 1.00 96.75 1071 THR A C 1
ATOM 8238 O O . THR A 1 1071 ? 19.757 8.794 33.988 1.00 96.75 1071 THR A O 1
ATOM 8241 N N . PHE A 1 1072 ? 20.291 7.624 35.825 1.00 97.00 1072 PHE A N 1
ATOM 8242 C CA . PHE A 1 1072 ? 18.924 7.469 36.311 1.00 97.00 1072 PHE A CA 1
ATOM 8243 C C . PHE A 1 1072 ? 18.217 8.826 36.443 1.00 97.00 1072 PHE A C 1
ATOM 8245 O O . PHE A 1 1072 ? 17.109 8.996 35.933 1.00 97.00 1072 PHE A O 1
ATOM 8252 N N . GLY A 1 1073 ? 18.876 9.819 37.051 1.00 96.50 1073 GLY A N 1
ATOM 8253 C CA . GLY A 1 1073 ? 18.282 11.145 37.213 1.00 96.50 1073 GLY A CA 1
ATOM 8254 C C . GLY A 1 1073 ? 18.032 11.885 35.901 1.00 96.50 1073 GLY A C 1
ATOM 8255 O O . GLY A 1 1073 ? 17.033 12.597 35.791 1.00 96.50 1073 GLY A O 1
ATOM 8256 N N . TRP A 1 1074 ? 18.869 11.674 34.880 1.00 97.31 1074 TRP A N 1
ATOM 8257 C CA . TRP A 1 1074 ? 18.639 12.244 33.553 1.00 97.31 1074 TRP A CA 1
ATOM 8258 C C . TRP A 1 1074 ? 17.317 11.758 32.945 1.00 97.31 1074 TRP A C 1
ATOM 8260 O O . TRP A 1 1074 ? 16.512 12.582 32.508 1.00 97.31 1074 TRP A O 1
ATOM 8270 N N . TYR A 1 1075 ? 17.043 10.447 32.976 1.00 97.38 1075 TYR A N 1
ATOM 8271 C CA . TYR A 1 1075 ? 15.794 9.897 32.428 1.00 97.38 1075 TYR A CA 1
ATOM 8272 C C . TYR A 1 1075 ? 14.561 10.406 33.181 1.00 97.38 1075 TYR A C 1
ATOM 8274 O O . TYR A 1 1075 ? 13.568 10.769 32.551 1.00 97.38 1075 TYR A O 1
ATOM 8282 N N . LEU A 1 1076 ? 14.630 10.488 34.515 1.00 97.81 1076 LEU A N 1
ATOM 8283 C CA . LEU A 1 1076 ? 13.550 11.042 35.336 1.00 97.81 1076 LEU A CA 1
ATOM 8284 C C . LEU A 1 1076 ? 13.243 12.500 34.953 1.00 97.81 1076 LEU A C 1
ATOM 8286 O O . LEU A 1 1076 ? 12.073 12.847 34.787 1.00 97.81 1076 LEU A O 1
ATOM 8290 N N . ARG A 1 1077 ? 14.273 13.334 34.738 1.00 97.81 1077 ARG A N 1
ATOM 8291 C CA . ARG A 1 1077 ? 14.103 14.722 34.273 1.00 97.81 1077 ARG A CA 1
ATOM 8292 C C . ARG A 1 1077 ? 13.414 14.801 32.912 1.00 97.81 1077 ARG A C 1
ATOM 8294 O O . ARG A 1 1077 ? 12.552 15.659 32.744 1.00 97.81 1077 ARG A O 1
ATOM 8301 N N . GLN A 1 1078 ? 13.737 13.903 31.976 1.00 97.56 1078 GLN A N 1
ATOM 8302 C CA . GLN A 1 1078 ? 13.063 13.870 30.671 1.00 97.56 1078 GLN A CA 1
ATOM 8303 C C . GLN A 1 1078 ? 11.568 13.576 30.810 1.00 97.56 1078 GLN A C 1
ATOM 8305 O O . GLN A 1 1078 ? 10.758 14.333 30.286 1.00 97.56 1078 GLN A O 1
ATOM 8310 N N . TYR A 1 1079 ? 11.187 12.543 31.571 1.00 97.94 1079 TYR A N 1
ATOM 8311 C CA . TYR A 1 1079 ? 9.771 12.210 31.773 1.00 97.94 1079 TYR A CA 1
ATOM 8312 C C . TYR A 1 1079 ? 8.979 13.372 32.382 1.00 97.94 1079 TYR A C 1
ATOM 8314 O O . TYR A 1 1079 ? 7.878 13.678 31.924 1.00 97.94 1079 TYR A O 1
ATOM 8322 N N . ILE A 1 1080 ? 9.560 14.044 33.380 1.00 97.75 1080 ILE A N 1
ATOM 8323 C CA . ILE A 1 1080 ? 8.951 15.207 34.035 1.00 97.75 1080 ILE A CA 1
ATOM 8324 C C . ILE A 1 1080 ? 8.798 16.365 33.041 1.00 97.75 1080 ILE A C 1
ATOM 8326 O O . ILE A 1 1080 ? 7.716 16.942 32.936 1.00 97.75 1080 ILE A O 1
ATOM 8330 N N . ALA A 1 1081 ? 9.860 16.704 32.305 1.00 96.94 1081 ALA A N 1
ATOM 8331 C CA . ALA A 1 1081 ? 9.850 17.811 31.352 1.00 96.94 1081 ALA A CA 1
ATOM 8332 C C . ALA A 1 1081 ? 8.848 17.578 30.210 1.00 96.94 1081 ALA A C 1
ATOM 8334 O O . ALA A 1 1081 ? 8.061 18.466 29.887 1.00 96.94 1081 ALA A O 1
ATOM 8335 N N . GLU A 1 1082 ? 8.826 16.374 29.640 1.00 97.56 1082 GLU A N 1
ATOM 8336 C CA . GLU A 1 1082 ? 7.951 16.016 28.520 1.00 97.56 1082 GLU A CA 1
ATOM 8337 C C . GLU A 1 1082 ? 6.473 15.977 28.924 1.00 97.56 1082 GLU A C 1
ATOM 8339 O O . GLU A 1 1082 ? 5.617 16.437 28.171 1.00 97.56 1082 GLU A O 1
ATOM 8344 N N . ALA A 1 1083 ? 6.155 15.479 30.122 1.00 94.81 1083 ALA A N 1
ATOM 8345 C CA . ALA A 1 1083 ? 4.789 15.506 30.635 1.00 94.81 1083 ALA A CA 1
ATOM 8346 C C . ALA A 1 1083 ? 4.317 16.935 30.946 1.00 94.81 1083 ALA A C 1
ATOM 8348 O O . ALA A 1 1083 ? 3.190 17.300 30.611 1.00 94.81 1083 ALA A O 1
ATOM 8349 N N . ARG A 1 1084 ? 5.186 17.771 31.530 1.00 95.06 1084 ARG A N 1
ATOM 8350 C CA . ARG A 1 1084 ? 4.879 19.188 31.785 1.00 95.06 1084 ARG A CA 1
ATOM 8351 C C . ARG A 1 1084 ? 4.667 19.972 30.495 1.00 95.06 1084 ARG A C 1
ATOM 8353 O O . ARG A 1 1084 ? 3.779 20.811 30.451 1.00 95.06 1084 ARG A O 1
ATOM 8360 N N . ALA A 1 1085 ? 5.400 19.652 29.429 1.00 95.50 1085 ALA A N 1
ATOM 8361 C CA . ALA A 1 1085 ? 5.184 20.237 28.104 1.00 95.50 1085 ALA A CA 1
ATOM 8362 C C . ALA A 1 1085 ? 3.803 19.901 27.492 1.00 95.50 1085 ALA A C 1
ATOM 8364 O O . ALA A 1 1085 ? 3.434 20.467 26.466 1.00 95.50 1085 ALA A O 1
ATOM 8365 N N . ARG A 1 1086 ? 3.042 18.977 28.101 1.00 94.19 1086 ARG A N 1
ATOM 8366 C CA . ARG A 1 1086 ? 1.654 18.626 27.753 1.00 94.19 1086 ARG A CA 1
ATOM 8367 C C . ARG A 1 1086 ? 0.627 19.144 28.770 1.00 94.19 1086 ARG A C 1
ATOM 8369 O O . ARG A 1 1086 ? -0.501 18.657 28.779 1.00 94.19 1086 ARG A O 1
ATOM 8376 N N . ASP A 1 1087 ? 1.020 20.068 29.648 1.00 94.44 1087 ASP A N 1
ATOM 8377 C CA . ASP A 1 1087 ? 0.207 20.587 30.757 1.00 94.44 1087 ASP A CA 1
ATOM 8378 C C . ASP A 1 1087 ? -0.329 19.493 31.703 1.00 94.44 1087 ASP A C 1
ATOM 8380 O O . ASP A 1 1087 ? -1.400 19.621 32.310 1.00 94.44 1087 ASP A O 1
ATOM 8384 N N . ALA A 1 1088 ? 0.414 18.389 31.840 1.00 94.81 1088 ALA A N 1
ATOM 8385 C CA . ALA A 1 1088 ? 0.114 17.347 32.813 1.00 94.81 1088 ALA A CA 1
ATOM 8386 C C . ALA A 1 1088 ? 0.853 17.593 34.133 1.00 94.81 1088 ALA A C 1
ATOM 8388 O O . ALA A 1 1088 ? 2.021 17.994 34.169 1.00 94.81 1088 ALA A O 1
ATOM 8389 N N . ARG A 1 1089 ? 0.174 17.294 35.243 1.00 94.25 1089 ARG A N 1
ATOM 8390 C CA . ARG A 1 1089 ? 0.787 17.278 36.577 1.00 94.25 1089 ARG A CA 1
ATOM 8391 C C . ARG A 1 1089 ? 1.619 16.009 36.736 1.00 94.25 1089 ARG A C 1
ATOM 8393 O O . ARG A 1 1089 ? 1.306 14.978 36.145 1.00 94.25 1089 ARG A O 1
ATOM 8400 N N . PHE A 1 1090 ? 2.666 16.065 37.552 1.00 95.44 1090 PHE A N 1
ATOM 8401 C CA . PHE A 1 1090 ? 3.603 14.953 37.704 1.00 95.44 1090 PHE A CA 1
ATOM 8402 C C . PHE A 1 1090 ? 3.885 14.662 39.179 1.00 95.44 1090 PHE A C 1
ATOM 8404 O O . PHE A 1 1090 ? 4.016 15.596 39.965 1.00 95.44 1090 PHE A O 1
ATOM 8411 N N . VAL A 1 1091 ? 4.001 13.385 39.547 1.00 97.12 1091 VAL A N 1
ATOM 8412 C CA . VAL A 1 1091 ? 4.417 12.927 40.880 1.00 97.12 1091 VAL A CA 1
ATOM 8413 C C . VAL A 1 1091 ? 5.513 11.875 40.749 1.00 97.12 1091 VAL A C 1
ATOM 8415 O O . VAL A 1 1091 ? 5.388 10.921 39.979 1.00 97.12 1091 VAL A O 1
ATOM 8418 N N . VAL A 1 1092 ? 6.580 12.028 41.532 1.00 97.56 1092 VAL A N 1
ATOM 8419 C CA . VAL A 1 1092 ? 7.675 11.054 41.618 1.00 97.56 1092 VAL A CA 1
ATOM 8420 C C . VAL A 1 1092 ? 7.520 10.232 42.894 1.00 97.56 1092 VAL A C 1
ATOM 8422 O O . VAL A 1 1092 ? 7.392 10.783 43.983 1.00 97.56 1092 VAL A O 1
ATOM 8425 N N . CYS A 1 1093 ? 7.556 8.910 42.774 1.00 97.88 1093 CYS A N 1
ATOM 8426 C CA . CYS A 1 1093 ? 7.575 7.982 43.901 1.00 97.88 1093 CYS A CA 1
ATOM 8427 C C . CYS A 1 1093 ? 8.950 7.308 44.016 1.00 97.88 1093 CYS A C 1
ATOM 8429 O O . CYS A 1 1093 ? 9.542 6.929 43.000 1.00 97.88 1093 CYS A O 1
ATOM 8431 N N . SER A 1 1094 ? 9.454 7.108 45.239 1.00 97.50 1094 SER A N 1
ATOM 8432 C CA . SER A 1 1094 ? 10.575 6.181 45.456 1.00 97.50 1094 SER A CA 1
ATOM 8433 C C . SER A 1 1094 ? 10.137 4.733 45.211 1.00 97.50 1094 SER A C 1
ATOM 8435 O O . SER A 1 1094 ? 8.965 4.395 45.362 1.00 97.50 1094 SER A O 1
ATOM 8437 N N . LEU A 1 1095 ? 11.070 3.860 44.818 1.00 95.69 1095 LEU A N 1
ATOM 8438 C CA . LEU A 1 1095 ? 10.812 2.420 44.714 1.00 95.69 1095 LEU A CA 1
ATOM 8439 C C . LEU A 1 1095 ? 10.333 1.824 46.049 1.00 95.69 1095 LEU A C 1
ATOM 8441 O O . LEU A 1 1095 ? 10.843 2.192 47.108 1.00 95.69 1095 LEU A O 1
ATOM 8445 N N . VAL A 1 1096 ? 9.413 0.861 46.012 1.00 96.56 1096 VAL A N 1
ATOM 8446 C CA . VAL A 1 1096 ? 8.967 0.138 47.218 1.00 96.56 1096 VAL A CA 1
ATOM 8447 C C . VAL A 1 1096 ? 10.126 -0.658 47.860 1.00 96.56 1096 VAL A C 1
ATOM 8449 O O . VAL A 1 1096 ? 11.099 -1.002 47.179 1.00 96.56 1096 VAL A O 1
ATOM 8452 N N . PRO A 1 1097 ? 10.103 -0.945 49.176 1.00 95.44 1097 PRO A N 1
ATOM 8453 C CA . PRO A 1 1097 ? 11.159 -1.736 49.800 1.00 95.44 1097 PRO A CA 1
ATOM 8454 C C . PRO A 1 1097 ? 11.114 -3.189 49.308 1.00 95.44 1097 PRO A C 1
ATOM 8456 O O . PRO A 1 1097 ? 10.052 -3.757 49.056 1.00 95.44 1097 PRO A O 1
ATOM 8459 N N . ARG A 1 1098 ? 12.290 -3.811 49.190 1.00 93.62 1098 ARG A N 1
ATOM 8460 C CA . ARG A 1 1098 ? 12.388 -5.266 49.000 1.00 93.62 1098 ARG A CA 1
ATOM 8461 C C . ARG A 1 1098 ? 12.213 -5.954 50.351 1.00 93.62 1098 ARG A C 1
ATOM 8463 O O . ARG A 1 1098 ? 12.679 -5.417 51.349 1.00 93.62 1098 ARG A O 1
ATOM 8470 N N . ASN A 1 1099 ? 11.656 -7.164 50.366 1.00 93.88 1099 ASN A N 1
ATOM 8471 C CA . ASN A 1 1099 ? 11.634 -8.047 51.534 1.00 93.88 1099 ASN A CA 1
ATOM 8472 C C . ASN A 1 1099 ? 13.057 -8.543 51.854 1.00 93.88 1099 ASN A C 1
ATOM 8474 O O . ASN A 1 1099 ? 13.447 -9.661 51.520 1.00 93.88 1099 ASN A O 1
ATOM 8478 N N . ARG A 1 1100 ? 13.884 -7.648 52.396 1.00 92.06 1100 ARG A N 1
ATOM 8479 C CA . ARG A 1 1100 ? 15.257 -7.891 52.836 1.00 92.06 1100 ARG A CA 1
ATOM 8480 C C . ARG A 1 1100 ? 15.427 -7.242 54.194 1.00 92.06 1100 ARG A C 1
ATOM 8482 O O . ARG A 1 1100 ? 15.305 -6.024 54.300 1.00 92.06 1100 ARG A O 1
ATOM 8489 N N . TRP A 1 1101 ? 15.723 -8.062 55.187 1.00 93.62 1101 TRP A N 1
ATOM 8490 C CA . TRP A 1 1101 ? 15.801 -7.652 56.579 1.00 93.62 1101 TRP A CA 1
ATOM 8491 C C . TRP A 1 1101 ? 17.253 -7.607 57.054 1.00 93.62 1101 TRP A C 1
ATOM 8493 O O . TRP A 1 1101 ? 18.066 -8.448 56.671 1.00 93.62 1101 TRP A O 1
ATOM 8503 N N . SER A 1 1102 ? 17.569 -6.608 57.875 1.00 91.69 1102 SER A N 1
ATOM 8504 C CA . SER A 1 1102 ? 18.786 -6.515 58.688 1.00 91.69 1102 SER A CA 1
ATOM 8505 C C . SER A 1 1102 ? 18.384 -5.951 60.042 1.00 91.69 1102 SER A C 1
ATOM 8507 O O . SER A 1 1102 ? 17.615 -4.995 60.093 1.00 91.69 1102 SER A O 1
ATOM 8509 N N . ASP A 1 1103 ? 18.865 -6.549 61.130 1.00 90.06 1103 ASP A N 1
ATOM 8510 C CA . ASP A 1 1103 ? 18.634 -6.060 62.499 1.00 90.06 1103 ASP A CA 1
ATOM 8511 C C . ASP A 1 1103 ? 17.146 -5.827 62.842 1.00 90.06 1103 ASP A C 1
ATOM 8513 O O . ASP A 1 1103 ? 16.772 -4.842 63.477 1.00 90.06 1103 ASP A O 1
ATOM 8517 N N . GLY A 1 1104 ? 16.270 -6.734 62.385 1.00 87.56 1104 GLY A N 1
ATOM 8518 C CA . GLY A 1 1104 ? 14.822 -6.660 62.630 1.00 87.56 1104 GLY A CA 1
ATOM 8519 C C . GLY A 1 1104 ? 14.110 -5.533 61.876 1.00 87.56 1104 GLY A C 1
ATOM 8520 O O . GLY A 1 1104 ? 12.995 -5.160 62.240 1.00 87.56 1104 GLY A O 1
ATOM 8521 N N . LYS A 1 1105 ? 14.748 -4.978 60.841 1.00 92.75 1105 LYS A N 1
ATOM 8522 C CA . LYS A 1 1105 ? 14.238 -3.872 60.030 1.00 92.75 1105 LYS A CA 1
ATOM 8523 C C . LYS A 1 1105 ? 14.356 -4.173 58.542 1.00 92.75 1105 LYS A C 1
ATOM 8525 O O . LYS A 1 1105 ? 15.368 -4.711 58.089 1.00 92.75 1105 LYS A O 1
ATOM 8530 N N . VAL A 1 1106 ? 13.350 -3.792 57.758 1.00 93.81 1106 VAL A N 1
ATOM 8531 C CA . VAL A 1 1106 ? 13.417 -3.925 56.298 1.00 93.81 1106 VAL A CA 1
ATOM 8532 C C . VAL A 1 1106 ? 14.320 -2.840 55.696 1.00 93.81 1106 VAL A C 1
ATOM 8534 O O . VAL A 1 1106 ? 14.345 -1.687 56.143 1.00 93.81 1106 VAL A O 1
ATOM 8537 N N . GLY A 1 1107 ? 15.107 -3.211 54.686 1.00 88.44 1107 GLY A N 1
ATOM 8538 C CA . GLY A 1 1107 ? 16.101 -2.333 54.075 1.00 88.44 1107 GLY A CA 1
ATOM 8539 C C . GLY A 1 1107 ? 15.486 -1.125 53.359 1.00 88.44 1107 GLY A C 1
ATOM 8540 O O . GLY A 1 1107 ? 14.596 -1.276 52.519 1.00 88.44 1107 GLY A O 1
ATOM 8541 N N . ARG A 1 1108 ? 16.022 0.072 53.637 1.00 91.12 1108 ARG A N 1
ATOM 8542 C CA . ARG A 1 1108 ? 15.667 1.325 52.952 1.00 91.12 1108 ARG A CA 1
ATOM 8543 C C . ARG A 1 1108 ? 16.680 1.692 51.866 1.00 91.12 1108 ARG A C 1
ATOM 8545 O O . ARG A 1 1108 ? 17.871 1.425 51.985 1.00 91.12 1108 ARG A O 1
ATOM 8552 N N . ALA A 1 1109 ? 16.207 2.344 50.810 1.00 87.69 1109 ALA A N 1
ATOM 8553 C CA . ALA A 1 1109 ? 16.981 2.726 49.626 1.00 87.69 1109 ALA A CA 1
ATOM 8554 C C . ALA A 1 1109 ? 17.344 4.228 49.596 1.00 87.69 1109 ALA A C 1
ATOM 8556 O O . ALA A 1 1109 ? 17.445 4.823 48.517 1.00 87.69 1109 ALA A O 1
ATOM 8557 N N . GLY A 1 1110 ? 17.539 4.833 50.775 1.00 83.19 1110 GLY A N 1
ATOM 8558 C CA . GLY A 1 1110 ? 17.708 6.279 50.973 1.00 83.19 1110 GLY A CA 1
ATOM 8559 C C . GLY A 1 1110 ? 18.912 6.909 50.268 1.00 83.19 1110 GLY A C 1
ATOM 8560 O O . GLY A 1 1110 ? 18.789 8.037 49.810 1.00 83.19 1110 GLY A O 1
ATOM 8561 N N . ASP A 1 1111 ? 20.007 6.164 50.089 1.00 87.62 1111 ASP A N 1
ATOM 8562 C CA . ASP A 1 1111 ? 21.247 6.644 49.444 1.00 87.62 1111 ASP A CA 1
ATOM 8563 C C . ASP A 1 1111 ? 21.439 6.091 48.015 1.00 87.62 1111 ASP A C 1
ATOM 8565 O O . ASP A 1 1111 ? 22.536 6.088 47.455 1.00 87.62 1111 ASP A O 1
ATOM 8569 N N . SER A 1 1112 ? 20.370 5.560 47.413 1.00 91.94 1112 SER A N 1
ATOM 8570 C CA . SER A 1 1112 ? 20.386 4.951 46.072 1.00 91.94 1112 SER A CA 1
ATOM 8571 C C . SER A 1 1112 ? 19.203 5.447 45.234 1.00 91.94 1112 SER A C 1
ATOM 8573 O O . SER A 1 1112 ? 18.829 6.606 45.365 1.00 91.94 1112 SER A O 1
ATOM 8575 N N . HIS A 1 1113 ? 18.584 4.616 44.387 1.00 94.12 1113 HIS A N 1
ATOM 8576 C CA . HIS A 1 1113 ? 17.480 5.017 43.501 1.00 94.12 1113 HIS A CA 1
ATOM 8577 C C . HIS A 1 1113 ? 16.328 5.733 44.222 1.00 94.12 1113 HIS A C 1
ATOM 8579 O O . HIS A 1 1113 ? 15.753 6.655 43.651 1.00 94.12 1113 HIS A O 1
ATOM 8585 N N . GLY A 1 1114 ? 16.025 5.376 45.477 1.00 93.81 1114 GLY A N 1
ATOM 8586 C CA . GLY A 1 1114 ? 15.025 6.082 46.289 1.00 93.81 1114 GLY A CA 1
ATOM 8587 C C . GLY A 1 1114 ? 15.456 7.510 46.640 1.00 93.81 1114 GLY A C 1
ATOM 8588 O O . GLY A 1 1114 ? 14.695 8.456 46.442 1.00 93.81 1114 GLY A O 1
ATOM 8589 N N . GLY A 1 1115 ? 16.704 7.677 47.082 1.00 95.00 1115 GLY A N 1
ATOM 8590 C CA . GLY A 1 1115 ? 17.326 8.983 47.320 1.00 95.00 1115 GLY A CA 1
ATOM 8591 C C . GLY A 1 1115 ? 17.506 9.824 46.062 1.00 95.00 1115 GLY A C 1
ATOM 8592 O O . GLY A 1 1115 ? 17.245 11.022 46.078 1.00 95.00 1115 GLY A O 1
ATOM 8593 N N . TRP A 1 1116 ? 17.903 9.208 44.948 1.00 97.19 1116 TRP A N 1
ATOM 8594 C CA . TRP A 1 1116 ? 18.056 9.894 43.665 1.00 97.19 1116 TRP A CA 1
ATOM 8595 C C . TRP A 1 1116 ? 16.712 10.375 43.125 1.00 97.19 1116 TRP A C 1
ATOM 8597 O O . TRP A 1 1116 ? 16.622 11.510 42.671 1.00 97.19 1116 TRP A O 1
ATOM 8607 N N . ALA A 1 1117 ? 1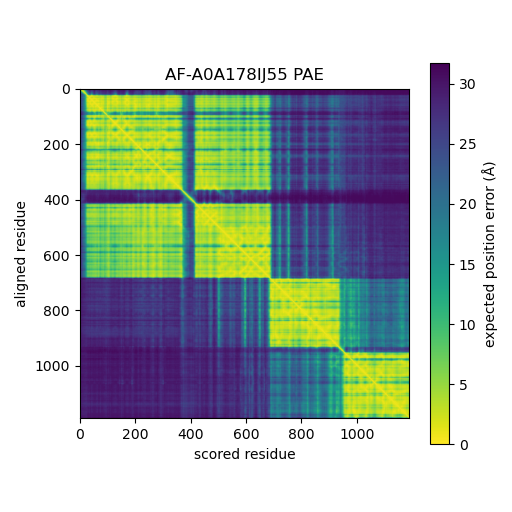5.652 9.566 43.233 1.00 97.31 1117 ALA A N 1
ATOM 8608 C CA . ALA A 1 1117 ? 14.299 10.001 42.890 1.00 97.31 1117 ALA A CA 1
ATOM 8609 C C . ALA A 1 1117 ? 13.863 11.209 43.739 1.00 97.31 1117 ALA A C 1
ATOM 8611 O O . ALA A 1 1117 ? 13.338 12.178 43.189 1.00 97.31 1117 ALA A O 1
ATOM 8612 N N . ARG A 1 1118 ? 14.156 11.196 45.051 1.00 97.38 1118 ARG A N 1
ATOM 8613 C CA . ARG A 1 1118 ? 13.914 12.334 45.956 1.00 97.38 1118 ARG A CA 1
ATOM 8614 C C . ARG A 1 1118 ? 14.681 13.584 45.522 1.00 97.38 1118 ARG A C 1
ATOM 8616 O O . ARG A 1 1118 ? 14.099 14.662 45.455 1.00 97.38 1118 ARG A O 1
ATOM 8623 N N . ALA A 1 1119 ? 15.966 13.438 45.207 1.00 96.88 1119 ALA A N 1
ATOM 8624 C CA . ALA A 1 1119 ? 16.818 14.542 44.778 1.00 96.88 1119 ALA A CA 1
ATOM 8625 C C . ALA A 1 1119 ? 16.316 15.181 43.474 1.00 96.88 1119 ALA A C 1
ATOM 8627 O O . ALA A 1 1119 ? 16.203 16.400 43.411 1.00 96.88 1119 ALA A O 1
ATOM 8628 N N . ILE A 1 1120 ? 15.929 14.381 42.472 1.00 97.81 1120 ILE A N 1
ATOM 8629 C CA . ILE A 1 1120 ? 15.376 14.899 41.208 1.00 97.81 1120 ILE A CA 1
ATOM 8630 C C . ILE A 1 1120 ? 14.013 15.562 41.411 1.00 97.81 1120 ILE A C 1
ATOM 8632 O O . ILE A 1 1120 ? 13.720 16.584 40.788 1.00 97.81 1120 ILE A O 1
ATOM 8636 N N . ALA A 1 1121 ? 13.165 15.010 42.279 1.00 96.38 1121 ALA A N 1
ATOM 8637 C CA . ALA A 1 1121 ? 11.888 15.631 42.599 1.00 96.38 1121 ALA A CA 1
ATOM 8638 C C . ALA A 1 1121 ? 12.090 17.015 43.245 1.00 96.38 1121 ALA A C 1
ATOM 8640 O O . ALA A 1 1121 ? 11.462 17.979 42.814 1.00 96.38 1121 ALA A O 1
ATOM 8641 N N . ALA A 1 1122 ? 13.039 17.140 44.180 1.00 96.44 1122 ALA A N 1
ATOM 8642 C CA . ALA A 1 1122 ? 13.420 18.424 44.769 1.00 96.44 1122 ALA A CA 1
ATOM 8643 C C . ALA A 1 1122 ? 14.024 19.390 43.731 1.00 96.44 1122 ALA A C 1
ATOM 8645 O O . ALA A 1 1122 ? 13.601 20.540 43.654 1.00 96.44 1122 ALA A O 1
ATOM 8646 N N . GLU A 1 1123 ? 14.952 18.914 42.894 1.00 96.50 1123 GLU A N 1
ATOM 8647 C CA . GLU A 1 1123 ? 15.596 19.698 41.827 1.00 96.50 1123 GLU A CA 1
ATOM 8648 C C . GLU A 1 1123 ? 14.573 20.282 40.842 1.00 96.50 1123 GLU A C 1
ATOM 8650 O O . GLU A 1 1123 ? 14.672 21.433 40.430 1.00 96.50 1123 GLU A O 1
ATOM 8655 N N . THR A 1 1124 ? 13.564 19.493 40.473 1.00 95.62 1124 THR A N 1
ATOM 8656 C CA . THR A 1 1124 ? 12.558 19.874 39.470 1.00 95.62 1124 THR A CA 1
ATOM 8657 C C . THR A 1 1124 ? 11.313 20.536 40.064 1.00 95.62 1124 THR A C 1
ATOM 8659 O O . THR A 1 1124 ? 10.391 20.872 39.312 1.00 95.62 1124 THR A O 1
ATOM 8662 N N . GLY A 1 1125 ? 11.234 20.687 41.391 1.00 94.69 1125 GLY A N 1
ATOM 8663 C CA . GLY A 1 1125 ? 10.028 21.152 42.082 1.00 94.69 1125 GLY A CA 1
ATOM 8664 C C . GLY A 1 1125 ? 8.814 20.246 41.836 1.00 94.69 1125 GLY A C 1
ATOM 8665 O O . GLY A 1 1125 ? 7.702 20.730 41.648 1.00 94.69 1125 GLY A O 1
ATOM 8666 N N . THR A 1 1126 ? 9.027 18.936 41.719 1.00 95.31 1126 THR A N 1
ATOM 8667 C CA . THR A 1 1126 ? 7.966 17.944 41.496 1.00 95.31 1126 THR A CA 1
ATOM 8668 C C . THR A 1 1126 ? 7.548 17.319 42.830 1.00 95.31 1126 THR A C 1
ATOM 8670 O O . THR A 1 1126 ? 8.430 16.942 43.603 1.00 95.31 1126 THR A O 1
ATOM 8673 N N . PRO A 1 1127 ? 6.241 17.148 43.115 1.00 96.00 1127 PRO A N 1
ATOM 8674 C CA . PRO A 1 1127 ? 5.785 16.417 44.294 1.00 96.00 1127 PRO A CA 1
ATOM 8675 C C . PRO A 1 1127 ? 6.431 15.031 44.411 1.00 96.00 1127 PRO A C 1
ATOM 8677 O O . PRO A 1 1127 ? 6.500 14.277 43.434 1.00 96.00 1127 PRO A O 1
ATOM 8680 N N . PHE A 1 1128 ? 6.884 14.698 45.620 1.00 96.44 1128 PHE A N 1
ATOM 8681 C CA . PHE A 1 1128 ? 7.574 13.448 45.924 1.00 96.44 1128 PHE A CA 1
ATOM 8682 C C . PHE A 1 1128 ? 6.817 12.637 46.972 1.00 96.44 1128 PHE A C 1
ATOM 8684 O O . PHE A 1 1128 ? 6.447 13.166 48.019 1.00 96.44 1128 PHE A O 1
ATOM 8691 N N . VAL A 1 1129 ? 6.644 11.342 46.714 1.00 97.00 1129 VAL A N 1
ATOM 8692 C CA . VAL A 1 1129 ? 6.075 10.379 47.661 1.00 97.00 1129 VAL A CA 1
ATOM 8693 C C . VAL A 1 1129 ? 7.122 9.325 48.005 1.00 97.00 1129 VAL A C 1
ATOM 8695 O O . VAL A 1 1129 ? 7.585 8.578 47.140 1.00 97.00 1129 VAL A O 1
ATOM 8698 N N . ASP A 1 1130 ? 7.480 9.229 49.284 1.00 96.69 1130 ASP A N 1
ATOM 8699 C CA . ASP A 1 1130 ? 8.493 8.278 49.741 1.00 96.69 1130 ASP A CA 1
ATOM 8700 C C . ASP A 1 1130 ? 7.908 6.893 50.059 1.00 96.69 1130 ASP A C 1
ATOM 8702 O O . ASP A 1 1130 ? 7.862 6.466 51.215 1.00 96.69 1130 ASP A O 1
ATOM 8706 N N . LEU A 1 1131 ? 7.448 6.178 49.026 1.00 97.69 1131 LEU A N 1
ATOM 8707 C CA . LEU A 1 1131 ? 6.896 4.827 49.184 1.00 97.69 1131 LEU A CA 1
ATOM 8708 C C . LEU A 1 1131 ? 7.889 3.860 49.834 1.00 97.69 1131 LEU A C 1
ATOM 8710 O O 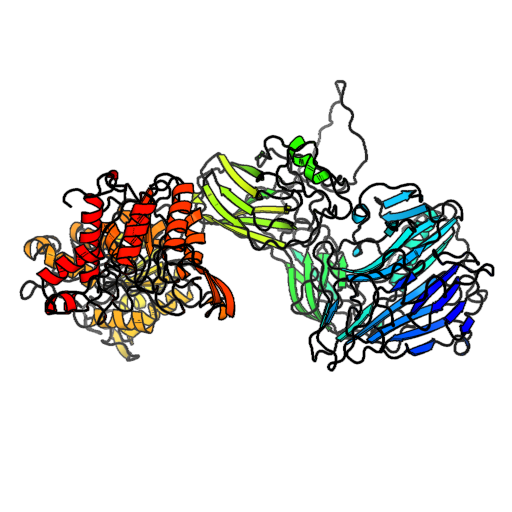. LEU A 1 1131 ? 7.465 2.971 50.568 1.00 97.69 1131 LEU A O 1
ATOM 8714 N N . ASN A 1 1132 ? 9.194 4.035 49.602 1.00 96.75 1132 ASN A N 1
ATOM 8715 C CA . ASN A 1 1132 ? 10.225 3.202 50.207 1.00 96.75 1132 ASN A CA 1
ATOM 8716 C C . ASN A 1 1132 ? 10.136 3.215 51.736 1.00 96.75 1132 ASN A C 1
ATOM 8718 O O . ASN A 1 1132 ? 10.020 2.159 52.349 1.00 96.75 1132 ASN A O 1
ATOM 8722 N N . THR A 1 1133 ? 10.155 4.412 52.326 1.00 96.19 1133 THR A N 1
ATOM 8723 C CA . THR A 1 1133 ? 10.114 4.602 53.780 1.00 96.19 1133 THR A CA 1
ATOM 8724 C C . THR A 1 1133 ? 8.743 4.237 54.343 1.00 96.19 1133 THR A C 1
ATOM 8726 O O . THR A 1 1133 ? 8.660 3.439 55.269 1.00 96.19 1133 THR A O 1
ATOM 8729 N N . LEU A 1 1134 ? 7.660 4.735 53.737 1.00 97.44 1134 LEU A N 1
ATOM 8730 C CA . LEU A 1 1134 ? 6.300 4.533 54.252 1.00 97.44 1134 LEU A CA 1
ATOM 8731 C C . LEU A 1 1134 ? 5.892 3.055 54.293 1.00 97.44 1134 LEU A C 1
ATOM 8733 O O . LEU A 1 1134 ? 5.286 2.592 55.258 1.00 97.44 1134 LEU A O 1
ATOM 8737 N N . ILE A 1 1135 ? 6.229 2.300 53.248 1.00 97.75 1135 ILE A N 1
ATOM 8738 C CA . ILE A 1 1135 ? 5.940 0.865 53.202 1.00 97.75 1135 ILE A CA 1
ATOM 8739 C C . ILE A 1 1135 ? 6.917 0.100 54.102 1.00 97.75 1135 ILE A C 1
ATOM 8741 O O . ILE A 1 1135 ? 6.513 -0.875 54.733 1.00 97.75 1135 ILE A O 1
ATOM 8745 N N . ALA A 1 1136 ? 8.174 0.548 54.215 1.00 96.62 1136 ALA A N 1
ATOM 8746 C CA . ALA A 1 1136 ? 9.142 -0.076 55.113 1.00 96.62 1136 ALA A CA 1
ATOM 8747 C C . ALA A 1 1136 ? 8.706 0.023 56.578 1.00 96.62 1136 ALA A C 1
ATOM 8749 O O . ALA A 1 1136 ? 8.785 -0.961 57.307 1.00 96.62 1136 ALA A O 1
ATOM 8750 N N . ASP A 1 1137 ? 8.187 1.177 56.990 1.00 97.06 1137 ASP A N 1
ATOM 8751 C CA . ASP A 1 1137 ? 7.681 1.391 58.344 1.00 97.06 1137 ASP A CA 1
ATOM 8752 C C . ASP A 1 1137 ? 6.451 0.515 58.631 1.00 97.06 1137 ASP A C 1
ATOM 8754 O O . ASP A 1 1137 ? 6.315 -0.028 59.730 1.00 97.06 1137 ASP A O 1
ATOM 8758 N N . TYR A 1 1138 ? 5.587 0.296 57.632 1.00 97.12 1138 TYR A N 1
ATOM 8759 C CA . TYR A 1 1138 ? 4.487 -0.661 57.759 1.00 97.12 1138 TYR A CA 1
ATOM 8760 C C . TYR A 1 1138 ? 4.993 -2.104 57.902 1.00 97.12 1138 TYR A C 1
ATOM 8762 O O . TYR A 1 1138 ? 4.561 -2.806 58.816 1.00 97.12 1138 TYR A O 1
ATOM 8770 N N . TYR A 1 1139 ? 5.926 -2.547 57.056 1.00 97.25 1139 TYR A N 1
ATOM 8771 C CA . TYR A 1 1139 ? 6.503 -3.893 57.152 1.00 97.25 1139 TYR A CA 1
ATOM 8772 C C . TYR A 1 1139 ? 7.213 -4.120 58.487 1.00 97.25 1139 TYR A C 1
ATOM 8774 O O . TYR A 1 1139 ? 6.974 -5.135 59.139 1.00 97.25 1139 TYR A O 1
ATOM 8782 N N . ASP A 1 1140 ? 7.984 -3.143 58.962 1.00 96.81 1140 ASP A N 1
ATOM 8783 C CA . ASP A 1 1140 ? 8.587 -3.169 60.295 1.00 96.81 1140 ASP A CA 1
ATOM 8784 C C . ASP A 1 1140 ? 7.543 -3.363 61.406 1.00 96.81 1140 ASP A C 1
ATOM 8786 O O . ASP A 1 1140 ? 7.826 -4.032 62.397 1.00 96.81 1140 ASP A O 1
ATOM 8790 N N . SER A 1 1141 ? 6.348 -2.778 61.260 1.00 96.44 1141 SER A N 1
ATOM 8791 C CA . SER A 1 1141 ? 5.289 -2.856 62.275 1.00 96.44 1141 SER A CA 1
ATOM 8792 C C . SER A 1 1141 ? 4.618 -4.231 62.370 1.00 96.44 1141 SER A C 1
ATOM 8794 O O . SER A 1 1141 ? 4.143 -4.598 63.443 1.00 96.44 1141 SER A O 1
ATOM 8796 N N . ILE A 1 1142 ? 4.592 -4.996 61.271 1.00 95.38 1142 ILE A N 1
ATOM 8797 C CA . ILE A 1 1142 ? 3.997 -6.345 61.217 1.00 95.38 1142 ILE A CA 1
ATOM 8798 C C . ILE A 1 1142 ? 5.049 -7.458 61.370 1.00 95.38 1142 ILE A C 1
ATOM 8800 O O . ILE A 1 1142 ? 4.714 -8.616 61.619 1.00 95.38 1142 ILE A O 1
ATOM 8804 N N . GLY A 1 1143 ? 6.333 -7.109 61.252 1.00 93.00 1143 GLY A N 1
ATOM 8805 C CA . GLY A 1 1143 ? 7.459 -8.028 61.378 1.00 93.00 1143 GLY A CA 1
ATOM 8806 C C . GLY A 1 1143 ? 7.714 -8.881 60.129 1.00 93.00 1143 GLY A C 1
ATOM 8807 O O . GLY A 1 1143 ? 6.933 -8.910 59.173 1.00 93.00 1143 GLY A O 1
ATOM 8808 N N . GLU A 1 1144 ? 8.847 -9.587 60.137 1.00 94.06 1144 GLU A N 1
ATOM 8809 C CA . GLU A 1 1144 ? 9.381 -10.318 58.979 1.00 94.06 1144 GLU A CA 1
ATOM 8810 C C . GLU A 1 1144 ? 8.466 -11.452 58.495 1.00 94.06 1144 GLU A C 1
ATOM 8812 O O . GLU A 1 1144 ? 8.215 -11.570 57.296 1.00 94.06 1144 GLU A O 1
ATOM 8817 N N . GLU A 1 1145 ? 7.912 -12.249 59.412 1.00 91.88 1145 GLU A N 1
ATOM 8818 C CA . GLU A 1 1145 ? 7.065 -13.399 59.067 1.00 91.88 1145 GLU A CA 1
ATOM 8819 C C . GLU A 1 1145 ? 5.766 -12.970 58.366 1.00 91.88 1145 GLU A C 1
ATOM 8821 O O . GLU A 1 1145 ? 5.420 -13.490 57.303 1.00 91.88 1145 GLU A O 1
ATOM 8826 N N . GLN A 1 1146 ? 5.069 -11.973 58.921 1.00 92.19 1146 GLN A N 1
ATOM 8827 C CA . GLN A 1 1146 ? 3.834 -11.457 58.327 1.00 92.19 1146 GLN A CA 1
ATOM 8828 C C . GLN A 1 1146 ? 4.117 -10.722 57.016 1.00 92.19 1146 GLN A C 1
ATOM 8830 O O . GLN A 1 1146 ? 3.347 -10.845 56.063 1.00 92.19 1146 GLN A O 1
ATOM 8835 N N . THR A 1 1147 ? 5.251 -10.019 56.929 1.00 95.25 1147 THR A N 1
ATOM 8836 C CA . THR A 1 1147 ? 5.696 -9.389 55.683 1.00 95.25 1147 THR A CA 1
ATOM 8837 C C . THR A 1 1147 ? 5.953 -10.432 54.600 1.00 95.25 1147 THR A C 1
ATOM 8839 O O . THR A 1 1147 ? 5.493 -10.253 53.477 1.00 95.25 1147 THR A O 1
ATOM 8842 N N . ALA A 1 1148 ? 6.607 -11.556 54.908 1.00 92.50 1148 ALA A N 1
ATOM 8843 C CA . ALA A 1 1148 ? 6.870 -12.612 53.930 1.00 92.50 1148 ALA A CA 1
ATOM 8844 C C . ALA A 1 1148 ? 5.580 -13.177 53.301 1.00 92.50 1148 ALA A C 1
ATOM 8846 O O . ALA A 1 1148 ? 5.558 -13.472 52.105 1.00 92.50 1148 ALA A O 1
ATOM 8847 N N . ALA A 1 1149 ? 4.482 -13.248 54.064 1.00 91.00 1149 ALA A N 1
ATOM 8848 C CA . ALA A 1 1149 ? 3.174 -13.683 53.565 1.00 91.00 1149 ALA A CA 1
ATOM 8849 C C . ALA A 1 1149 ? 2.534 -12.711 52.551 1.00 91.00 1149 ALA A C 1
ATOM 8851 O O . ALA A 1 1149 ? 1.594 -13.085 51.847 1.00 91.00 1149 ALA A O 1
ATOM 8852 N N . LEU A 1 1150 ? 3.039 -11.479 52.440 1.00 93.19 1150 LEU A N 1
ATOM 8853 C CA . LEU A 1 1150 ? 2.590 -10.475 51.471 1.00 93.19 1150 LEU A CA 1
ATOM 8854 C C . LEU A 1 1150 ? 3.335 -10.549 50.132 1.00 93.19 1150 LEU A C 1
ATOM 8856 O O . LEU A 1 1150 ? 2.991 -9.814 49.203 1.00 93.19 1150 LEU A O 1
ATOM 8860 N N . PHE A 1 1151 ? 4.330 -11.432 50.000 1.00 93.12 1151 PHE A N 1
ATOM 8861 C CA . PHE A 1 1151 ? 5.121 -11.574 48.783 1.00 93.12 1151 PHE A CA 1
ATOM 8862 C C . PHE A 1 1151 ? 4.758 -12.818 47.964 1.00 93.12 1151 PHE A C 1
ATOM 8864 O O . PHE A 1 1151 ? 4.308 -13.838 48.484 1.00 93.12 1151 PHE A O 1
ATOM 8871 N N . ALA A 1 1152 ? 4.892 -12.697 46.642 1.00 84.94 1152 ALA A N 1
ATOM 8872 C CA . ALA A 1 1152 ? 4.735 -13.797 45.690 1.00 84.94 1152 ALA A CA 1
ATOM 8873 C C . ALA A 1 1152 ? 6.074 -14.492 45.402 1.00 84.94 1152 ALA A C 1
ATOM 8875 O O . ALA A 1 1152 ? 6.103 -15.678 45.078 1.00 84.94 1152 ALA A O 1
ATOM 8876 N N . ASP A 1 1153 ? 7.177 -13.756 45.555 1.00 86.31 1153 ASP A N 1
ATOM 8877 C CA . ASP A 1 1153 ? 8.539 -14.279 45.530 1.00 86.31 1153 ASP A CA 1
ATOM 8878 C C . ASP A 1 1153 ? 9.286 -13.947 46.831 1.00 86.31 1153 ASP A C 1
ATOM 8880 O O . ASP A 1 1153 ? 8.762 -13.293 47.724 1.00 86.31 1153 ASP A O 1
ATOM 8884 N N . LYS A 1 1154 ? 10.530 -14.407 46.975 1.00 86.12 1154 LYS A N 1
ATOM 8885 C CA . LYS A 1 1154 ? 11.275 -14.247 48.233 1.00 86.12 1154 LYS A CA 1
ATOM 8886 C C . LYS A 1 1154 ? 11.620 -12.796 48.596 1.00 86.12 1154 LYS A C 1
ATOM 8888 O O . LYS A 1 1154 ? 11.988 -12.552 49.737 1.00 86.12 1154 LYS A O 1
ATOM 8893 N N . THR A 1 1155 ? 11.608 -11.858 47.649 1.00 86.75 1155 THR A N 1
ATOM 8894 C CA . THR A 1 1155 ? 12.295 -10.567 47.813 1.00 86.75 1155 THR A CA 1
ATOM 8895 C C . THR A 1 1155 ? 11.594 -9.341 47.235 1.00 86.75 1155 THR A C 1
ATOM 8897 O O . THR A 1 1155 ? 11.712 -8.280 47.834 1.00 86.75 1155 THR A O 1
ATOM 8900 N N . THR A 1 1156 ? 10.975 -9.402 46.055 1.00 88.56 1156 THR A N 1
ATOM 8901 C CA . THR A 1 1156 ? 10.715 -8.191 45.254 1.00 88.56 1156 THR A CA 1
ATOM 8902 C C . THR A 1 1156 ? 9.241 -7.992 44.939 1.00 88.56 1156 THR A C 1
ATOM 8904 O O . THR A 1 1156 ? 8.737 -6.897 45.172 1.00 88.56 1156 THR A O 1
ATOM 8907 N N . HIS A 1 1157 ? 8.541 -9.002 44.426 1.00 90.75 1157 HIS A N 1
ATOM 8908 C CA . HIS A 1 1157 ? 7.153 -8.828 44.006 1.00 90.75 1157 HIS A CA 1
ATOM 8909 C C . HIS A 1 1157 ? 6.188 -9.245 45.110 1.00 90.75 1157 HIS A C 1
ATOM 8911 O O . HIS A 1 1157 ? 6.239 -10.370 45.621 1.00 90.75 1157 HIS A O 1
ATOM 8917 N N . THR A 1 1158 ? 5.269 -8.341 45.446 1.00 91.94 1158 THR A N 1
ATOM 8918 C CA . THR A 1 1158 ? 4.164 -8.656 46.341 1.00 91.94 1158 THR A CA 1
ATOM 8919 C C . THR A 1 1158 ? 3.181 -9.613 45.668 1.00 91.94 1158 THR A C 1
ATOM 8921 O O . THR A 1 1158 ? 3.100 -9.699 44.441 1.00 91.94 1158 THR A O 1
ATOM 8924 N N . ASN A 1 1159 ? 2.423 -10.357 46.470 1.00 82.75 1159 ASN A N 1
ATOM 8925 C CA . ASN A 1 1159 ? 1.187 -10.973 46.000 1.00 82.75 1159 ASN A CA 1
ATOM 8926 C C . ASN A 1 1159 ? 0.047 -9.935 46.019 1.00 82.75 1159 ASN A C 1
ATOM 8928 O O . ASN A 1 1159 ? 0.268 -8.766 46.336 1.00 82.75 1159 ASN A O 1
ATOM 8932 N N . TRP A 1 1160 ? -1.181 -10.330 45.667 1.00 80.75 1160 TRP A N 1
ATOM 8933 C CA . TRP A 1 1160 ? -2.303 -9.384 45.598 1.00 80.75 1160 TRP A CA 1
ATOM 8934 C C . TRP A 1 1160 ? -2.561 -8.674 46.935 1.00 80.75 1160 TRP A C 1
ATOM 8936 O O . TRP A 1 1160 ? -2.743 -7.459 46.950 1.00 80.75 1160 TRP A O 1
ATOM 8946 N N . ALA A 1 1161 ? -2.493 -9.396 48.059 1.00 79.12 1161 ALA A N 1
ATOM 8947 C CA . ALA A 1 1161 ? -2.695 -8.811 49.384 1.00 79.12 1161 ALA A CA 1
ATOM 8948 C C . ALA A 1 1161 ? -1.625 -7.754 49.702 1.00 79.12 1161 ALA A C 1
ATOM 8950 O O . ALA A 1 1161 ? -1.956 -6.644 50.118 1.00 79.12 1161 ALA A O 1
ATOM 8951 N N . GLY A 1 1162 ? -0.352 -8.056 49.424 1.00 88.75 1162 GLY A N 1
ATOM 8952 C CA . GLY A 1 1162 ? 0.731 -7.084 49.581 1.00 88.75 1162 GLY A CA 1
ATOM 8953 C C . GLY A 1 1162 ? 0.601 -5.881 48.643 1.00 88.75 1162 GLY A C 1
ATOM 8954 O O . GLY A 1 1162 ? 0.815 -4.745 49.060 1.00 88.75 1162 GLY A O 1
ATOM 8955 N N . ALA A 1 1163 ? 0.189 -6.096 47.390 1.00 89.69 1163 ALA A N 1
ATOM 8956 C CA . ALA A 1 1163 ? -0.048 -5.015 46.435 1.00 89.69 1163 ALA A CA 1
ATOM 8957 C C . ALA A 1 1163 ? -1.188 -4.082 46.875 1.00 89.69 1163 ALA A C 1
ATOM 8959 O O . ALA A 1 1163 ? -1.052 -2.869 46.737 1.00 89.69 1163 ALA A O 1
ATOM 8960 N N . VAL A 1 1164 ? -2.279 -4.618 47.438 1.00 83.88 1164 VAL A N 1
ATOM 8961 C CA . VAL A 1 1164 ? -3.399 -3.827 47.984 1.00 83.88 1164 VAL A CA 1
ATOM 8962 C C . VAL A 1 1164 ? -2.937 -2.954 49.150 1.00 83.88 1164 VAL A C 1
ATOM 8964 O O . VAL A 1 1164 ? -3.268 -1.770 49.196 1.00 83.88 1164 VAL A O 1
ATOM 8967 N N . ILE A 1 1165 ? -2.136 -3.502 50.066 1.00 91.62 1165 ILE A N 1
ATOM 8968 C CA . ILE A 1 1165 ? -1.566 -2.739 51.185 1.00 91.62 1165 ILE A CA 1
ATOM 8969 C C . ILE A 1 1165 ? -0.676 -1.607 50.662 1.00 91.62 1165 ILE A C 1
ATOM 8971 O O . ILE A 1 1165 ? -0.861 -0.450 51.040 1.00 91.62 1165 ILE A O 1
ATOM 8975 N N . ASN A 1 1166 ? 0.246 -1.916 49.749 1.00 95.88 1166 ASN A N 1
ATOM 8976 C CA . ASN A 1 1166 ? 1.155 -0.921 49.183 1.00 95.88 1166 ASN A CA 1
ATOM 8977 C C . ASN A 1 1166 ? 0.391 0.173 48.423 1.00 95.88 1166 ASN A C 1
ATOM 8979 O O . ASN A 1 1166 ? 0.731 1.348 48.528 1.00 95.88 1166 ASN A O 1
ATOM 8983 N N . ALA A 1 1167 ? -0.677 -0.188 47.708 1.00 93.06 1167 ALA A N 1
ATOM 8984 C CA . ALA A 1 1167 ? -1.533 0.760 47.003 1.00 93.06 1167 ALA A CA 1
ATOM 8985 C C . ALA A 1 1167 ? -2.319 1.663 47.953 1.00 93.06 1167 ALA A C 1
ATOM 8987 O O . ALA A 1 1167 ? -2.453 2.853 47.677 1.00 93.06 1167 ALA A O 1
ATOM 8988 N N . LYS A 1 1168 ? -2.791 1.123 49.085 1.00 92.06 1168 LYS A N 1
ATOM 8989 C CA . LYS A 1 1168 ? -3.427 1.909 50.148 1.00 92.06 1168 LYS A CA 1
ATOM 8990 C C . LYS A 1 1168 ? -2.465 2.953 50.706 1.00 92.06 1168 LYS A C 1
ATOM 8992 O O . LYS A 1 1168 ? -2.837 4.117 50.821 1.00 92.06 1168 LYS A O 1
ATOM 8997 N N . ILE A 1 1169 ? -1.233 2.549 51.019 1.00 95.44 1169 ILE A N 1
ATOM 8998 C CA . ILE A 1 1169 ? -0.191 3.456 51.519 1.00 95.44 1169 ILE A CA 1
ATOM 8999 C C . ILE A 1 1169 ? 0.131 4.521 50.464 1.00 95.44 1169 ILE A C 1
ATOM 9001 O O . ILE A 1 1169 ? 0.177 5.704 50.791 1.00 95.44 1169 ILE A O 1
ATOM 9005 N N . ALA A 1 1170 ? 0.271 4.133 49.192 1.00 95.00 1170 ALA A N 1
ATOM 9006 C CA . ALA A 1 1170 ? 0.512 5.071 48.098 1.00 95.00 1170 ALA A CA 1
ATOM 9007 C C . ALA A 1 1170 ? -0.629 6.086 47.923 1.00 95.00 1170 ALA A C 1
ATOM 9009 O O . ALA A 1 1170 ? -0.373 7.282 47.797 1.00 95.00 1170 ALA A O 1
ATOM 9010 N N . ALA A 1 1171 ? -1.886 5.634 47.955 1.00 91.19 1171 ALA A N 1
ATOM 9011 C CA . ALA A 1 1171 ? -3.054 6.505 47.859 1.00 91.19 1171 ALA A CA 1
ATOM 9012 C C . ALA A 1 1171 ? -3.139 7.472 49.051 1.00 91.19 1171 ALA A C 1
ATOM 9014 O O . ALA A 1 1171 ? -3.329 8.669 48.846 1.00 91.19 1171 ALA A O 1
ATOM 9015 N N . GLY A 1 1172 ? -2.921 6.987 50.278 1.00 91.12 1172 GLY A N 1
ATOM 9016 C CA . GLY A 1 1172 ? -2.886 7.834 51.475 1.00 91.12 1172 GLY A CA 1
ATOM 9017 C C . GLY A 1 1172 ? -1.763 8.874 51.431 1.00 91.12 1172 GLY A C 1
ATOM 9018 O O . GLY A 1 1172 ? -1.975 10.038 51.761 1.00 91.12 1172 GLY A O 1
ATOM 9019 N N . ALA A 1 1173 ? -0.582 8.494 50.943 1.00 92.50 1173 ALA A N 1
ATOM 9020 C CA . ALA A 1 1173 ? 0.547 9.410 50.824 1.00 92.50 1173 ALA A CA 1
ATOM 9021 C C . ALA A 1 1173 ? 0.318 10.497 49.761 1.00 92.50 1173 ALA A C 1
ATOM 9023 O O . ALA A 1 1173 ? 0.677 11.652 49.974 1.00 92.50 1173 ALA A O 1
ATOM 9024 N N . LEU A 1 1174 ? -0.329 10.153 48.643 1.00 91.56 1174 LEU A N 1
ATOM 9025 C CA . LEU A 1 1174 ? -0.765 11.130 47.642 1.00 91.56 1174 LEU A CA 1
ATOM 9026 C C . LEU A 1 1174 ? -1.826 12.079 48.201 1.00 91.56 1174 LEU A C 1
ATOM 9028 O O . LEU A 1 1174 ? -1.794 13.269 47.895 1.00 91.56 1174 LEU A O 1
ATOM 9032 N N . HIS A 1 1175 ? -2.738 11.565 49.034 1.00 88.06 1175 HIS A N 1
ATOM 9033 C CA . HIS A 1 1175 ? -3.754 12.381 49.690 1.00 88.06 1175 HIS A CA 1
ATOM 9034 C C . HIS A 1 1175 ? -3.138 13.465 50.585 1.00 88.06 1175 HIS A C 1
ATOM 9036 O O . HIS A 1 1175 ? -3.630 14.590 50.604 1.00 88.06 1175 HIS A O 1
ATOM 9042 N N . ALA A 1 1176 ? -2.035 13.139 51.264 1.00 88.44 1176 ALA A N 1
ATOM 9043 C CA . ALA A 1 1176 ? -1.326 14.024 52.184 1.00 88.44 1176 ALA A CA 1
ATOM 9044 C C . ALA A 1 1176 ? -0.400 15.061 51.509 1.00 88.44 1176 ALA A C 1
ATOM 9046 O O . ALA A 1 1176 ? 0.245 15.841 52.211 1.00 88.44 1176 ALA A O 1
ATOM 9047 N N . LEU A 1 1177 ? -0.296 15.085 50.174 1.00 90.75 1177 LEU A N 1
ATOM 9048 C CA . LEU A 1 1177 ? 0.533 16.072 49.478 1.00 90.75 1177 LEU A CA 1
ATOM 9049 C C . LEU A 1 1177 ? -0.060 17.493 49.613 1.00 90.75 1177 LEU A C 1
ATOM 9051 O O . LEU A 1 1177 ? -1.263 17.654 49.405 1.00 90.75 1177 LEU A O 1
ATOM 9055 N N . PRO A 1 1178 ? 0.763 18.533 49.874 1.00 77.44 1178 PRO A N 1
ATOM 9056 C CA . PRO A 1 1178 ? 0.294 19.916 50.037 1.00 77.44 1178 PRO A CA 1
ATOM 9057 C C . PRO A 1 1178 ? -0.495 20.455 48.833 1.00 77.44 1178 PRO A C 1
ATOM 9059 O O . PRO A 1 1178 ? -1.489 21.147 49.019 1.00 77.44 1178 PRO A O 1
ATOM 9062 N N . ASP A 1 1179 ? -0.097 20.060 47.619 1.00 77.50 1179 ASP A N 1
ATOM 9063 C CA . ASP A 1 1179 ? -0.776 20.359 46.351 1.00 77.50 1179 ASP A CA 1
ATOM 9064 C C . ASP A 1 1179 ? -1.269 19.058 45.700 1.00 77.50 1179 ASP A C 1
ATOM 9066 O O . ASP A 1 1179 ? -0.838 18.690 44.604 1.00 77.50 1179 ASP A O 1
ATOM 9070 N N . ASN A 1 1180 ? -2.113 18.302 46.415 1.00 83.69 1180 ASN A N 1
ATOM 9071 C CA . ASN A 1 1180 ? -2.584 16.978 45.998 1.00 83.69 1180 ASN A CA 1
ATOM 9072 C C . ASN A 1 1180 ? -3.157 17.001 44.560 1.00 83.69 1180 ASN A C 1
ATOM 9074 O O . ASN A 1 1180 ? -4.282 17.465 44.338 1.00 83.69 1180 ASN A O 1
ATOM 9078 N N . PRO A 1 1181 ? -2.440 16.430 43.570 1.00 84.88 1181 PRO A N 1
ATOM 9079 C CA . PRO A 1 1181 ? -2.833 16.533 42.172 1.00 84.88 1181 PRO A CA 1
ATOM 9080 C C . PRO A 1 1181 ? -4.027 15.636 41.826 1.00 84.88 1181 PRO A C 1
ATOM 9082 O O . PRO A 1 1181 ? -4.534 15.693 40.711 1.00 84.88 1181 PRO A O 1
ATOM 9085 N N . VAL A 1 1182 ? -4.489 14.795 42.749 1.00 88.75 1182 VAL A N 1
ATOM 9086 C CA . VAL A 1 1182 ? -5.578 13.840 42.517 1.00 88.75 1182 VAL A CA 1
ATOM 9087 C C . VAL A 1 1182 ? -6.759 14.025 43.475 1.00 88.75 1182 VAL A C 1
ATOM 9089 O O . VAL A 1 1182 ? -7.673 13.201 43.460 1.00 88.75 1182 VAL A O 1
ATOM 9092 N N . ALA A 1 1183 ? -6.775 15.104 44.269 1.00 86.00 1183 ALA A N 1
ATOM 9093 C CA . ALA A 1 1183 ? -7.772 15.356 45.315 1.00 86.00 1183 ALA A CA 1
ATOM 9094 C C . ALA A 1 1183 ? -9.223 15.233 44.818 1.00 86.00 1183 ALA A C 1
ATOM 9096 O O . ALA A 1 1183 ? -10.023 14.511 45.412 1.00 86.00 1183 ALA A O 1
ATOM 9097 N N . ASP A 1 1184 ? -9.538 15.848 43.675 1.00 83.44 1184 ASP A N 1
ATOM 9098 C CA . ASP A 1 1184 ? -10.899 15.906 43.115 1.00 83.44 1184 ASP A CA 1
ATOM 9099 C C . ASP A 1 1184 ? -11.460 14.542 42.683 1.00 83.44 1184 ASP A C 1
ATOM 9101 O O . ASP A 1 1184 ? -12.669 14.372 42.469 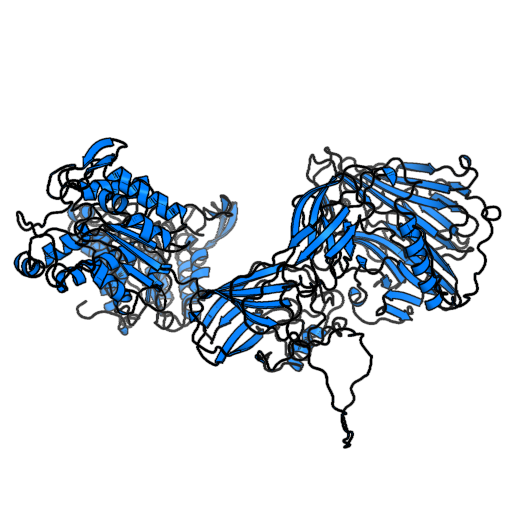1.00 83.44 1184 ASP A O 1
ATOM 9105 N N . PHE A 1 1185 ? -10.574 13.556 42.541 1.00 88.12 1185 PHE A N 1
ATOM 9106 C CA . PHE A 1 1185 ? -10.891 12.233 42.023 1.00 88.12 1185 PHE A CA 1
ATOM 9107 C C . PHE A 1 1185 ? -10.958 11.163 43.111 1.00 88.12 1185 PHE A C 1
ATOM 9109 O O . PHE A 1 1185 ? -11.436 10.060 42.850 1.00 88.12 1185 PHE A O 1
ATOM 9116 N N . MET A 1 1186 ? -10.473 11.457 44.313 1.00 86.38 1186 MET A N 1
ATOM 9117 C CA . MET A 1 1186 ? -10.348 10.499 45.405 1.00 86.38 1186 MET A CA 1
ATOM 9118 C C . MET A 1 1186 ? -11.696 10.181 46.072 1.00 86.38 1186 MET A C 1
ATOM 9120 O O . MET A 1 1186 ? -12.578 11.035 46.176 1.00 86.38 1186 MET A O 1
ATOM 9124 N N . ARG A 1 1187 ? -11.872 8.933 46.529 1.00 79.88 1187 ARG A N 1
ATOM 9125 C CA . ARG A 1 1187 ? -13.046 8.527 47.326 1.00 79.88 1187 ARG A CA 1
ATOM 9126 C C . ARG A 1 1187 ? -12.921 9.012 48.788 1.00 79.88 1187 ARG A C 1
ATOM 9128 O O . ARG A 1 1187 ? -11.815 9.001 49.319 1.00 79.88 1187 ARG A O 1
ATOM 9135 N N . PRO A 1 1188 ? -14.021 9.421 49.453 1.00 62.50 1188 PRO A N 1
ATOM 9136 C CA . PRO A 1 1188 ? -14.027 9.857 50.848 1.00 62.50 1188 PRO A CA 1
ATOM 9137 C C . PRO A 1 1188 ? -13.823 8.676 51.807 1.00 62.50 1188 PRO A C 1
ATOM 9139 O O . PRO A 1 1188 ? -14.275 7.566 51.529 1.00 62.50 1188 PRO A O 1
ATOM 9142 N N . GLY A 1 1189 ? -13.180 8.938 52.949 1.00 59.38 1189 GLY A N 1
ATOM 9143 C CA . GLY A 1 1189 ? -12.866 7.926 53.967 1.00 59.38 1189 GLY A CA 1
ATOM 9144 C C . GLY A 1 1189 ? -11.518 7.222 53.778 1.00 59.38 1189 GLY A C 1
ATOM 9145 O O . GLY A 1 1189 ? -11.355 6.106 54.272 1.00 59.38 1189 GLY A O 1
ATOM 9146 N N . MET A 1 1190 ? -10.592 7.845 53.040 1.00 51.72 1190 MET A N 1
ATOM 9147 C CA . MET A 1 1190 ? -9.187 7.427 52.985 1.00 51.72 1190 MET A CA 1
ATOM 9148 C C . MET A 1 1190 ? -8.398 7.877 54.204 1.00 51.72 1190 MET A C 1
ATOM 9150 O O . MET A 1 1190 ? -8.641 9.016 54.662 1.00 51.72 1190 MET A O 1
#

Secondary structure (DSSP, 8-state):
----------PPP------PPPTTSSPPPEEEE-SSEEEEE-SSEEEEEETTT--EEEEEETTEE-B---B-TTSSB-TTTS-TT--TT-SSTTS---SSEEESS-S--STTPPPPEEEEEE-GGGGTTSEEEEEEEE--TTSPB--STT-BTTBSB-SEEEEEEEEETT-SEEEEEEEEEE-TTSPPEEESEEEEEEEBPTT--EEESSTTSEEE--TT---S-GGGGEEETTT-SEEEEE-TTT-EEEEEE-S--TT-SSGGG-EEESEEE-SSTT--EEEEEEEEE-GGGPPBEEE-TT--EEEEEEEEEEEEEE-SSHHHHHHHHHHHHHHHHTTPSPTT--SSS---GGG-EEEEEEEEE-----SS-----S--S------------------PPPP-----PPP-S-PPPPPEEEEEEEE-TT--TTTB-SS--EEEEPPTTSEEEEEEEPSEEEEEEEEEET--S-EEEEEEEE-TT--EEEEEEEE----SSEEEEEEE--SS--TTSBTGGGTT-TTGGGGHHHH-TT--EEETTT--HHHHSBS-B--B---TT--PBTTTB---EEB-EEEEEEEEESS---SEEEEEEEEEEE--S-EEEEETTEEEEEE--PPP--TGGGT-S----EEEEEEEEGGGS-SEEEEEEEEEPSEETTS-EEEEEEEEEEETT--EEEEEEE-TTTS--BTTB--HHHHHGGGB-TTTEEEEE---TT--HHHHHHTTHHHHHHHH--TT-EEEEE--TTTTS-SS-SS-----BSSSS--EEEEE-TTT--EEEEEBHHHHHHHHHHHHHHTT-EEEEEPPPPPS-EETTEE--STTTHHHHHHHHHHHHT--EE-HHHHHHHHHHHH-HHHHHHT-SSSSS---HHHHHHHHHHHHHHHHHTT-HHHHHHB-HHHHHSPPPPGGGEE-PPPPPPTT--GGGGGTTSSS--PPPPS-TTS-EEEEEESTTTS-TTSS-TTS-B-TTTGGGGGB-TTT-EEEE---TT--TTTTHHHHHHHGGG--TT-EEEEE--SS-SSTTSPBSSSS--EEEEE-TTT-SEEEEEBHHHHHHHHHHHHHTTT-EEEEEPPPPPS-EETTEEPP-TTTHHHHHHHHHHHTT--EE-HHHHHHHHHHHHHHHHHHTTBSSSSS-B-HHHHHHHHHHHHHHHHT-TT-TTGGGBPS--

pLDDT: mean 85.69, std 17.76, range [22.89, 98.81]

Solvent-accessible surface area (backbone atoms only — not comparable to full-atom values): 62856 Å² total; per-residue (Å²): 134,84,89,85,87,83,87,80,90,76,92,78,83,89,69,88,73,78,76,74,76,61,92,86,74,54,42,53,20,45,78,49,73,62,98,57,33,40,38,41,33,19,87,44,32,39,41,31,32,32,33,57,12,44,26,37,52,41,44,23,54,75,83,42,69,49,32,39,41,56,57,39,98,87,66,45,68,34,52,84,84,58,32,70,73,49,54,94,85,39,91,41,91,72,39,62,60,66,47,21,29,37,46,34,61,27,16,28,49,30,97,88,48,64,79,30,48,62,44,75,80,36,58,17,85,80,57,79,12,46,35,34,26,40,35,16,33,13,58,26,90,68,35,22,20,7,56,14,63,83,27,50,88,61,20,44,29,36,26,27,26,34,34,37,44,36,39,41,42,65,43,54,40,40,34,37,32,40,35,42,41,28,49,40,87,23,55,59,34,47,48,66,53,42,34,39,40,36,25,26,25,82,66,45,25,28,39,40,52,48,94,91,44,61,43,86,50,45,82,84,67,85,75,86,48,79,47,56,49,46,41,53,49,73,83,39,40,37,31,27,38,19,16,80,84,78,30,36,34,45,30,45,28,45,41,67,64,37,50,38,30,17,44,84,72,29,55,39,60,44,42,50,62,47,90,58,95,81,35,34,37,33,35,34,51,62,41,34,36,45,60,29,42,28,16,51,32,74,46,55,60,61,41,73,46,72,48,54,42,63,70,27,34,44,35,46,52,63,36,98,39,58,66,55,34,49,53,49,45,49,53,48,28,58,55,44,33,73,48,57,54,60,87,83,68,73,96,62,92,62,77,49,60,70,38,20,16,36,44,32,36,25,45,42,52,52,76,79,75,55,91,57,87,72,88,71,72,91,77,81,79,84,86,72,89,77,90,76,84,91,80,92,86,83,88,84,83,88,84,85,84,87,84,88,86,83,90,80,83,90,77,90,69,90,70,70,64,71,48,41,80,26,38,38,33,38,24,41,66,101,52,54,48,47,56,38,35,70,59,59,36,48,66,33,72,34,43,45,83,28,40,39,61,32,70,73,37,68,57,46,63,22,24,41,36,33,42,30,44,75,43,65,71,70,46,78,45,75,82,42,71,42,49,61,49,42,69,42,76,68,48,80,41,79,41,66,63,84,74,77,43,38,59,76,51,73,48,73,52,30,63,60,31,17,59,70,24,15,68,33,87,46,32,62,44,62,50,48,64,60,45,47,29,80,76,36,77,83,46,44,75,37,35,70,95,75,56,48,48,56,73,59,33,64,31,63,49,33,12,42,33,83,61,87,84,62,62,51,41,83,90,55,22,36,56,53,66,13,44,58,28,54,40,35,39,33,42,73,32,98,50,62,51,47,27,35,28,36,41,37,38,34,32,7,22,21,39,25,53,47,35,40,32,29,29,66,90,38,84,54,52,64,45,65,88,45,66,64,19,50,11,61,40,37,36,42,56,42,30,53,65,50,78,49,72,44,68,34,63,19,70,56,46,42,49,40,80,34,38,40,32,44,28,32,55,56,36,33,24,36,35,17,38,22,50,12,21,38,36,37,19,40,21,61,82,60,52,37,40,39,35,34,43,31,16,39,58,30,3,67,61,49,87,60,26,21,7,17,44,58,46,41,48,68,31,36,24,74,88,56,32,46,69,47,66,66,19,38,67,82,31,10,62,55,42,32,46,79,70,47,52,46,55,59,51,59,71,70,54,45,68,67,17,35,39,39,41,34,61,45,85,35,20,77,40,61,56,67,36,84,85,73,43,33,18,35,41,86,54,66,55,88,55,71,45,80,41,72,32,63,70,80,73,41,80,46,79,40,44,12,48,33,40,48,54,51,48,53,46,50,55,37,44,76,45,45,25,48,47,31,41,35,35,42,82,54,44,77,47,74,56,98,84,37,55,48,70,40,88,71,62,47,34,59,48,51,51,52,47,24,63,73,71,54,34,34,31,24,35,36,24,59,55,44,33,58,50,43,49,72,65,29,70,76,59,50,51,69,24,34,76,69,44,55,66,32,19,20,65,67,37,12,43,52,47,19,49,43,45,51,11,19,54,51,36,57,64,49,66,70,59,66,70,27,33,16,76,64,34,66,70,46,60,65,35,60,54,90,36,32,45,71,46,87,77,78,80,67,93,90,68,69,84,79,61,70,85,76,83,74,86,77,60,80,62,63,68,68,87,49,84,89,39,41,38,39,38,35,40,31,13,34,56,35,19,23,65,57,68,63,48,89,75,45,32,24,7,22,47,68,57,40,52,76,56,38,40,68,93,59,25,28,67,30,51,62,29,39,27,84,27,16,63,56,64,38,45,75,57,44,69,67,45,56,82,73,54,42,69,69,16,34,41,40,38,33,42,45,91,40,36,57,68,95,77,21,25,41,86,56,57,54,88,56,73,46,82,40,69,36,91,85,78,72,41,82,42,83,41,42,12,46,28,41,46,54,50,48,57,52,52,59,41,44,76,36,54,25,47,59,36,41,33,22,32,68,46,43,66,44,74,55,95,87,33,51,49,74,48,64,93,40,56,29,29,38,43,50,50,46,18,63,75,69,74,34,54,68,40,60,38,18,59,61,49,29,56,51,38,44,73,62,32,70,72,60,42,55,73,24,34,48,48,86,38,69,35,21,14,63,70,30,10,44,52,50,19,50,51,49,53,52,52,48,66,68,37,96,79,37,86,56,61,96,30,49,50,89,91,118

InterPro domains:
  IPR008979 Galactose-binding-like domain superfamily [SSF49785] (501-681)
  IPR010325 Rhamnogalacturonate lyase [PF06045] (160-219)
  IPR013784 Carbohydrate-binding-like fold [SSF49452] (438-491)
  IPR013830 SGNH hydrolase-type esterase domain [PF13472] (694-894)
  IPR013830 SGNH hydrolase-type esterase domain [PF13472] (968-1162)
  IPR029411 Rhamnogalacturonan lyase, domain III [PF14683] (503-680)
  IPR029413 Rhamnogalacturonan lyase, domain II [PF14686] (427-486)
  IPR029413 Rhamnogalacturonan lyase, domain II [cd10316] (404-493)
  IPR036514 SGNH hydrolase superfamily [G3DSA:3.40.50.1110] (688-914)
  IPR036514 SGNH hydrolase superfamily [G3DSA:3.40.50.1110] (964-1187)
  IPR037459 Rhamnogalacturonan acetylesterase RhgT-like [PTHR43695] (678-908)
  IPR037459 Rhamnogalacturonan acetylesterase RhgT-like [cd01821] (688-903)
  IPR037459 Rhamnogalacturonan acetylesterase RhgT-like [cd01821] (964-1174)

Nearest PDB structures (foldseek):
  3c1u-assembly1_A  TM=9.161E-01  e=3.218E-19  Aspergillus aculeatus
  1pp4-assembly2_B  TM=9.111E-01  e=1.012E-18  Aspergillus aculeatus
  2o14-assembly1_A  TM=5.777E-01  e=5.613E-20  Bacillus subtilis
  3muz-assembly1_4  TM=4.424E-01  e=8.180E-04  Escherichia coli K-12
  6za2-assembly1_B  TM=2.249E-01  e=4.901E-02  Porphyromonas gingivalis ATCC 33277

Organism: NCBI:txid1184151

Foldseek 3Di:
DDDDDDDDDDDDDDDDDPDDDDPPPWAFWDWDDDPFWIWIDGQQWIWIAGQQWRFGQFIDGNNRTWFQFDADPVRHGPCVCQPHLDDCPDLDNQFSNGRFKHKQFTLDFAPPFDGWDKDWPDHSVVVVRFKTKIKTKRQQPQFATGRGDPADNRHAWRWIKMKMWMDGTPAQWIWIKIKTWDALQHAKHKHAWIKIKGFTHQQFFFWFFDPVRGGGHHLPDDDAFQLLQKDQCLVGQWTWTAGQVVQKTKIKGALFLQLAAAPRRDIDQQWAFDPGPVRTTMGMGISFHLFLNFAMAIAHNRDTAMDMGDRIIGHMDGDNDSVVNRVVRVVVNVVSNVCPPPPPDDDGPHDDQQQFAKEKEFEFEDEDQPDDDDPPPPDPDDDDDDDDDDDDDDDDDDDDDDDDDDDDDDDPDDDGFWFAFKKKKWDAPPDDRRHDNRGTMWMDTAGRRRIDMTTGHHFDFTWMKMDTKQAPDIDIDGGDGTGTNDYHYPYYHYDYGDAPANWPDKAAIQPQWLCQAACLVVLSPLCLLQCQCVVAVPAAEAEGPPDHRSHRPRQWAFARDPDPPFDQDHLQGTFDWHAKGKHKYKYADQFQAFAKKKKKFWFFAALAAKKWKAKQNHGFGMWGPDDHSCCSRSSHRGGDIDMTMGMGGSNSDGHTMMMMMIIGHIGTRSRTTGTNMITMHGDRVRQAEEEEEEEQQLDCHDQQFGHLVVVLCVFFDCRRYHYHYLYYYLAALVRCVVVCSLVVVLVPDAAAYEYEHEGDPNQPPDCADLPRNHHAAEDQDADWDWDCHNHPSDIDIGGYSNVSVLVSCVSCVVRNYAYEYEYYAFFLDDDPLFGDACSPPNNVSSVVSCAVVLHKYFDLRVLNRVVDSVVTNVVVVQQNNDHRRGGHPVVSNSSSLSVLLRVVLLLDPSSLLRTDPNSVPRHRDDLVRMDHGQDDDDPPDDPLVPPQDDPQASFDDFSDLVAAEEEEEEECQLANARNRCPLLFGHLLVCLCVFWDSVRYHYTYQYHYLDALVSCVVVVVVCLVSQAALHEYEYEGDPNQDDPRHAAWAQDFDWDWDQDPSPSHIDIGGYSNVSVVVSCVSNVVRNYAYEYEYAAFKLDDDPQFTDAQCPGSLVSSVVSCVVVVHHYFHLHVQNRVVCSVVTNVVVCQQPSDRIHTGGPNVSNVSSVSVSVRLCPTPPNSCVVTGDPPD